Protein 5WT5 (pdb70)

Radius of gyration: 51.49 Å; Cα contacts (8 Å, |Δi|>4): 3317; chains: 4; bounding box: 97×94×154 Å

InterPro domains:
  IPR000192 Aminotransferase class V domain [PF00266] (5-368)
  IPR010240 Cysteine desulfurase IscS [MF_00331] (1-387)
  IPR015421 Pyridoxal phosphate-dependent transferase, major domain [G3DSA:3.40.640.10] (16-261)
  IPR015422 Pyridoxal phosphate-dependent transferase, small domain [G3DSA:3.90.1150.10] (5-368)
  IPR015424 Pyridoxal phosphate-dependent transferase [SSF53383] (4-376)
  IPR016454 Cysteine desulfurase [PIRSF005572] (4-381)
  IPR017773 Cysteine desulfurase NifS, proteobacteria [TIGR03403] (5-386)

Nearest PDB structures (foldseek):
  5wt5-assembly1_B  TM=1.001E+00  e=4.433E-71  Helicobacter pylori 26695
  5wt5-assembly1_A  TM=9.980E-01  e=1.048E-69  Helicobacter pylori 26695
  4eb7-assembly1_A  TM=9.555E-01  e=7.744E-37  Archaeoglobus fulgidus DSM 4304
  4hvk-assembly1_A-2  TM=9.512E-01  e=2.499E-36  Archaeoglobus fulgidus DSM 4304
  4r5f-assembly1_A-2  TM=9.510E-01  e=3.159E-36  Archaeoglobus fulgidus DSM 4304

Structure (mmCIF, N/CA/C/O backbone):
data_5WT5
#
_entry.id   5WT5
#
_cell.length_a   102.440
_cell.length_b   102.320
_cell.length_c   132.050
_cell.angle_alpha   90.00
_cell.angle_beta   90.10
_cell.angle_gamma   90.00
#
_symmetry.space_group_name_H-M   'P 1 21 1'
#
loop_
_entity.id
_entity.type
_entity.pdbx_description
1 polymer 'Cysteine desulfurase IscS'
2 non-polymer 'ISOPROPYL ALCOHOL'
3 non-polymer '2-AMINO-4-MERCAPTO-BUTYRIC ACID'
4 water water
#
loop_
_atom_site.group_PDB
_atom_site.id
_atom_site.type_symbol
_atom_site.label_atom_id
_atom_site.label_alt_id
_atom_site.label_comp_id
_atom_site.label_asym_id
_atom_site.label_entity_id
_atom_site.label_seq_id
_atom_site.pdbx_PDB_ins_code
_atom_site.Cartn_x
_atom_site.Cartn_y
_atom_site.Cartn_z
_atom_site.occupancy
_atom_site.B_iso_or_equiv
_atom_site.auth_seq_id
_atom_site.auth_comp_id
_atom_site.auth_asym_id
_atom_site.auth_atom_id
_atom_site.pdbx_PDB_model_num
ATOM 1 N N . VAL A 1 2 ? -4.482 31.384 -2.108 1.00 48.41 2 VAL A N 1
ATOM 2 C CA . VAL A 1 2 ? -3.798 30.510 -3.041 1.00 46.29 2 VAL A CA 1
ATOM 3 C C . VAL A 1 2 ? -4.519 29.138 -3.091 1.00 50.67 2 VAL A C 1
ATOM 4 O O . VAL A 1 2 ? -5.271 28.767 -2.160 1.00 54.51 2 VAL A O 1
ATOM 8 N N . GLN A 1 3 ? -4.268 28.425 -4.193 1.00 40.31 3 GLN A N 1
ATOM 9 C CA . GLN A 1 3 ? -4.772 27.093 -4.528 1.00 47.94 3 GLN A CA 1
ATOM 10 C C . GLN A 1 3 ? -3.629 26.191 -4.979 1.00 47.07 3 GLN A C 1
ATOM 11 O O . GLN A 1 3 ? -3.181 26.280 -6.127 1.00 61.17 3 GLN A O 1
ATOM 17 N N . ARG A 1 4 ? -3.151 25.353 -4.094 1.00 42.48 4 ARG A N 1
ATOM 18 C CA . ARG A 1 4 ? -2.101 24.416 -4.425 1.00 38.27 4 ARG A CA 1
ATOM 19 C C . ARG A 1 4 ? -2.680 23.069 -4.866 1.00 44.21 4 ARG A C 1
ATOM 20 O O . ARG A 1 4 ? -3.865 22.753 -4.650 1.00 28.44 4 ARG A O 1
ATOM 28 N N . ILE A 1 5 ? -1.865 22.322 -5.608 1.00 34.50 5 ILE A N 1
ATOM 29 C CA . ILE A 1 5 ? -2.272 21.013 -6.131 1.00 33.51 5 ILE A CA 1
ATOM 30 C C . ILE A 1 5 ? -1.349 19.907 -5.619 1.00 30.79 5 ILE A C 1
ATOM 31 O O . ILE A 1 5 ? -0.133 19.921 -5.881 1.00 36.04 5 ILE A O 1
ATOM 36 N N . TYR A 1 6 ? -1.931 18.880 -4.972 1.00 25.90 6 TYR A N 1
ATOM 37 C CA . TYR A 1 6 ? -1.170 17.834 -4.327 1.00 27.78 6 TYR A CA 1
ATOM 38 C C . TYR A 1 6 ? -1.127 16.618 -5.250 1.00 38.20 6 TYR A C 1
ATOM 39 O O . TYR A 1 6 ? -2.155 15.962 -5.491 1.00 28.95 6 TYR A O 1
ATOM 48 N N . LEU A 1 7 ? 0.064 16.317 -5.780 1.00 33.16 7 LEU A N 1
ATOM 49 C CA . LEU A 1 7 ? 0.208 15.133 -6.626 1.00 33.88 7 LEU A CA 1
ATOM 50 C C . LEU A 1 7 ? 1.378 14.271 -6.177 1.00 36.76 7 LEU A C 1
ATOM 51 O O . LEU A 1 7 ? 2.193 13.764 -6.991 1.00 27.80 7 LEU A O 1
ATOM 56 N N . ASP A 1 8 ? 1.526 14.129 -4.874 1.00 26.49 8 ASP A N 1
ATOM 57 C CA . ASP A 1 8 ? 2.618 13.354 -4.298 1.00 23.14 8 ASP A CA 1
ATOM 58 C C . ASP A 1 8 ? 2.054 12.286 -3.299 1.00 23.66 8 ASP A C 1
ATOM 59 O O . ASP A 1 8 ? 2.602 12.022 -2.201 1.00 23.16 8 ASP A O 1
ATOM 64 N N . ASN A 1 9 ? 0.982 11.642 -3.707 1.00 29.08 9 ASN A N 1
ATOM 65 C CA . ASN A 1 9 ? 0.246 10.783 -2.795 1.00 24.89 9 ASN A CA 1
ATOM 66 C C . ASN A 1 9 ? 0.932 9.479 -2.482 1.00 32.90 9 ASN A C 1
ATOM 67 O O . ASN A 1 9 ? 0.539 8.849 -1.509 1.00 30.20 9 ASN A O 1
ATOM 72 N N . ASN A 1 10 ? 1.953 9.045 -3.272 1.00 25.77 10 ASN A N 1
ATOM 73 C CA . ASN A 1 10 ? 2.683 7.871 -2.833 1.00 27.50 10 ASN A CA 1
ATOM 74 C C . ASN A 1 10 ? 3.639 8.151 -1.686 1.00 26.96 10 ASN A C 1
ATOM 75 O O . ASN A 1 10 ? 4.058 7.207 -1.021 1.00 25.07 10 ASN A O 1
ATOM 80 N N . ALA A 1 11 ? 3.958 9.427 -1.410 1.00 24.09 11 ALA A N 1
ATOM 81 C CA . ALA A 1 11 ? 4.830 9.813 -0.322 1.00 21.34 11 ALA A CA 1
ATOM 82 C C . ALA A 1 11 ? 4.058 9.936 0.994 1.00 20.00 11 ALA A C 1
ATOM 83 O O . ALA A 1 11 ? 4.633 9.715 2.059 1.00 23.34 11 ALA A O 1
ATOM 85 N N . THR A 1 12 ? 2.861 10.448 0.892 1.00 24.62 12 THR A N 1
ATOM 86 C CA . THR A 1 12 ? 1.856 10.548 1.968 1.00 28.06 12 THR A CA 1
ATOM 87 C C . THR A 1 12 ? 0.579 11.144 1.389 1.00 37.98 12 THR A C 1
ATOM 88 O O . THR A 1 12 ? 0.567 11.711 0.277 1.00 26.95 12 THR A O 1
ATOM 92 N N . THR A 1 13 ? -0.520 10.976 2.144 1.00 26.29 13 THR A N 1
ATOM 93 C CA . THR A 1 13 ? -1.833 11.407 1.686 1.00 28.01 13 THR A CA 1
ATOM 94 C C . THR A 1 13 ? -2.511 12.319 2.712 1.00 22.35 13 THR A C 1
ATOM 95 O O . THR A 1 13 ? -2.142 12.410 3.882 1.00 29.31 13 THR A O 1
ATOM 99 N N . ARG A 1 14 ? -3.556 12.952 2.249 1.00 20.39 14 ARG A N 1
ATOM 100 C CA . ARG A 1 14 ? -4.325 13.774 3.124 1.00 16.68 14 ARG A CA 1
ATOM 101 C C . ARG A 1 14 ? -5.298 12.841 3.917 1.00 22.50 14 ARG A C 1
ATOM 102 O O . ARG A 1 14 ? -5.889 11.932 3.352 1.00 27.18 14 ARG A O 1
ATOM 110 N N . ILE A 1 15 ? -5.463 13.112 5.213 1.00 19.50 15 ILE A N 1
ATOM 111 C CA . ILE A 1 15 ? -6.427 12.348 6.012 1.00 24.69 15 ILE A CA 1
ATOM 112 C C . ILE A 1 15 ? -7.827 12.659 5.490 1.00 18.09 15 ILE A C 1
ATOM 113 O O . ILE A 1 15 ? -8.196 13.816 5.298 1.00 22.97 15 ILE A O 1
ATOM 118 N N . ASP A 1 16 ? -8.631 11.593 5.274 1.00 21.85 16 ASP A N 1
ATOM 119 C CA . ASP A 1 16 ? -9.982 11.774 4.862 1.00 22.46 16 ASP A CA 1
ATOM 120 C C . ASP A 1 16 ? -10.739 12.500 5.969 1.00 28.65 16 ASP A C 1
ATOM 121 O O . ASP A 1 16 ? -10.594 12.122 7.143 1.00 28.41 16 ASP A O 1
ATOM 126 N N . PRO A 1 17 ? -11.540 13.498 5.630 1.00 27.32 17 PRO A N 1
ATOM 127 C CA . PRO A 1 17 ? -12.242 14.255 6.685 1.00 29.34 17 PRO A CA 1
ATOM 128 C C . PRO A 1 17 ? -13.029 13.343 7.604 1.00 32.40 17 PRO A C 1
ATOM 129 O O . PRO A 1 17 ? -13.145 13.634 8.802 1.00 33.80 17 PRO A O 1
ATOM 133 N N . LYS A 1 18 ? -13.542 12.236 7.075 1.00 32.76 18 LYS A N 1
ATOM 134 C CA . LYS A 1 18 ? -14.278 11.312 7.949 1.00 41.80 18 LYS A CA 1
ATOM 135 C C . LYS A 1 18 ? -13.357 10.581 8.902 1.00 32.68 18 LYS A C 1
ATOM 136 O O . LYS A 1 18 ? -13.790 10.235 10.025 1.00 31.01 18 LYS A O 1
ATOM 142 N N . VAL A 1 19 ? -12.111 10.368 8.512 1.00 28.15 19 VAL A N 1
ATOM 143 C CA . VAL A 1 19 ? -11.127 9.758 9.385 1.00 30.55 19 VAL A CA 1
ATOM 144 C C . VAL A 1 19 ? -10.796 10.691 10.562 1.00 22.40 19 VAL A C 1
ATOM 145 O O . VAL A 1 19 ? -10.738 10.233 11.722 1.00 25.07 19 VAL A O 1
ATOM 149 N N . LYS A 1 20 ? -10.552 12.009 10.280 1.00 25.10 20 LYS A N 1
ATOM 150 C CA . LYS A 1 20 ? -10.345 13.010 11.329 1.00 31.30 20 LYS A CA 1
ATOM 151 C C . LYS A 1 20 ? -11.533 12.971 12.280 1.00 24.93 20 LYS A C 1
ATOM 152 O O . LYS A 1 20 ? -11.381 12.967 13.521 1.00 30.04 20 LYS A O 1
ATOM 158 N N . GLU A 1 21 ? -12.729 13.006 11.680 1.00 25.72 21 GLU A N 1
ATOM 159 C CA . GLU A 1 21 ? -13.978 13.012 12.439 1.00 31.26 21 GLU A CA 1
ATOM 160 C C . GLU A 1 21 ? -14.050 11.830 13.388 1.00 30.77 21 GLU A C 1
ATOM 161 O O . GLU A 1 21 ? -14.271 12.022 14.581 1.00 27.87 21 GLU A O 1
ATOM 167 N N . ILE A 1 22 ? -13.833 10.598 12.890 1.00 29.37 22 ILE A N 1
ATOM 168 C CA . ILE A 1 22 ? -13.962 9.409 13.728 1.00 25.84 22 ILE A CA 1
ATOM 169 C C . ILE A 1 22 ? -12.908 9.374 14.824 1.00 33.02 22 ILE A C 1
ATOM 170 O O . ILE A 1 22 ? -13.186 8.849 15.950 1.00 27.13 22 ILE A O 1
ATOM 175 N N . MET A 1 23 ? -11.730 10.029 14.602 1.00 19.70 23 MET A N 1
ATOM 176 C CA . MET A 1 23 ? -10.665 10.005 15.595 1.00 21.46 23 MET A CA 1
ATOM 177 C C . MET A 1 23 ? -10.936 10.972 16.765 1.00 31.01 23 MET A C 1
ATOM 178 O O . MET A 1 23 ? -10.588 10.650 17.924 1.00 42.59 23 MET A O 1
ATOM 183 N N . ASP A 1 24 ? -11.609 12.095 16.508 1.00 27.76 24 ASP A N 1
ATOM 184 C CA . ASP A 1 24 ? -11.713 13.161 17.495 1.00 35.18 24 ASP A CA 1
ATOM 185 C C . ASP A 1 24 ? -12.199 12.724 18.899 1.00 27.25 24 ASP A C 1
ATOM 186 O O . ASP A 1 24 ? -11.633 13.225 19.880 1.00 25.02 24 ASP A O 1
ATOM 191 N N . PRO A 1 25 ? -13.229 11.890 19.063 1.00 35.90 25 PRO A N 1
ATOM 192 C CA . PRO A 1 25 ? -13.700 11.621 20.460 1.00 30.57 25 PRO A CA 1
ATOM 193 C C . PRO A 1 25 ? -12.640 10.958 21.340 1.00 30.69 25 PRO A C 1
ATOM 194 O O . PRO A 1 25 ? -12.675 11.160 22.576 1.00 25.46 25 PRO A O 1
ATOM 198 N N . PHE A 1 26 ? -11.712 10.195 20.750 1.00 23.37 26 PHE A N 1
ATOM 199 C CA . PHE A 1 26 ? -10.588 9.555 21.437 1.00 24.47 26 PHE A CA 1
ATOM 200 C C . PHE A 1 26 ? -9.387 10.481 21.653 1.00 25.79 26 PHE A C 1
ATOM 201 O O . PHE A 1 26 ? -8.578 10.220 22.560 1.00 28.93 26 PHE A O 1
ATOM 209 N N . LEU A 1 27 ? -9.377 11.652 21.015 1.00 26.54 27 LEU A N 1
ATOM 210 C CA . LEU A 1 27 ? -8.453 12.711 21.404 1.00 31.42 27 LEU A CA 1
ATOM 211 C C . LEU A 1 27 ? -9.021 13.610 22.479 1.00 28.92 27 LEU A C 1
ATOM 212 O O . LEU A 1 27 ? -8.272 14.444 23.014 1.00 27.23 27 LEU A O 1
ATOM 217 N N . ARG A 1 28 ? -10.336 13.422 22.812 1.00 32.50 28 ARG A N 1
ATOM 218 C CA . ARG A 1 28 ? -11.057 14.253 23.766 1.00 43.91 28 ARG A CA 1
ATOM 219 C C . ARG A 1 28 ? -11.442 13.436 25.005 1.00 39.63 28 ARG A C 1
ATOM 220 O O . ARG A 1 28 ? -10.612 13.258 25.886 1.00 25.41 28 ARG A O 1
ATOM 228 N N . ASP A 1 29 ? -12.695 12.952 25.127 1.00 31.22 29 ASP A N 1
ATOM 229 C CA . ASP A 1 29 ? -13.228 12.449 26.437 1.00 31.10 29 ASP A CA 1
ATOM 230 C C . ASP A 1 29 ? -13.089 10.957 26.636 1.00 22.18 29 ASP A C 1
ATOM 231 O O . ASP A 1 29 ? -13.228 10.467 27.774 1.00 35.20 29 ASP A O 1
ATOM 236 N N . HIS A 1 30 ? -12.815 10.222 25.574 1.00 21.22 30 HIS A N 1
ATOM 237 C CA . HIS A 1 30 ? -12.616 8.793 25.651 1.00 19.07 30 HIS A CA 1
ATOM 238 C C . HIS A 1 30 ? -11.113 8.481 25.541 1.00 20.24 30 HIS A C 1
ATOM 239 O O . HIS A 1 30 ? -10.613 7.986 24.528 1.00 22.54 30 HIS A O 1
ATOM 246 N N . TYR A 1 31 ? -10.375 8.839 26.595 1.00 27.42 31 TYR A N 1
ATOM 247 C CA . TYR A 1 31 ? -8.912 8.768 26.622 1.00 26.96 31 TYR A CA 1
ATOM 248 C C . TYR A 1 31 ? -8.400 7.586 27.415 1.00 20.59 31 TYR A C 1
ATOM 249 O O . TYR A 1 31 ? -7.207 7.539 27.685 1.00 27.93 31 TYR A O 1
ATOM 258 N N . GLY A 1 32 ? -9.285 6.687 27.843 1.00 22.64 32 GLY A N 1
ATOM 259 C CA . GLY A 1 32 ? -8.872 5.599 28.700 1.00 25.60 32 GLY A CA 1
ATOM 260 C C . GLY A 1 32 ? -7.968 4.620 27.971 1.00 30.36 32 GLY A C 1
ATOM 261 O O . GLY A 1 32 ? -8.008 4.488 26.747 1.00 25.78 32 GLY A O 1
ATOM 262 N N . ASN A 1 33 ? -7.121 3.984 28.748 1.00 23.28 33 ASN A N 1
ATOM 263 C CA . ASN A 1 33 ? -6.225 2.924 28.281 1.00 20.12 33 ASN A CA 1
ATOM 264 C C . ASN A 1 33 ? -7.061 1.669 28.045 1.00 23.92 33 ASN A C 1
ATOM 265 O O . ASN A 1 33 ? -7.635 1.088 29.012 1.00 20.05 33 ASN A O 1
ATOM 270 N N . PRO A 1 34 ? -7.101 1.158 26.812 1.00 24.58 34 PRO A N 1
ATOM 271 C CA . PRO A 1 34 ? -7.854 -0.084 26.544 1.00 31.55 34 PRO A CA 1
ATOM 272 C C . PRO A 1 34 ? -7.446 -1.242 27.417 1.00 27.37 34 PRO A C 1
ATOM 273 O O . PRO A 1 34 ? -8.249 -2.158 27.587 1.00 30.14 34 PRO A O 1
ATOM 277 N N . SER A 1 35 ? -6.240 -1.234 27.982 1.00 26.88 35 SER A N 1
ATOM 278 C CA . SER A 1 35 ? -5.861 -2.318 28.885 1.00 36.29 35 SER A CA 1
ATOM 279 C C . SER A 1 35 ? -6.440 -2.189 30.293 1.00 34.01 35 SER A C 1
ATOM 280 O O . SER A 1 35 ? -6.420 -3.182 31.047 1.00 29.74 35 SER A O 1
ATOM 283 N N . SER A 1 36 ? -6.929 -1.000 30.652 1.00 27.72 36 SER A N 1
ATOM 284 C CA . SER A 1 36 ? -7.546 -0.770 31.958 1.00 33.14 36 SER A CA 1
ATOM 285 C C . SER A 1 36 ? -8.825 -1.581 32.153 1.00 34.64 36 SER A C 1
ATOM 286 O O . SER A 1 36 ? -9.642 -1.739 31.248 1.00 34.77 36 SER A O 1
ATOM 289 N N . LEU A 1 37 ? -9.029 -2.020 33.396 1.00 33.26 37 LEU A N 1
ATOM 290 C CA . LEU A 1 37 ? -10.153 -2.849 33.747 1.00 26.69 37 LEU A CA 1
ATOM 291 C C . LEU A 1 37 ? -11.373 -1.971 34.036 1.00 29.40 37 LEU A C 1
ATOM 292 O O . LEU A 1 37 ? -12.496 -2.462 34.034 1.00 32.61 37 LEU A O 1
ATOM 297 N N . HIS A 1 38 ? -11.161 -0.675 34.279 1.00 35.51 38 HIS A N 1
ATOM 298 C CA . HIS A 1 38 ? -12.272 0.219 34.610 1.00 36.49 38 HIS A CA 1
ATOM 299 C C . HIS A 1 38 ? -13.035 0.697 33.375 1.00 34.66 38 HIS A C 1
ATOM 300 O O . HIS A 1 38 ? -12.724 0.326 32.241 1.00 31.92 38 HIS A O 1
ATOM 307 N N . GLN A 1 39 ? -14.027 1.585 33.620 1.00 26.94 39 GLN A N 1
ATOM 308 C CA . GLN A 1 39 ? -14.976 2.003 32.586 1.00 41.45 39 GLN A CA 1
ATOM 309 C C . GLN A 1 39 ? -14.295 2.846 31.523 1.00 27.89 39 GLN A C 1
ATOM 310 O O . GLN A 1 39 ? -14.669 2.761 30.340 1.00 26.58 39 GLN A O 1
ATOM 316 N N . PHE A 1 40 ? -13.282 3.642 31.906 1.00 30.74 40 PHE A N 1
ATOM 317 C CA . PHE A 1 40 ? -12.610 4.449 30.870 1.00 30.80 40 PHE A CA 1
ATOM 318 C C . PHE A 1 40 ? -11.912 3.562 29.861 1.00 29.63 40 PHE A C 1
ATOM 319 O O . PHE A 1 40 ? -11.883 3.885 28.667 1.00 27.00 40 PHE A O 1
ATOM 327 N N . GLY A 1 41 ? -11.436 2.400 30.315 1.00 34.40 41 GLY A N 1
ATOM 328 C CA . GLY A 1 41 ? -10.729 1.445 29.475 1.00 38.45 41 GLY A CA 1
ATOM 329 C C . GLY A 1 41 ? -11.682 0.604 28.649 1.00 36.03 41 GLY A C 1
ATOM 330 O O . GLY A 1 41 ? -11.562 0.576 27.439 1.00 26.61 41 GLY A O 1
ATOM 331 N N . THR A 1 42 ? -12.638 -0.102 29.283 1.00 30.78 42 THR A N 1
ATOM 332 C CA . THR A 1 42 ? -13.567 -0.903 28.501 1.00 28.28 42 THR A CA 1
ATOM 333 C C . THR A 1 42 ? -14.476 -0.093 27.579 1.00 35.79 42 THR A C 1
ATOM 334 O O . THR A 1 42 ? -14.949 -0.644 26.580 1.00 28.08 42 THR A O 1
ATOM 338 N N . GLU A 1 43 ? -14.770 1.180 27.867 1.00 31.28 43 GLU A N 1
ATOM 339 C CA . GLU A 1 43 ? -15.620 1.904 26.934 1.00 24.58 43 GLU A CA 1
ATOM 340 C C . GLU A 1 43 ? -14.952 2.041 25.544 1.00 23.01 43 GLU A C 1
ATOM 341 O O . GLU A 1 43 ? -15.649 2.348 24.580 1.00 25.60 43 GLU A O 1
ATOM 347 N N . THR A 1 44 ? -13.654 1.845 25.445 1.00 26.61 44 THR A N 1
ATOM 348 C CA . THR A 1 44 ? -12.997 1.964 24.137 1.00 31.75 44 THR A CA 1
ATOM 349 C C . THR A 1 44 ? -13.087 0.670 23.346 1.00 31.75 44 THR A C 1
ATOM 350 O O . THR A 1 44 ? -12.743 0.650 22.148 1.00 23.30 44 THR A O 1
ATOM 354 N N . HIS A 1 45 ? -13.519 -0.429 23.983 1.00 26.40 45 HIS A N 1
ATOM 355 C CA . HIS A 1 45 ? -13.375 -1.740 23.315 1.00 24.65 45 HIS A CA 1
ATOM 356 C C . HIS A 1 45 ? -14.241 -1.858 22.052 1.00 29.13 45 HIS A C 1
ATOM 357 O O . HIS A 1 45 ? -13.742 -2.396 21.055 1.00 28.71 45 HIS A O 1
ATOM 364 N N . PRO A 1 46 ? -15.526 -1.436 22.055 1.00 22.08 46 PRO A N 1
ATOM 365 C CA . PRO A 1 46 ? -16.329 -1.501 20.813 1.00 24.31 46 PRO A CA 1
ATOM 366 C C . PRO A 1 46 ? -15.669 -0.802 19.635 1.00 31.61 46 PRO A C 1
ATOM 367 O O . PRO A 1 46 ? -15.546 -1.437 18.563 1.00 22.43 46 PRO A O 1
ATOM 371 N N . ALA A 1 47 ? -15.192 0.464 19.816 1.00 30.52 47 ALA A N 1
ATOM 372 C CA . ALA A 1 47 ? -14.633 1.160 18.664 1.00 33.35 47 ALA A CA 1
ATOM 373 C C . ALA A 1 47 ? -13.371 0.472 18.169 1.00 23.95 47 ALA A C 1
ATOM 374 O O . ALA A 1 47 ? -13.139 0.403 16.960 1.00 23.94 47 ALA A O 1
ATOM 376 N N . ILE A 1 48 ? -12.523 -0.002 19.080 1.00 26.68 48 ILE A N 1
ATOM 377 C CA . ILE A 1 48 ? -11.317 -0.734 18.648 1.00 32.21 48 ILE A CA 1
ATOM 378 C C . ILE A 1 48 ? -11.694 -2.018 17.906 1.00 35.78 48 ILE A C 1
ATOM 379 O O . ILE A 1 48 ? -11.088 -2.348 16.858 1.00 26.33 48 ILE A O 1
ATOM 384 N N . ALA A 1 49 ? -12.691 -2.776 18.426 1.00 24.45 49 ALA A N 1
ATOM 385 C CA . ALA A 1 49 ? -13.123 -3.988 17.724 1.00 26.19 49 ALA A CA 1
ATOM 386 C C . ALA A 1 49 ? -13.656 -3.686 16.315 1.00 34.81 49 ALA A C 1
ATOM 387 O O . ALA A 1 49 ? -13.403 -4.449 15.363 1.00 32.22 49 ALA A O 1
ATOM 389 N N . GLU A 1 50 ? -14.418 -2.598 16.167 1.00 30.72 50 GLU A N 1
ATOM 390 C CA . GLU A 1 50 ? -14.943 -2.240 14.863 1.00 23.72 50 GLU A CA 1
ATOM 391 C C . GLU A 1 50 ? -13.784 -1.841 13.927 1.00 21.13 50 GLU A C 1
ATOM 392 O O . GLU A 1 50 ? -13.810 -2.190 12.748 1.00 23.62 50 GLU A O 1
ATOM 398 N N . ALA A 1 51 ? -12.785 -1.137 14.452 1.00 27.25 51 ALA A N 1
ATOM 399 C CA . ALA A 1 51 ? -11.612 -0.774 13.662 1.00 25.53 51 ALA A CA 1
ATOM 400 C C . ALA A 1 51 ? -10.866 -2.036 13.203 1.00 30.77 51 ALA A C 1
ATOM 401 O O . ALA A 1 51 ? -10.466 -2.143 12.046 1.00 30.45 51 ALA A O 1
ATOM 403 N N . LEU A 1 52 ? -10.651 -3.004 14.116 1.00 26.51 52 LEU A N 1
ATOM 404 C CA . LEU A 1 52 ? -9.987 -4.251 13.723 1.00 25.53 52 LEU A CA 1
ATOM 405 C C . LEU A 1 52 ? -10.757 -4.986 12.624 1.00 37.73 52 LEU A C 1
ATOM 406 O O . LEU A 1 52 ? -10.169 -5.464 11.611 1.00 28.57 52 LEU A O 1
ATOM 411 N N . ASP A 1 53 ? -12.088 -5.070 12.774 1.00 23.05 53 ASP A N 1
ATOM 412 C CA . ASP A 1 53 ? -12.901 -5.739 11.770 1.00 26.95 53 ASP A CA 1
ATOM 413 C C . ASP A 1 53 ? -12.757 -5.081 10.402 1.00 30.12 53 ASP A C 1
ATOM 414 O O . ASP A 1 53 ? -12.714 -5.776 9.366 1.00 28.98 53 ASP A O 1
ATOM 419 N N . LYS A 1 54 ? -12.770 -3.748 10.360 1.00 31.23 54 LYS A N 1
ATOM 420 C CA . LYS A 1 54 ? -12.603 -3.135 9.051 1.00 32.64 54 LYS A CA 1
ATOM 421 C C . LYS A 1 54 ? -11.230 -3.516 8.458 1.00 26.08 54 LYS A C 1
ATOM 422 O O . LYS A 1 54 ? -11.117 -3.680 7.247 1.00 22.47 54 LYS A O 1
ATOM 428 N N . LEU A 1 55 ? -10.192 -3.597 9.306 1.00 25.56 55 LEU A N 1
ATOM 429 C CA . LEU A 1 55 ? -8.833 -3.915 8.822 1.00 26.57 55 LEU A CA 1
ATOM 430 C C . LEU A 1 55 ? -8.759 -5.318 8.223 1.00 32.53 55 LEU A C 1
ATOM 431 O O . LEU A 1 55 ? -8.316 -5.478 7.058 1.00 23.91 55 LEU A O 1
ATOM 436 N N . TYR A 1 56 ? -9.276 -6.335 8.971 1.00 25.53 56 TYR A N 1
ATOM 437 C CA . TYR A 1 56 ? -9.361 -7.707 8.530 1.00 36.09 56 TYR A CA 1
ATOM 438 C C . TYR A 1 56 ? -10.106 -7.808 7.200 1.00 46.91 56 TYR A C 1
ATOM 439 O O . TYR A 1 56 ? -9.609 -8.403 6.220 1.00 38.85 56 TYR A O 1
ATOM 448 N N . LYS A 1 57 ? -11.314 -7.231 7.144 1.00 40.25 57 LYS A N 1
ATOM 449 C CA . LYS A 1 57 ? -12.073 -7.337 5.899 1.00 41.91 57 LYS A CA 1
ATOM 450 C C . LYS A 1 57 ? -11.385 -6.629 4.746 1.00 34.74 57 LYS A C 1
ATOM 451 O O . LYS A 1 57 ? -11.630 -7.007 3.611 1.00 32.75 57 LYS A O 1
ATOM 457 N N . GLY A 1 58 ? -10.640 -5.578 5.030 1.00 32.74 58 GLY A N 1
ATOM 458 C CA . GLY A 1 58 ? -9.999 -4.834 3.965 1.00 40.88 58 GLY A CA 1
ATOM 459 C C . GLY A 1 58 ? -9.018 -5.692 3.210 1.00 45.18 58 GLY A C 1
ATOM 460 O O . GLY A 1 58 ? -8.882 -5.541 2.005 1.00 51.15 58 GLY A O 1
ATOM 461 N N . ILE A 1 59 ? -8.334 -6.613 3.891 1.00 39.59 59 ILE A N 1
ATOM 462 C CA . ILE A 1 59 ? -7.315 -7.435 3.190 1.00 36.87 59 ILE A CA 1
ATOM 463 C C . ILE A 1 59 ? -7.697 -8.911 3.155 1.00 32.04 59 ILE A C 1
ATOM 464 O O . ILE A 1 59 ? -6.887 -9.785 2.766 1.00 36.52 59 ILE A O 1
ATOM 469 N N . ASN A 1 60 ? -8.951 -9.224 3.484 1.00 35.66 60 ASN A N 1
ATOM 470 C CA . ASN A 1 60 ? -9.460 -10.581 3.517 1.00 33.46 60 ASN A CA 1
ATOM 471 C C . ASN A 1 60 ? -8.693 -11.454 4.519 1.00 25.50 60 ASN A C 1
ATOM 472 O O . ASN A 1 60 ? -8.494 -12.665 4.288 1.00 24.55 60 ASN A O 1
ATOM 477 N N . ALA A 1 61 ? -8.252 -10.861 5.634 1.00 27.88 61 ALA A N 1
ATOM 478 C CA . ALA A 1 61 ? -7.687 -11.707 6.693 1.00 34.90 61 ALA A CA 1
ATOM 479 C C . ALA A 1 61 ? -8.788 -12.515 7.355 1.00 36.96 61 ALA A C 1
ATOM 480 O O . ALA A 1 61 ? -9.913 -12.045 7.470 1.00 40.19 61 ALA A O 1
ATOM 482 N N . ARG A 1 62 ? -8.452 -13.738 7.787 1.00 34.98 62 ARG A N 1
ATOM 483 C CA . ARG A 1 62 ? -9.403 -14.654 8.432 1.00 30.93 62 ARG A CA 1
ATOM 484 C C . ARG A 1 62 ? -9.455 -14.416 9.954 1.00 31.47 62 ARG A C 1
ATOM 485 O O . ARG A 1 62 ? -8.555 -13.814 10.526 1.00 26.62 62 ARG A O 1
ATOM 493 N N . ASP A 1 63 ? -10.511 -14.912 10.599 1.00 35.15 63 ASP A N 1
ATOM 494 C CA . ASP A 1 63 ? -10.590 -14.768 12.055 1.00 42.69 63 ASP A CA 1
ATOM 495 C C . ASP A 1 63 ? -9.406 -15.432 12.777 1.00 43.07 63 ASP A C 1
ATOM 496 O O . ASP A 1 63 ? -8.929 -14.911 13.782 1.00 35.72 63 ASP A O 1
ATOM 501 N N . ILE A 1 64 ? -8.873 -16.541 12.262 1.00 39.78 64 ILE A N 1
ATOM 502 C CA . ILE A 1 64 ? -7.711 -17.134 12.909 1.00 37.95 64 ILE A CA 1
ATOM 503 C C . ILE A 1 64 ? -6.388 -16.380 12.649 1.00 35.46 64 ILE A C 1
ATOM 504 O O . ILE A 1 64 ? -5.393 -16.611 13.350 1.00 39.46 64 ILE A O 1
ATOM 509 N N . ASP A 1 65 ? -6.319 -15.475 11.663 1.00 35.20 65 ASP A N 1
ATOM 510 C CA . ASP A 1 65 ? -5.091 -14.734 11.415 1.00 32.89 65 ASP A CA 1
ATOM 511 C C . ASP A 1 65 ? -4.966 -13.537 12.359 1.00 39.03 65 ASP A C 1
ATOM 512 O O . ASP A 1 65 ? -5.917 -13.138 13.027 1.00 45.02 65 ASP A O 1
ATOM 517 N N . ASP A 1 66 ? -3.788 -12.956 12.407 1.00 28.27 66 ASP A N 1
ATOM 518 C CA . ASP A 1 66 ? -3.574 -11.747 13.177 1.00 33.68 66 ASP A CA 1
ATOM 519 C C . ASP A 1 66 ? -3.433 -10.532 12.285 1.00 40.93 66 ASP A C 1
ATOM 520 O O . ASP A 1 66 ? -2.723 -10.592 11.272 1.00 35.84 66 ASP A O 1
ATOM 525 N N . VAL A 1 67 ? -4.072 -9.396 12.653 1.00 24.10 67 VAL A N 1
ATOM 526 C CA . VAL A 1 67 ? -3.677 -8.109 12.037 1.00 24.14 67 VAL A CA 1
ATOM 527 C C . VAL A 1 67 ? -3.227 -7.207 13.188 1.00 30.01 67 VAL A C 1
ATOM 528 O O . VAL A 1 67 ? -4.027 -6.662 13.907 1.00 24.12 67 VAL A O 1
ATOM 532 N N . ILE A 1 68 ? -1.914 -7.148 13.384 1.00 23.84 68 ILE A N 1
ATOM 533 C CA . ILE A 1 68 ? -1.250 -6.508 14.494 1.00 26.10 68 ILE A CA 1
ATOM 534 C C . ILE A 1 68 ? -1.066 -5.045 14.189 1.00 30.82 68 ILE A C 1
ATOM 535 O O . ILE A 1 68 ? -0.502 -4.652 13.144 1.00 30.00 68 ILE A O 1
ATOM 540 N N . ILE A 1 69 ? -1.476 -4.224 15.157 1.00 21.54 69 ILE A N 1
ATOM 541 C CA . ILE A 1 69 ? -1.291 -2.796 15.046 1.00 24.10 69 ILE A CA 1
ATOM 542 C C . ILE A 1 69 ? 0.161 -2.490 15.360 1.00 19.92 69 ILE A C 1
ATOM 543 O O . ILE A 1 69 ? 0.694 -2.871 16.442 1.00 17.87 69 ILE A O 1
ATOM 548 N N . THR A 1 70 ? 0.818 -1.815 14.417 1.00 20.44 70 THR A N 1
ATOM 549 C CA . THR A 1 70 ? 2.172 -1.302 14.609 1.00 19.94 70 THR A CA 1
ATOM 550 C C . THR A 1 70 ? 2.110 0.226 14.512 1.00 18.86 70 THR A C 1
ATOM 551 O O . THR A 1 70 ? 1.084 0.785 14.217 1.00 18.63 70 THR A O 1
ATOM 555 N N . SER A 1 71 ? 3.260 0.884 14.694 1.00 23.70 71 SER A N 1
ATOM 556 C CA . SER A 1 71 ? 3.366 2.328 14.554 1.00 18.17 71 SER A CA 1
ATOM 557 C C . SER A 1 71 ? 3.700 2.791 13.107 1.00 23.26 71 SER A C 1
ATOM 558 O O . SER A 1 71 ? 3.799 3.998 12.872 1.00 27.21 71 SER A O 1
ATOM 561 N N . CYS A 1 72 ? 3.904 1.859 12.188 1.00 18.79 72 CYS A N 1
ATOM 562 C CA . CYS A 1 72 ? 4.144 2.247 10.778 1.00 17.59 72 CYS A CA 1
ATOM 563 C C . CYS A 1 72 ? 4.592 0.987 10.032 1.00 25.28 72 CYS A C 1
ATOM 564 O O . CYS A 1 72 ? 4.991 0.001 10.649 1.00 21.13 72 CYS A O 1
ATOM 567 N N . ALA A 1 73 ? 4.570 1.075 8.698 1.00 28.12 73 ALA A N 1
ATOM 568 C CA . ALA A 1 73 ? 5.034 -0.038 7.894 1.00 28.17 73 ALA A CA 1
ATOM 569 C C . ALA A 1 73 ? 6.507 -0.257 8.135 1.00 24.61 73 ALA A C 1
ATOM 570 O O . ALA A 1 73 ? 6.953 -1.407 8.052 1.00 26.26 73 ALA A O 1
ATOM 572 N N . THR A 1 74 ? 7.273 0.794 8.466 1.00 23.03 74 THR A N 1
ATOM 573 C CA . THR A 1 74 ? 8.701 0.555 8.762 1.00 23.98 74 THR A CA 1
ATOM 574 C C . THR A 1 74 ? 8.841 -0.378 9.960 1.00 25.05 74 THR A C 1
ATOM 575 O O . THR A 1 74 ? 9.634 -1.311 9.909 1.00 24.88 74 THR A O 1
ATOM 579 N N . GLU A 1 75 ? 8.034 -0.194 11.011 1.00 25.96 75 GLU A N 1
ATOM 580 C CA . GLU A 1 75 ? 8.044 -1.177 12.103 1.00 23.49 75 GLU A CA 1
ATOM 581 C C . GLU A 1 75 ? 7.670 -2.591 11.632 1.00 23.15 75 GLU A C 1
ATOM 582 O O . GLU A 1 75 ? 8.346 -3.567 11.966 1.00 29.34 75 GLU A O 1
ATOM 588 N N . SER A 1 76 ? 6.628 -2.721 10.830 1.00 23.27 76 SER A N 1
ATOM 589 C CA . SER A 1 76 ? 6.164 -4.020 10.407 1.00 27.95 76 SER A CA 1
ATOM 590 C C . SER A 1 76 ? 7.255 -4.740 9.633 1.00 30.65 76 SER A C 1
ATOM 591 O O . SER A 1 76 ? 7.566 -5.904 9.889 1.00 26.38 76 SER A O 1
ATOM 594 N N . ASN A 1 77 ? 7.900 -4.013 8.747 1.00 26.83 77 ASN A N 1
ATOM 595 C CA . ASN A 1 77 ? 8.935 -4.600 7.912 1.00 28.57 77 ASN A CA 1
ATOM 596 C C . ASN A 1 77 ? 10.112 -5.054 8.755 1.00 30.90 77 ASN A C 1
ATOM 597 O O . ASN A 1 77 ? 10.642 -6.161 8.550 1.00 26.94 77 ASN A O 1
ATOM 602 N N . ASN A 1 78 ? 10.557 -4.182 9.693 1.00 24.71 78 ASN A N 1
ATOM 603 C CA . ASN A 1 78 ? 11.651 -4.563 10.598 1.00 21.93 78 ASN A CA 1
ATOM 604 C C . ASN A 1 78 ? 11.266 -5.786 11.417 1.00 23.73 78 ASN A C 1
ATOM 605 O O . ASN A 1 78 ? 12.070 -6.665 11.666 1.00 24.70 78 ASN A O 1
ATOM 610 N N . TRP A 1 79 ? 10.037 -5.835 11.854 1.00 25.84 79 TRP A N 1
ATOM 611 C CA . TRP A 1 79 ? 9.624 -6.921 12.739 1.00 22.24 79 TRP A CA 1
ATOM 612 C C . TRP A 1 79 ? 9.649 -8.265 12.004 1.00 24.84 79 TRP A C 1
ATOM 613 O O . TRP A 1 79 ? 10.106 -9.269 12.551 1.00 32.75 79 TRP A O 1
ATOM 624 N N . VAL A 1 80 ? 9.168 -8.275 10.755 1.00 26.67 80 VAL A N 1
ATOM 625 C CA . VAL A 1 80 ? 9.187 -9.451 9.889 1.00 23.99 80 VAL A CA 1
ATOM 626 C C . VAL A 1 80 ? 10.624 -9.933 9.687 1.00 20.41 80 VAL A C 1
ATOM 627 O O . VAL A 1 80 ? 10.980 -11.045 10.048 1.00 23.91 80 VAL A O 1
ATOM 631 N N . LEU A 1 81 ? 11.482 -9.038 9.234 1.00 23.40 81 LEU A N 1
ATOM 632 C CA . LEU A 1 81 ? 12.826 -9.428 8.850 1.00 25.39 81 LEU A CA 1
ATOM 633 C C . LEU A 1 81 ? 13.685 -9.898 10.043 1.00 23.70 81 LEU A C 1
ATOM 634 O O . LEU A 1 81 ? 14.334 -10.948 9.970 1.00 30.62 81 LEU A O 1
ATOM 639 N N . LYS A 1 82 ? 13.685 -9.152 11.131 1.00 24.40 82 LYS A N 1
ATOM 640 C CA . LYS A 1 82 ? 14.458 -9.496 12.318 1.00 31.60 82 LYS A CA 1
ATOM 641 C C . LYS A 1 82 ? 13.847 -10.644 13.104 1.00 24.55 82 LYS A C 1
ATOM 642 O O . LYS A 1 82 ? 14.582 -11.446 13.685 1.00 27.77 82 LYS A O 1
ATOM 648 N N . GLY A 1 83 ? 12.519 -10.709 13.190 1.00 28.60 83 GLY A N 1
ATOM 649 C CA . GLY A 1 83 ? 11.896 -11.904 13.762 1.00 30.47 83 GLY A CA 1
ATOM 650 C C . GLY A 1 83 ? 12.233 -13.174 13.004 1.00 32.85 83 GLY A C 1
ATOM 651 O O . GLY A 1 83 ? 12.619 -14.185 13.603 1.00 26.47 83 GLY A O 1
ATOM 652 N N . VAL A 1 84 ? 12.155 -13.126 11.658 1.00 32.05 84 VAL A N 1
ATOM 653 C CA . VAL A 1 84 ? 12.531 -14.303 10.885 1.00 24.90 84 VAL A CA 1
ATOM 654 C C . VAL A 1 84 ? 14.028 -14.575 10.992 1.00 23.54 84 VAL A C 1
ATOM 655 O O . VAL A 1 84 ? 14.458 -15.735 11.008 1.00 26.40 84 VAL A O 1
ATOM 659 N N . TYR A 1 85 ? 14.850 -13.530 11.104 1.00 29.10 85 TYR A N 1
ATOM 660 C CA . TYR A 1 85 ? 16.283 -13.758 11.265 1.00 29.59 85 TYR A CA 1
ATOM 661 C C . TYR A 1 85 ? 16.550 -14.600 12.478 1.00 25.36 85 TYR A C 1
ATOM 662 O O . TYR A 1 85 ? 17.336 -15.540 12.440 1.00 30.33 85 TYR A O 1
ATOM 671 N N . PHE A 1 86 ? 15.866 -14.275 13.587 1.00 26.06 86 PHE A N 1
ATOM 672 C CA . PHE A 1 86 ? 16.069 -15.030 14.799 1.00 26.62 86 PHE A CA 1
ATOM 673 C C . PHE A 1 86 ? 15.392 -16.394 14.725 1.00 28.33 86 PHE A C 1
ATOM 674 O O . PHE A 1 86 ? 15.960 -17.384 15.160 1.00 28.02 86 PHE A O 1
ATOM 682 N N . ASP A 1 87 ? 14.173 -16.488 14.171 1.00 36.58 87 ASP A N 1
ATOM 683 C CA . ASP A 1 87 ? 13.414 -17.743 14.171 1.00 32.23 87 ASP A CA 1
ATOM 684 C C . ASP A 1 87 ? 13.923 -18.739 13.142 1.00 33.10 87 ASP A C 1
ATOM 685 O O . ASP A 1 87 ? 13.945 -19.948 13.412 1.00 36.49 87 ASP A O 1
ATOM 690 N N . GLU A 1 88 ? 14.243 -18.279 11.923 1.00 31.17 88 GLU A N 1
ATOM 691 C CA . GLU A 1 88 ? 14.649 -19.235 10.894 1.00 32.96 88 GLU A CA 1
ATOM 692 C C . GLU A 1 88 ? 16.141 -19.199 10.552 1.00 34.82 88 GLU A C 1
ATOM 693 O O . GLU A 1 88 ? 16.800 -20.242 10.525 1.00 38.77 88 GLU A O 1
ATOM 699 N N . CYS A 1 89 ? 16.720 -18.021 10.405 1.00 33.91 89 CYS A N 1
ATOM 700 C CA . CYS A 1 89 ? 18.112 -17.932 9.975 1.00 35.75 89 CYS A CA 1
ATOM 701 C C . CYS A 1 89 ? 19.046 -18.443 11.067 1.00 36.66 89 CYS A C 1
ATOM 702 O O . CYS A 1 89 ? 19.873 -19.329 10.844 1.00 30.85 89 CYS A O 1
ATOM 705 N N . LEU A 1 90 ? 18.895 -17.923 12.268 1.00 40.16 90 LEU A N 1
ATOM 706 C CA . LEU A 1 90 ? 19.716 -18.381 13.368 1.00 35.22 90 LEU A CA 1
ATOM 707 C C . LEU A 1 90 ? 19.288 -19.734 13.908 1.00 30.76 90 LEU A C 1
ATOM 708 O O . LEU A 1 90 ? 20.024 -20.691 13.814 1.00 30.82 90 LEU A O 1
ATOM 713 N N . LYS A 1 91 ? 18.063 -19.860 14.420 1.00 31.73 91 LYS A N 1
ATOM 714 C CA . LYS A 1 91 ? 17.691 -21.077 15.131 1.00 37.95 91 LYS A CA 1
ATOM 715 C C . LYS A 1 91 ? 17.513 -22.303 14.245 1.00 47.23 91 LYS A C 1
ATOM 716 O O . LYS A 1 91 ? 17.472 -23.426 14.763 1.00 51.57 91 LYS A O 1
ATOM 722 N N . LYS A 1 92 ? 17.347 -22.116 12.935 1.00 39.99 92 LYS A N 1
ATOM 723 C CA . LYS A 1 92 ? 17.084 -23.239 12.059 1.00 41.73 92 LYS A CA 1
ATOM 724 C C . LYS A 1 92 ? 18.128 -23.335 10.949 1.00 31.93 92 LYS A C 1
ATOM 725 O O . LYS A 1 92 ? 18.060 -24.266 10.160 1.00 48.29 92 LYS A O 1
ATOM 731 N N . GLY A 1 93 ? 19.097 -22.407 10.900 1.00 37.15 93 GLY A N 1
ATOM 732 C CA . GLY A 1 93 ? 20.184 -22.502 9.902 1.00 37.13 93 GLY A CA 1
ATOM 733 C C . GLY A 1 93 ? 19.765 -22.151 8.496 1.00 37.96 93 GLY A C 1
ATOM 734 O O . GLY A 1 93 ? 20.567 -22.316 7.569 1.00 56.22 93 GLY A O 1
ATOM 735 N N . LYS A 1 94 ? 18.541 -21.634 8.323 1.00 40.49 94 LYS A N 1
ATOM 736 C CA . LYS A 1 94 ? 18.014 -21.149 7.045 1.00 40.19 94 LYS A CA 1
ATOM 737 C C . LYS A 1 94 ? 18.460 -19.699 6.849 1.00 40.57 94 LYS A C 1
ATOM 738 O O . LYS A 1 94 ? 17.677 -18.763 6.927 1.00 39.41 94 LYS A O 1
ATOM 744 N N . ASN A 1 95 ? 19.746 -19.547 6.528 1.00 37.37 95 ASN A N 1
ATOM 745 C CA . ASN A 1 95 ? 20.427 -18.241 6.554 1.00 36.64 95 ASN A CA 1
ATOM 746 C C . ASN A 1 95 ? 20.413 -17.515 5.214 1.00 36.77 95 ASN A C 1
ATOM 747 O O . ASN A 1 95 ? 21.450 -17.010 4.715 1.00 40.14 95 ASN A O 1
ATOM 752 N N . HIS A 1 96 ? 19.268 -17.541 4.580 1.00 33.25 96 HIS A N 1
ATOM 753 C CA . HIS A 1 96 ? 19.100 -16.957 3.269 1.00 36.83 96 HIS A CA 1
ATOM 754 C C . HIS A 1 96 ? 17.736 -16.317 3.150 1.00 40.54 96 HIS A C 1
ATOM 755 O O . HIS A 1 96 ? 16.740 -16.887 3.605 1.00 48.28 96 HIS A O 1
ATOM 762 N N . ILE A 1 97 ? 17.718 -15.122 2.546 1.00 37.04 97 ILE A N 1
ATOM 763 C CA . ILE A 1 97 ? 16.525 -14.334 2.262 1.00 29.84 97 ILE A CA 1
ATOM 764 C C . ILE A 1 97 ? 16.554 -13.868 0.810 1.00 36.59 97 ILE A C 1
ATOM 765 O O . ILE A 1 97 ? 17.619 -13.511 0.293 1.00 41.21 97 ILE A O 1
ATOM 770 N N . VAL A 1 98 ? 15.414 -13.968 0.139 1.00 34.56 98 VAL A N 1
ATOM 771 C CA . VAL A 1 98 ? 15.190 -13.446 -1.200 1.00 33.30 98 VAL A CA 1
ATOM 772 C C . VAL A 1 98 ? 14.277 -12.212 -1.110 1.00 37.28 98 VAL A C 1
ATOM 773 O O . VAL A 1 98 ? 13.142 -12.284 -0.601 1.00 33.36 98 VAL A O 1
ATOM 777 N N . THR A 1 99 ? 14.717 -11.123 -1.730 1.00 38.33 99 THR A N 1
ATOM 778 C CA . THR A 1 99 ? 13.934 -9.896 -1.851 1.00 36.81 99 THR A CA 1
ATOM 779 C C . THR A 1 99 ? 14.317 -9.286 -3.205 1.00 43.65 99 THR A C 1
ATOM 780 O O . THR A 1 99 ? 14.953 -9.963 -4.028 1.00 55.90 99 THR A O 1
ATOM 784 N N . THR A 1 100 ? 13.895 -8.038 -3.470 1.00 40.41 100 THR A N 1
ATOM 785 C CA . THR A 1 100 ? 14.147 -7.379 -4.765 1.00 37.55 100 THR A CA 1
ATOM 786 C C . THR A 1 100 ? 14.937 -6.092 -4.552 1.00 37.25 100 THR A C 1
ATOM 787 O O . THR A 1 100 ? 14.933 -5.531 -3.440 1.00 33.97 100 THR A O 1
ATOM 791 N N . VAL A 1 101 ? 15.535 -5.596 -5.648 1.00 42.25 101 VAL A N 1
ATOM 792 C CA . VAL A 1 101 ? 16.238 -4.313 -5.625 1.00 39.09 101 VAL A CA 1
ATOM 793 C C . VAL A 1 101 ? 15.285 -3.127 -5.615 1.00 38.15 101 VAL A C 1
ATOM 794 O O . VAL A 1 101 ? 15.721 -2.016 -5.338 1.00 49.59 101 VAL A O 1
ATOM 798 N N . ALA A 1 102 ? 13.999 -3.325 -5.885 1.00 39.50 102 ALA A N 1
ATOM 799 C CA . ALA A 1 102 ? 13.053 -2.209 -5.896 1.00 37.64 102 ALA A CA 1
ATOM 800 C C . ALA A 1 102 ? 12.441 -1.933 -4.529 1.00 42.07 102 ALA A C 1
ATOM 801 O O . ALA A 1 102 ? 11.741 -0.905 -4.353 1.00 38.60 102 ALA A O 1
ATOM 803 N N . GLU A 1 103 ? 12.716 -2.788 -3.547 1.00 36.98 103 GLU A N 1
ATOM 804 C CA . GLU A 1 103 ? 12.016 -2.674 -2.282 1.00 31.51 103 GLU A CA 1
ATOM 805 C C . GLU A 1 103 ? 12.260 -1.319 -1.608 1.00 33.23 103 GLU A C 1
ATOM 806 O O . GLU A 1 103 ? 13.327 -0.706 -1.749 1.00 38.67 103 GLU A O 1
ATOM 812 N N . HIS A 1 104 ? 11.250 -0.895 -0.847 1.00 28.48 104 HIS A N 1
ATOM 813 C CA . HIS A 1 104 ? 11.299 0.305 0.016 1.00 29.77 104 HIS A CA 1
ATOM 814 C C . HIS A 1 104 ? 12.472 0.182 0.993 1.00 29.32 104 HIS A C 1
ATOM 815 O O . HIS A 1 104 ? 12.882 -0.941 1.364 1.00 33.10 104 HIS A O 1
ATOM 822 N N . PRO A 1 105 ? 13.085 1.301 1.368 1.00 34.43 105 PRO A N 1
ATOM 823 C CA . PRO A 1 105 ? 14.205 1.217 2.300 1.00 36.72 105 PRO A CA 1
ATOM 824 C C . PRO A 1 105 ? 13.887 0.546 3.581 1.00 30.06 105 PRO A C 1
ATOM 825 O O . PRO A 1 105 ? 14.795 -0.010 4.161 1.00 32.60 105 PRO A O 1
ATOM 829 N N . ALA A 1 106 ? 12.635 0.562 4.055 1.00 34.59 106 ALA A N 1
ATOM 830 C CA . ALA A 1 106 ? 12.316 -0.152 5.284 1.00 34.53 106 ALA A CA 1
ATOM 831 C C . ALA A 1 106 ? 12.573 -1.667 5.145 1.00 33.37 106 ALA A C 1
ATOM 832 O O . ALA A 1 106 ? 12.736 -2.356 6.153 1.00 36.39 106 ALA A O 1
ATOM 834 N N . VAL A 1 107 ? 12.570 -2.208 3.920 1.00 29.19 107 VAL A N 1
ATOM 835 C CA . VAL A 1 107 ? 12.968 -3.606 3.684 1.00 29.23 107 VAL A CA 1
ATOM 836 C C . VAL A 1 107 ? 14.464 -3.714 3.309 1.00 31.85 107 VAL A C 1
ATOM 837 O O . VAL A 1 107 ? 15.229 -4.476 3.919 1.00 33.29 107 VAL A O 1
ATOM 841 N N . ARG A 1 108 ? 14.906 -2.923 2.326 1.00 27.31 108 ARG A N 1
ATOM 842 C CA . ARG A 1 108 ? 16.275 -3.077 1.821 1.00 30.90 108 ARG A CA 1
ATOM 843 C C . ARG A 1 108 ? 17.299 -2.734 2.891 1.00 28.87 108 ARG A C 1
ATOM 844 O O . ARG A 1 108 ? 18.241 -3.488 3.131 1.00 43.79 108 ARG A O 1
ATOM 852 N N . SER A 1 109 ? 17.106 -1.625 3.570 1.00 31.95 109 SER A N 1
ATOM 853 C CA A SER A 1 109 ? 18.104 -1.175 4.546 0.31 35.98 109 SER A CA 1
ATOM 854 C CA B SER A 1 109 ? 18.099 -1.168 4.541 0.69 39.04 109 SER A CA 1
ATOM 855 C C . SER A 1 109 ? 18.241 -2.168 5.690 1.00 30.30 109 SER A C 1
ATOM 856 O O . SER A 1 109 ? 19.349 -2.406 6.190 1.00 29.32 109 SER A O 1
ATOM 861 N N . THR A 1 110 ? 17.111 -2.757 6.109 1.00 24.65 110 THR A N 1
ATOM 862 C CA . THR A 1 110 ? 17.086 -3.786 7.138 1.00 25.66 110 THR A CA 1
ATOM 863 C C . THR A 1 110 ? 17.816 -5.048 6.708 1.00 30.11 110 THR A C 1
ATOM 864 O O . THR A 1 110 ? 18.589 -5.644 7.490 1.00 24.86 110 THR A O 1
ATOM 868 N N . CYS A 1 111 ? 17.582 -5.465 5.450 1.00 30.89 111 CYS A N 1
ATOM 869 C CA . CYS A 1 111 ? 18.330 -6.591 4.891 1.00 35.83 111 CYS A CA 1
ATOM 870 C C . CYS A 1 111 ? 19.820 -6.300 4.866 1.00 35.88 111 CYS A C 1
ATOM 871 O O . CYS A 1 111 ? 20.627 -7.205 5.088 1.00 44.83 111 CYS A O 1
ATOM 874 N N . ASN A 1 112 ? 20.217 -5.045 4.574 1.00 32.88 112 ASN A N 1
ATOM 875 C CA . ASN A 1 112 ? 21.644 -4.708 4.604 1.00 36.64 112 ASN A CA 1
ATOM 876 C C . ASN A 1 112 ? 22.219 -4.972 6.001 1.00 32.84 112 ASN A C 1
ATOM 877 O O . ASN A 1 112 ? 23.312 -5.563 6.157 1.00 31.64 112 ASN A O 1
ATOM 882 N N . PHE A 1 113 ? 21.461 -4.590 7.034 1.00 37.13 113 PHE A N 1
ATOM 883 C CA . PHE A 1 113 ? 21.916 -4.894 8.400 1.00 36.59 113 PHE A CA 1
ATOM 884 C C . PHE A 1 113 ? 22.055 -6.405 8.638 1.00 29.93 113 PHE A C 1
ATOM 885 O O . PHE A 1 113 ? 23.108 -6.890 9.114 1.00 34.05 113 PHE A O 1
ATOM 893 N N . LEU A 1 114 ? 21.061 -7.173 8.204 1.00 34.44 114 LEU A N 1
ATOM 894 C CA . LEU A 1 114 ? 21.111 -8.613 8.435 1.00 37.29 114 LEU A CA 1
ATOM 895 C C . LEU A 1 114 ? 22.298 -9.228 7.712 1.00 41.41 114 LEU A C 1
ATOM 896 O O . LEU A 1 114 ? 23.038 -10.031 8.292 1.00 40.77 114 LEU A O 1
ATOM 901 N N . GLU A 1 115 ? 22.596 -8.723 6.505 1.00 42.84 115 GLU A N 1
ATOM 902 C CA . GLU A 1 115 ? 23.775 -9.173 5.789 1.00 36.76 115 GLU A CA 1
ATOM 903 C C . GLU A 1 115 ? 25.019 -8.913 6.617 1.00 43.86 115 GLU A C 1
ATOM 904 O O . GLU A 1 115 ? 25.934 -9.745 6.669 1.00 44.19 115 GLU A O 1
ATOM 910 N N . SER A 1 116 ? 25.068 -7.765 7.296 1.00 44.70 116 SER A N 1
ATOM 911 C CA . SER A 1 116 ? 26.225 -7.533 8.161 1.00 44.44 116 SER A CA 1
ATOM 912 C C . SER A 1 116 ? 26.312 -8.559 9.290 1.00 37.22 116 SER A C 1
ATOM 913 O O . SER A 1 116 ? 27.381 -8.736 9.864 1.00 35.20 116 SER A O 1
ATOM 916 N N . LEU A 1 117 ? 25.208 -9.190 9.660 1.00 40.30 117 LEU A N 1
ATOM 917 C CA . LEU A 1 117 ? 25.284 -10.258 10.665 1.00 33.63 117 LEU A CA 1
ATOM 918 C C . LEU A 1 117 ? 25.633 -11.622 10.079 1.00 42.34 117 LEU A C 1
ATOM 919 O O . LEU A 1 117 ? 25.867 -12.593 10.827 1.00 41.51 117 LEU A O 1
ATOM 924 N N . GLY A 1 118 ? 25.715 -11.739 8.755 1.00 39.15 118 GLY A N 1
ATOM 925 C CA . GLY A 1 118 ? 26.054 -12.991 8.151 1.00 41.69 118 GLY A CA 1
ATOM 926 C C . GLY A 1 118 ? 24.951 -13.614 7.340 1.00 42.33 118 GLY A C 1
ATOM 927 O O . GLY A 1 118 ? 25.213 -14.641 6.694 1.00 47.37 118 GLY A O 1
ATOM 928 N N . VAL A 1 119 ? 23.769 -12.969 7.267 1.00 33.64 119 VAL A N 1
ATOM 929 C CA . VAL A 1 119 ? 22.694 -13.499 6.439 1.00 36.03 119 VAL A CA 1
ATOM 930 C C . VAL A 1 119 ? 23.009 -13.306 4.962 1.00 41.20 119 VAL A C 1
ATOM 931 O O . VAL A 1 119 ? 23.472 -12.233 4.544 1.00 47.26 119 VAL A O 1
ATOM 935 N N . GLU A 1 120 ? 22.660 -14.308 4.162 1.00 37.61 120 GLU A N 1
ATOM 936 C CA . GLU A 1 120 ? 22.847 -14.261 2.718 1.00 43.66 120 GLU A CA 1
ATOM 937 C C . GLU A 1 120 ? 21.605 -13.612 2.136 1.00 45.11 120 GLU A C 1
ATOM 938 O O . GLU A 1 120 ? 20.483 -14.085 2.374 1.00 34.76 120 GLU A O 1
ATOM 944 N N . VAL A 1 121 ? 21.756 -12.489 1.436 1.00 34.01 121 VAL A N 1
ATOM 945 C CA . VAL A 1 121 ? 20.536 -11.867 0.938 1.00 37.55 121 VAL A CA 1
ATOM 946 C C . VAL A 1 121 ? 20.647 -11.740 -0.570 1.00 36.72 121 VAL A C 1
ATOM 947 O O . VAL A 1 121 ? 21.697 -11.355 -1.089 1.00 35.75 121 VAL A O 1
ATOM 951 N N . THR A 1 122 ? 19.598 -12.166 -1.263 1.00 34.90 122 THR A N 1
ATOM 952 C CA . THR A 1 122 ? 19.538 -12.125 -2.720 1.00 36.96 122 THR A CA 1
ATOM 953 C C . THR A 1 122 ? 18.638 -10.952 -3.120 1.00 43.64 122 THR A C 1
ATOM 954 O O . THR A 1 122 ? 17.448 -10.946 -2.819 1.00 37.28 122 THR A O 1
ATOM 958 N N . TYR A 1 123 ? 19.197 -9.950 -3.803 1.00 42.70 123 TYR A N 1
ATOM 959 C CA . TYR A 1 123 ? 18.373 -8.841 -4.268 1.00 42.20 123 TYR A CA 1
ATOM 960 C C . TYR A 1 123 ? 18.044 -9.063 -5.739 1.00 38.86 123 TYR A C 1
ATOM 961 O O . TYR A 1 123 ? 18.820 -8.687 -6.611 1.00 44.10 123 TYR A O 1
ATOM 970 N N . LEU A 1 124 ? 16.818 -9.527 -6.013 1.00 38.66 124 LEU A N 1
ATOM 971 C CA . LEU A 1 124 ? 16.463 -9.848 -7.392 1.00 42.28 124 LEU A CA 1
ATOM 972 C C . LEU A 1 124 ? 16.499 -8.602 -8.277 1.00 43.93 124 LEU A C 1
ATOM 973 O O . LEU A 1 124 ? 15.941 -7.570 -7.907 1.00 49.83 124 LEU A O 1
ATOM 978 N N . PRO A 1 125 ? 17.145 -8.659 -9.438 1.00 55.25 125 PRO A N 1
ATOM 979 C CA . PRO A 1 125 ? 17.207 -7.488 -10.313 1.00 52.35 125 PRO A CA 1
ATOM 980 C C . PRO A 1 125 ? 15.908 -7.205 -11.047 1.00 50.77 125 PRO A C 1
ATOM 981 O O . PRO A 1 125 ? 15.106 -8.081 -11.336 1.00 57.19 125 PRO A O 1
ATOM 985 N N . ILE A 1 126 ? 15.713 -5.956 -11.328 1.00 55.56 126 ILE A N 1
ATOM 986 C CA . ILE A 1 126 ? 14.564 -5.497 -12.090 1.00 47.47 126 ILE A CA 1
ATOM 987 C C . ILE A 1 126 ? 14.755 -5.765 -13.585 1.00 51.05 126 ILE A C 1
ATOM 988 O O . ILE A 1 126 ? 15.887 -5.786 -14.102 1.00 60.59 126 ILE A O 1
ATOM 993 N N . ASN A 1 127 ? 13.653 -5.985 -14.307 1.00 41.50 127 ASN A N 1
ATOM 994 C CA . ASN A 1 127 ? 13.717 -6.183 -15.739 1.00 45.71 127 ASN A CA 1
ATOM 995 C C . ASN A 1 127 ? 13.441 -4.861 -16.481 1.00 45.90 127 ASN A C 1
ATOM 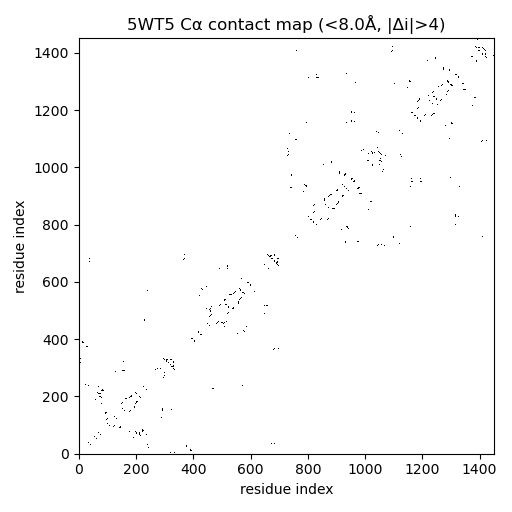996 O O . ASN A 1 127 ? 13.129 -3.827 -15.876 1.00 51.62 127 ASN A O 1
ATOM 1001 N N . GLU A 1 128 ? 13.458 -4.936 -17.808 1.00 49.90 128 GLU A N 1
ATOM 1002 C CA . GLU A 1 128 ? 13.278 -3.736 -18.617 1.00 53.08 128 GLU A CA 1
ATOM 1003 C C . GLU A 1 128 ? 11.880 -3.165 -18.386 1.00 64.32 128 GLU A C 1
ATOM 1004 O O . GLU A 1 128 ? 11.646 -1.951 -18.507 1.00 63.58 128 GLU A O 1
ATOM 1010 N N . HIS A 1 129 ? 10.964 -4.023 -18.013 1.00 56.48 129 HIS A N 1
ATOM 1011 C CA . HIS A 1 129 ? 9.636 -3.580 -17.751 1.00 55.25 129 HIS A CA 1
ATOM 1012 C C . HIS A 1 129 ? 9.495 -2.906 -16.398 1.00 56.71 129 HIS A C 1
ATOM 1013 O O . HIS A 1 129 ? 8.379 -2.545 -16.035 1.00 66.98 129 HIS A O 1
ATOM 1020 N N . GLY A 1 130 ? 10.597 -2.720 -15.662 1.00 50.96 130 GLY A N 1
ATOM 1021 C CA . GLY A 1 130 ? 10.506 -2.176 -14.336 1.00 49.41 130 GLY A CA 1
ATOM 1022 C C . GLY A 1 130 ? 9.911 -3.119 -13.312 1.00 46.47 130 GLY A C 1
ATOM 1023 O O . GLY A 1 130 ? 9.530 -2.663 -12.248 1.00 44.26 130 GLY A O 1
ATOM 1024 N N . SER A 1 131 ? 9.847 -4.428 -13.594 1.00 56.00 131 SER A N 1
ATOM 1025 C CA . SER A 1 131 ? 9.204 -5.407 -12.709 1.00 45.50 131 SER A CA 1
ATOM 1026 C C . SER A 1 131 ? 10.101 -6.626 -12.422 1.00 44.77 131 SER A C 1
ATOM 1027 O O . SER A 1 131 ? 11.230 -6.757 -12.935 1.00 56.11 131 SER A O 1
ATOM 1030 N N . ILE A 1 132 ? 9.572 -7.493 -11.568 1.00 49.55 132 ILE A N 1
ATOM 1031 C CA . ILE A 1 132 ? 10.117 -8.790 -11.189 1.00 46.82 132 ILE A CA 1
ATOM 1032 C C . ILE A 1 132 ? 9.247 -9.899 -11.778 1.00 45.16 132 ILE A C 1
ATOM 1033 O O . ILE A 1 132 ? 8.017 -9.785 -11.792 1.00 48.32 132 ILE A O 1
ATOM 1038 N N . THR A 1 133 ? 9.884 -10.951 -12.291 1.00 45.88 133 THR A N 1
ATOM 1039 C CA . THR A 1 133 ? 9.181 -12.118 -12.811 1.00 46.63 133 THR A CA 1
ATOM 1040 C C . THR A 1 133 ? 9.134 -13.118 -11.674 1.00 43.51 133 THR A C 1
ATOM 1041 O O . THR A 1 133 ? 9.999 -13.097 -10.797 1.00 36.98 133 THR A O 1
ATOM 1045 N N . ALA A 1 134 ? 8.093 -13.950 -11.659 1.00 37.89 134 ALA A N 1
ATOM 1046 C CA . ALA A 1 134 ? 7.967 -14.891 -10.543 1.00 43.74 134 ALA A CA 1
ATOM 1047 C C . ALA A 1 134 ? 8.986 -16.026 -10.710 1.00 38.64 134 ALA A C 1
ATOM 1048 O O . ALA A 1 134 ? 9.461 -16.595 -9.716 1.00 42.55 134 ALA A O 1
ATOM 1050 N N . GLU A 1 135 ? 9.391 -16.285 -11.964 1.00 35.14 135 GLU A N 1
ATOM 1051 C CA . GLU A 1 135 ? 10.448 -17.260 -12.241 1.00 37.31 135 GLU A CA 1
ATOM 1052 C C . GLU A 1 135 ? 11.712 -16.898 -11.456 1.00 44.24 135 GLU A C 1
ATOM 1053 O O . GLU A 1 135 ? 12.468 -17.778 -11.046 1.00 51.31 135 GLU A O 1
ATOM 1059 N N . GLN A 1 136 ? 11.970 -15.596 -11.263 1.00 45.03 136 GLN A N 1
ATOM 1060 C CA . GLN A 1 136 ? 13.161 -15.136 -10.545 1.00 46.10 136 GLN A CA 1
ATOM 1061 C C . GLN A 1 136 ? 13.189 -15.646 -9.111 1.00 38.52 136 GLN A C 1
ATOM 1062 O O . GLN A 1 136 ? 14.234 -16.047 -8.592 1.00 33.74 136 GLN A O 1
ATOM 1068 N N . VAL A 1 137 ? 12.074 -15.555 -8.421 1.00 38.99 137 VAL A N 1
ATOM 1069 C CA . VAL A 1 137 ? 12.046 -16.082 -7.059 1.00 31.92 137 VAL A CA 1
ATOM 1070 C C . VAL A 1 137 ? 12.191 -17.587 -7.086 1.00 31.69 137 VAL A C 1
ATOM 1071 O O . VAL A 1 137 ? 12.751 -18.186 -6.162 1.00 44.99 137 VAL A O 1
ATOM 1075 N N . ARG A 1 138 ? 11.605 -18.238 -8.082 1.00 32.90 138 ARG A N 1
ATOM 1076 C CA . ARG A 1 138 ? 11.817 -19.681 -8.129 1.00 38.03 138 ARG A CA 1
ATOM 1077 C C . ARG A 1 138 ? 13.305 -20.009 -8.338 1.00 45.15 138 ARG A C 1
ATOM 1078 O O . ARG A 1 138 ? 13.837 -20.928 -7.726 1.00 41.61 138 ARG A O 1
ATOM 1086 N N . GLU A 1 139 ? 13.973 -19.312 -9.249 1.00 42.95 139 GLU A N 1
ATOM 1087 C CA . GLU A 1 139 ? 15.409 -19.543 -9.430 1.00 48.46 139 GLU A CA 1
ATOM 1088 C C . GLU A 1 139 ? 16.197 -19.355 -8.133 1.00 41.28 139 GLU A C 1
ATOM 1089 O O . GLU A 1 139 ? 17.024 -20.210 -7.768 1.00 53.16 139 GLU A O 1
ATOM 1095 N N . ALA A 1 140 ? 15.855 -18.318 -7.368 1.00 43.21 140 ALA A N 1
ATOM 1096 C CA . ALA A 1 140 ? 16.728 -17.935 -6.271 1.00 44.93 140 ALA A CA 1
ATOM 1097 C C . ALA A 1 140 ? 16.505 -18.740 -4.996 1.00 44.67 140 ALA A C 1
ATOM 1098 O O . ALA A 1 140 ? 17.422 -18.818 -4.179 1.00 46.81 140 ALA A O 1
ATOM 1100 N N . ILE A 1 141 ? 15.363 -19.415 -4.859 1.00 47.36 141 ILE A N 1
ATOM 1101 C CA . ILE A 1 141 ? 15.076 -20.152 -3.638 1.00 43.27 141 ILE A CA 1
ATOM 1102 C C . ILE A 1 141 ? 15.998 -21.364 -3.515 1.00 47.19 141 ILE A C 1
ATOM 1103 O O . ILE A 1 141 ? 16.119 -22.176 -4.440 1.00 47.80 141 ILE A O 1
ATOM 1108 N N . THR A 1 142 ? 16.771 -21.409 -2.426 1.00 51.97 142 THR A N 1
ATOM 1109 C CA . THR A 1 142 ? 17.562 -22.572 -2.087 1.00 52.07 142 THR A CA 1
ATOM 1110 C C . THR A 1 142 ? 16.843 -23.315 -0.945 1.00 57.17 142 THR A C 1
ATOM 1111 O O . THR A 1 142 ? 15.755 -22.955 -0.525 1.00 57.83 142 THR A O 1
ATOM 1115 N N . GLU A 1 143 ? 17.440 -24.392 -0.470 1.00 62.59 143 GLU A N 1
ATOM 1116 C CA . GLU A 1 143 ? 16.847 -25.132 0.645 1.00 58.68 143 GLU A CA 1
ATOM 1117 C C . GLU A 1 143 ? 17.167 -24.472 1.973 1.00 60.50 143 GLU A C 1
ATOM 1118 O O . GLU A 1 143 ? 16.927 -25.033 3.045 1.00 69.82 143 GLU A O 1
ATOM 1124 N N . LYS A 1 144 ? 17.662 -23.262 1.888 1.00 56.12 144 LYS A N 1
ATOM 1125 C CA . LYS A 1 144 ? 18.180 -22.491 2.978 1.00 45.44 144 LYS A CA 1
ATOM 1126 C C . LYS A 1 144 ? 17.455 -21.172 3.104 1.00 40.88 144 LYS A C 1
ATOM 1127 O O . LYS A 1 144 ? 17.642 -20.446 4.087 1.00 41.11 144 LYS A O 1
ATOM 1133 N N . THR A 1 145 ? 16.549 -20.918 2.180 1.00 38.21 145 THR A N 1
ATOM 1134 C CA . THR A 1 145 ? 15.777 -19.716 2.145 1.00 36.70 145 THR A CA 1
ATOM 1135 C C . THR A 1 145 ? 14.752 -19.794 3.261 1.00 37.25 145 THR A C 1
ATOM 1136 O O . THR A 1 145 ? 13.925 -20.705 3.269 1.00 32.67 145 THR A O 1
ATOM 1140 N N . ALA A 1 146 ? 14.857 -18.886 4.203 1.00 41.38 146 ALA A N 1
ATOM 1141 C CA . ALA A 1 146 ? 13.938 -18.689 5.307 1.00 41.07 146 ALA A CA 1
ATOM 1142 C C . ALA A 1 146 ? 12.708 -17.878 4.899 1.00 36.70 146 ALA A C 1
ATOM 1143 O O . ALA A 1 146 ? 11.588 -18.186 5.318 1.00 44.55 146 ALA A O 1
ATOM 1145 N N . LEU A 1 147 ? 12.895 -16.906 4.002 1.00 31.96 147 LEU A N 1
ATOM 1146 C CA . LEU A 1 147 ? 11.864 -15.938 3.690 1.00 24.53 147 LEU A CA 1
ATOM 1147 C C . LEU A 1 147 ? 12.081 -15.268 2.326 1.00 38.00 147 LEU A C 1
ATOM 1148 O O . LEU A 1 147 ? 13.225 -14.910 1.962 1.00 45.81 147 LEU A O 1
ATOM 1153 N N . VAL A 1 148 ? 10.961 -15.054 1.623 1.00 30.64 148 VAL A N 1
ATOM 1154 C CA . VAL A 1 148 ? 10.850 -14.207 0.439 1.00 26.60 148 VAL A CA 1
ATOM 1155 C C . VAL A 1 148 ? 10.046 -12.973 0.782 1.00 35.48 148 VAL A C 1
ATOM 1156 O O . VAL A 1 148 ? 8.932 -13.090 1.317 1.00 25.32 148 VAL A O 1
ATOM 1160 N N . SER A 1 149 ? 10.569 -11.780 0.433 1.00 29.79 149 SER A N 1
ATOM 1161 C CA . SER A 1 149 ? 9.869 -10.525 0.674 1.00 32.94 149 SER A CA 1
ATOM 1162 C C . SER A 1 149 ? 9.820 -9.705 -0.611 1.00 30.80 149 SER A C 1
ATOM 1163 O O . SER A 1 149 ? 10.849 -9.199 -1.050 1.00 39.34 149 SER A O 1
ATOM 1166 N N . VAL A 1 150 ? 8.618 -9.558 -1.186 1.00 26.96 150 VAL A N 1
ATOM 1167 C CA . VAL A 1 150 ? 8.385 -8.842 -2.429 1.00 34.43 150 VAL A CA 1
ATOM 1168 C C . VAL A 1 150 ? 7.239 -7.857 -2.258 1.00 41.82 150 VAL A C 1
ATOM 1169 O O . VAL A 1 150 ? 6.099 -8.247 -1.931 1.00 32.62 150 VAL A O 1
ATOM 1173 N N . MET A 1 151 ? 7.524 -6.589 -2.571 1.00 37.94 151 MET A N 1
ATOM 1174 C CA . MET A 1 151 ? 6.497 -5.576 -2.425 1.00 36.41 151 MET A CA 1
ATOM 1175 C C . MET A 1 151 ? 5.381 -5.802 -3.437 1.00 32.25 151 MET A C 1
ATOM 1176 O O . MET A 1 151 ? 5.601 -6.255 -4.553 1.00 33.74 151 MET A O 1
ATOM 1181 N N . TRP A 1 152 ? 4.151 -5.492 -3.029 1.00 29.42 152 TRP A N 1
ATOM 1182 C CA . TRP A 1 152 ? 3.024 -5.712 -3.927 1.00 26.30 152 TRP A CA 1
ATOM 1183 C C . TRP A 1 152 ? 3.036 -4.722 -5.065 1.00 33.05 152 TRP A C 1
ATOM 1184 O O . TRP A 1 152 ? 2.785 -5.079 -6.231 1.00 30.52 152 TRP A O 1
ATOM 1195 N N . ALA A 1 153 ? 3.311 -3.468 -4.746 1.00 37.15 153 ALA A N 1
ATOM 1196 C CA . ALA A 1 153 ? 3.391 -2.405 -5.743 1.00 37.60 153 ALA A CA 1
ATOM 1197 C C . ALA A 1 153 ? 4.576 -1.473 -5.484 1.00 26.14 153 ALA A C 1
ATOM 1198 O O . ALA A 1 153 ? 4.843 -1.100 -4.343 1.00 27.71 153 ALA A O 1
ATOM 1200 N N . ASN A 1 154 ? 5.222 -1.019 -6.538 1.00 33.41 154 ASN A N 1
ATOM 1201 C CA . ASN A 1 154 ? 6.410 -0.202 -6.346 1.00 34.00 154 ASN A CA 1
ATOM 1202 C C . ASN A 1 154 ? 6.007 1.247 -6.088 1.00 30.08 154 ASN A C 1
ATOM 1203 O O . ASN A 1 154 ? 5.202 1.796 -6.817 1.00 28.04 154 ASN A O 1
ATOM 1208 N N . ASN A 1 155 ? 6.669 1.888 -5.147 1.00 26.57 155 ASN A N 1
ATOM 1209 C CA . ASN A 1 155 ? 6.275 3.252 -4.799 1.00 35.60 155 ASN A CA 1
ATOM 1210 C C . ASN A 1 155 ? 6.707 4.287 -5.817 1.00 34.76 155 ASN A C 1
ATOM 1211 O O . ASN A 1 155 ? 6.062 5.338 -5.932 1.00 34.81 155 ASN A O 1
ATOM 1216 N N . GLU A 1 156 ? 7.762 4.020 -6.606 1.00 32.74 156 GLU A N 1
ATOM 1217 C CA . GLU A 1 156 ? 8.187 5.009 -7.574 1.00 38.35 156 GLU A CA 1
ATOM 1218 C C . GLU A 1 156 ? 7.445 4.854 -8.899 1.00 43.27 156 GLU A C 1
ATOM 1219 O O . GLU A 1 156 ? 6.999 5.841 -9.494 1.00 32.34 156 GLU A O 1
ATOM 1225 N N . THR A 1 157 ? 7.256 3.624 -9.376 1.00 51.34 157 THR A N 1
ATOM 1226 C CA . THR A 1 157 ? 6.650 3.452 -10.690 1.00 37.46 157 THR A CA 1
ATOM 1227 C C . THR A 1 157 ? 5.149 3.103 -10.647 1.00 28.70 157 THR A C 1
ATOM 1228 O O . THR A 1 157 ? 4.476 3.260 -11.691 1.00 33.87 157 THR A O 1
ATOM 1232 N N . GLY A 1 158 ? 4.637 2.662 -9.523 1.00 42.78 158 GLY A N 1
ATOM 1233 C CA . GLY A 1 158 ? 3.305 2.105 -9.410 1.00 40.38 158 GLY A CA 1
ATOM 1234 C C . GLY A 1 158 ? 3.151 0.696 -9.957 1.00 45.08 158 GLY A C 1
ATOM 1235 O O . GLY A 1 158 ? 2.021 0.193 -10.017 1.00 44.00 158 GLY A O 1
ATOM 1236 N N . LEU A 1 159 ? 4.233 0.057 -10.400 1.00 35.55 159 LEU A N 1
ATOM 1237 C CA . LEU A 1 159 ? 4.097 -1.227 -11.082 1.00 46.09 159 LEU A CA 1
ATOM 1238 C C . LEU A 1 159 ? 3.710 -2.318 -10.077 1.00 42.70 159 LEU A C 1
ATOM 1239 O O . LEU A 1 159 ? 4.286 -2.426 -8.992 1.00 37.43 159 LEU A O 1
ATOM 1244 N N . ILE A 1 160 ? 2.740 -3.120 -10.449 1.00 43.85 160 ILE A N 1
ATOM 1245 C CA . ILE A 1 160 ? 2.254 -4.225 -9.624 1.00 38.91 160 ILE A CA 1
ATOM 1246 C C . ILE A 1 160 ? 3.112 -5.470 -9.887 1.00 41.24 160 ILE A C 1
ATOM 1247 O O . ILE A 1 160 ? 3.399 -5.816 -11.037 1.00 46.97 160 ILE A O 1
ATOM 1252 N N . PHE A 1 161 ? 3.546 -6.098 -8.841 1.00 47.18 161 PHE A N 1
ATOM 1253 C CA . PHE A 1 161 ? 4.385 -7.284 -8.911 1.00 36.52 161 PHE A CA 1
ATOM 1254 C C . PHE A 1 161 ? 3.559 -8.571 -8.862 1.00 38.29 161 PHE A C 1
ATOM 1255 O O . PHE A 1 161 ? 2.415 -8.550 -8.406 1.00 39.11 161 PHE A O 1
ATOM 1263 N N . PRO A 1 162 ? 4.140 -9.721 -9.384 1.00 37.82 162 PRO A N 1
ATOM 1264 C CA . PRO A 1 162 ? 3.446 -11.033 -9.457 1.00 44.16 162 PRO A CA 1
ATOM 1265 C C . PRO A 1 162 ? 3.172 -11.725 -8.135 1.00 40.87 162 PRO A C 1
ATOM 1266 O O . PRO A 1 162 ? 3.538 -12.891 -7.989 1.00 40.07 162 PRO A O 1
ATOM 1270 N N . ILE A 1 163 ? 2.525 -11.047 -7.203 1.00 41.35 163 ILE A N 1
ATOM 1271 C CA . ILE A 1 163 ? 2.361 -11.575 -5.840 1.00 45.34 163 ILE A CA 1
ATOM 1272 C C . ILE A 1 163 ? 1.693 -12.939 -5.827 1.00 41.11 163 ILE A C 1
ATOM 1273 O O . ILE A 1 163 ? 2.207 -13.878 -5.240 1.00 40.91 163 ILE A O 1
ATOM 1278 N N . GLU A 1 164 ? 0.533 -13.055 -6.456 1.00 43.97 164 GLU A N 1
ATOM 1279 C CA . GLU A 1 164 ? -0.198 -14.316 -6.482 1.00 48.77 164 GLU A CA 1
ATOM 1280 C C . GLU A 1 164 ? 0.725 -15.484 -6.841 1.00 51.11 164 GLU A C 1
ATOM 1281 O O . GLU A 1 164 ? 0.843 -16.476 -6.102 1.00 55.09 164 GLU A O 1
ATOM 1287 N N . GLU A 1 165 ? 1.422 -15.349 -7.970 1.00 46.20 165 GLU A N 1
ATOM 1288 C CA . GLU A 1 165 ? 2.316 -16.407 -8.435 1.00 45.07 165 GLU A CA 1
ATOM 1289 C C . GLU A 1 165 ? 3.457 -16.620 -7.471 1.00 45.26 165 GLU A C 1
ATOM 1290 O O . GLU A 1 165 ? 3.811 -17.766 -7.162 1.00 58.23 165 GLU A O 1
ATOM 1296 N N . ILE A 1 166 ? 4.048 -15.517 -6.995 1.00 33.57 166 ILE A N 1
ATOM 1297 C CA . ILE A 1 166 ? 5.129 -15.622 -6.037 1.00 36.48 166 ILE A CA 1
ATOM 1298 C C . ILE A 1 166 ? 4.660 -16.383 -4.794 1.00 38.31 166 ILE A C 1
ATOM 1299 O O . ILE A 1 166 ? 5.302 -17.348 -4.371 1.00 29.23 166 ILE A O 1
ATOM 1304 N N . GLY A 1 167 ? 3.439 -16.130 -4.378 1.00 40.25 167 GLY A N 1
ATOM 1305 C CA . GLY A 1 167 ? 2.874 -16.854 -3.263 1.00 31.88 167 GLY A CA 1
ATOM 1306 C C . GLY A 1 167 ? 2.676 -18.332 -3.513 1.00 28.19 167 GLY A C 1
ATOM 1307 O O . GLY A 1 167 ? 2.974 -19.125 -2.629 1.00 35.20 167 GLY A O 1
ATOM 1308 N N . ALA A 1 168 ? 2.265 -18.735 -4.756 1.00 29.49 168 ALA A N 1
ATOM 1309 C CA . ALA A 1 168 ? 2.107 -20.116 -5.071 1.00 30.93 168 ALA A CA 1
ATOM 1310 C C . ALA A 1 168 ? 3.452 -20.822 -5.060 1.00 51.80 168 ALA A C 1
ATOM 1311 O O . ALA A 1 168 ? 3.564 -21.921 -4.509 1.00 37.98 168 ALA A O 1
ATOM 1313 N N . ILE A 1 169 ? 4.485 -20.185 -5.643 1.00 46.37 169 ILE A N 1
ATOM 1314 C CA . ILE A 1 169 ? 5.835 -20.734 -5.635 1.00 37.39 169 ILE A CA 1
ATOM 1315 C C . ILE A 1 169 ? 6.354 -20.926 -4.200 1.00 30.86 169 ILE A C 1
ATOM 1316 O O . ILE A 1 169 ? 6.850 -22.008 -3.850 1.00 32.56 169 ILE A O 1
ATOM 1321 N N . CYS A 1 170 ? 6.200 -19.914 -3.356 1.00 33.36 170 CYS A N 1
ATOM 1322 C CA . CYS A 1 170 ? 6.627 -20.033 -1.960 1.00 35.11 170 CYS A CA 1
ATOM 1323 C C . CYS A 1 170 ? 5.877 -21.157 -1.264 1.00 34.90 170 CYS A C 1
ATOM 1324 O O . CYS A 1 170 ? 6.487 -21.954 -0.544 1.00 30.87 170 CYS A O 1
ATOM 1327 N N . LYS A 1 171 ? 4.583 -21.288 -1.545 1.00 32.53 171 LYS A N 1
ATOM 1328 C CA . LYS A 1 171 ? 3.805 -22.368 -0.907 1.00 32.65 171 LYS A CA 1
ATOM 1329 C C . LYS A 1 171 ? 4.227 -23.746 -1.390 1.00 38.83 171 LYS A C 1
ATOM 1330 O O . LYS A 1 171 ? 4.483 -24.662 -0.593 1.00 33.65 171 LYS A O 1
ATOM 1336 N N . GLU A 1 172 ? 4.401 -23.928 -2.706 1.00 32.74 172 GLU A N 1
ATOM 1337 C CA . GLU A 1 172 ? 4.849 -25.204 -3.105 1.00 34.36 172 GLU A CA 1
ATOM 1338 C C . GLU A 1 172 ? 6.250 -25.541 -2.575 1.00 34.40 172 GLU A C 1
ATOM 1339 O O . GLU A 1 172 ? 6.606 -26.741 -2.529 1.00 35.76 172 GLU A O 1
ATOM 1345 N N . LYS A 1 173 ? 7.076 -24.550 -2.253 1.00 47.24 173 LYS A N 1
ATOM 1346 C CA . LYS A 1 173 ? 8.430 -24.825 -1.754 1.00 45.47 173 LYS A CA 1
ATOM 1347 C C . LYS A 1 173 ? 8.553 -24.747 -0.244 1.00 45.29 173 LYS A C 1
ATOM 1348 O O . LYS A 1 173 ? 9.642 -24.916 0.280 1.00 32.54 173 LYS A O 1
ATOM 1354 N N . GLY A 1 174 ? 7.478 -24.479 0.475 1.00 43.94 174 GLY A N 1
ATOM 1355 C CA . GLY A 1 174 ? 7.634 -24.436 1.912 1.00 36.91 174 GLY A CA 1
ATOM 1356 C C . GLY A 1 174 ? 8.416 -23.270 2.447 1.00 29.68 174 GLY A C 1
ATOM 1357 O O . GLY A 1 174 ? 9.065 -23.381 3.486 1.00 48.61 174 GLY A O 1
ATOM 1358 N N . VAL A 1 175 ? 8.281 -22.105 1.843 1.00 28.71 175 VAL A N 1
ATOM 1359 C CA . VAL A 1 175 ? 9.015 -20.938 2.277 1.00 36.20 175 VAL A CA 1
ATOM 1360 C C . VAL A 1 175 ? 8.055 -19.880 2.745 1.00 32.33 175 VAL A C 1
ATOM 1361 O O . VAL A 1 175 ? 7.010 -19.640 2.120 1.00 29.94 175 VAL A O 1
ATOM 1365 N N . LEU A 1 176 ? 8.451 -19.189 3.806 1.00 27.43 176 LEU A N 1
ATOM 1366 C CA . LEU A 1 176 ? 7.645 -18.066 4.284 1.00 33.38 176 LEU A CA 1
ATOM 1367 C C . LEU A 1 176 ? 7.645 -16.919 3.271 1.00 32.70 176 LEU A C 1
ATOM 1368 O O . LEU A 1 176 ? 8.682 -16.590 2.656 1.00 36.45 176 LEU A O 1
ATOM 1373 N N . PHE A 1 177 ? 6.479 -16.297 3.102 1.00 27.42 177 PHE A N 1
ATOM 1374 C CA . PHE A 1 177 ? 6.272 -15.183 2.149 1.00 32.41 177 PHE A CA 1
ATOM 1375 C C . PHE A 1 177 ? 5.798 -13.913 2.846 1.00 36.24 177 PHE A C 1
ATOM 1376 O O . PHE A 1 177 ? 4.678 -13.870 3.423 1.00 29.50 177 PHE A O 1
ATOM 1384 N N . HIS A 1 178 ? 6.581 -12.828 2.675 1.00 31.48 178 HIS A N 1
ATOM 1385 C CA . HIS A 1 178 ? 6.171 -11.492 3.109 1.00 28.54 178 HIS A CA 1
ATOM 1386 C C . HIS A 1 178 ? 5.974 -10.563 1.918 1.00 32.98 178 HIS A C 1
ATOM 1387 O O . HIS A 1 178 ? 6.807 -10.520 0.972 1.00 29.36 178 HIS A O 1
ATOM 1394 N N . THR A 1 179 ? 4.895 -9.789 1.950 1.00 25.14 179 THR A N 1
ATOM 1395 C CA . THR A 1 179 ? 4.736 -8.745 0.953 1.00 22.43 179 THR A CA 1
ATOM 1396 C C . THR A 1 179 ? 4.526 -7.426 1.683 1.00 28.79 179 THR A C 1
ATOM 1397 O O . THR A 1 179 ? 3.626 -7.308 2.523 1.00 28.73 179 THR A O 1
ATOM 1401 N N . ASP A 1 180 ? 5.380 -6.447 1.362 1.00 28.58 180 ASP A N 1
ATOM 1402 C CA . ASP A 1 180 ? 5.190 -5.061 1.744 1.00 22.07 180 ASP A CA 1
ATOM 1403 C C . ASP A 1 180 ? 4.132 -4.504 0.787 1.00 32.29 180 ASP A C 1
ATOM 1404 O O . ASP A 1 180 ? 4.429 -4.167 -0.375 1.00 31.12 180 ASP A O 1
ATOM 1409 N N . ALA A 1 181 ? 2.882 -4.376 1.279 1.00 27.94 181 ALA A N 1
ATOM 1410 C CA . ALA A 1 181 ? 1.733 -3.976 0.451 1.00 32.25 181 ALA A CA 1
ATOM 1411 C C . ALA A 1 181 ? 1.272 -2.528 0.700 1.00 28.02 181 ALA A C 1
ATOM 1412 O O . ALA A 1 181 ? 0.141 -2.176 0.343 1.00 23.13 181 ALA A O 1
ATOM 1414 N N . VAL A 1 182 ? 2.141 -1.655 1.215 1.00 26.30 182 VAL A N 1
ATOM 1415 C CA . VAL A 1 182 ? 1.713 -0.276 1.545 1.00 31.55 182 VAL A CA 1
ATOM 1416 C C . VAL A 1 182 ? 1.132 0.452 0.330 1.00 33.66 182 VAL A C 1
ATOM 1417 O O . VAL A 1 182 ? 0.111 1.158 0.416 1.00 25.53 182 VAL A O 1
ATOM 1421 N N . GLN A 1 183 ? 1.800 0.346 -0.817 1.00 27.87 183 GLN A N 1
ATOM 1422 C CA . GLN A 1 183 ? 1.325 1.079 -1.989 1.00 21.64 183 GLN A CA 1
ATOM 1423 C C . GLN A 1 183 ? 0.116 0.471 -2.661 1.00 20.13 183 GLN A C 1
ATOM 1424 O O . GLN A 1 183 ? -0.428 1.094 -3.579 1.00 26.66 183 GLN A O 1
ATOM 1430 N N . ALA A 1 184 ? -0.267 -0.757 -2.300 1.00 23.50 184 ALA A N 1
ATOM 1431 C CA . ALA A 1 184 ? -1.429 -1.381 -2.924 1.00 24.56 184 ALA A CA 1
ATOM 1432 C C . ALA A 1 184 ? -2.770 -1.035 -2.221 1.00 22.05 184 ALA A C 1
ATOM 1433 O O . ALA A 1 184 ? -3.806 -1.016 -2.923 1.00 23.98 184 ALA A O 1
ATOM 1435 N N . ILE A 1 185 ? -2.754 -0.770 -0.909 1.00 24.19 185 ILE A N 1
ATOM 1436 C CA . ILE A 1 185 ? -4.032 -0.518 -0.165 1.00 26.33 185 ILE A CA 1
ATOM 1437 C C . ILE A 1 185 ? -4.762 0.680 -0.760 1.00 25.25 185 ILE A C 1
ATOM 1438 O O . ILE A 1 185 ? -4.201 1.786 -0.846 1.00 29.92 185 ILE A O 1
ATOM 1443 N N . GLY A 1 186 ? -6.017 0.452 -1.215 1.00 25.32 186 GLY A N 1
ATOM 1444 C CA . GLY A 1 186 ? -6.836 1.519 -1.812 1.00 21.21 186 GLY A CA 1
ATOM 1445 C C . GLY A 1 186 ? -6.514 1.808 -3.284 1.00 30.89 186 GLY A C 1
ATOM 1446 O O . GLY A 1 186 ? -7.156 2.660 -3.914 1.00 34.29 186 GLY A O 1
ATOM 1447 N N . LYS A 1 187 ? -5.506 1.151 -3.834 1.00 28.44 187 LYS A N 1
ATOM 1448 C CA . LYS A 1 187 ? -5.185 1.299 -5.245 1.00 27.05 187 LYS A CA 1
ATOM 1449 C C . LYS A 1 187 ? -5.669 0.132 -6.078 1.00 26.54 187 LYS A C 1
ATOM 1450 O O . LYS A 1 187 ? -6.265 0.337 -7.120 1.00 30.55 187 LYS A O 1
ATOM 1456 N N . ILE A 1 188 ? -5.447 -1.087 -5.585 1.00 35.78 188 ILE A N 1
ATOM 1457 C CA . ILE A 1 188 ? -5.952 -2.336 -6.144 1.00 33.87 188 ILE A CA 1
ATOM 1458 C C . ILE A 1 188 ? -6.521 -3.185 -5.002 1.00 32.32 188 ILE A C 1
ATOM 1459 O O . ILE A 1 188 ? -6.182 -2.989 -3.818 1.00 27.85 188 ILE A O 1
ATOM 1464 N N . PRO A 1 189 ? -7.393 -4.133 -5.313 1.00 39.51 189 PRO A N 1
ATOM 1465 C CA . PRO A 1 189 ? -7.843 -5.038 -4.246 1.00 33.58 189 PRO A CA 1
ATOM 1466 C C . PRO A 1 189 ? -6.651 -5.820 -3.694 1.00 33.99 189 PRO A C 1
ATOM 1467 O O . PRO A 1 189 ? -5.811 -6.359 -4.457 1.00 27.43 189 PRO A O 1
ATOM 1471 N N . VAL A 1 190 ? -6.612 -5.926 -2.367 1.00 24.24 190 VAL A N 1
ATOM 1472 C CA . VAL A 1 190 ? -5.616 -6.700 -1.664 1.00 25.82 190 VAL A CA 1
ATOM 1473 C C . VAL A 1 190 ? -6.320 -7.852 -0.938 1.00 39.33 190 VAL A C 1
ATOM 1474 O O . VAL A 1 190 ? -7.238 -7.618 -0.137 1.00 40.28 190 VAL A O 1
ATOM 1478 N N . ASP A 1 191 ? -5.867 -9.084 -1.215 1.00 30.09 191 ASP A N 1
ATOM 1479 C CA . ASP A 1 191 ? -6.392 -10.321 -0.669 1.00 26.57 191 ASP A CA 1
ATOM 1480 C C . ASP A 1 191 ? -5.208 -11.177 -0.231 1.00 34.29 191 ASP A C 1
ATOM 1481 O O . ASP A 1 191 ? -4.467 -11.723 -1.088 1.00 31.75 191 ASP A O 1
ATOM 1486 N N . VAL A 1 192 ? -5.029 -11.296 1.087 1.00 29.04 192 VAL A N 1
ATOM 1487 C CA . VAL A 1 192 ? -3.900 -12.033 1.678 1.00 28.60 192 VAL A CA 1
ATOM 1488 C C . VAL A 1 192 ? -3.995 -13.500 1.387 1.00 25.14 192 VAL A C 1
ATOM 1489 O O . VAL A 1 192 ? -2.962 -14.194 1.334 1.00 28.76 192 VAL A O 1
ATOM 1493 N N . LEU A 1 193 ? -5.231 -14.040 1.201 1.00 26.65 193 LEU A N 1
ATOM 1494 C CA . LEU A 1 193 ? -5.444 -15.422 0.890 1.00 30.81 193 LEU A CA 1
ATOM 1495 C C . LEU A 1 193 ? -5.064 -15.691 -0.575 1.00 34.13 193 LEU A C 1
ATOM 1496 O O . LEU A 1 193 ? -4.399 -16.684 -0.887 1.00 30.86 193 LEU A O 1
ATOM 1501 N N . LYS A 1 194 ? -5.516 -14.827 -1.487 1.00 34.86 194 LYS A N 1
ATOM 1502 C CA . LYS A 1 194 ? -5.077 -14.984 -2.877 1.00 35.39 194 LYS A CA 1
ATOM 1503 C C . LYS A 1 194 ? -3.570 -14.885 -3.003 1.00 34.26 194 LYS A C 1
ATOM 1504 O O . LYS A 1 194 ? -2.971 -15.578 -3.840 1.00 40.85 194 LYS A O 1
ATOM 1510 N N . ALA A 1 195 ? -2.944 -14.038 -2.191 1.00 37.50 195 ALA A N 1
ATOM 1511 C CA . ALA A 1 195 ? -1.494 -13.891 -2.216 1.00 34.78 195 ALA A CA 1
ATOM 1512 C C . ALA A 1 195 ? -0.771 -15.025 -1.506 1.00 41.54 195 ALA A C 1
ATOM 1513 O O . ALA A 1 195 ? 0.455 -15.099 -1.597 1.00 29.89 195 ALA A O 1
ATOM 1515 N N . ASN A 1 196 ? -1.473 -15.861 -0.738 1.00 40.34 196 ASN A N 1
ATOM 1516 C CA . ASN A 1 196 ? -0.817 -16.825 0.139 1.00 35.94 196 ASN A CA 1
ATOM 1517 C C . ASN A 1 196 ? 0.327 -16.186 0.917 1.00 33.30 196 ASN A C 1
ATOM 1518 O O . ASN A 1 196 ? 1.395 -16.759 1.075 1.00 37.05 196 ASN A O 1
ATOM 1523 N N . ALA A 1 197 ? 0.080 -15.010 1.442 1.00 33.88 197 ALA A N 1
ATOM 1524 C CA . ALA A 1 197 ? 1.095 -14.309 2.204 1.00 24.90 197 ALA A CA 1
ATOM 1525 C C . ALA A 1 197 ? 1.112 -14.857 3.634 1.00 30.14 197 ALA A C 1
ATOM 1526 O O . ALA A 1 197 ? 0.082 -15.244 4.159 1.00 33.91 197 ALA A O 1
ATOM 1528 N N . ASP A 1 198 ? 2.298 -15.009 4.206 1.00 31.41 198 ASP A N 1
ATOM 1529 C CA . ASP A 1 198 ? 2.423 -15.278 5.624 1.00 37.88 198 ASP A CA 1
ATOM 1530 C C . ASP A 1 198 ? 2.451 -13.968 6.407 1.00 45.58 198 ASP A C 1
ATOM 1531 O O . ASP A 1 198 ? 1.943 -13.905 7.533 1.00 36.34 198 ASP A O 1
ATOM 1536 N N . PHE A 1 199 ? 3.067 -12.938 5.805 1.00 44.54 199 PHE A N 1
ATOM 1537 C CA . PHE A 1 199 ? 3.191 -11.602 6.360 1.00 34.99 199 PHE A CA 1
ATOM 1538 C C . PHE A 1 199 ? 2.822 -10.576 5.302 1.00 40.06 199 PHE A C 1
ATOM 1539 O O . PHE A 1 199 ? 3.221 -10.695 4.116 1.00 29.94 199 PHE A O 1
ATOM 1547 N N . LEU A 1 200 ? 2.131 -9.532 5.753 1.00 30.62 200 LEU A N 1
ATOM 1548 C CA . LEU A 1 200 ? 1.782 -8.407 4.881 1.00 22.48 200 LEU A CA 1
ATOM 1549 C C . LEU A 1 200 ? 1.792 -7.105 5.685 1.00 31.04 200 LEU A C 1
ATOM 1550 O O . LEU A 1 200 ? 1.119 -6.965 6.750 1.00 22.79 200 LEU A O 1
ATOM 1555 N N . SER A 1 201 ? 2.493 -6.136 5.125 1.00 26.06 201 SER A N 1
ATOM 1556 C CA . SER A 1 201 ? 2.703 -4.839 5.753 1.00 24.96 201 SER A CA 1
ATOM 1557 C C . SER A 1 201 ? 1.822 -3.762 5.141 1.00 25.70 201 SER A C 1
ATOM 1558 O O . SER A 1 201 ? 1.661 -3.707 3.920 1.00 22.93 201 SER A O 1
ATOM 1561 N N . PHE A 1 202 ? 1.383 -2.809 5.982 1.00 29.06 202 PHE A N 1
ATOM 1562 C CA . PHE A 1 202 ? 0.726 -1.637 5.408 1.00 24.00 202 PHE A CA 1
ATOM 1563 C C . PHE A 1 202 ? 0.868 -0.423 6.337 1.00 27.83 202 PHE A C 1
ATOM 1564 O O . PHE A 1 202 ? 1.132 -0.560 7.535 1.00 32.66 202 PHE A O 1
ATOM 1572 N N . SER A 1 203 ? 0.689 0.782 5.765 1.00 27.35 203 SER A N 1
ATOM 1573 C CA . SER A 1 203 ? 0.869 1.994 6.539 1.00 27.07 203 SER A CA 1
ATOM 1574 C C . SER A 1 203 ? -0.303 2.904 6.225 1.00 24.79 203 SER A C 1
ATOM 1575 O O . SER A 1 203 ? -0.575 3.204 5.071 1.00 23.02 203 SER A O 1
ATOM 1578 N N . ALA A 1 204 ? -0.993 3.362 7.269 1.00 26.29 204 ALA A N 1
ATOM 1579 C CA . ALA A 1 204 ? -2.275 4.074 7.076 1.00 23.61 204 ALA A CA 1
ATOM 1580 C C . ALA A 1 204 ? -2.110 5.352 6.228 1.00 23.68 204 ALA A C 1
ATOM 1581 O O . ALA A 1 204 ? -3.046 5.756 5.553 1.00 19.32 204 ALA A O 1
ATOM 1583 N N . HIS A 1 205 ? -0.967 6.043 6.338 1.00 19.77 205 HIS A N 1
ATOM 1584 C CA . HIS A 1 205 ? -0.866 7.409 5.711 1.00 20.52 205 HIS A CA 1
ATOM 1585 C C . HIS A 1 205 ? -0.704 7.393 4.175 1.00 21.31 205 HIS A C 1
ATOM 1586 O O . HIS A 1 205 ? -0.775 8.473 3.502 1.00 24.42 205 HIS A O 1
ATOM 1617 N N . PHE A 1 207 ? -3.078 5.679 2.747 1.00 24.48 207 PHE A N 1
ATOM 1618 C CA . PHE A 1 207 ? -4.434 5.550 2.275 1.00 26.49 207 PHE A CA 1
ATOM 1619 C C . PHE A 1 207 ? -5.408 6.396 3.118 1.00 26.90 207 PHE A C 1
ATOM 1620 O O . PHE A 1 207 ? -6.505 5.896 3.429 1.00 22.86 207 PHE A O 1
ATOM 1628 N N . HIS A 1 208 ? -4.995 7.649 3.356 1.00 23.46 208 HIS A N 1
ATOM 1629 C CA . HIS A 1 208 ? -5.831 8.729 3.921 1.00 24.95 208 HIS A CA 1
ATOM 1630 C C . HIS A 1 208 ? -6.142 8.496 5.398 1.00 24.21 208 HIS A C 1
ATOM 1631 O O . HIS A 1 208 ? -7.203 8.935 5.881 1.00 27.96 208 HIS A O 1
ATOM 1638 N N . GLY A 1 209 ? -5.267 7.762 6.091 1.00 25.01 209 GLY A N 1
ATOM 1639 C CA . GLY A 1 209 ? -5.190 7.771 7.548 1.00 26.84 209 GLY A CA 1
ATOM 1640 C C . GLY A 1 209 ? -3.979 8.572 7.965 1.00 27.42 209 GLY A C 1
ATOM 1641 O O . GLY A 1 209 ? -3.228 9.118 7.122 1.00 30.40 209 GLY A O 1
ATOM 1642 N N . PRO A 1 210 ? -3.773 8.661 9.270 1.00 25.23 210 PRO A N 1
ATOM 1643 C CA . PRO A 1 210 ? -2.666 9.416 9.811 1.00 16.93 210 PRO A CA 1
ATOM 1644 C C . PRO A 1 210 ? -1.316 8.696 9.731 1.00 19.53 210 PRO A C 1
ATOM 1645 O O . PRO A 1 210 ? -1.250 7.471 9.802 1.00 24.49 210 PRO A O 1
ATOM 1649 N N . LYS A 1 211 ? -0.259 9.515 9.605 1.00 20.88 211 LYS A N 1
ATOM 1650 C CA . LYS A 1 211 ? 1.137 9.082 9.785 1.00 18.83 211 LYS A CA 1
ATOM 1651 C C . LYS A 1 211 ? 1.337 8.532 11.202 1.00 32.39 211 LYS A C 1
ATOM 1652 O O . LYS A 1 211 ? 0.615 8.914 12.163 1.00 35.01 211 LYS A O 1
ATOM 1658 N N . GLY A 1 212 ? 2.187 7.500 11.297 1.00 23.09 212 GLY A N 1
ATOM 1659 C CA . GLY A 1 212 ? 2.531 6.907 12.577 1.00 18.35 212 GLY A CA 1
ATOM 1660 C C . GLY A 1 212 ? 1.590 5.803 13.073 1.00 17.50 212 GLY A C 1
ATOM 1661 O O . GLY A 1 212 ? 1.624 5.451 14.266 1.00 24.22 212 GLY A O 1
ATOM 1662 N N . ILE A 1 213 ? 0.863 5.165 12.186 1.00 17.72 213 ILE A N 1
ATOM 1663 C CA . ILE A 1 213 ? 0.342 3.861 12.469 1.00 19.56 213 ILE A CA 1
ATOM 1664 C C . ILE A 1 213 ? 0.362 2.978 11.235 1.00 20.11 213 ILE A C 1
ATOM 1665 O O . ILE A 1 213 ? 0.208 3.434 10.089 1.00 21.33 213 ILE A O 1
ATOM 1670 N N . GLY A 1 214 ? 0.593 1.713 11.491 1.00 20.07 214 GLY A N 1
ATOM 1671 C CA . GLY A 1 214 ? 0.469 0.702 10.471 1.00 28.91 214 GLY A CA 1
ATOM 1672 C C . GLY A 1 214 ? -0.019 -0.672 10.929 1.00 28.45 214 GLY A C 1
ATOM 1673 O O . GLY A 1 214 ? -0.547 -0.858 12.043 1.00 26.54 214 GLY A O 1
ATOM 1674 N N . GLY A 1 215 ? 0.138 -1.669 10.047 1.00 22.55 215 GLY A N 1
ATOM 1675 C CA . GLY A 1 215 ? -0.303 -3.013 10.352 1.00 21.31 215 GLY A CA 1
ATOM 1676 C C . GLY A 1 215 ? 0.669 -4.036 9.797 1.00 30.32 215 GLY A C 1
ATOM 1677 O O . GLY A 1 215 ? 1.483 -3.746 8.890 1.00 21.10 215 GLY A O 1
ATOM 1678 N N . LEU A 1 216 ? 0.729 -5.141 10.510 1.00 23.47 216 LEU A N 1
ATOM 1679 C CA . LEU A 1 216 ? 1.356 -6.378 10.046 1.00 21.31 216 LEU A CA 1
ATOM 1680 C C . LEU A 1 216 ? 0.305 -7.477 10.136 1.00 33.16 216 LEU A C 1
ATOM 1681 O O . LEU A 1 216 ? -0.138 -7.827 11.242 1.00 34.61 216 LEU A O 1
ATOM 1686 N N . TYR A 1 217 ? -0.119 -8.002 8.984 1.00 29.58 217 TYR A N 1
ATOM 1687 C CA . TYR A 1 217 ? -0.863 -9.251 8.906 1.00 23.02 217 TYR A CA 1
ATOM 1688 C C . TYR A 1 217 ? 0.092 -10.420 9.153 1.00 37.79 217 TYR A C 1
ATOM 1689 O O . TYR A 1 217 ? 1.192 -10.474 8.552 1.00 26.32 217 TYR A O 1
ATOM 1698 N N . ILE A 1 218 ? -0.277 -11.301 10.078 1.00 26.76 218 ILE A N 1
ATOM 1699 C CA . ILE A 1 218 ? 0.446 -12.547 10.346 1.00 28.94 218 ILE A CA 1
ATOM 1700 C C . ILE A 1 218 ? -0.523 -13.722 10.229 1.00 34.78 218 ILE A C 1
ATOM 1701 O O . ILE A 1 218 ? -1.549 -13.814 10.947 1.00 28.76 218 ILE A O 1
ATOM 1706 N N . ARG A 1 219 ? -0.161 -14.666 9.381 1.00 32.12 219 ARG A N 1
ATOM 1707 C CA . ARG A 1 219 ? -0.994 -15.809 9.115 1.00 27.30 219 ARG A CA 1
ATOM 1708 C C . ARG A 1 219 ? -1.102 -16.714 10.335 1.00 22.36 219 ARG A C 1
ATOM 1709 O O . ARG A 1 219 ? -0.186 -16.813 11.161 1.00 39.20 219 ARG A O 1
ATOM 1717 N N . SER A 1 220 ? -2.241 -17.359 10.450 1.00 28.68 220 SER A N 1
ATOM 1718 C CA . SER A 1 220 ? -2.495 -18.282 11.548 1.00 38.21 220 SER A CA 1
ATOM 1719 C C . SER A 1 220 ? -1.400 -19.344 11.649 1.00 45.01 220 SER A C 1
ATOM 1720 O O . SER A 1 220 ? -0.972 -19.959 10.645 1.00 31.87 220 SER A O 1
ATOM 1723 N N . GLY A 1 221 ? -0.967 -19.572 12.885 1.00 35.37 221 GLY A N 1
ATOM 1724 C CA . GLY A 1 221 ? 0.063 -20.553 13.178 1.00 36.75 221 GLY A CA 1
ATOM 1725 C C . GLY A 1 221 ? 1.486 -20.101 12.922 1.00 28.79 221 GLY A C 1
ATOM 1726 O O . GLY A 1 221 ? 2.411 -20.665 13.500 1.00 42.70 221 GLY A O 1
ATOM 1727 N N . VAL A 1 222 ? 1.686 -19.068 12.105 1.00 30.23 222 VAL A N 1
ATOM 1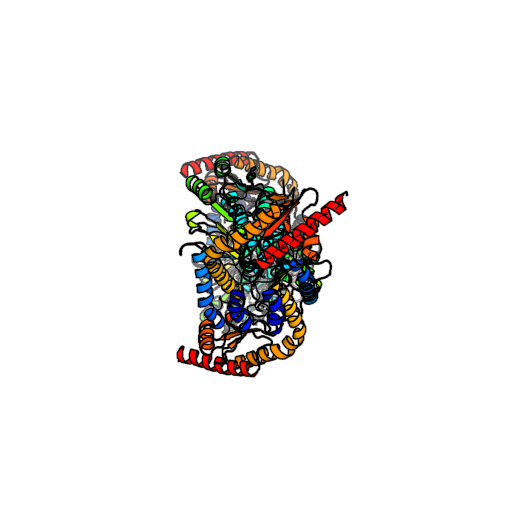728 C CA . VAL A 1 222 ? 3.015 -18.522 11.839 1.00 34.55 222 VAL A CA 1
ATOM 1729 C C . VAL A 1 222 ? 3.518 -17.708 13.021 1.00 33.72 222 VAL A C 1
ATOM 1730 O O . VAL A 1 222 ? 2.845 -16.774 13.481 1.00 37.75 222 VAL A O 1
ATOM 1734 N N . GLY A 1 223 ? 4.733 -18.020 13.454 1.00 29.63 223 GLY A N 1
ATOM 1735 C CA . GLY A 1 223 ? 5.379 -17.348 14.560 1.00 39.96 223 GLY A CA 1
ATOM 1736 C C . GLY A 1 223 ? 6.262 -16.199 14.123 1.00 37.73 223 GLY A C 1
ATOM 1737 O O . GLY A 1 223 ? 6.721 -16.151 12.964 1.00 26.34 223 GLY A O 1
ATOM 1738 N N . LEU A 1 224 ? 6.487 -15.275 15.071 1.00 31.80 224 LEU A N 1
ATOM 1739 C CA . LEU A 1 224 ? 7.339 -14.121 14.839 1.00 30.09 224 LEU A CA 1
ATOM 1740 C C . LEU A 1 224 ? 7.742 -13.522 16.181 1.00 33.08 224 LEU A C 1
ATOM 1741 O O . LEU A 1 224 ? 6.958 -12.788 16.784 1.00 35.84 224 LEU A O 1
ATOM 1746 N N . THR A 1 225 ? 8.980 -13.812 16.606 1.00 28.11 225 THR A N 1
ATOM 1747 C CA . THR A 1 225 ? 9.518 -13.262 17.831 1.00 28.25 225 THR A CA 1
ATOM 1748 C C . THR A 1 225 ? 9.272 -11.735 17.875 1.00 28.59 225 THR A C 1
ATOM 1749 O O . THR A 1 225 ? 9.557 -11.016 16.903 1.00 26.03 225 THR A O 1
ATOM 1753 N N . PRO A 1 226 ? 8.628 -11.220 18.935 1.00 25.63 226 PRO A N 1
ATOM 1754 C CA . PRO A 1 226 ? 8.275 -9.800 18.970 1.00 23.25 226 PRO A CA 1
ATOM 1755 C C . PRO A 1 226 ? 9.475 -8.874 18.759 1.00 23.38 226 PRO A C 1
ATOM 1756 O O . PRO A 1 226 ? 10.569 -9.150 19.232 1.00 28.62 226 PRO A O 1
ATOM 1760 N N . LEU A 1 227 ? 9.212 -7.744 18.100 1.00 23.97 227 LEU A N 1
ATOM 1761 C CA . LEU A 1 227 ? 10.152 -6.607 18.076 1.00 29.77 227 LEU A CA 1
ATOM 1762 C C . LEU A 1 227 ? 9.949 -5.701 19.292 1.00 27.80 227 LEU A C 1
ATOM 1763 O O . LEU A 1 227 ? 10.891 -5.040 19.760 1.00 27.14 227 LEU A O 1
ATOM 1768 N N . PHE A 1 228 ? 8.726 -5.615 19.786 1.00 29.03 228 PHE A N 1
ATOM 1769 C CA . PHE A 1 228 ? 8.470 -4.901 21.029 1.00 20.44 228 PHE A CA 1
ATOM 1770 C C . PHE A 1 228 ? 8.120 -5.947 22.091 1.00 22.75 228 PHE A C 1
ATOM 1771 O O . PHE A 1 228 ? 6.993 -6.444 22.103 1.00 25.93 228 PHE A O 1
ATOM 1779 N N . HIS A 1 229 ? 9.082 -6.323 22.951 1.00 23.88 229 HIS A N 1
ATOM 1780 C CA . HIS A 1 229 ? 8.748 -7.124 24.094 1.00 21.96 229 HIS A CA 1
ATOM 1781 C C . HIS A 1 229 ? 8.167 -6.222 25.201 1.00 32.73 229 HIS A C 1
ATOM 1782 O O . HIS A 1 229 ? 8.491 -5.029 25.306 1.00 34.46 229 HIS A O 1
ATOM 1789 N N . GLY A 1 230 ? 7.333 -6.813 26.070 1.00 28.81 230 GLY A N 1
ATOM 1790 C CA . GLY A 1 230 ? 6.800 -6.044 27.185 1.00 29.27 230 GLY A CA 1
ATOM 1791 C C . GLY A 1 230 ? 5.444 -6.367 27.784 1.00 34.44 230 GLY A C 1
ATOM 1792 O O . GLY A 1 230 ? 5.299 -7.451 28.312 1.00 35.95 230 GLY A O 1
ATOM 1793 N N . GLY A 1 231 ? 4.475 -5.440 27.767 1.00 45.72 231 GLY A N 1
ATOM 1794 C CA . GLY A 1 231 ? 3.135 -5.719 28.288 1.00 45.82 231 GLY A CA 1
ATOM 1795 C C . GLY A 1 231 ? 2.384 -6.722 27.418 1.00 46.99 231 GLY A C 1
ATOM 1796 O O . GLY A 1 231 ? 2.924 -7.207 26.429 1.00 48.62 231 GLY A O 1
ATOM 1797 N N . GLU A 1 232 ? 1.121 -7.022 27.680 1.00 53.23 232 GLU A N 1
ATOM 1798 C CA . GLU A 1 232 ? 0.571 -8.112 26.892 1.00 42.74 232 GLU A CA 1
ATOM 1799 C C . GLU A 1 232 ? -0.205 -7.676 25.636 1.00 43.16 232 GLU A C 1
ATOM 1800 O O . GLU A 1 232 ? -0.899 -8.522 25.045 1.00 45.47 232 GLU A O 1
ATOM 1806 N N . HIS A 1 233 ? 0.004 -6.445 25.135 1.00 30.06 233 HIS A N 1
ATOM 1807 C CA . HIS A 1 233 ? -0.812 -5.941 24.041 1.00 24.88 233 HIS A CA 1
ATOM 1808 C C . HIS A 1 233 ? -0.685 -6.818 22.785 1.00 26.39 233 HIS A C 1
ATOM 1809 O O . HIS A 1 233 ? 0.368 -7.435 22.535 1.00 26.28 233 HIS A O 1
ATOM 1816 N N . MET A 1 234 ? -1.753 -6.817 21.978 1.00 21.60 234 MET A N 1
ATOM 1817 C CA . MET A 1 234 ? -1.790 -7.483 20.666 1.00 27.80 234 MET A CA 1
ATOM 1818 C C . MET A 1 234 ? -1.453 -8.965 20.777 1.00 28.84 234 MET A C 1
ATOM 1819 O O . MET A 1 234 ? -0.548 -9.471 20.099 1.00 42.36 234 MET A O 1
ATOM 1824 N N . ASN A 1 235 ? -2.178 -9.639 21.656 1.00 32.89 235 ASN A N 1
ATOM 1825 C CA . ASN A 1 235 ? -2.006 -11.065 21.959 1.00 36.70 235 ASN A CA 1
ATOM 1826 C C . ASN A 1 235 ? -0.551 -11.374 22.309 1.00 37.54 235 ASN A C 1
ATOM 1827 O O . ASN A 1 235 ? -0.025 -12.416 21.923 1.00 39.95 235 ASN A O 1
ATOM 1832 N N . GLY A 1 236 ? 0.125 -10.435 22.978 1.00 30.11 236 GLY A N 1
ATOM 1833 C CA . GLY A 1 236 ? 1.507 -10.587 23.396 1.00 38.27 236 GLY A CA 1
ATOM 1834 C C . GLY A 1 236 ? 2.541 -10.406 22.307 1.00 25.52 236 GLY A C 1
ATOM 1835 O O . GLY A 1 236 ? 3.743 -10.392 22.606 1.00 40.36 236 GLY A O 1
ATOM 1836 N N . ARG A 1 237 ? 2.112 -10.127 21.093 1.00 20.10 237 ARG A N 1
ATOM 1837 C CA . ARG A 1 237 ? 3.029 -10.061 19.953 1.00 27.74 237 ARG A CA 1
ATOM 1838 C C . ARG A 1 237 ? 3.687 -8.723 19.741 1.00 26.73 237 ARG A C 1
ATOM 1839 O O . ARG A 1 237 ? 4.715 -8.654 19.030 1.00 24.36 237 ARG A O 1
ATOM 1847 N N . ARG A 1 238 ? 3.080 -7.639 20.230 1.00 27.52 238 ARG A N 1
ATOM 1848 C CA . ARG A 1 238 ? 3.657 -6.302 20.088 1.00 23.41 238 ARG A CA 1
ATOM 1849 C C . ARG A 1 238 ? 3.163 -5.478 21.263 1.00 22.19 238 ARG A C 1
ATOM 1850 O O . ARG A 1 238 ? 2.016 -5.069 21.243 1.00 24.28 238 ARG A O 1
ATOM 1858 N N . SER A 1 239 ? 4.053 -5.204 22.200 1.00 27.34 239 SER A N 1
ATOM 1859 C CA . SER A 1 239 ? 3.752 -4.479 23.414 1.00 27.00 239 SER A CA 1
ATOM 1860 C C . SER A 1 239 ? 3.791 -2.941 23.208 1.00 23.14 239 SER A C 1
ATOM 1861 O O . SER A 1 239 ? 4.341 -2.403 22.232 1.00 23.62 239 SER A O 1
ATOM 1864 N N . GLY A 1 240 ? 3.087 -2.240 24.105 1.00 19.77 240 GLY A N 1
ATOM 1865 C CA . GLY A 1 240 ? 2.896 -0.822 24.044 1.00 20.87 240 GLY A CA 1
ATOM 1866 C C . GLY A 1 240 ? 1.450 -0.334 24.049 1.00 20.60 240 GLY A C 1
ATOM 1867 O O . GLY A 1 240 ? 0.620 -0.854 23.320 1.00 22.01 240 GLY A O 1
ATOM 1868 N N . THR A 1 241 ? 1.173 0.692 24.850 1.00 19.45 241 THR A N 1
ATOM 1869 C CA . THR A 1 241 ? -0.205 1.134 25.016 1.00 24.78 241 THR A CA 1
ATOM 1870 C C . THR A 1 241 ? -0.783 1.496 23.657 1.00 29.82 241 THR A C 1
ATOM 1871 O O . THR A 1 241 ? -0.105 2.160 22.812 1.00 25.56 241 THR A O 1
ATOM 1875 N N . LEU A 1 242 ? -2.023 0.998 23.411 1.00 22.61 242 LEU A N 1
ATOM 1876 C CA . LEU A 1 242 ? -2.637 1.158 22.098 1.00 25.34 242 LEU A CA 1
ATOM 1877 C C . LEU A 1 242 ? -2.808 2.640 21.753 1.00 28.34 242 LEU A C 1
ATOM 1878 O O . LEU A 1 242 ? -3.228 3.466 22.577 1.00 26.19 242 LEU A O 1
ATOM 1883 N N . ASN A 1 243 ? -2.539 2.942 20.497 1.00 22.59 243 ASN A N 1
ATOM 1884 C CA . ASN A 1 243 ? -2.793 4.273 19.939 1.00 22.00 243 ASN A CA 1
ATOM 1885 C C . ASN A 1 243 ? -4.255 4.322 19.519 1.00 26.03 243 ASN A C 1
ATOM 1886 O O . ASN A 1 243 ? -4.686 4.190 18.381 1.00 16.20 243 ASN A O 1
ATOM 1891 N N . VAL A 1 244 ? -5.149 4.464 20.550 1.00 26.01 244 VAL A N 1
ATOM 1892 C CA . VAL A 1 244 ? -6.593 4.388 20.273 1.00 22.23 244 VAL A CA 1
ATOM 1893 C C . VAL A 1 244 ? -7.054 5.279 19.124 1.00 20.12 244 VAL A C 1
ATOM 1894 O O . VAL A 1 244 ? -7.745 4.779 18.236 1.00 23.91 244 VAL A O 1
ATOM 1898 N N . PRO A 1 245 ? -6.790 6.587 19.114 1.00 19.34 245 PRO A N 1
ATOM 1899 C CA . PRO A 1 245 ? -7.373 7.406 18.077 1.00 17.87 245 PRO A CA 1
ATOM 1900 C C . PRO A 1 245 ? -6.958 6.903 16.707 1.00 17.23 245 PRO A C 1
ATOM 1901 O O . PRO A 1 245 ? -7.814 6.758 15.854 1.00 16.54 245 PRO A O 1
ATOM 1905 N N . TYR A 1 246 ? -5.648 6.596 16.572 1.00 17.10 246 TYR A N 1
ATOM 1906 C CA . TYR A 1 246 ? -5.161 6.269 15.199 1.00 26.53 246 TYR A CA 1
ATOM 1907 C C . TYR A 1 246 ? -5.620 4.891 14.756 1.00 23.44 246 TYR A C 1
ATOM 1908 O O . TYR A 1 246 ? -5.957 4.700 13.590 1.00 21.30 246 TYR A O 1
ATOM 1917 N N . ILE A 1 247 ? -5.780 3.930 15.694 1.00 21.84 247 ILE A N 1
ATOM 1918 C CA . ILE A 1 247 ? -6.369 2.649 15.312 1.00 22.27 247 ILE A CA 1
ATOM 1919 C C . ILE A 1 247 ? -7.744 2.876 14.713 1.00 18.97 247 ILE A C 1
ATOM 1920 O O . ILE A 1 247 ? -8.092 2.343 13.625 1.00 20.22 247 ILE A O 1
ATOM 1925 N N . VAL A 1 248 ? -8.587 3.638 15.436 1.00 24.36 248 VAL A N 1
ATOM 1926 C CA . VAL A 1 248 ? -9.948 3.876 14.950 1.00 18.03 248 VAL A CA 1
ATOM 1927 C C . VAL A 1 248 ? -9.922 4.571 13.563 1.00 24.39 248 VAL A C 1
ATOM 1928 O O . VAL A 1 248 ? -10.719 4.251 12.648 1.00 21.49 248 VAL A O 1
ATOM 1932 N N . GLY A 1 249 ? -9.068 5.600 13.441 1.00 27.00 249 GLY A N 1
ATOM 1933 C CA . GLY A 1 249 ? -8.936 6.260 12.164 1.00 29.06 249 GLY A CA 1
ATOM 1934 C C . GLY A 1 249 ? -8.459 5.307 11.069 1.00 19.59 249 GLY A C 1
ATOM 1935 O O . GLY A 1 249 ? -8.982 5.336 9.960 1.00 24.60 249 GLY A O 1
ATOM 1936 N N . MET A 1 250 ? -7.482 4.472 11.347 1.00 28.67 250 MET A N 1
ATOM 1937 C CA . MET A 1 250 ? -6.935 3.600 10.284 1.00 26.32 250 MET A CA 1
ATOM 1938 C C . MET A 1 250 ? -7.960 2.573 9.854 1.00 29.98 250 MET A C 1
ATOM 1939 O O . MET A 1 250 ? -8.120 2.261 8.670 1.00 21.71 250 MET A O 1
ATOM 1944 N N . GLY A 1 251 ? -8.727 2.061 10.804 1.00 18.52 251 GLY A N 1
ATOM 1945 C CA . GLY A 1 251 ? -9.844 1.231 10.400 1.00 19.52 251 GLY A CA 1
ATOM 1946 C C . GLY A 1 251 ? -10.775 1.920 9.443 1.00 17.07 251 GLY A C 1
ATOM 1947 O O . GLY A 1 251 ? -11.126 1.354 8.407 1.00 25.81 251 GLY A O 1
ATOM 1948 N N . GLU A 1 252 ? -11.203 3.133 9.782 1.00 16.64 252 GLU A N 1
ATOM 1949 C CA . GLU A 1 252 ? -12.098 3.854 8.883 1.00 16.81 252 GLU A CA 1
ATOM 1950 C C . GLU A 1 252 ? -11.372 4.155 7.516 1.00 20.73 252 GLU A C 1
ATOM 1951 O O . GLU A 1 252 ? -11.989 4.137 6.476 1.00 19.52 252 GLU A O 1
ATOM 1957 N N . ALA A 1 253 ? -10.092 4.425 7.564 1.00 24.15 253 ALA A N 1
ATOM 1958 C CA . ALA A 1 253 ? -9.380 4.765 6.314 1.00 27.52 253 ALA A CA 1
ATOM 1959 C C . ALA A 1 253 ? -9.346 3.568 5.389 1.00 21.89 253 ALA A C 1
ATOM 1960 O O . ALA A 1 253 ? -9.619 3.702 4.208 1.00 35.82 253 ALA A O 1
ATOM 1962 N N . MET A 1 254 ? -9.164 2.359 5.959 1.00 30.41 254 MET A N 1
ATOM 1963 C CA . MET A 1 254 ? -9.151 1.110 5.223 1.00 28.60 254 MET A CA 1
ATOM 1964 C C . MET A 1 254 ? -10.487 0.857 4.576 1.00 38.64 254 MET A C 1
ATOM 1965 O O . MET A 1 254 ? -10.573 0.547 3.370 1.00 21.46 254 MET A O 1
ATOM 1970 N N . LYS A 1 255 ? -11.575 1.036 5.379 1.00 21.21 255 LYS A N 1
ATOM 1971 C CA . LYS A 1 255 ? -12.890 0.835 4.866 1.00 19.77 255 LYS A CA 1
ATOM 1972 C C . LYS A 1 255 ? -13.173 1.719 3.677 1.00 19.87 255 LYS A C 1
ATOM 1973 O O . LYS A 1 255 ? -13.773 1.251 2.710 1.00 29.18 255 LYS A O 1
ATOM 1979 N N . LEU A 1 256 ? -12.937 3.028 3.843 1.00 21.49 256 LEU A N 1
ATOM 1980 C CA . LEU A 1 256 ? -13.162 4.013 2.789 1.00 26.04 256 LEU A CA 1
ATOM 1981 C C . LEU A 1 256 ? -12.249 3.686 1.589 1.00 19.73 256 LEU A C 1
ATOM 1982 O O . LEU A 1 256 ? -12.705 3.676 0.471 1.00 25.09 256 LEU A O 1
ATOM 1987 N N . ALA A 1 257 ? -11.044 3.250 1.851 1.00 24.04 257 ALA A N 1
ATOM 1988 C CA . ALA A 1 257 ? -10.119 2.909 0.737 1.00 19.89 257 ALA A CA 1
ATOM 1989 C C . ALA A 1 257 ? -10.681 1.817 -0.144 1.00 22.45 257 ALA A C 1
ATOM 1990 O O . ALA A 1 257 ? -10.820 1.967 -1.398 1.00 27.29 257 ALA A O 1
ATOM 1992 N N . VAL A 1 258 ? -11.122 0.699 0.481 1.00 29.41 258 VAL A N 1
ATOM 1993 C CA . VAL A 1 258 ? -11.699 -0.378 -0.297 1.00 30.18 258 VAL A CA 1
ATOM 1994 C C . VAL A 1 258 ? -13.043 0.027 -0.883 1.00 30.14 258 VAL A C 1
ATOM 1995 O O . VAL A 1 258 ? -13.381 -0.416 -1.981 1.00 26.98 258 VAL A O 1
ATOM 1999 N N . GLU A 1 259 ? -13.827 0.875 -0.197 1.00 27.85 259 GLU A N 1
ATOM 2000 C CA . GLU A 1 259 ? -15.089 1.289 -0.829 1.00 27.61 259 GLU A CA 1
ATOM 2001 C C . GLU A 1 259 ? -14.847 2.112 -2.102 1.00 30.54 259 GLU A C 1
ATOM 2002 O O . GLU A 1 259 ? -15.657 2.064 -3.018 1.00 36.37 259 GLU A O 1
ATOM 2008 N N . HIS A 1 260 ? -13.722 2.808 -2.192 1.00 30.46 260 HIS A N 1
ATOM 2009 C CA . HIS A 1 260 ? -13.459 3.665 -3.348 1.00 29.80 260 HIS A CA 1
ATOM 2010 C C . HIS A 1 260 ? -12.577 2.961 -4.386 1.00 32.24 260 HIS A C 1
ATOM 2011 O O . HIS A 1 260 ? -12.122 3.604 -5.330 1.00 31.44 260 HIS A O 1
ATOM 2018 N N . LEU A 1 261 ? -12.455 1.634 -4.317 1.00 29.55 261 LEU A N 1
ATOM 2019 C CA . LEU A 1 261 ? -11.598 0.933 -5.283 1.00 26.24 261 LEU A CA 1
ATOM 2020 C C . LEU A 1 261 ? -12.041 1.137 -6.758 1.00 34.26 261 LEU A C 1
ATOM 2021 O O . LEU A 1 261 ? -11.196 1.356 -7.658 1.00 33.71 261 LEU A O 1
ATOM 2026 N N . ASP A 1 262 ? -13.343 1.011 -7.031 1.00 29.47 262 ASP A N 1
ATOM 2027 C CA . ASP A 1 262 ? -13.908 1.239 -8.347 1.00 35.96 262 ASP A CA 1
ATOM 2028 C C . ASP A 1 262 ? -13.603 2.632 -8.831 1.00 41.89 262 ASP A C 1
ATOM 2029 O O . ASP A 1 262 ? -13.141 2.813 -9.967 1.00 31.78 262 ASP A O 1
ATOM 2034 N N . TYR A 1 263 ? -13.892 3.626 -7.984 1.00 36.50 263 TYR A N 1
ATOM 2035 C CA . TYR A 1 263 ? -13.659 5.021 -8.330 1.00 38.72 263 TYR A CA 1
ATOM 2036 C C . TYR A 1 263 ? -12.197 5.277 -8.619 1.00 32.18 263 TYR A C 1
ATOM 2037 O O . TYR A 1 263 ? -11.872 6.036 -9.521 1.00 41.44 263 TYR A O 1
ATOM 2046 N N . GLU A 1 264 ? -11.310 4.640 -7.854 1.00 40.00 264 GLU A N 1
ATOM 2047 C CA . GLU A 1 264 ? -9.869 4.800 -8.022 1.00 33.32 264 GLU A CA 1
ATOM 2048 C C . GLU A 1 264 ? -9.434 4.294 -9.395 1.00 38.68 264 GLU A C 1
ATOM 2049 O O . GLU A 1 264 ? -8.605 4.921 -10.076 1.00 32.87 264 GLU A O 1
ATOM 2055 N N . LYS A 1 265 ? -9.961 3.147 -9.800 1.00 35.21 265 LYS A N 1
ATOM 2056 C CA . LYS A 1 265 ? -9.633 2.644 -11.107 1.00 43.34 265 LYS A CA 1
ATOM 2057 C C . LYS A 1 265 ? -10.358 3.419 -12.215 1.00 47.92 265 LYS A C 1
ATOM 2058 O O . LYS A 1 265 ? -9.716 3.827 -13.180 1.00 33.91 265 LYS A O 1
ATOM 2064 N N . GLU A 1 266 ? -11.663 3.713 -12.082 1.00 36.86 266 GLU A N 1
ATOM 2065 C CA . GLU A 1 266 ? -12.419 4.283 -13.203 1.00 38.28 266 GLU A CA 1
ATOM 2066 C C . GLU A 1 266 ? -12.321 5.815 -13.271 1.00 38.88 266 GLU A C 1
ATOM 2067 O O . GLU A 1 266 ? -12.478 6.384 -14.352 1.00 35.95 266 GLU A O 1
ATOM 2073 N N . VAL A 1 267 ? -12.151 6.515 -12.160 1.00 37.70 267 VAL A N 1
ATOM 2074 C CA . VAL A 1 267 ? -12.074 7.985 -12.169 1.00 38.46 267 VAL A CA 1
ATOM 2075 C C . VAL A 1 267 ? -10.635 8.464 -11.986 1.00 37.26 267 VAL A C 1
ATOM 2076 O O . VAL A 1 267 ? -10.110 9.215 -12.817 1.00 41.00 267 VAL A O 1
ATOM 2080 N N . VAL A 1 268 ? -9.990 8.059 -10.898 1.00 33.07 268 VAL A N 1
ATOM 2081 C CA . VAL A 1 268 ? -8.629 8.499 -10.636 1.00 33.98 268 VAL A CA 1
ATOM 2082 C C . VAL A 1 268 ? -7.663 7.978 -11.728 1.00 34.93 268 VAL A C 1
ATOM 2083 O O . VAL A 1 268 ? -6.828 8.727 -12.224 1.00 35.45 268 VAL A O 1
ATOM 2087 N N . GLY A 1 269 ? -7.791 6.696 -12.109 1.00 33.76 269 GLY A N 1
ATOM 2088 C CA . GLY A 1 269 ? -6.962 6.150 -13.168 1.00 38.29 269 GLY A CA 1
ATOM 2089 C C . GLY A 1 269 ? -7.114 6.879 -14.497 1.00 39.81 269 GLY A C 1
ATOM 2090 O O . GLY A 1 269 ? -6.154 6.947 -15.295 1.00 35.66 269 GLY A O 1
ATOM 2091 N N . LYS A 1 270 ? -8.346 7.340 -14.808 1.00 35.18 270 LYS A N 1
ATOM 2092 C CA . LYS A 1 270 ? -8.594 8.095 -16.024 1.00 41.14 270 LYS A CA 1
ATOM 2093 C C . LYS A 1 270 ? -7.997 9.492 -15.938 1.00 41.60 270 LYS A C 1
ATOM 2094 O O . LYS A 1 270 ? -7.556 10.034 -16.965 1.00 42.90 270 LYS A O 1
ATOM 2100 N N . LEU A 1 271 ? -7.999 10.100 -14.740 1.00 39.98 271 LEU A N 1
ATOM 2101 C CA . LEU A 1 271 ? -7.289 11.365 -14.540 1.00 38.36 271 LEU A CA 1
ATOM 2102 C C . LEU A 1 271 ? -5.781 11.150 -14.724 1.00 42.49 271 LEU A C 1
ATOM 2103 O O . LEU A 1 271 ? -5.100 11.994 -15.318 1.00 46.91 271 LEU A O 1
ATOM 2108 N N . ARG A 1 272 ? -5.251 9.996 -14.263 1.00 38.50 272 ARG A N 1
ATOM 2109 C CA . ARG A 1 272 ? -3.830 9.672 -14.465 1.00 38.11 272 ARG A CA 1
ATOM 2110 C C . ARG A 1 272 ? -3.503 9.483 -15.930 1.00 38.97 272 ARG A C 1
ATOM 2111 O O . ARG A 1 272 ? -2.419 9.860 -16.360 1.00 38.66 272 ARG A O 1
ATOM 2119 N N . ASP A 1 273 ? -4.401 8.846 -16.685 1.00 40.34 273 ASP A N 1
ATOM 2120 C CA . ASP A 1 273 ? -4.181 8.644 -18.103 1.00 49.56 273 ASP A CA 1
ATOM 2121 C C . ASP A 1 273 ? -4.260 9.957 -18.857 1.00 48.94 273 ASP A C 1
ATOM 2122 O O . ASP A 1 273 ? -3.406 10.252 -19.683 1.00 50.80 273 ASP A O 1
ATOM 2127 N N . LYS A 1 274 ? -5.253 10.783 -18.537 1.00 51.96 274 LYS A N 1
ATOM 2128 C CA . LYS A 1 274 ? -5.374 12.102 -19.151 1.00 46.72 274 LYS A CA 1
ATOM 2129 C C . LYS A 1 274 ? -4.112 12.909 -18.909 1.00 41.06 274 LYS A C 1
ATOM 2130 O O . LYS A 1 274 ? -3.543 13.502 -19.832 1.00 40.76 274 LYS A O 1
ATOM 2136 N N . LEU A 1 275 ? -3.663 12.933 -17.663 1.00 39.77 275 LEU A N 1
ATOM 2137 C CA . LEU A 1 275 ? -2.414 13.604 -17.333 1.00 43.71 275 LEU A CA 1
ATOM 2138 C C . LEU A 1 275 ? -1.254 13.056 -18.160 1.00 45.86 275 LEU A C 1
ATOM 2139 O O . LEU A 1 275 ? -0.490 13.817 -18.755 1.00 46.36 275 LEU A O 1
ATOM 2144 N N . GLU A 1 276 ? -1.089 11.729 -18.166 1.00 46.33 276 GLU A N 1
ATOM 2145 C CA . GLU A 1 276 ? 0.063 11.098 -18.834 1.00 42.19 276 GLU A CA 1
ATOM 2146 C C . GLU A 1 276 ? -0.000 11.252 -20.345 1.00 45.34 276 GLU A C 1
ATOM 2147 O O . GLU A 1 276 ? 1.012 11.547 -21.000 1.00 54.50 276 GLU A O 1
ATOM 2153 N N . GLU A 1 277 ? -1.167 11.002 -20.928 1.00 42.60 277 GLU A N 1
ATOM 2154 C CA . GLU A 1 277 ? -1.313 11.185 -22.344 1.00 46.22 277 GLU A CA 1
ATOM 2155 C C . GLU A 1 277 ? -1.015 12.623 -22.726 1.00 47.43 277 GLU A C 1
ATOM 2156 O O . GLU A 1 277 ? -0.332 12.858 -23.716 1.00 48.84 277 GLU A O 1
ATOM 2162 N N . ALA A 1 278 ? -1.478 13.599 -21.931 1.00 44.43 278 ALA A N 1
ATOM 2163 C CA . ALA A 1 278 ? -1.225 14.983 -22.335 1.00 52.07 278 ALA A CA 1
ATOM 2164 C C . ALA A 1 278 ? 0.264 15.296 -22.255 1.00 45.70 278 ALA A C 1
ATOM 2165 O O . ALA A 1 278 ? 0.820 15.877 -23.186 1.00 47.87 278 ALA A O 1
ATOM 2167 N N . LEU A 1 279 ? 0.950 14.745 -21.242 1.00 56.34 279 LEU A N 1
ATOM 2168 C CA . LEU A 1 279 ? 2.375 15.001 -21.043 1.00 56.67 279 LEU A CA 1
ATOM 2169 C C . LEU A 1 279 ? 3.235 14.275 -22.080 1.00 59.61 279 LEU A C 1
ATOM 2170 O O . LEU A 1 279 ? 4.373 14.697 -22.337 1.00 64.62 279 LEU A O 1
ATOM 2175 N N . LEU A 1 280 ? 2.709 13.219 -22.705 1.00 63.56 280 LEU A N 1
ATOM 2176 C CA . LEU A 1 280 ? 3.465 12.505 -23.737 1.00 57.99 280 LEU A CA 1
ATOM 2177 C C . LEU A 1 280 ? 3.351 13.140 -25.115 1.00 68.23 280 LEU A C 1
ATOM 2178 O O . LEU A 1 280 ? 4.077 12.731 -26.028 1.00 78.66 280 LEU A O 1
ATOM 2183 N N . LYS A 1 281 ? 2.505 14.155 -25.272 1.00 67.11 281 LYS A N 1
ATOM 2184 C CA . LYS A 1 281 ? 2.519 14.895 -26.516 1.00 63.74 281 LYS A CA 1
ATOM 2185 C C . LYS A 1 281 ? 3.658 15.891 -26.493 1.00 57.38 281 LYS A C 1
ATOM 2186 O O . LYS A 1 281 ? 4.041 16.394 -27.536 1.00 61.99 281 LYS A O 1
ATOM 2192 N N . ILE A 1 282 ? 4.182 16.164 -25.305 1.00 64.19 282 ILE A N 1
ATOM 2193 C CA . ILE A 1 282 ? 5.394 16.956 -25.172 1.00 61.00 282 ILE A CA 1
ATOM 2194 C C . ILE A 1 282 ? 6.531 16.152 -25.761 1.00 64.32 282 ILE A C 1
ATOM 2195 O O . ILE A 1 282 ? 6.609 14.937 -25.521 1.00 73.20 282 ILE A O 1
ATOM 2200 N N . PRO A 1 283 ? 7.445 16.785 -26.429 1.00 65.75 283 PRO A N 1
ATOM 2201 C CA . PRO A 1 283 ? 8.437 16.079 -27.250 1.00 70.66 283 PRO A CA 1
ATOM 2202 C C . PRO A 1 283 ? 9.071 14.879 -26.578 1.00 74.91 283 PRO A C 1
ATOM 2203 O O . PRO A 1 283 ? 8.620 13.729 -26.614 1.00 83.88 283 PRO A O 1
ATOM 2207 N N . ASP A 1 284 ? 10.156 15.213 -25.933 1.00 69.06 284 ASP A N 1
ATOM 2208 C CA . ASP A 1 284 ? 11.089 14.325 -25.292 1.00 69.47 284 ASP A CA 1
ATOM 2209 C C . ASP A 1 284 ? 10.593 13.692 -23.998 1.00 65.67 284 ASP A C 1
ATOM 2210 O O . ASP A 1 284 ? 11.395 13.384 -23.106 1.00 67.38 284 ASP A O 1
ATOM 2215 N N . VAL A 1 285 ? 9.277 13.469 -23.867 1.00 66.08 285 VAL A N 1
ATOM 2216 C CA . VAL A 1 285 ? 8.708 12.977 -22.620 1.00 53.91 285 VAL A CA 1
ATOM 2217 C C . VAL A 1 285 ? 8.307 11.525 -22.781 1.00 54.14 285 VAL A C 1
ATOM 2218 O O . VAL A 1 285 ? 7.820 11.114 -23.837 1.00 71.82 285 VAL A O 1
ATOM 2222 N N . MET A 1 286 ? 8.576 10.728 -21.754 1.00 55.99 286 MET A N 1
ATOM 2223 C CA . MET A 1 286 ? 8.345 9.295 -21.865 1.00 59.13 286 MET A CA 1
ATOM 2224 C C . MET A 1 286 ? 8.168 8.702 -20.485 1.00 61.13 286 MET A C 1
ATOM 2225 O O . MET A 1 286 ? 8.774 9.185 -19.531 1.00 53.17 286 MET A O 1
ATOM 2230 N N . VAL A 1 287 ? 7.274 7.714 -20.382 1.00 64.92 287 VAL A N 1
ATOM 2231 C CA . VAL A 1 287 ? 7.054 6.992 -19.135 1.00 58.90 287 VAL A CA 1
ATOM 2232 C C . VAL A 1 287 ? 8.213 6.048 -18.830 1.00 55.65 287 VAL A C 1
ATOM 2233 O O . VAL A 1 287 ? 8.679 5.300 -19.695 1.00 71.73 287 VAL A O 1
ATOM 2237 N N . VAL A 1 288 ? 8.650 6.058 -17.569 1.00 68.19 288 VAL A N 1
ATOM 2238 C CA . VAL A 1 288 ? 9.731 5.198 -17.094 1.00 63.41 288 VAL A CA 1
ATOM 2239 C C . VAL A 1 288 ? 9.074 3.913 -16.621 1.00 54.87 288 VAL A C 1
ATOM 2240 O O . VAL A 1 288 ? 8.438 3.897 -15.566 1.00 66.09 288 VAL A O 1
ATOM 2244 N N . GLY A 1 289 ? 9.199 2.852 -17.410 1.00 68.61 289 GLY A N 1
ATOM 2245 C CA . GLY A 1 289 ? 8.672 1.557 -17.036 1.00 69.43 289 GLY A CA 1
ATOM 2246 C C . GLY A 1 289 ? 7.424 1.210 -17.836 1.00 70.90 289 GLY A C 1
ATOM 2247 O O . GLY A 1 289 ? 6.976 1.944 -18.720 1.00 70.94 289 GLY A O 1
ATOM 2248 N N . ASP A 1 290 ? 6.836 0.088 -17.452 1.00 64.32 290 ASP A N 1
ATOM 2249 C CA . ASP A 1 290 ? 5.630 -0.421 -18.080 1.00 61.09 290 ASP A CA 1
ATOM 2250 C C . ASP A 1 290 ? 4.457 0.545 -17.873 1.00 46.91 290 ASP A C 1
ATOM 2251 O O . ASP A 1 290 ? 4.311 1.144 -16.818 1.00 44.26 290 ASP A O 1
ATOM 2256 N N . ARG A 1 291 ? 3.578 0.640 -18.882 1.00 49.19 291 ARG A N 1
ATOM 2257 C CA . ARG A 1 291 ? 2.357 1.443 -18.734 1.00 48.57 291 ARG A CA 1
ATOM 2258 C C . ARG A 1 291 ? 1.186 0.523 -18.399 1.00 46.26 291 ARG A C 1
ATOM 2259 O O . ARG A 1 291 ? 0.062 0.993 -18.243 1.00 58.71 291 ARG A O 1
ATOM 2267 N N . ILE A 1 292 ? 1.436 -0.779 -18.329 1.00 55.17 292 ILE A N 1
ATOM 2268 C CA . ILE A 1 292 ? 0.439 -1.796 -18.014 1.00 62.11 292 ILE A CA 1
ATOM 2269 C C . ILE A 1 292 ? 0.824 -2.375 -16.652 1.00 61.05 292 ILE A C 1
ATOM 2270 O O . ILE A 1 292 ? 1.941 -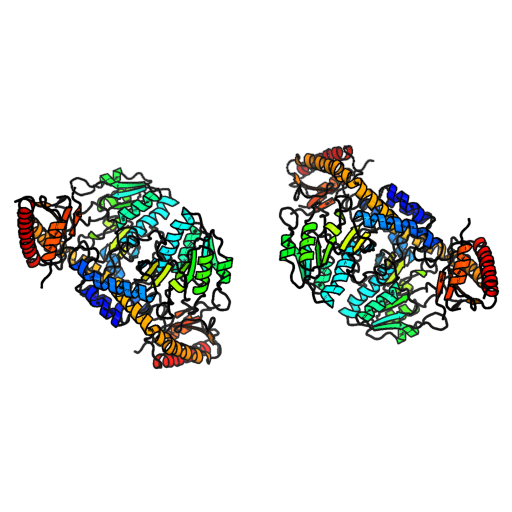2.175 -16.164 1.00 65.89 292 ILE A O 1
ATOM 2275 N N . HIS A 1 293 ? -0.133 -3.033 -16.002 1.00 58.61 293 HIS A N 1
ATOM 2276 C CA . HIS A 1 293 ? 0.096 -3.632 -14.685 1.00 55.12 293 HIS A CA 1
ATOM 2277 C C . HIS A 1 293 ? 0.675 -2.629 -13.693 1.00 54.44 293 HIS A C 1
ATOM 2278 O O . HIS A 1 293 ? 1.713 -2.840 -13.078 1.00 66.51 293 HIS A O 1
ATOM 2285 N N . ARG A 1 294 ? -0.041 -1.530 -13.528 1.00 49.82 294 ARG A N 1
ATOM 2286 C CA . ARG A 1 294 ? 0.328 -0.467 -12.618 1.00 46.20 294 ARG A CA 1
ATOM 2287 C C . ARG A 1 294 ? -0.877 -0.162 -11.744 1.00 38.12 294 ARG A C 1
ATOM 2288 O O . ARG A 1 294 ? -1.988 -0.296 -12.211 1.00 39.31 294 ARG A O 1
ATOM 2296 N N . VAL A 1 295 ? -0.653 0.409 -10.570 1.00 35.53 295 VAL A N 1
ATOM 2297 C CA . VAL A 1 295 ? -1.772 0.907 -9.765 1.00 37.78 295 VAL A CA 1
ATOM 2298 C C . VAL A 1 295 ? -2.342 2.121 -10.495 1.00 44.76 295 VAL A C 1
ATOM 2299 O O . VAL A 1 295 ? -1.616 2.746 -11.278 1.00 39.03 295 VAL A O 1
ATOM 2303 N N . PRO A 1 296 ? -3.619 2.479 -10.300 1.00 45.12 296 PRO A N 1
ATOM 2304 C CA . PRO A 1 296 ? -4.241 3.560 -11.125 1.00 38.67 296 PRO A CA 1
ATOM 2305 C C . PRO A 1 296 ? -3.717 4.962 -10.914 1.00 32.75 296 PRO A C 1
ATOM 2306 O O . PRO A 1 296 ? -3.992 5.833 -11.753 1.00 32.00 296 PRO A O 1
ATOM 2310 N N . ASN A 1 297 ? -3.061 5.258 -9.808 1.00 27.74 297 ASN A N 1
ATOM 2311 C CA . ASN A 1 297 ? -2.856 6.645 -9.480 1.00 34.74 297 ASN A CA 1
ATOM 2312 C C . ASN A 1 297 ? -1.497 7.171 -9.909 1.00 30.15 297 ASN A C 1
ATOM 2313 O O . ASN A 1 297 ? -1.252 8.354 -9.722 1.00 44.91 297 ASN A O 1
ATOM 2318 N N . THR A 1 298 ? -0.609 6.323 -10.423 1.00 32.12 298 THR A N 1
ATOM 2319 C CA . THR A 1 298 ? 0.787 6.717 -10.552 1.00 33.91 298 THR A CA 1
ATOM 2320 C C . THR A 1 298 ? 1.257 6.858 -12.004 1.00 37.05 298 THR A C 1
ATOM 2321 O O . THR A 1 298 ? 0.957 6.035 -12.872 1.00 33.47 298 THR A O 1
ATOM 2325 N N . THR A 1 299 ? 1.990 7.940 -12.280 1.00 40.59 299 THR A N 1
ATOM 2326 C CA . THR A 1 299 ? 2.748 8.014 -13.515 1.00 44.85 299 THR A CA 1
ATOM 2327 C C . THR A 1 299 ? 4.127 8.550 -13.188 1.00 34.00 299 THR A C 1
ATOM 2328 O O . THR A 1 299 ? 4.258 9.504 -12.418 1.00 41.58 299 THR A O 1
ATOM 2332 N N . LEU A 1 300 ? 5.133 7.934 -13.767 1.00 46.18 300 LEU A N 1
ATOM 2333 C CA . LEU A 1 300 ? 6.512 8.356 -13.574 1.00 48.23 300 LEU A CA 1
ATOM 2334 C C . LEU A 1 300 ? 7.047 8.717 -14.951 1.00 51.93 300 LEU A C 1
ATOM 2335 O O . LEU A 1 300 ? 7.263 7.827 -15.781 1.00 64.71 300 LEU A O 1
ATOM 2340 N N . VAL A 1 301 ? 7.199 10.015 -15.227 1.00 52.99 301 VAL A N 1
ATOM 2341 C CA . VAL A 1 301 ? 7.622 10.477 -16.557 1.00 53.40 301 VAL A CA 1
ATOM 2342 C C . VAL A 1 301 ? 9.047 11.020 -16.493 1.00 53.28 301 VAL A C 1
ATOM 2343 O O . VAL A 1 301 ? 9.480 11.640 -15.517 1.00 57.13 301 VAL A O 1
ATOM 2347 N N . SER A 1 302 ? 9.770 10.811 -17.573 1.00 46.30 302 SER A N 1
ATOM 2348 C CA . SER A 1 302 ? 11.111 11.307 -17.743 1.00 52.44 302 SER A CA 1
ATOM 2349 C C . SER A 1 302 ? 11.105 12.321 -18.874 1.00 49.93 302 SER A C 1
ATOM 2350 O O . SER A 1 302 ? 10.368 12.180 -19.852 1.00 54.66 302 SER A O 1
ATOM 2353 N N . VAL A 1 303 ? 11.905 13.358 -18.725 1.00 60.29 303 VAL A N 1
ATOM 2354 C CA . VAL A 1 303 ? 11.977 14.465 -19.668 1.00 52.23 303 VAL A CA 1
ATOM 2355 C C . VAL A 1 303 ? 13.436 14.556 -20.115 1.00 55.47 303 VAL A C 1
ATOM 2356 O O . VAL A 1 303 ? 14.324 14.812 -19.291 1.00 57.59 303 VAL A O 1
ATOM 2360 N N . ARG A 1 304 ? 13.682 14.363 -21.432 1.00 60.18 304 ARG A N 1
ATOM 2361 C CA . ARG A 1 304 ? 14.979 14.175 -22.076 1.00 66.96 304 ARG A CA 1
ATOM 2362 C C . ARG A 1 304 ? 16.136 14.903 -21.440 1.00 70.34 304 ARG A C 1
ATOM 2363 O O . ARG A 1 304 ? 17.154 14.295 -21.131 1.00 70.11 304 ARG A O 1
ATOM 2371 N N . GLY A 1 305 ? 16.005 16.200 -21.238 1.00 72.19 305 GLY A N 1
ATOM 2372 C CA . GLY A 1 305 ? 17.188 16.837 -20.740 1.00 74.13 305 GLY A CA 1
ATOM 2373 C C . GLY A 1 305 ? 17.001 17.467 -19.384 1.00 70.34 305 GLY A C 1
ATOM 2374 O O . GLY A 1 305 ? 17.989 17.762 -18.710 1.00 83.00 305 GLY A O 1
ATOM 2375 N N . ILE A 1 306 ? 15.783 17.638 -18.937 1.00 61.32 306 ILE A N 1
ATOM 2376 C CA . ILE A 1 306 ? 15.541 18.259 -17.645 1.00 62.59 306 ILE A CA 1
ATOM 2377 C C . ILE A 1 306 ? 15.515 17.221 -16.524 1.00 68.11 306 ILE A C 1
ATOM 2378 O O . ILE A 1 306 ? 14.806 16.207 -16.579 1.00 76.28 306 ILE A O 1
ATOM 2383 N N . GLU A 1 307 ? 16.263 17.507 -15.475 1.00 73.20 307 GLU A N 1
ATOM 2384 C CA . GLU A 1 307 ? 16.321 16.619 -14.346 1.00 66.78 307 GLU A CA 1
ATOM 2385 C C . GLU A 1 307 ? 15.021 16.643 -13.596 1.00 64.65 307 GLU A C 1
ATOM 2386 O O . GLU A 1 307 ? 14.218 17.567 -13.709 1.00 73.36 307 GLU A O 1
ATOM 2392 N N . GLY A 1 308 ? 14.842 15.630 -12.772 1.00 58.88 308 GLY A N 1
ATOM 2393 C CA . GLY A 1 308 ? 13.604 15.567 -12.060 1.00 58.18 308 GLY A CA 1
ATOM 2394 C C . GLY A 1 308 ? 13.511 16.678 -11.045 1.00 50.13 308 GLY A C 1
ATOM 2395 O O . GLY A 1 308 ? 12.493 17.368 -10.984 1.00 52.50 308 GLY A O 1
ATOM 2396 N N . GLU A 1 309 ? 14.609 16.942 -10.330 1.00 48.22 309 GLU A N 1
ATOM 2397 C CA . GLU A 1 309 ? 14.590 17.944 -9.270 1.00 53.48 309 GLU A CA 1
ATOM 2398 C C . GLU A 1 309 ? 14.348 19.345 -9.834 1.00 55.25 309 GLU A C 1
ATOM 2399 O O . GLU A 1 309 ? 13.712 20.168 -9.183 1.00 55.67 309 GLU A O 1
ATOM 2405 N N . ALA A 1 310 ? 14.873 19.647 -11.019 1.00 52.64 310 ALA A N 1
ATOM 2406 C CA . ALA A 1 310 ? 14.598 20.955 -11.608 1.00 53.05 310 ALA A CA 1
ATOM 2407 C C . ALA A 1 310 ? 13.099 21.113 -11.866 1.00 54.91 310 ALA A C 1
ATOM 2408 O O . ALA A 1 310 ? 12.497 22.128 -11.460 1.00 51.74 310 ALA A O 1
ATOM 2410 N N . MET A 1 311 ? 12.457 20.077 -12.453 1.00 47.37 311 MET A N 1
ATOM 2411 C CA . MET A 1 311 ? 11.003 20.142 -12.645 1.00 43.61 311 MET A CA 1
ATOM 2412 C C . MET A 1 311 ? 10.297 20.247 -11.326 1.00 53.69 311 MET A C 1
ATOM 2413 O O . MET A 1 311 ? 9.267 20.918 -11.227 1.00 52.64 311 MET A O 1
ATOM 2418 N N . LEU A 1 312 ? 10.820 19.577 -10.302 1.00 51.74 312 LEU A N 1
ATOM 2419 C CA . LEU A 1 312 ? 10.152 19.586 -9.021 1.00 41.95 312 LEU A CA 1
ATOM 2420 C C . LEU A 1 312 ? 10.231 20.967 -8.391 1.00 40.15 312 LEU A C 1
ATOM 2421 O O . LEU A 1 312 ? 9.227 21.464 -7.886 1.00 45.60 312 LEU A O 1
ATOM 2426 N N . TRP A 1 313 ? 11.393 21.617 -8.472 1.00 49.16 313 TRP A N 1
ATOM 2427 C CA . TRP A 1 313 ? 11.548 22.975 -7.949 1.00 47.63 313 TRP A CA 1
ATOM 2428 C C . TRP A 1 313 ? 10.671 23.987 -8.690 1.00 44.08 313 TRP A C 1
ATOM 2429 O O . TRP A 1 313 ? 9.956 24.793 -8.061 1.00 51.45 313 TRP A O 1
ATOM 2440 N N . ASP A 1 314 ? 10.653 23.918 -10.021 1.00 43.00 314 ASP A N 1
ATOM 2441 C CA . ASP A 1 314 ? 9.772 24.783 -10.807 1.00 43.56 314 ASP A CA 1
ATOM 2442 C C . ASP A 1 314 ? 8.300 24.527 -10.471 1.00 41.01 314 ASP A C 1
ATOM 2443 O O . ASP A 1 314 ? 7.545 25.466 -10.161 1.00 42.97 314 ASP A O 1
ATOM 2448 N N . LEU A 1 315 ? 7.892 23.270 -10.506 1.00 39.17 315 LEU A N 1
ATOM 2449 C CA . LEU A 1 315 ? 6.518 22.880 -10.196 1.00 39.66 315 LEU A CA 1
ATOM 2450 C C . LEU A 1 315 ? 6.094 23.368 -8.811 1.00 35.82 315 LEU A C 1
ATOM 2451 O O . LEU A 1 315 ? 4.947 23.778 -8.635 1.00 35.08 315 LEU A O 1
ATOM 2456 N N . ASN A 1 316 ? 7.001 23.284 -7.838 1.00 35.87 316 ASN A N 1
ATOM 2457 C CA . ASN A 1 316 ? 6.727 23.679 -6.455 1.00 35.01 316 ASN A CA 1
ATOM 2458 C C . ASN A 1 316 ? 6.486 25.175 -6.373 1.00 40.26 316 ASN A C 1
ATOM 2459 O O . ASN A 1 316 ? 5.601 25.609 -5.630 1.00 45.97 316 ASN A O 1
ATOM 2464 N N . ARG A 1 317 ? 7.217 25.947 -7.178 1.00 41.76 317 ARG A N 1
ATOM 2465 C CA . ARG A 1 317 ? 7.008 27.395 -7.246 1.00 46.28 317 ARG A CA 1
ATOM 2466 C C . ARG A 1 317 ? 5.568 27.731 -7.655 1.00 43.22 317 ARG A C 1
ATOM 2467 O O . ARG A 1 317 ? 5.033 28.765 -7.232 1.00 41.05 317 ARG A O 1
ATOM 2475 N N . SER A 1 318 ? 4.943 26.880 -8.481 1.00 38.99 318 SER A N 1
ATOM 2476 C CA . SER A 1 318 ? 3.550 27.034 -8.911 1.00 44.12 318 SER A CA 1
ATOM 2477 C C . SER A 1 318 ? 2.605 26.278 -8.020 1.00 38.13 318 SER A C 1
ATOM 2478 O O . SER A 1 318 ? 1.433 26.058 -8.401 1.00 37.10 318 SER A O 1
ATOM 2481 N N . ASN A 1 319 ? 3.106 25.827 -6.857 1.00 37.58 319 ASN A N 1
ATOM 2482 C CA . ASN A 1 319 ? 2.318 25.159 -5.821 1.00 40.55 319 ASN A CA 1
ATOM 2483 C C . ASN A 1 319 ? 1.708 23.849 -6.302 1.00 50.98 319 ASN A C 1
ATOM 2484 O O . ASN A 1 319 ? 0.587 23.461 -5.918 1.00 44.51 319 ASN A O 1
ATOM 2489 N N . ILE A 1 320 ? 2.509 23.086 -7.038 1.00 36.66 320 ILE A N 1
ATOM 2490 C CA . ILE A 1 320 ? 2.154 21.736 -7.404 1.00 29.82 320 ILE A CA 1
ATOM 2491 C C . ILE A 1 320 ? 3.226 20.854 -6.801 1.00 31.79 320 ILE A C 1
ATOM 2492 O O . ILE A 1 320 ? 4.424 21.021 -7.120 1.00 37.15 320 ILE A O 1
ATOM 2497 N N . ALA A 1 321 ? 2.808 19.896 -5.965 1.00 30.33 321 ALA A N 1
ATOM 2498 C CA . ALA A 1 321 ? 3.706 19.011 -5.225 1.00 32.51 321 ALA A CA 1
ATOM 2499 C C . ALA A 1 321 ? 3.837 17.623 -5.887 1.00 31.90 321 ALA A C 1
ATOM 2500 O O . ALA A 1 321 ? 2.848 16.913 -6.112 1.00 31.61 321 ALA A O 1
ATOM 2502 N N . ALA A 1 322 ? 5.066 17.238 -6.244 1.00 33.79 322 ALA A N 1
ATOM 2503 C CA . ALA A 1 322 ? 5.314 15.875 -6.727 1.00 33.62 322 ALA A CA 1
ATOM 2504 C C . ALA A 1 322 ? 6.699 15.501 -6.237 1.00 33.88 322 ALA A C 1
ATOM 2505 O O . ALA A 1 322 ? 7.315 16.276 -5.496 1.00 33.93 322 ALA A O 1
ATOM 2507 N N . SER A 1 323 ? 7.219 14.332 -6.631 1.00 32.85 323 SER A N 1
ATOM 2508 C CA . SER A 1 323 ? 8.523 13.936 -6.120 1.00 37.67 323 SER A CA 1
ATOM 2509 C C . SER A 1 323 ? 9.320 13.297 -7.246 1.00 39.57 323 SER A C 1
ATOM 2510 O O . SER A 1 323 ? 8.830 13.172 -8.361 1.00 35.24 323 SER A O 1
ATOM 2513 N N . THR A 1 324 ? 10.541 12.880 -6.950 1.00 42.55 324 THR A N 1
ATOM 2514 C CA . THR A 1 324 ? 11.389 12.203 -7.908 1.00 41.69 324 THR A CA 1
ATOM 2515 C C . THR A 1 324 ? 11.207 10.688 -7.831 1.00 50.63 324 THR A C 1
ATOM 2516 O O . THR A 1 324 ? 10.473 10.165 -6.998 1.00 59.58 324 THR A O 1
ATOM 2520 N N . GLY A 1 325 ? 11.890 9.978 -8.727 1.00 58.67 325 GLY A N 1
ATOM 2521 C CA . GLY A 1 325 ? 11.905 8.525 -8.763 1.00 58.07 325 GLY A CA 1
ATOM 2522 C C . GLY A 1 325 ? 13.041 8.137 -9.669 1.00 64.00 325 GLY A C 1
ATOM 2523 O O . GLY A 1 325 ? 13.202 8.739 -10.738 1.00 71.80 325 GLY A O 1
ATOM 2524 N N . SER A 1 326 ? 13.857 7.162 -9.269 1.00 68.76 326 SER A N 1
ATOM 2525 C CA . SER A 1 326 ? 15.038 6.876 -10.055 1.00 62.64 326 SER A CA 1
ATOM 2526 C C . SER A 1 326 ? 14.605 6.358 -11.415 1.00 66.30 326 SER A C 1
ATOM 2527 O O . SER A 1 326 ? 13.556 5.716 -11.546 1.00 74.75 326 SER A O 1
ATOM 2530 N N . ALA A 1 327 ? 15.377 6.732 -12.426 1.00 64.26 327 ALA A N 1
ATOM 2531 C CA . ALA A 1 327 ? 15.132 6.379 -13.811 1.00 71.20 327 ALA A CA 1
ATOM 2532 C C . ALA A 1 327 ? 16.332 5.607 -14.313 1.00 70.48 327 ALA A C 1
ATOM 2533 O O . ALA A 1 327 ? 17.480 5.997 -14.057 1.00 84.18 327 ALA A O 1
ATOM 2535 N N . CYS A 1 328 ? 16.048 4.492 -14.993 1.00 73.32 328 CYS A N 1
ATOM 2536 C CA . CYS A 1 328 ? 17.020 3.501 -15.461 1.00 68.82 328 CYS A CA 1
ATOM 2537 C C . CYS A 1 328 ? 16.241 2.311 -16.026 1.00 71.70 328 CYS A C 1
ATOM 2538 O O . CYS A 1 328 ? 15.016 2.244 -15.880 1.00 78.55 328 CYS A O 1
ATOM 2541 N N . HIS A 1 350 ? 18.057 12.613 -15.165 1.00 82.79 350 HIS A N 1
ATOM 2542 C CA . HIS A 1 350 ? 18.283 11.200 -14.880 1.00 72.67 350 HIS A CA 1
ATOM 2543 C C . HIS A 1 350 ? 17.361 10.732 -13.813 1.00 76.12 350 HIS A C 1
ATOM 2544 O O . HIS A 1 350 ? 17.103 9.532 -13.693 1.00 85.59 350 HIS A O 1
ATOM 2551 N N . THR A 1 351 ? 16.942 11.631 -12.938 1.00 71.44 351 THR A N 1
ATOM 2552 C CA . THR A 1 351 ? 15.850 11.234 -12.100 1.00 58.62 351 THR A CA 1
ATOM 2553 C C . THR A 1 351 ? 14.598 11.675 -12.843 1.00 54.66 351 THR A C 1
ATOM 2554 O O . THR A 1 351 ? 14.592 12.696 -13.535 1.00 64.12 351 THR A O 1
ATOM 2558 N N . ALA A 1 352 ? 13.542 10.912 -12.679 1.00 46.19 352 ALA A N 1
ATOM 2559 C CA . ALA A 1 352 ? 12.254 11.184 -13.295 1.00 50.96 352 ALA A CA 1
ATOM 2560 C C . ALA A 1 352 ? 11.319 11.820 -12.274 1.00 40.21 352 ALA A C 1
ATOM 2561 O O . ALA A 1 352 ? 11.644 11.958 -11.089 1.00 56.38 352 ALA A O 1
ATOM 2563 N N . ILE A 1 353 ? 10.126 12.210 -12.751 1.00 46.47 353 ILE A N 1
ATOM 2564 C CA . ILE A 1 353 ? 9.110 12.900 -11.973 1.00 45.29 353 ILE A CA 1
ATOM 2565 C C . ILE A 1 353 ? 7.954 11.940 -11.721 1.00 43.08 353 ILE A C 1
ATOM 2566 O O . ILE A 1 353 ? 7.368 11.402 -12.667 1.00 35.98 353 ILE A O 1
ATOM 2571 N N . ARG A 1 354 ? 7.685 11.652 -10.458 1.00 35.48 354 ARG A N 1
ATOM 2572 C CA . ARG A 1 354 ? 6.540 10.851 -10.051 1.00 37.85 354 ARG A CA 1
ATOM 2573 C C . ARG A 1 354 ? 5.404 11.797 -9.671 1.00 34.85 354 ARG A C 1
ATOM 2574 O O . ARG A 1 354 ? 5.531 12.611 -8.727 1.00 34.06 354 ARG A O 1
ATOM 2582 N N . LEU A 1 355 ? 4.303 11.685 -10.410 1.00 34.64 355 LEU A N 1
ATOM 2583 C CA . LEU A 1 355 ? 3.062 12.381 -10.142 1.00 35.54 355 LEU A CA 1
ATOM 2584 C C . LEU A 1 355 ? 2.072 11.313 -9.682 1.00 32.84 355 LEU A C 1
ATOM 2585 O O . LEU A 1 355 ? 1.794 10.357 -10.407 1.00 33.47 355 LEU A O 1
ATOM 2590 N N . SER A 1 356 ? 1.562 11.455 -8.465 1.00 38.57 356 SER A N 1
ATOM 2591 C CA . SER A 1 356 ? 0.752 10.398 -7.874 1.00 27.84 356 SER A CA 1
ATOM 2592 C C . SER A 1 356 ? -0.545 10.982 -7.317 1.00 31.14 356 SER A C 1
ATOM 2593 O O . SER A 1 356 ? -0.524 11.960 -6.553 1.00 33.88 356 SER A O 1
ATOM 2596 N N . LEU A 1 357 ? -1.676 10.459 -7.813 1.00 27.68 357 LEU A N 1
ATOM 2597 C CA . LEU A 1 357 ? -2.978 11.074 -7.610 1.00 31.70 357 LEU A CA 1
ATOM 2598 C C . LEU A 1 357 ? -3.728 10.407 -6.471 1.00 37.27 357 LEU A C 1
ATOM 2599 O O . LEU A 1 357 ? -3.301 9.363 -5.977 1.00 32.67 357 LEU A O 1
ATOM 2604 N N . SER A 1 358 ? -4.915 10.969 -6.147 1.00 32.75 358 SER A N 1
ATOM 2605 C CA . SER A 1 358 ? -5.863 10.345 -5.219 1.00 45.22 358 SER A CA 1
ATOM 2606 C C . SER A 1 358 ? -7.273 10.766 -5.603 1.00 36.97 358 SER A C 1
ATOM 2607 O O . SER A 1 358 ? -7.485 11.598 -6.499 1.00 29.76 358 SER A O 1
ATOM 2610 N N . ARG A 1 359 ? -8.246 10.199 -4.872 1.00 35.59 359 ARG A N 1
ATOM 2611 C CA . ARG A 1 359 ? -9.661 10.556 -4.980 1.00 30.40 359 ARG A CA 1
ATOM 2612 C C . ARG A 1 359 ? -9.905 12.038 -4.721 1.00 22.11 359 ARG A C 1
ATOM 2613 O O . ARG A 1 359 ? -10.993 12.540 -5.027 1.00 24.78 359 ARG A O 1
ATOM 2621 N N . PHE A 1 360 ? -8.939 12.768 -4.176 1.00 24.85 360 PHE A N 1
ATOM 2622 C CA . PHE A 1 360 ? -9.184 14.172 -3.883 1.00 27.70 360 PHE A CA 1
ATOM 2623 C C . PHE A 1 360 ? -8.799 15.102 -5.007 1.00 35.79 360 PHE A C 1
ATOM 2624 O O . PHE A 1 360 ? -9.278 16.225 -5.036 1.00 34.18 360 PHE A O 1
ATOM 2632 N N . ASN A 1 361 ? -8.105 14.604 -6.011 1.00 38.80 361 ASN A N 1
ATOM 2633 C CA . ASN A 1 361 ? -7.800 15.415 -7.174 1.00 39.97 361 ASN A CA 1
ATOM 2634 C C . ASN A 1 361 ? -9.008 15.562 -8.087 1.00 37.75 361 ASN A C 1
ATOM 2635 O O . ASN A 1 361 ? -9.878 14.709 -8.142 1.00 29.97 361 ASN A O 1
ATOM 2640 N N . THR A 1 362 ? -9.029 16.644 -8.842 1.00 34.59 362 THR A N 1
ATOM 2641 C CA . THR A 1 362 ? -10.089 16.939 -9.783 1.00 28.79 362 THR A CA 1
ATOM 2642 C C . THR A 1 362 ? -9.532 17.056 -11.209 1.00 35.54 362 THR A C 1
ATOM 2643 O O . THR A 1 362 ? -8.317 17.161 -11.404 1.00 41.57 362 THR A O 1
ATOM 2647 N N . GLU A 1 363 ? -10.434 17.033 -12.197 1.00 32.16 363 GLU A N 1
ATOM 2648 C CA . GLU A 1 363 ? -10.029 17.195 -13.587 1.00 38.79 363 GLU A CA 1
ATOM 2649 C C . GLU A 1 363 ? -9.482 18.601 -13.839 1.00 38.07 363 GLU A C 1
ATOM 2650 O O . GLU A 1 363 ? -8.465 18.755 -14.525 1.00 35.32 363 GLU A O 1
ATOM 2656 N N . ALA A 1 364 ? -10.079 19.637 -13.216 1.00 35.20 364 ALA A N 1
ATOM 2657 C CA . ALA A 1 364 ? -9.498 20.969 -13.308 1.00 38.75 364 ALA A CA 1
ATOM 2658 C C . ALA A 1 364 ? -8.007 20.955 -12.930 1.00 36.51 364 ALA A C 1
ATOM 2659 O O . ALA A 1 364 ? -7.177 21.447 -13.702 1.00 42.05 364 ALA A O 1
ATOM 2661 N N . GLU A 1 365 ? -7.648 20.357 -11.794 1.00 35.91 365 GLU A N 1
ATOM 2662 C CA . GLU A 1 365 ? -6.245 20.297 -11.369 1.00 35.62 365 GLU A CA 1
ATOM 2663 C C . GLU A 1 365 ? -5.362 19.616 -12.427 1.00 49.27 365 GLU A C 1
ATOM 2664 O O . GLU A 1 365 ? -4.217 20.029 -12.627 1.00 43.64 365 GLU A O 1
ATOM 2670 N N . ILE A 1 366 ? -5.844 18.553 -13.077 1.00 53.05 366 ILE A N 1
ATOM 2671 C CA . ILE A 1 366 ? -5.005 17.891 -14.078 1.00 44.55 366 ILE A CA 1
ATOM 2672 C C . ILE A 1 366 ? -4.800 18.820 -15.262 1.00 51.09 366 ILE A C 1
ATOM 2673 O O . ILE A 1 366 ? -3.679 18.953 -15.767 1.00 39.76 366 ILE A O 1
ATOM 2678 N N . ASP A 1 367 ? -5.867 19.496 -15.717 1.00 41.46 367 ASP A N 1
ATOM 2679 C CA . ASP A 1 367 ? -5.711 20.438 -16.810 1.00 52.13 367 ASP A CA 1
ATOM 2680 C C . ASP A 1 367 ? -4.666 21.491 -16.448 1.00 54.82 367 ASP A C 1
ATOM 2681 O O . ASP A 1 367 ? -3.726 21.763 -17.208 1.00 40.25 367 ASP A O 1
ATOM 2686 N N . LYS A 1 368 ? -4.818 22.083 -15.275 1.00 54.69 368 LYS A N 1
ATOM 2687 C CA . LYS A 1 368 ? -3.876 23.089 -14.822 1.00 53.21 368 LYS A CA 1
ATOM 2688 C C . LYS A 1 368 ? -2.458 22.531 -14.797 1.00 52.52 368 LYS A C 1
ATOM 2689 O O . LYS A 1 368 ? -1.519 23.177 -15.282 1.00 52.31 368 LYS A O 1
ATOM 2695 N N . THR A 1 369 ? -2.295 21.313 -14.288 1.00 54.07 369 THR A N 1
ATOM 2696 C CA . THR A 1 369 ? -0.973 20.688 -14.214 1.00 55.91 369 THR A CA 1
ATOM 2697 C C . THR A 1 369 ? -0.418 20.423 -15.604 1.00 55.47 369 THR A C 1
ATOM 2698 O O . THR A 1 369 ? 0.786 20.582 -15.835 1.00 60.68 369 THR A O 1
ATOM 2702 N N . ILE A 1 370 ? -1.274 20.049 -16.549 1.00 51.03 370 ILE A N 1
ATOM 2703 C CA . ILE A 1 370 ? -0.833 19.908 -17.925 1.00 50.81 370 ILE A CA 1
ATOM 2704 C C . ILE A 1 370 ? -0.236 21.219 -18.392 1.00 52.77 370 ILE A C 1
ATOM 2705 O O . ILE A 1 370 ? 0.878 21.275 -18.944 1.00 57.12 370 ILE A O 1
ATOM 2710 N N . GLU A 1 371 ? -0.964 22.308 -18.163 1.00 50.46 371 GLU A N 1
ATOM 2711 C CA . GLU A 1 371 ? -0.524 23.624 -18.617 1.00 53.12 371 GLU A CA 1
ATOM 2712 C C . GLU A 1 371 ? 0.799 24.032 -17.975 1.00 49.86 371 GLU A C 1
ATOM 2713 O O . GLU A 1 371 ? 1.747 24.389 -18.679 1.00 53.96 371 GLU A O 1
ATOM 2719 N N . VAL A 1 372 ? 0.862 24.022 -16.637 1.00 49.56 372 VAL A N 1
ATOM 2720 C CA . VAL A 1 372 ? 2.048 24.458 -15.889 1.00 54.00 372 VAL A CA 1
ATOM 2721 C C . VAL A 1 372 ? 3.250 23.557 -16.185 1.00 48.78 372 VAL A C 1
ATOM 2722 O O . VAL A 1 372 ? 4.386 24.024 -16.314 1.00 51.74 372 VAL A O 1
ATOM 2726 N N . PHE A 1 373 ? 3.015 22.261 -16.286 1.00 42.24 373 PHE A N 1
ATOM 2727 C CA . PHE A 1 373 ? 4.074 21.297 -16.593 1.00 44.05 373 PHE A CA 1
ATOM 2728 C C . PHE A 1 373 ? 4.652 21.581 -17.974 1.00 43.81 373 PHE A C 1
ATOM 2729 O O . PHE A 1 373 ? 5.875 21.614 -18.155 1.00 48.01 373 PHE A O 1
ATOM 2737 N N . SER A 1 374 ? 3.787 21.853 -18.956 1.00 45.00 374 SER A N 1
ATOM 2738 C CA . SER A 1 374 ? 4.227 22.158 -20.307 1.00 48.07 374 SER A CA 1
ATOM 2739 C C . SER A 1 374 ? 5.009 23.463 -20.353 1.00 51.51 374 SER A C 1
ATOM 2740 O O . SER A 1 374 ? 6.082 23.540 -20.967 1.00 53.75 374 SER A O 1
ATOM 2743 N N . GLN A 1 375 ? 4.456 24.524 -19.749 1.00 49.81 375 GLN A N 1
ATOM 2744 C CA . GLN A 1 375 ? 5.141 25.811 -19.702 1.00 55.45 375 GLN A CA 1
ATOM 2745 C C . GLN A 1 375 ? 6.507 25.658 -19.043 1.00 51.11 375 GLN A C 1
ATOM 2746 O O . GLN A 1 375 ? 7.519 26.156 -19.552 1.00 57.57 375 GLN A O 1
ATOM 2752 N N . ALA A 1 376 ? 6.558 24.931 -17.934 1.00 53.49 376 ALA A N 1
ATOM 2753 C CA . ALA A 1 376 ? 7.829 24.709 -17.262 1.00 58.76 376 ALA A CA 1
ATOM 2754 C C . ALA A 1 376 ? 8.783 23.965 -18.181 1.00 57.56 376 ALA A C 1
ATOM 2755 O O . ALA A 1 376 ? 9.955 24.330 -18.299 1.00 58.38 376 ALA A O 1
ATOM 2757 N N . ALA A 1 377 ? 8.269 22.986 -18.918 1.00 61.80 377 ALA A N 1
ATOM 2758 C CA . ALA A 1 377 ? 9.126 22.201 -19.797 1.00 64.25 377 ALA A CA 1
ATOM 2759 C C . ALA A 1 377 ? 9.763 23.089 -20.839 1.00 59.53 377 ALA A C 1
ATOM 2760 O O . ALA A 1 377 ? 10.985 23.153 -20.935 1.00 73.87 377 ALA A O 1
ATOM 2762 N N . VAL A 1 378 ? 8.948 23.876 -21.551 1.00 66.78 378 VAL A N 1
ATOM 2763 C CA . VAL A 1 378 ? 9.450 24.714 -22.630 1.00 68.11 378 VAL A CA 1
ATOM 2764 C C . VAL A 1 378 ? 10.391 25.791 -22.090 1.00 67.43 378 VAL A C 1
ATOM 2765 O O . VAL A 1 378 ? 11.381 26.154 -22.743 1.00 67.91 378 VAL A O 1
ATOM 2769 N N . ARG A 1 379 ? 10.166 26.260 -20.867 1.00 70.61 379 ARG A N 1
ATOM 2770 C CA . ARG A 1 379 ? 11.038 27.338 -20.405 1.00 67.71 379 ARG A CA 1
ATOM 2771 C C . ARG A 1 379 ? 12.369 26.778 -19.939 1.00 60.79 379 ARG A C 1
ATOM 2772 O O . ARG A 1 379 ? 13.421 27.361 -20.217 1.00 81.08 379 ARG A O 1
ATOM 2780 N N . LEU A 1 380 ? 12.338 25.640 -19.256 1.00 65.92 380 LEU A N 1
ATOM 2781 C CA . LEU A 1 380 ? 13.572 25.017 -18.823 1.00 65.31 380 LEU A CA 1
ATOM 2782 C C . LEU A 1 380 ? 14.389 24.492 -20.001 1.00 69.21 380 LEU A C 1
ATOM 2783 O O . LEU A 1 380 ? 15.625 24.511 -19.937 1.00 69.87 380 LEU A O 1
ATOM 2788 N N . ARG A 1 381 ? 13.760 24.128 -21.121 1.00 69.56 381 ARG A N 1
ATOM 2789 C CA . ARG A 1 381 ? 14.647 23.774 -22.224 1.00 76.33 381 ARG A CA 1
ATOM 2790 C C . ARG A 1 381 ? 15.260 25.028 -22.811 1.00 75.74 381 ARG A C 1
ATOM 2791 O O . ARG A 1 381 ? 16.476 25.085 -23.028 1.00 79.27 381 ARG A O 1
ATOM 2799 N N . ASN A 1 382 ? 14.453 26.069 -23.033 1.00 77.90 382 ASN A N 1
ATOM 2800 C CA . ASN A 1 382 ? 15.036 27.263 -23.625 1.00 73.71 382 ASN A CA 1
ATOM 2801 C C . ASN A 1 382 ? 16.207 27.774 -22.785 1.00 75.26 382 ASN A C 1
ATOM 2802 O O . ASN A 1 382 ? 17.225 28.230 -23.335 1.00 78.99 382 ASN A O 1
ATOM 2807 N N . ILE A 1 383 ? 16.111 27.643 -21.455 1.00 82.21 383 ILE A N 1
ATOM 2808 C CA . ILE A 1 383 ? 17.214 28.084 -20.604 1.00 80.53 383 ILE A CA 1
ATOM 2809 C C . ILE A 1 383 ? 18.353 27.077 -20.623 1.00 80.35 383 ILE A C 1
ATOM 2810 O O . ILE A 1 383 ? 19.503 27.453 -20.370 1.00 75.48 383 ILE A O 1
ATOM 2815 N N . SER A 1 384 ? 18.068 25.820 -20.983 1.00 83.03 384 SER A N 1
ATOM 2816 C CA . SER A 1 384 ? 19.095 24.785 -20.984 1.00 83.10 384 SER A CA 1
ATOM 2817 C C . SER A 1 384 ? 20.134 24.987 -22.088 1.00 86.00 384 SER A C 1
ATOM 2818 O O . SER A 1 384 ? 21.251 24.467 -21.971 1.00 92.39 384 SER A O 1
ATOM 2821 N N . SER A 1 385 ? 19.827 25.748 -23.140 1.00 88.92 385 SER A N 1
ATOM 2822 C CA . SER A 1 385 ? 20.859 26.085 -24.123 1.00 88.28 385 SER A CA 1
ATOM 2823 C C . SER A 1 385 ? 20.540 27.347 -24.949 1.00 94.61 385 SER A C 1
ATOM 2824 O O . SER A 1 385 ? 20.039 27.296 -26.077 1.00 95.82 385 SER A O 1
ATOM 2827 N N . VAL B 1 2 ? -23.676 12.328 34.167 1.00 33.52 2 VAL B N 1
ATOM 2828 C CA . VAL B 1 2 ? -22.894 11.811 35.238 1.00 32.15 2 VAL B CA 1
ATOM 2829 C C . VAL B 1 2 ? -21.532 12.580 35.321 1.00 35.09 2 VAL B C 1
ATOM 2830 O O . VAL B 1 2 ? -21.013 13.153 34.351 1.00 41.13 2 VAL B O 1
ATOM 2834 N N . GLN B 1 3 ? -20.874 12.446 36.454 1.00 37.90 3 GLN B N 1
ATOM 2835 C CA . GLN B 1 3 ? -19.615 13.115 36.692 1.00 28.35 3 GLN B CA 1
ATOM 2836 C C . GLN B 1 3 ? -18.609 12.038 37.062 1.00 34.99 3 GLN B C 1
ATOM 2837 O O . GLN B 1 3 ? -18.449 11.690 38.236 1.00 42.46 3 GLN B O 1
ATOM 2843 N N . ARG B 1 4 ? -17.855 11.587 36.088 1.00 34.81 4 ARG B N 1
ATOM 2844 C CA . ARG B 1 4 ? -16.858 10.595 36.417 1.00 36.53 4 ARG B CA 1
ATOM 2845 C C . ARG B 1 4 ? -15.585 11.260 36.892 1.00 31.26 4 ARG B C 1
ATOM 2846 O O . ARG B 1 4 ? -15.299 12.425 36.613 1.00 37.81 4 ARG B O 1
ATOM 2854 N N . ILE B 1 5 ? -14.840 10.518 37.663 1.00 31.37 5 ILE B N 1
ATOM 2855 C CA . ILE B 1 5 ? -13.660 11.017 38.317 1.00 34.93 5 ILE B CA 1
ATOM 2856 C C . ILE B 1 5 ? -12.507 10.155 37.831 1.00 28.48 5 ILE B C 1
ATOM 2857 O O . ILE B 1 5 ? -12.524 8.931 37.985 1.00 28.02 5 ILE B O 1
ATOM 2862 N N . TYR B 1 6 ? -11.496 10.785 37.276 1.00 30.56 6 TYR B N 1
ATOM 2863 C CA . TYR B 1 6 ? -10.409 10.039 36.692 1.00 34.50 6 TYR B CA 1
ATOM 2864 C C . TYR B 1 6 ? -9.249 9.975 37.710 1.00 31.35 6 TYR B C 1
ATOM 2865 O O . TYR B 1 6 ? -8.646 10.994 38.048 1.00 26.94 6 TYR B O 1
ATOM 2874 N N . LEU B 1 7 ? -8.964 8.785 38.269 1.00 24.35 7 LEU B N 1
ATOM 2875 C CA . LEU B 1 7 ? -7.811 8.723 39.191 1.00 26.66 7 LEU B CA 1
ATOM 2876 C C . LEU B 1 7 ? -6.827 7.616 38.815 1.00 20.61 7 LEU B C 1
ATOM 2877 O O . LEU B 1 7 ? -6.312 6.884 39.683 1.00 25.96 7 LEU B O 1
ATOM 2882 N N . ASP B 1 8 ? -6.584 7.439 37.532 1.00 27.65 8 ASP B N 1
ATOM 2883 C CA . ASP B 1 8 ? -5.689 6.367 37.112 1.00 22.53 8 ASP B CA 1
ATOM 2884 C C . ASP B 1 8 ? -4.669 6.937 36.167 1.00 23.53 8 ASP B C 1
ATOM 2885 O O . ASP B 1 8 ? -4.330 6.300 35.181 1.00 22.81 8 ASP B O 1
ATOM 2890 N N . ASN B 1 9 ? -4.134 8.122 36.501 1.00 28.13 9 ASN B N 1
ATOM 2891 C CA . ASN B 1 9 ? -3.282 8.871 35.552 1.00 29.20 9 ASN B CA 1
ATOM 2892 C C . ASN B 1 9 ? -1.917 8.218 35.342 1.00 33.60 9 ASN B C 1
ATOM 2893 O O . ASN B 1 9 ? -1.236 8.526 34.343 1.00 22.36 9 ASN B O 1
ATOM 2898 N N . ASN B 1 10 ? -1.508 7.300 36.222 1.00 29.33 10 ASN B N 1
ATOM 2899 C CA . ASN B 1 10 ? -0.276 6.570 35.946 1.00 30.49 10 ASN B CA 1
ATOM 2900 C C . ASN B 1 10 ? -0.450 5.510 34.861 1.00 30.80 10 ASN B C 1
ATOM 2901 O O . ASN B 1 10 ? 0.565 5.042 34.317 1.00 32.33 10 ASN B O 1
ATOM 2906 N N . ALA B 1 11 ? -1.711 5.140 34.513 1.00 24.19 11 ALA B N 1
ATOM 2907 C CA . ALA B 1 11 ? -2.021 4.204 33.438 1.00 24.30 11 ALA B CA 1
ATOM 2908 C C . ALA B 1 11 ? -2.089 4.915 32.091 1.00 28.83 11 ALA B C 1
ATOM 2909 O O . ALA B 1 11 ? -1.667 4.364 31.073 1.00 34.46 11 ALA B O 1
ATOM 2911 N N . THR B 1 12 ? -2.643 6.114 32.074 1.00 24.94 12 THR B N 1
ATOM 2912 C CA . THR B 1 12 ? -2.675 7.064 30.935 1.00 24.90 12 THR B CA 1
ATOM 2913 C C . THR B 1 12 ? -3.431 8.290 31.428 1.00 31.75 12 THR B C 1
ATOM 2914 O O . THR B 1 12 ? -4.052 8.246 32.495 1.00 25.94 12 THR B O 1
ATOM 2918 N N . THR B 1 13 ? -3.345 9.388 30.676 1.00 34.23 13 THR B N 1
ATOM 2919 C CA . THR B 1 13 ? -3.905 10.693 31.018 1.00 27.60 13 THR B CA 1
ATOM 2920 C C . THR B 1 13 ? -4.772 11.262 29.886 1.00 28.45 13 THR B C 1
ATOM 2921 O O . THR B 1 13 ? -4.734 10.814 28.733 1.00 30.38 13 THR B O 1
ATOM 2925 N N . ARG B 1 14 ? -5.515 12.318 30.231 1.00 27.34 14 ARG B N 1
ATOM 2926 C CA . ARG B 1 14 ? -6.314 13.045 29.256 1.00 31.77 14 ARG B CA 1
ATOM 2927 C C . ARG B 1 14 ? -5.397 13.966 28.444 1.00 27.84 14 ARG B C 1
ATOM 2928 O O . ARG B 1 14 ? -4.492 14.585 28.999 1.00 35.84 14 ARG B O 1
ATOM 2936 N N . ILE B 1 15 ? -5.619 14.046 27.137 1.00 29.49 15 ILE B N 1
ATOM 2937 C CA . ILE B 1 15 ? -4.846 15.001 26.321 1.00 26.03 15 ILE B CA 1
ATOM 2938 C C . ILE B 1 15 ? -5.258 16.413 26.702 1.00 27.65 15 ILE B C 1
ATOM 2939 O O . ILE B 1 15 ? -6.468 16.720 26.770 1.00 27.21 15 ILE B O 1
ATOM 2944 N N . ASP B 1 16 ? -4.269 17.268 27.008 1.00 22.45 16 ASP B N 1
ATOM 2945 C CA . ASP B 1 16 ? -4.586 18.635 27.340 1.00 27.77 16 ASP B CA 1
ATOM 2946 C C . ASP B 1 16 ? -5.277 19.273 26.140 1.00 32.41 16 ASP B C 1
ATOM 2947 O O . ASP B 1 16 ? -4.929 18.945 24.994 1.00 29.10 16 ASP B O 1
ATOM 2952 N N . PRO B 1 17 ? -6.358 20.034 26.365 1.00 34.84 17 PRO B N 1
ATOM 2953 C CA . PRO B 1 17 ? -7.044 20.687 25.239 1.00 36.09 17 PRO B CA 1
ATOM 2954 C C . PRO B 1 17 ? -6.101 21.513 24.363 1.00 33.76 17 PRO B C 1
ATOM 2955 O O . PRO B 1 17 ? -6.317 21.536 23.137 1.00 25.36 17 PRO B O 1
ATOM 2959 N N . LYS B 1 18 ? -5.071 22.146 24.956 1.00 28.40 18 LYS B N 1
ATOM 2960 C CA . LYS B 1 18 ? -4.094 22.927 24.156 1.00 40.96 18 LYS B CA 1
ATOM 2961 C C . LYS B 1 18 ? -3.242 22.033 23.271 1.00 34.04 18 LYS B C 1
ATOM 2962 O O . LYS B 1 18 ? -2.820 22.450 22.152 1.00 27.93 18 LYS B O 1
ATOM 2968 N N . VAL B 1 19 ? -2.981 20.803 23.745 1.00 28.74 19 VAL B N 1
ATOM 2969 C CA . VAL B 1 19 ? -2.302 19.789 22.953 1.00 29.11 19 VAL B CA 1
ATOM 2970 C C . VAL B 1 19 ? -3.150 19.376 21.758 1.00 32.53 19 VAL B C 1
ATOM 2971 O O . VAL B 1 19 ? -2.714 19.480 20.617 1.00 30.10 19 VAL B O 1
ATOM 2975 N N . LYS B 1 20 ? -4.414 19.009 21.971 1.00 31.52 20 LYS B N 1
ATOM 2976 C CA . LYS B 1 20 ? -5.285 18.684 20.838 1.00 20.92 20 LYS B CA 1
ATOM 2977 C C . LYS B 1 20 ? -5.360 19.853 19.829 1.00 22.03 20 LYS B C 1
ATOM 2978 O O . LYS B 1 20 ? -5.177 19.665 18.616 1.00 28.34 20 LYS B O 1
ATOM 2984 N N . GLU B 1 21 ? -5.563 21.067 20.325 1.00 32.43 21 GLU B N 1
ATOM 2985 C CA . GLU B 1 21 ? -5.640 22.244 19.472 1.00 34.18 21 GLU B CA 1
ATOM 2986 C C . GLU B 1 21 ? -4.389 22.374 18.595 1.00 25.21 21 GLU B C 1
ATOM 2987 O O . GLU B 1 21 ? -4.484 22.611 17.400 1.00 37.18 21 GLU B O 1
ATOM 2993 N N . ILE B 1 22 ? -3.207 22.241 19.191 1.00 32.33 22 ILE B N 1
ATOM 2994 C CA . ILE B 1 22 ? -1.961 22.442 18.449 1.00 31.75 22 ILE B CA 1
ATOM 2995 C C . ILE B 1 22 ? -1.755 21.330 17.396 1.00 39.90 22 ILE B C 1
ATOM 2996 O O . ILE B 1 22 ? -1.084 21.528 16.340 1.00 34.57 22 ILE B O 1
ATOM 3001 N N . MET B 1 23 ? -2.321 20.152 17.638 1.00 30.92 23 MET B N 1
ATOM 3002 C CA . MET B 1 23 ? -2.233 19.052 16.670 1.00 32.05 23 MET B CA 1
ATOM 3003 C C . MET B 1 23 ? -3.188 19.192 15.475 1.00 30.02 23 MET B C 1
ATOM 3004 O O . MET B 1 23 ? -2.840 18.763 14.361 1.00 25.71 23 MET B O 1
ATOM 3009 N N . ASP B 1 24 ? -4.402 19.737 15.676 1.00 31.70 24 ASP B N 1
ATOM 3010 C CA . ASP B 1 24 ? -5.412 19.692 14.621 1.00 33.53 24 ASP B CA 1
ATOM 3011 C C . ASP B 1 24 ? -4.916 20.158 13.216 1.00 37.21 24 ASP B C 1
ATOM 3012 O O . ASP B 1 24 ? -5.301 19.516 12.228 1.00 29.14 24 ASP B O 1
ATOM 3017 N N . PRO B 1 25 ? -4.144 21.260 13.042 1.00 26.50 25 PRO B N 1
ATOM 3018 C CA . PRO B 1 25 ? -3.846 21.668 11.645 1.00 26.11 25 PRO B CA 1
ATOM 3019 C C . PRO B 1 25 ? -3.059 20.628 10.916 1.00 23.39 25 PRO B C 1
ATOM 3020 O O . PRO B 1 25 ? -3.193 20.538 9.692 1.00 28.51 25 PRO B O 1
ATOM 3024 N N . PHE B 1 26 ? -2.285 19.830 11.612 1.00 25.82 26 PHE B N 1
ATOM 3025 C CA . PHE B 1 26 ? -1.533 18.760 10.949 1.00 29.54 26 PHE B CA 1
ATOM 3026 C C . PHE B 1 26 ? -2.377 17.531 10.737 1.00 24.37 26 PHE B C 1
ATOM 3027 O O . PHE B 1 26 ? -1.981 16.649 9.981 1.00 27.15 26 PHE B O 1
ATOM 3035 N N . LEU B 1 27 ? -3.577 17.497 11.310 1.00 32.14 27 LEU B N 1
ATOM 3036 C CA . LEU B 1 27 ? -4.540 16.466 10.951 1.00 31.25 27 LEU B CA 1
ATOM 3037 C C . LEU B 1 27 ? -5.394 16.872 9.789 1.00 23.63 27 LEU B C 1
ATOM 3038 O O . LEU B 1 27 ? -6.080 16.011 9.230 1.00 28.89 27 LEU B O 1
ATOM 3043 N N . ARG B 1 28 ? -5.327 18.151 9.372 1.00 31.19 28 ARG B N 1
ATOM 3044 C CA . ARG B 1 28 ? -6.206 18.661 8.331 1.00 29.22 28 ARG B CA 1
ATOM 3045 C C . ARG B 1 28 ? -5.403 19.069 7.106 1.00 27.53 28 ARG B C 1
ATOM 3046 O O . ARG B 1 28 ? -5.200 18.252 6.188 1.00 39.49 28 ARG B O 1
ATOM 3054 N N . ASP B 1 29 ? -5.005 20.320 6.981 1.00 28.93 29 ASP B N 1
ATOM 3055 C CA . ASP B 1 29 ? -4.478 20.792 5.685 1.00 29.18 29 ASP B CA 1
ATOM 3056 C C . ASP B 1 29 ? -2.978 20.731 5.581 1.00 24.50 29 ASP B C 1
ATOM 3057 O O . ASP B 1 29 ? -2.471 21.015 4.488 1.00 30.33 29 ASP B O 1
ATOM 3062 N N . HIS B 1 30 ? -2.249 20.482 6.673 1.00 27.96 30 HIS B N 1
ATOM 3063 C CA . HIS B 1 30 ? -0.772 20.423 6.625 1.00 23.23 30 HIS B CA 1
ATOM 3064 C C . HIS B 1 30 ? -0.311 18.989 6.801 1.00 21.11 30 HIS B C 1
ATOM 3065 O O . HIS B 1 30 ? 0.307 18.594 7.802 1.00 25.74 30 HIS B O 1
ATOM 3072 N N . TYR B 1 31 ? -0.690 18.163 5.826 1.00 22.73 31 TYR B N 1
ATOM 3073 C CA . TYR B 1 31 ? -0.516 16.716 5.893 1.00 23.57 31 TYR B CA 1
ATOM 3074 C C . TYR B 1 31 ? 0.781 16.256 5.140 1.00 22.63 31 TYR B C 1
ATOM 3075 O O . TYR B 1 31 ? 0.927 15.070 4.840 1.00 18.67 31 TYR B O 1
ATOM 3084 N N . GLY B 1 32 ? 1.665 17.185 4.799 1.00 29.26 32 GLY B N 1
ATOM 3085 C CA . GLY B 1 32 ? 2.846 16.826 4.009 1.00 27.85 32 GLY B CA 1
ATOM 3086 C C . GLY B 1 32 ? 3.827 15.901 4.721 1.00 36.97 32 GLY B C 1
ATOM 3087 O O . GLY B 1 32 ? 3.913 15.836 5.939 1.00 27.71 32 GLY B O 1
ATOM 3088 N N . ASN B 1 33 ? 4.577 15.125 3.944 1.00 27.66 33 ASN B N 1
ATOM 3089 C CA . ASN B 1 33 ? 5.627 14.322 4.551 1.00 24.19 33 ASN B CA 1
ATOM 3090 C C . ASN B 1 33 ? 6.843 15.227 4.786 1.00 27.28 33 ASN B C 1
ATOM 3091 O O . ASN B 1 33 ? 7.379 15.772 3.816 1.00 34.13 33 ASN B O 1
ATOM 3096 N N . PRO B 1 34 ? 7.321 15.375 6.030 1.00 29.57 34 PRO B N 1
ATOM 3097 C CA . PRO B 1 34 ? 8.458 16.242 6.294 1.00 22.66 34 PRO B CA 1
ATOM 3098 C C . PRO B 1 34 ? 9.711 15.902 5.464 1.00 21.60 34 PRO B C 1
ATOM 3099 O O . PRO B 1 34 ? 10.569 16.756 5.376 1.00 31.16 34 PRO B O 1
ATOM 3103 N N . SER B 1 35 ? 9.843 14.672 4.965 1.00 26.16 35 SER B N 1
ATOM 3104 C CA . SER B 1 35 ? 10.988 14.328 4.085 1.00 23.57 35 SER B CA 1
ATOM 3105 C C . SER B 1 35 ? 10.798 14.812 2.655 1.00 26.80 35 SER B C 1
ATOM 3106 O O . SER B 1 35 ? 11.765 14.875 1.921 1.00 30.75 35 SER B O 1
ATOM 3109 N N . SER B 1 36 ? 9.561 15.145 2.243 1.00 30.77 36 SER B N 1
ATOM 3110 C CA . SER B 1 36 ? 9.347 15.684 0.917 1.00 28.43 36 SER B CA 1
ATOM 3111 C C . SER B 1 36 ? 10.099 17.013 0.753 1.00 30.06 36 SER B C 1
ATOM 3112 O O . SER B 1 36 ? 10.232 17.798 1.689 1.00 36.37 36 SER B O 1
ATOM 3115 N N . LEU B 1 37 ? 10.632 17.242 -0.427 1.00 32.11 37 LEU B N 1
ATOM 3116 C CA . LEU B 1 37 ? 11.359 18.479 -0.725 1.00 23.37 37 LEU B CA 1
ATOM 3117 C C . LEU B 1 37 ? 10.373 19.596 -1.115 1.00 26.33 37 LEU B C 1
ATOM 3118 O O . LEU B 1 37 ? 10.725 20.764 -1.113 1.00 31.79 37 LEU B O 1
ATOM 3123 N N . HIS B 1 38 ? 9.146 19.243 -1.471 1.00 28.53 38 HIS B N 1
ATOM 3124 C CA . HIS B 1 38 ? 8.249 20.282 -1.907 1.00 24.37 38 HIS B CA 1
ATOM 3125 C C . HIS B 1 38 ? 7.671 20.985 -0.682 1.00 25.46 38 HIS B C 1
ATOM 3126 O O . HIS B 1 38 ? 7.882 20.587 0.458 1.00 35.52 38 HIS B O 1
ATOM 3133 N N . GLN B 1 39 ? 6.835 21.941 -0.998 1.00 29.96 39 GLN B N 1
ATOM 3134 C CA . GLN B 1 39 ? 6.271 22.886 -0.051 1.00 34.02 39 GLN B CA 1
ATOM 3135 C C . GLN B 1 39 ? 5.440 22.192 1.031 1.00 32.76 39 GLN B C 1
ATOM 3136 O O . GLN B 1 39 ? 5.442 22.625 2.186 1.00 34.17 39 GLN B O 1
ATOM 3142 N N . PHE B 1 40 ? 4.764 21.116 0.681 1.00 33.73 40 PHE B N 1
ATOM 3143 C CA . PHE B 1 40 ? 3.938 20.426 1.686 1.00 33.38 40 PHE B CA 1
ATOM 3144 C C . PHE B 1 40 ? 4.818 19.788 2.747 1.00 37.75 40 PHE B C 1
ATOM 3145 O O . PHE B 1 40 ? 4.491 19.784 3.944 1.00 31.79 40 PHE B O 1
ATOM 3153 N N . GLY B 1 41 ? 5.998 19.357 2.339 1.00 24.03 41 GLY B N 1
ATOM 3154 C CA . GLY B 1 41 ? 6.903 18.818 3.318 1.00 22.42 41 GLY B CA 1
ATOM 3155 C C . GLY B 1 41 ? 7.609 19.905 4.116 1.00 26.63 41 GLY B C 1
ATOM 3156 O O . GLY B 1 41 ? 7.688 19.821 5.352 1.00 30.33 41 GLY B O 1
ATOM 3157 N N . THR B 1 42 ? 8.219 20.887 3.436 1.00 37.96 42 THR B N 1
ATOM 3158 C CA . THR B 1 42 ? 8.967 21.904 4.172 1.00 30.81 42 THR B CA 1
ATOM 3159 C C . THR B 1 42 ? 8.101 22.776 5.067 1.00 34.19 42 THR B C 1
ATOM 3160 O O . THR B 1 42 ? 8.618 23.321 6.031 1.00 34.14 42 THR B O 1
ATOM 3164 N N . GLU B 1 43 ? 6.825 22.934 4.765 1.00 38.34 43 GLU B N 1
ATOM 3165 C CA . GLU B 1 43 ? 5.971 23.760 5.618 1.00 38.91 43 GLU B CA 1
ATOM 3166 C C . GLU B 1 43 ? 5.824 23.163 7.031 1.00 35.58 43 GLU B C 1
ATOM 3167 O O . GLU B 1 43 ? 5.427 23.882 7.953 1.00 40.46 43 GLU B O 1
ATOM 3173 N N . THR B 1 44 ? 6.113 21.880 7.217 1.00 36.89 44 THR B N 1
ATOM 3174 C CA . THR B 1 44 ? 6.018 21.240 8.537 1.00 30.95 44 THR B CA 1
ATOM 3175 C C . THR B 1 44 ? 7.289 21.452 9.360 1.00 32.30 44 THR B C 1
ATOM 3176 O O . THR B 1 44 ? 7.280 21.258 10.582 1.00 29.77 44 THR B O 1
ATOM 3180 N N . HIS B 1 45 ? 8.388 21.897 8.730 1.00 26.91 45 HIS B N 1
ATOM 3181 C CA . HIS B 1 45 ? 9.644 21.968 9.483 1.00 28.90 45 HIS B CA 1
ATOM 3182 C C . HIS B 1 45 ? 9.606 22.886 10.704 1.00 30.15 45 HIS B C 1
ATOM 3183 O O . HIS B 1 45 ? 10.093 22.466 11.761 1.00 29.49 45 HIS B O 1
ATOM 3190 N N . PRO B 1 46 ? 9.092 24.113 10.627 1.00 23.92 46 PRO B N 1
ATOM 3191 C CA . PRO B 1 46 ? 9.155 24.964 11.814 1.00 32.00 46 PRO B CA 1
ATOM 3192 C C . PRO B 1 46 ? 8.391 24.372 13.002 1.00 24.57 46 PRO B C 1
ATOM 3193 O O . PRO B 1 46 ? 8.926 24.387 14.112 1.00 30.59 46 PRO B O 1
ATOM 3197 N N . ALA B 1 47 ? 7.195 23.831 12.797 1.00 28.31 47 ALA B N 1
ATOM 3198 C CA . ALA B 1 47 ? 6.498 23.228 13.939 1.00 29.02 47 ALA B CA 1
ATOM 3199 C C . ALA B 1 47 ? 7.276 22.035 14.520 1.00 40.69 47 ALA B C 1
ATOM 3200 O O . ALA B 1 47 ? 7.346 21.871 15.734 1.00 29.47 47 ALA B O 1
ATOM 3202 N N . ILE B 1 48 ? 7.905 21.204 13.682 1.00 36.23 48 ILE B N 1
ATOM 3203 C CA . ILE B 1 48 ? 8.680 20.073 14.205 1.00 28.54 48 ILE B CA 1
ATOM 3204 C C . ILE B 1 48 ? 9.886 20.556 15.027 1.00 35.81 48 ILE B C 1
ATOM 3205 O O . ILE B 1 48 ? 10.205 20.011 16.101 1.00 28.15 48 ILE B O 1
ATOM 3210 N N . ALA B 1 49 ? 10.592 21.575 14.521 1.00 25.88 49 ALA B N 1
ATOM 3211 C CA . ALA B 1 49 ? 11.710 22.148 15.271 1.00 30.46 49 ALA B CA 1
ATOM 3212 C C . ALA B 1 49 ? 11.248 22.754 16.609 1.00 27.63 49 ALA B C 1
ATOM 3213 O O . ALA B 1 49 ? 11.936 22.619 17.632 1.00 32.05 49 ALA B O 1
ATOM 3215 N N . GLU B 1 50 ? 10.121 23.455 16.618 1.00 25.45 50 GLU B N 1
ATOM 3216 C CA . GLU B 1 50 ? 9.609 24.002 17.898 1.00 25.96 50 GLU B CA 1
ATOM 3217 C C . GLU B 1 50 ? 9.237 22.884 18.891 1.00 22.55 50 GLU B C 1
ATOM 3218 O O . GLU B 1 50 ? 9.514 22.983 20.096 1.00 31.18 50 GLU B O 1
ATOM 3224 N N . ALA B 1 51 ? 8.621 21.818 18.388 1.00 26.94 51 ALA B N 1
ATOM 3225 C CA . ALA B 1 51 ? 8.297 20.658 19.196 1.00 27.43 51 ALA B CA 1
ATOM 3226 C C . ALA B 1 51 ? 9.548 20.017 19.779 1.00 26.60 51 ALA B C 1
ATOM 3227 O O . ALA B 1 51 ? 9.627 19.748 20.976 1.00 25.89 51 ALA B O 1
ATOM 3229 N N . LEU B 1 52 ? 10.564 19.781 18.943 1.00 24.24 52 LEU B N 1
ATOM 3230 C CA . LEU B 1 52 ? 11.787 19.209 19.449 1.00 22.79 52 LEU B CA 1
ATOM 3231 C C . LEU B 1 52 ? 12.412 20.070 20.508 1.00 21.99 52 LEU B C 1
ATOM 3232 O O . LEU B 1 52 ? 12.889 19.543 21.524 1.00 30.54 52 LEU B O 1
ATOM 3237 N N . ASP B 1 53 ? 12.446 21.405 20.291 1.00 24.01 53 ASP B N 1
ATOM 3238 C CA . ASP B 1 53 ? 13.067 22.298 21.274 1.00 24.38 53 ASP B CA 1
ATOM 3239 C C . ASP B 1 53 ? 12.405 22.156 22.631 1.00 23.70 53 ASP B C 1
ATOM 3240 O O . ASP B 1 53 ? 13.096 22.099 23.679 1.00 23.38 53 ASP B O 1
ATOM 3245 N N . LYS B 1 54 ? 11.058 22.167 22.626 1.00 25.87 54 LYS B N 1
ATOM 3246 C CA . LYS B 1 54 ? 10.352 21.979 23.898 1.00 28.17 54 LYS B CA 1
ATOM 3247 C C . LYS B 1 54 ? 10.750 20.657 24.542 1.00 31.22 54 LYS B C 1
ATOM 3248 O O . LYS B 1 54 ? 10.837 20.554 25.763 1.00 28.07 54 LYS B O 1
ATOM 3254 N N . LEU B 1 55 ? 10.959 19.604 23.732 1.00 25.06 55 LEU B N 1
ATOM 3255 C CA . LEU B 1 55 ? 11.310 18.335 24.379 1.00 22.35 55 LEU B CA 1
ATOM 3256 C C . LEU B 1 55 ? 12.680 18.393 25.034 1.00 27.37 55 LEU B C 1
ATOM 3257 O O . LEU B 1 55 ? 12.880 17.907 26.172 1.00 36.53 55 LEU B O 1
ATOM 3262 N N . TYR B 1 56 ? 13.670 18.926 24.303 1.00 24.15 56 TYR B N 1
ATOM 3263 C CA . TYR B 1 56 ? 15.004 19.083 24.854 1.00 27.22 56 TYR B CA 1
ATOM 3264 C C . TYR B 1 56 ? 14.955 19.883 26.158 1.00 33.26 56 TYR B C 1
ATOM 3265 O O . TYR B 1 56 ? 15.588 19.521 27.159 1.00 31.01 56 TYR B O 1
ATOM 3274 N N . LYS B 1 57 ? 14.317 21.056 26.120 1.00 32.55 57 LYS B N 1
ATOM 3275 C CA . LYS B 1 57 ? 14.300 21.910 27.309 1.00 26.22 57 LYS B CA 1
ATOM 3276 C C . LYS B 1 57 ? 13.564 21.248 28.467 1.00 24.67 57 LYS B C 1
ATOM 3277 O O . LYS B 1 57 ? 13.957 21.417 29.625 1.00 32.69 57 LYS B O 1
ATOM 3283 N N . GLY B 1 58 ? 12.574 20.452 28.151 1.00 31.68 58 GLY B N 1
ATOM 3284 C CA . GLY B 1 58 ? 11.850 19.740 29.187 1.00 32.49 58 GLY B CA 1
ATOM 3285 C C . GLY B 1 58 ? 12.761 18.804 29.958 1.00 37.77 58 GLY B C 1
ATOM 3286 O O . GLY B 1 58 ? 12.585 18.638 31.172 1.00 34.38 58 GLY B O 1
ATOM 3287 N N . ILE B 1 59 ? 13.764 18.191 29.281 1.00 34.30 59 ILE B N 1
ATOM 3288 C CA . ILE B 1 59 ? 14.648 17.290 30.036 1.00 34.89 59 ILE B CA 1
ATOM 3289 C C . ILE B 1 59 ? 16.100 17.767 30.140 1.00 31.25 59 ILE B C 1
ATOM 3290 O O . ILE B 1 59 ? 16.938 17.046 30.718 1.00 30.66 59 ILE B O 1
ATOM 3295 N N . ASN B 1 60 ? 16.412 19.038 29.769 1.00 30.21 60 ASN B N 1
ATOM 3296 C CA . ASN B 1 60 ? 17.737 19.612 29.872 1.00 34.75 60 ASN B CA 1
ATOM 3297 C C . ASN B 1 60 ? 18.753 18.831 29.008 1.00 26.79 60 ASN B C 1
ATOM 3298 O O . ASN B 1 60 ? 19.927 18.727 29.346 1.00 32.63 60 ASN B O 1
ATOM 3303 N N . ALA B 1 61 ? 18.263 18.287 27.920 1.00 24.18 61 ALA B N 1
ATOM 3304 C CA . ALA B 1 61 ? 19.149 17.747 26.888 1.00 29.91 61 ALA B CA 1
ATOM 3305 C C . ALA B 1 61 ? 19.887 18.911 26.216 1.00 34.32 61 ALA B C 1
ATOM 3306 O O . ALA B 1 61 ? 19.356 20.016 26.128 1.00 34.95 61 ALA B O 1
ATOM 3308 N N . ARG B 1 62 ? 21.178 18.698 25.821 1.00 31.02 62 ARG B N 1
ATOM 3309 C CA . ARG B 1 62 ? 22.008 19.734 25.213 1.00 27.67 62 ARG B CA 1
ATOM 3310 C C . ARG B 1 62 ? 21.831 19.737 23.668 1.00 27.23 62 ARG B C 1
ATOM 3311 O O . ARG B 1 62 ? 21.389 18.760 23.091 1.00 25.78 62 ARG B O 1
ATOM 3319 N N . ASP B 1 63 ? 22.203 20.844 23.015 1.00 35.41 63 ASP B N 1
ATOM 3320 C CA . ASP B 1 63 ? 22.066 20.828 21.553 1.00 50.02 63 ASP B CA 1
ATOM 3321 C C . ASP B 1 63 ? 22.828 19.645 20.924 1.00 44.47 63 ASP B C 1
ATOM 3322 O O . ASP B 1 63 ? 22.355 19.055 19.964 1.00 42.44 63 ASP B O 1
ATOM 3327 N N . ILE B 1 64 ? 23.942 19.229 21.519 1.00 41.10 64 ILE B N 1
ATOM 3328 C CA . ILE B 1 64 ? 24.713 18.118 20.959 1.00 44.38 64 ILE B CA 1
ATOM 3329 C C . ILE B 1 64 ? 24.079 16.761 21.231 1.00 36.99 64 ILE B C 1
ATOM 3330 O O . ILE B 1 64 ? 24.518 15.752 20.655 1.00 34.17 64 ILE B O 1
ATOM 3335 N N . ASP B 1 65 ? 23.068 16.665 22.115 1.00 39.86 65 ASP B N 1
ATOM 3336 C CA . ASP B 1 65 ? 22.430 15.384 22.387 1.00 31.72 65 ASP B CA 1
ATOM 3337 C C . ASP B 1 65 ? 21.323 15.078 21.372 1.00 25.40 65 ASP B C 1
ATOM 3338 O O . ASP B 1 65 ? 20.888 15.942 20.617 1.00 38.75 65 A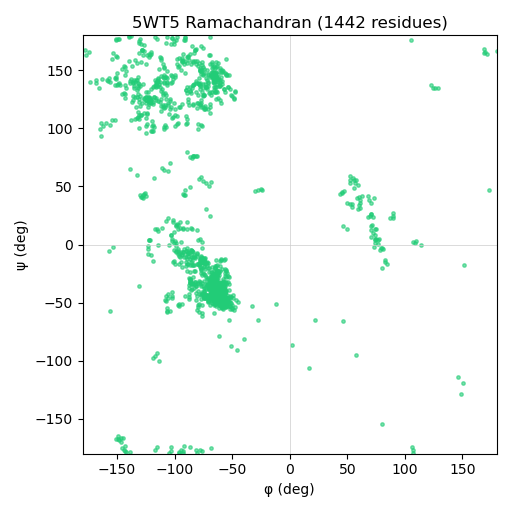SP B O 1
ATOM 3343 N N . ASP B 1 66 ? 20.812 13.846 21.417 1.00 24.04 66 ASP B N 1
ATOM 3344 C CA . ASP B 1 66 ? 19.623 13.487 20.659 1.00 23.42 66 ASP B CA 1
ATOM 3345 C C . ASP B 1 66 ? 18.379 13.313 21.539 1.00 39.70 66 ASP B C 1
ATOM 3346 O O . ASP B 1 66 ? 18.434 12.656 22.579 1.00 29.46 66 ASP B O 1
ATOM 3351 N N . VAL B 1 67 ? 17.234 13.786 21.053 1.00 38.76 67 VAL B N 1
ATOM 3352 C CA . VAL B 1 67 ? 15.924 13.353 21.567 1.00 26.80 67 VAL B CA 1
ATOM 3353 C C . VAL B 1 67 ? 15.193 12.717 20.393 1.00 28.50 67 VAL B C 1
ATOM 3354 O O . VAL B 1 67 ? 14.793 13.389 19.458 1.00 22.02 67 VAL B O 1
ATOM 3358 N N . ILE B 1 68 ? 15.230 11.394 20.304 1.00 28.17 68 ILE B N 1
ATOM 3359 C CA . ILE B 1 68 ? 14.654 10.702 19.153 1.00 22.16 68 ILE B CA 1
ATOM 3360 C C . ILE B 1 68 ? 13.173 10.448 19.403 1.00 22.89 68 ILE B C 1
ATOM 3361 O O . ILE B 1 68 ? 12.792 9.950 20.485 1.00 22.12 68 ILE B O 1
ATOM 3366 N N . ILE B 1 69 ? 12.362 10.716 18.391 1.00 18.51 69 ILE B N 1
ATOM 3367 C CA . ILE B 1 69 ? 10.921 10.428 18.414 1.00 22.21 69 ILE B CA 1
ATOM 3368 C C . ILE B 1 69 ? 10.693 8.946 18.171 1.00 34.24 69 ILE B C 1
ATOM 3369 O O . ILE B 1 69 ? 11.119 8.394 17.143 1.00 26.42 69 ILE B O 1
ATOM 3374 N N . THR B 1 70 ? 10.062 8.282 19.147 1.00 28.00 70 THR B N 1
ATOM 3375 C CA . THR B 1 70 ? 9.662 6.868 19.056 1.00 24.99 70 THR B CA 1
ATOM 3376 C C . THR B 1 70 ? 8.127 6.803 19.090 1.00 23.60 70 THR B C 1
ATOM 3377 O O . THR B 1 70 ? 7.462 7.802 19.121 1.00 26.68 70 THR B O 1
ATOM 3381 N N . SER B 1 71 ? 7.574 5.622 18.960 1.00 25.67 71 SER B N 1
ATOM 3382 C CA . SER B 1 71 ? 6.130 5.419 18.946 1.00 33.63 71 SER B CA 1
ATOM 3383 C C . SER B 1 71 ? 5.569 5.179 20.338 1.00 32.49 71 SER B C 1
ATOM 3384 O O . SER B 1 71 ? 4.357 5.044 20.471 1.00 27.21 71 SER B O 1
ATOM 3387 N N . CYS B 1 72 ? 6.444 5.078 21.338 1.00 23.42 72 CYS B N 1
ATOM 3388 C CA . CYS B 1 72 ? 6.073 4.911 22.732 1.00 24.24 72 CYS B CA 1
ATOM 3389 C C . CYS B 1 72 ? 7.320 4.564 23.532 1.00 28.68 72 CYS B C 1
ATOM 3390 O O . CYS B 1 72 ? 8.381 4.207 22.967 1.00 23.58 72 CYS B O 1
ATOM 3393 N N . ALA B 1 73 ? 7.169 4.618 24.852 1.00 21.08 73 ALA B N 1
ATOM 3394 C CA . ALA B 1 73 ? 8.225 4.223 25.768 1.00 24.12 73 ALA B CA 1
ATOM 3395 C C . ALA B 1 73 ? 8.607 2.763 25.577 1.00 23.77 73 ALA B C 1
ATOM 3396 O O . ALA B 1 73 ? 9.796 2.410 25.736 1.00 20.35 73 ALA B O 1
ATOM 3398 N N . THR B 1 74 ? 7.636 1.912 25.214 1.00 20.70 74 THR B N 1
ATOM 3399 C CA . THR B 1 74 ? 7.978 0.520 25.044 1.00 26.01 74 THR B CA 1
ATOM 3400 C C . THR B 1 74 ? 9.019 0.405 23.909 1.00 22.17 74 THR B C 1
ATOM 3401 O O . THR B 1 74 ? 10.025 -0.275 24.112 1.00 20.02 74 THR B O 1
ATOM 3405 N N . GLU B 1 75 ? 8.809 1.114 22.777 1.00 18.06 75 GLU B N 1
ATOM 3406 C CA . GLU B 1 75 ? 9.894 1.169 21.717 1.00 21.28 75 GLU B CA 1
ATOM 3407 C C . GLU B 1 75 ? 11.209 1.658 22.287 1.00 21.19 75 GLU B C 1
ATOM 3408 O O . GLU B 1 75 ? 12.269 1.053 22.019 1.00 24.82 75 GLU B O 1
ATOM 3414 N N . SER B 1 76 ? 11.201 2.742 23.060 1.00 21.08 76 SER B N 1
ATOM 3415 C CA . SER B 1 76 ? 12.447 3.296 23.611 1.00 26.21 76 SER B CA 1
ATOM 3416 C C . SER B 1 76 ? 13.223 2.279 24.423 1.00 31.01 76 SER B C 1
ATOM 3417 O O . SER B 1 76 ? 14.456 2.131 24.255 1.00 24.89 76 SER B O 1
ATOM 3420 N N . ASN B 1 77 ? 12.496 1.556 25.290 1.00 30.27 77 ASN B N 1
ATOM 3421 C CA . ASN B 1 77 ? 13.060 0.553 26.171 1.00 25.70 77 ASN B CA 1
ATOM 3422 C C . ASN B 1 77 ? 13.566 -0.648 25.396 1.00 22.45 77 ASN B C 1
ATOM 3423 O O . ASN B 1 77 ? 14.635 -1.160 25.708 1.00 26.21 77 ASN B O 1
ATOM 3428 N N . ASN B 1 78 ? 12.769 -1.157 24.425 1.00 22.02 78 ASN B N 1
ATOM 3429 C CA . ASN B 1 78 ? 13.230 -2.249 23.605 1.00 22.00 78 ASN B CA 1
ATOM 3430 C C . ASN B 1 78 ? 14.491 -1.849 22.836 1.00 22.51 78 ASN B C 1
ATOM 3431 O O . ASN B 1 78 ? 15.436 -2.613 22.767 1.00 25.62 78 ASN B O 1
ATOM 3436 N N . TRP B 1 79 ? 14.505 -0.636 22.322 1.00 28.04 79 TRP B N 1
ATOM 3437 C CA . TRP B 1 79 ? 15.601 -0.126 21.543 1.00 32.98 79 TRP B CA 1
ATOM 3438 C C . TRP B 1 79 ? 16.853 -0.009 22.392 1.00 27.85 79 TRP B C 1
ATOM 3439 O O . TRP B 1 79 ? 17.924 -0.520 22.013 1.00 21.89 79 TRP B O 1
ATOM 3450 N N . VAL B 1 80 ? 16.721 0.554 23.589 1.00 24.43 80 VAL B N 1
ATOM 3451 C CA . VAL B 1 80 ? 17.872 0.604 24.485 1.00 21.02 80 VAL B CA 1
ATOM 3452 C C . VAL B 1 80 ? 18.394 -0.802 24.774 1.00 29.12 80 VAL B C 1
ATOM 3453 O O . VAL B 1 80 ? 19.599 -1.074 24.643 1.00 23.36 80 VAL B O 1
ATOM 3457 N N . LEU B 1 81 ? 17.507 -1.694 25.244 1.00 30.97 81 LEU B N 1
ATOM 3458 C CA . LEU B 1 81 ? 17.996 -2.970 25.762 1.00 26.40 81 LEU B CA 1
ATOM 3459 C C . LEU B 1 81 ? 18.579 -3.846 24.634 1.00 24.82 81 LEU B C 1
ATOM 3460 O O . LEU B 1 81 ? 19.601 -4.490 24.834 1.00 28.61 81 LEU B O 1
ATOM 3465 N N . LYS B 1 82 ? 17.885 -3.944 23.484 1.00 23.99 82 LYS B N 1
ATOM 3466 C CA . LYS B 1 82 ? 18.338 -4.777 22.382 1.00 28.98 82 LYS B CA 1
ATOM 3467 C C . LYS B 1 82 ? 19.507 -4.145 21.610 1.00 22.95 82 LYS B C 1
ATOM 3468 O O . LYS B 1 82 ? 20.397 -4.859 21.163 1.00 27.97 82 LYS B O 1
ATOM 3474 N N . GLY B 1 83 ? 19.518 -2.823 21.451 1.00 27.93 83 GLY B N 1
ATOM 3475 C CA . GLY B 1 83 ? 20.678 -2.209 20.806 1.00 28.80 83 GLY B CA 1
ATOM 3476 C C . GLY B 1 83 ? 21.915 -2.396 21.665 1.00 26.32 83 GLY B C 1
ATOM 3477 O O . GLY B 1 83 ? 23.013 -2.603 21.162 1.00 32.95 83 GLY B O 1
ATOM 3478 N N . VAL B 1 84 ? 21.761 -2.206 22.988 1.00 23.74 84 VAL B N 1
ATOM 3479 C CA . VAL B 1 84 ? 22.943 -2.470 23.850 1.00 22.83 84 VAL B CA 1
ATOM 3480 C C . VAL B 1 84 ? 23.328 -3.941 23.894 1.00 30.79 84 VAL B C 1
ATOM 3481 O O . VAL B 1 84 ? 24.511 -4.251 24.011 1.00 32.77 84 VAL B O 1
ATOM 3485 N N . TYR B 1 85 ? 22.371 -4.863 23.740 1.00 28.51 85 TYR B N 1
ATOM 3486 C CA . TYR B 1 85 ? 22.750 -6.260 23.622 1.00 24.57 85 TYR B CA 1
ATOM 3487 C C . TYR B 1 85 ? 23.689 -6.440 22.450 1.00 36.75 85 TYR B C 1
ATOM 3488 O O . TYR B 1 85 ? 24.736 -7.052 22.583 1.00 42.44 85 TYR B O 1
ATOM 3497 N N . PHE B 1 86 ? 23.348 -5.829 21.319 1.00 33.93 86 PHE B N 1
ATOM 3498 C CA . PHE B 1 86 ? 24.156 -6.065 20.149 1.00 40.06 86 PHE B CA 1
ATOM 3499 C C . PHE B 1 86 ? 25.490 -5.340 20.277 1.00 37.55 86 PHE B C 1
ATOM 3500 O O . PHE B 1 86 ? 26.521 -5.984 20.227 1.00 42.69 86 PHE B O 1
ATOM 3508 N N . ASP B 1 87 ? 25.473 -4.068 20.692 1.00 31.66 87 ASP B N 1
ATOM 3509 C CA . ASP B 1 87 ? 26.697 -3.265 20.661 1.00 30.45 87 ASP B CA 1
ATOM 3510 C C . ASP B 1 87 ? 27.654 -3.656 21.778 1.00 30.91 87 ASP B C 1
ATOM 3511 O O . ASP B 1 87 ? 28.851 -3.588 21.614 1.00 35.91 87 ASP B O 1
ATOM 3516 N N . GLU B 1 88 ? 27.150 -3.940 22.977 1.00 32.04 88 GLU B N 1
ATOM 3517 C CA . GLU B 1 88 ? 28.091 -4.265 24.037 1.00 31.16 88 GLU B CA 1
ATOM 3518 C C . GLU B 1 88 ? 28.114 -5.738 24.451 1.00 28.65 88 GLU B C 1
ATOM 3519 O O . GLU B 1 88 ? 29.185 -6.287 24.594 1.00 30.17 88 GLU B O 1
ATOM 3525 N N . CYS B 1 89 ? 26.918 -6.374 24.683 1.00 29.12 89 CYS B N 1
ATOM 3526 C CA . CYS B 1 89 ? 26.932 -7.753 25.172 1.00 33.95 89 CYS B CA 1
ATOM 3527 C C . CYS B 1 89 ? 27.555 -8.675 24.140 1.00 30.25 89 CYS B C 1
ATOM 3528 O O . CYS B 1 89 ? 28.493 -9.396 24.432 1.00 31.81 89 CYS B O 1
ATOM 3531 N N . LEU B 1 90 ? 27.077 -8.593 22.915 1.00 32.83 90 LEU B N 1
ATOM 3532 C CA . LEU B 1 90 ? 27.644 -9.396 21.833 1.00 41.22 90 LEU B CA 1
ATOM 3533 C C . LEU B 1 90 ? 28.985 -8.823 21.348 1.00 38.92 90 LEU B C 1
ATOM 3534 O O . LEU B 1 90 ? 30.023 -9.456 21.519 1.00 55.10 90 LEU B O 1
ATOM 3539 N N . LYS B 1 91 ? 29.012 -7.566 20.878 1.00 46.15 91 LYS B N 1
ATOM 3540 C CA . LYS B 1 91 ? 30.253 -7.057 20.273 1.00 49.24 91 LYS B CA 1
ATOM 3541 C C . LYS B 1 91 ? 31.383 -6.795 21.273 1.00 47.34 91 LYS B C 1
ATOM 3542 O O . LYS B 1 91 ? 32.552 -6.741 20.874 1.00 47.75 91 LYS B O 1
ATOM 3548 N N . LYS B 1 92 ? 31.091 -6.643 22.548 1.00 42.20 92 LYS B N 1
ATOM 3549 C CA . LYS B 1 92 ? 32.166 -6.386 23.482 1.00 43.34 92 LYS B CA 1
ATOM 3550 C C . LYS B 1 92 ? 32.269 -7.429 24.585 1.00 42.62 92 LYS B C 1
ATOM 3551 O O . LYS B 1 92 ? 33.111 -7.283 25.471 1.00 39.96 92 LYS B O 1
ATOM 3557 N N . GLY B 1 93 ? 31.447 -8.477 24.553 1.00 44.84 93 GLY B N 1
ATOM 3558 C CA . GLY B 1 93 ? 31.586 -9.511 25.564 1.00 36.53 93 GLY B CA 1
ATOM 3559 C C . GLY B 1 93 ? 31.133 -9.059 26.954 1.00 34.46 93 GLY B C 1
ATOM 3560 O O . GLY B 1 93 ? 31.402 -9.769 27.925 1.00 39.78 93 GLY B O 1
ATOM 3561 N N . LYS B 1 94 ? 30.562 -7.882 27.074 1.00 32.88 94 LYS B N 1
ATOM 3562 C CA . LYS B 1 94 ? 29.996 -7.379 28.354 1.00 37.77 94 LYS B CA 1
ATOM 3563 C C . LYS B 1 94 ? 28.589 -7.951 28.505 1.00 30.97 94 LYS B C 1
ATOM 3564 O O . LYS B 1 94 ? 27.581 -7.306 28.257 1.00 29.97 94 LYS B O 1
ATOM 3570 N N . ASN B 1 95 ? 28.553 -9.228 28.870 1.00 32.01 95 ASN B N 1
ATOM 3571 C CA . ASN B 1 95 ? 27.336 -10.020 28.821 1.00 31.50 95 ASN B CA 1
ATOM 3572 C C . ASN B 1 95 ? 26.561 -9.971 30.124 1.00 40.36 95 ASN B C 1
ATOM 3573 O O . ASN B 1 95 ? 26.175 -11.016 30.676 1.00 38.10 95 ASN B O 1
ATOM 3578 N N . HIS B 1 96 ? 26.386 -8.789 30.668 1.00 35.30 96 HIS B N 1
ATOM 3579 C CA . HIS B 1 96 ? 25.721 -8.659 31.964 1.00 30.85 96 HIS B CA 1
ATOM 3580 C C . HIS B 1 96 ? 24.962 -7.340 32.014 1.00 33.27 96 HIS B C 1
ATOM 3581 O O . HIS B 1 96 ? 25.459 -6.314 31.564 1.00 30.58 96 HIS B O 1
ATOM 3588 N N . ILE B 1 97 ? 23.757 -7.361 32.570 1.00 33.07 97 ILE B N 1
ATOM 3589 C CA . ILE B 1 97 ? 22.925 -6.167 32.662 1.00 28.38 97 ILE B CA 1
ATOM 3590 C C . ILE B 1 97 ? 22.419 -6.067 34.097 1.00 33.42 97 ILE B C 1
ATOM 3591 O O . ILE B 1 97 ? 22.070 -7.091 34.698 1.00 41.43 97 ILE B O 1
ATOM 3596 N N . VAL B 1 98 ? 22.413 -4.858 34.663 1.00 28.93 98 VAL B N 1
ATOM 3597 C CA . VAL B 1 98 ? 21.874 -4.633 36.022 1.00 32.15 98 VAL B CA 1
ATOM 3598 C C . VAL B 1 98 ? 20.597 -3.808 35.911 1.00 35.33 98 VAL B C 1
ATOM 3599 O O . VAL B 1 98 ? 20.623 -2.679 35.395 1.00 30.51 98 VAL B O 1
ATOM 3603 N N . THR B 1 99 ? 19.508 -4.317 36.479 1.00 32.81 99 THR B N 1
ATOM 3604 C CA . THR B 1 99 ? 18.213 -3.627 36.445 1.00 36.66 99 THR B CA 1
ATOM 3605 C C . THR B 1 99 ? 17.538 -3.940 37.772 1.00 31.76 99 THR B C 1
ATOM 3606 O O . THR B 1 99 ? 18.217 -4.398 38.694 1.00 32.41 99 THR B O 1
ATOM 3610 N N . THR B 1 100 ? 16.207 -3.654 37.908 1.00 26.86 100 THR B N 1
ATOM 3611 C CA . THR B 1 100 ? 15.542 -3.889 39.166 1.00 34.40 100 THR B CA 1
ATOM 3612 C C . THR B 1 100 ? 14.335 -4.804 38.963 1.00 37.51 100 THR B C 1
ATOM 3613 O O . THR B 1 100 ? 13.820 -4.949 37.841 1.00 41.60 100 THR B O 1
ATOM 3617 N N . VAL B 1 101 ? 13.858 -5.367 40.066 1.00 40.92 101 VAL B N 1
ATOM 3618 C CA . VAL B 1 101 ? 12.628 -6.173 40.026 1.00 38.16 101 VAL B CA 1
ATOM 3619 C C . VAL B 1 101 ? 11.413 -5.281 39.880 1.00 39.91 101 VAL B C 1
ATOM 3620 O O . VAL B 1 101 ? 10.308 -5.774 39.616 1.00 44.52 101 VAL B O 1
ATOM 3624 N N . ALA B 1 102 ? 11.587 -3.976 40.047 1.00 42.47 102 ALA B N 1
ATOM 3625 C CA . ALA B 1 102 ? 10.481 -3.034 40.031 1.00 44.94 102 ALA B CA 1
ATOM 3626 C C . ALA B 1 102 ? 10.165 -2.504 38.659 1.00 39.36 102 ALA B C 1
ATOM 3627 O O . ALA B 1 102 ? 9.218 -1.746 38.514 1.00 45.51 102 ALA B O 1
ATOM 3629 N N . GLU B 1 103 ? 10.960 -2.844 37.639 1.00 31.02 103 GLU B N 1
ATOM 3630 C CA . GLU B 1 103 ? 10.795 -2.207 36.362 1.00 32.08 103 GLU B CA 1
ATOM 3631 C C . GLU B 1 103 ? 9.486 -2.570 35.668 1.00 27.77 103 GLU B C 1
ATOM 3632 O O . GLU B 1 103 ? 8.888 -3.614 35.922 1.00 30.49 103 GLU B O 1
ATOM 3638 N N . HIS B 1 104 ? 9.090 -1.667 34.768 1.00 30.82 104 HIS B N 1
ATOM 3639 C CA . HIS B 1 104 ? 7.994 -1.875 33.865 1.00 31.50 104 HIS B CA 1
ATOM 3640 C C . HIS B 1 104 ? 8.315 -3.114 33.029 1.00 30.45 104 HIS B C 1
ATOM 3641 O O . HIS B 1 104 ? 9.519 -3.381 32.751 1.00 25.12 104 HIS B O 1
ATOM 3648 N N . PRO B 1 105 ? 7.291 -3.879 32.616 1.00 30.27 105 PRO B N 1
ATOM 3649 C CA . PRO B 1 105 ? 7.559 -5.042 31.734 1.00 29.20 105 PRO B CA 1
ATOM 3650 C C . PRO B 1 105 ? 8.293 -4.668 30.469 1.00 27.20 105 PRO B C 1
ATOM 3651 O O . PRO B 1 105 ? 8.944 -5.542 29.883 1.00 38.41 105 PRO B O 1
ATOM 3655 N N . ALA B 1 106 ? 8.187 -3.421 30.012 1.00 31.69 106 ALA B N 1
ATOM 3656 C CA . ALA B 1 106 ? 8.929 -3.022 28.814 1.00 35.12 106 ALA B CA 1
ATOM 3657 C C . ALA B 1 106 ? 10.424 -3.186 29.038 1.00 36.00 106 ALA B C 1
ATOM 3658 O O . ALA B 1 106 ? 11.209 -3.242 28.066 1.00 28.02 106 ALA B O 1
ATOM 3660 N N . VAL B 1 107 ? 10.838 -3.177 30.306 1.00 28.02 107 VAL B N 1
ATOM 3661 C CA . VAL B 1 107 ? 12.215 -3.461 30.642 1.00 39.64 107 VAL B CA 1
ATOM 3662 C C . VAL B 1 107 ? 12.407 -4.919 31.032 1.00 36.70 107 VAL B C 1
ATOM 3663 O O . VAL B 1 107 ? 13.214 -5.604 30.405 1.00 30.34 107 VAL B O 1
ATOM 3667 N N . ARG B 1 108 ? 11.616 -5.438 31.993 1.00 26.98 108 ARG B N 1
ATOM 3668 C CA . ARG B 1 108 ? 11.872 -6.754 32.544 1.00 25.65 108 ARG B CA 1
ATOM 3669 C C . ARG B 1 108 ? 11.626 -7.854 31.520 1.00 29.52 108 ARG B C 1
ATOM 3670 O O . ARG B 1 108 ? 12.396 -8.807 31.434 1.00 36.42 108 ARG B O 1
ATOM 3678 N N . SER B 1 109 ? 10.557 -7.733 30.749 1.00 27.11 109 SER B N 1
ATOM 3679 C CA . SER B 1 109 ? 10.180 -8.827 29.894 1.00 27.92 109 SER B CA 1
ATOM 3680 C C . SER B 1 109 ? 11.188 -8.887 28.727 1.00 22.93 109 SER B C 1
ATOM 3681 O O . SER B 1 109 ? 11.617 -9.963 28.357 1.00 27.54 109 SER B O 1
ATOM 3684 N N . THR B 1 110 ? 11.595 -7.738 28.253 1.00 23.50 110 THR B N 1
ATOM 3685 C CA . THR B 1 110 ? 12.700 -7.645 27.252 1.00 31.98 110 THR B CA 1
ATOM 3686 C C . THR B 1 110 ? 14.015 -8.238 27.795 1.00 31.68 110 THR B C 1
ATOM 3687 O O . THR B 1 110 ? 14.758 -8.936 27.086 1.00 39.90 110 THR B O 1
ATOM 3691 N N . CYS B 1 111 ? 14.337 -7.928 29.047 1.00 28.83 111 CYS B N 1
ATOM 3692 C CA . CYS B 1 111 ? 15.458 -8.561 29.732 1.00 27.09 111 CYS B CA 1
ATOM 3693 C C . CYS B 1 111 ? 15.306 -10.062 29.841 1.00 27.40 111 CYS B C 1
ATOM 3694 O O . CYS B 1 111 ? 16.289 -10.790 29.732 1.00 32.52 111 CYS B O 1
ATOM 3697 N N . ASN B 1 112 ? 14.089 -10.567 30.092 1.00 32.11 112 ASN B N 1
ATOM 3698 C CA . ASN B 1 112 ? 13.895 -12.000 30.147 1.00 38.40 112 ASN B CA 1
ATOM 3699 C C . ASN B 1 112 ? 14.200 -12.622 28.787 1.00 31.80 112 ASN B C 1
ATOM 3700 O O . ASN B 1 112 ? 14.793 -13.713 28.714 1.00 34.31 112 ASN B O 1
ATOM 3705 N N . PHE B 1 113 ? 13.820 -11.916 27.705 1.00 34.08 113 PHE B N 1
ATOM 3706 C CA . PHE B 1 113 ? 14.166 -12.400 26.362 1.00 38.55 113 PHE B CA 1
ATOM 3707 C C . PHE B 1 113 ? 15.689 -12.455 26.204 1.00 36.70 113 PHE B C 1
ATOM 3708 O O . PHE B 1 113 ? 16.263 -13.448 25.707 1.00 44.60 113 PHE B O 1
ATOM 3716 N N . LEU B 1 114 ? 16.358 -11.411 26.682 1.00 40.41 114 LEU B N 1
ATOM 3717 C CA . LEU B 1 114 ? 17.812 -11.371 26.601 1.00 38.68 114 LEU B CA 1
ATOM 3718 C C . LEU B 1 114 ? 18.462 -12.470 27.420 1.00 35.17 114 LEU B C 1
ATOM 3719 O O . LEU B 1 114 ? 19.453 -13.050 26.974 1.00 33.03 114 LEU B O 1
ATOM 3724 N N . GLU B 1 115 ? 17.895 -12.815 28.598 1.00 40.19 115 GLU B N 1
ATOM 3725 C CA . GLU B 1 115 ? 18.371 -13.954 29.369 1.00 41.25 115 GLU B CA 1
ATOM 3726 C C . GLU B 1 115 ? 18.271 -15.238 28.565 1.00 41.43 115 GLU B C 1
ATOM 3727 O O . GLU B 1 115 ? 19.183 -16.087 28.626 1.00 32.94 115 GLU B O 1
ATOM 3733 N N . SER B 1 116 ? 17.172 -15.391 27.797 1.00 40.68 116 SER B N 1
ATOM 3734 C CA . SER B 1 116 ? 17.057 -16.571 26.929 1.00 39.02 116 SER B CA 1
ATOM 3735 C C . SER B 1 116 ? 18.174 -16.611 25.902 1.00 41.59 116 SER B C 1
ATOM 3736 O O . SER B 1 116 ? 18.528 -17.695 25.414 1.00 45.52 116 SER B O 1
ATOM 3739 N N . LEU B 1 117 ? 18.721 -15.445 25.552 1.00 47.23 117 LEU B N 1
ATOM 3740 C CA . LEU B 1 117 ? 19.849 -15.435 24.621 1.00 48.39 117 LEU B CA 1
ATOM 3741 C C . LEU B 1 117 ? 21.171 -15.660 25.330 1.00 52.72 117 LEU B C 1
ATOM 3742 O O . LEU B 1 117 ? 22.211 -15.737 24.671 1.00 58.36 117 LEU B O 1
ATOM 3747 N N . GLY B 1 118 ? 21.156 -15.722 26.656 1.00 54.09 118 GLY B N 1
ATOM 3748 C CA . GLY B 1 118 ? 22.340 -15.988 27.430 1.00 50.70 118 GLY B CA 1
ATOM 3749 C C . GLY B 1 118 ? 22.844 -14.799 28.195 1.00 40.17 118 GLY B C 1
ATOM 3750 O O . GLY B 1 118 ? 23.882 -14.896 28.845 1.00 54.12 118 GLY B O 1
ATOM 3751 N N . VAL B 1 119 ? 22.185 -13.674 28.117 1.00 41.30 119 VAL B N 1
ATOM 3752 C CA . VAL B 1 119 ? 22.674 -12.545 28.883 1.00 46.00 119 VAL B CA 1
ATOM 3753 C C . VAL B 1 119 ? 22.425 -12.793 30.369 1.00 50.20 119 VAL B C 1
ATOM 3754 O O . VAL B 1 119 ? 21.399 -13.355 30.759 1.00 37.74 119 VAL B O 1
ATOM 3758 N N . GLU B 1 120 ? 23.398 -12.426 31.198 1.00 49.97 120 GLU B N 1
ATOM 3759 C CA . GLU B 1 120 ? 23.275 -12.523 32.645 1.00 44.31 120 GLU B CA 1
ATOM 3760 C C . GLU B 1 120 ? 22.555 -11.267 33.102 1.00 42.58 120 GLU B C 1
ATOM 3761 O O . GLU B 1 120 ? 23.060 -10.172 32.887 1.00 45.66 120 GLU B O 1
ATOM 3767 N N . VAL B 1 121 ? 21.396 -11.399 33.738 1.00 43.31 121 VAL B N 1
ATOM 3768 C CA . VAL B 1 121 ? 20.666 -10.204 34.172 1.00 35.80 121 VAL B CA 1
ATOM 3769 C C . VAL B 1 121 ? 20.494 -10.306 35.675 1.00 35.96 121 VAL B C 1
ATOM 3770 O O . VAL B 1 121 ? 20.023 -11.337 36.187 1.00 36.79 121 VAL B O 1
ATOM 3774 N N . THR B 1 122 ? 20.931 -9.266 36.386 1.00 31.09 122 THR B N 1
ATOM 3775 C CA . THR B 1 122 ? 20.703 -9.200 37.821 1.00 40.83 122 THR B CA 1
ATOM 3776 C C . THR B 1 122 ? 19.557 -8.225 38.020 1.00 40.47 122 THR B C 1
ATOM 3777 O O . THR B 1 122 ? 19.668 -7.065 37.638 1.00 36.62 122 THR B O 1
ATOM 3781 N N . TYR B 1 123 ? 18.440 -8.713 38.589 1.00 40.89 123 TYR B N 1
ATOM 3782 C CA . TYR B 1 123 ? 17.276 -7.889 38.921 1.00 44.45 123 TYR B CA 1
ATOM 3783 C C . TYR B 1 123 ? 17.385 -7.528 40.403 1.00 38.23 123 TYR B C 1
ATOM 3784 O O . TYR B 1 123 ? 17.088 -8.348 41.265 1.00 36.72 123 TYR B O 1
ATOM 3793 N N . LEU B 1 124 ? 17.773 -6.288 40.678 1.00 34.66 124 LEU B N 1
ATOM 3794 C CA . LEU B 1 124 ? 18.111 -5.904 42.026 1.00 36.42 124 LEU B CA 1
ATOM 3795 C C . LEU B 1 124 ? 16.842 -6.005 42.867 1.00 32.99 124 LEU B C 1
ATOM 3796 O O . LEU B 1 124 ? 15.790 -5.539 42.430 1.00 49.30 124 LEU B O 1
ATOM 3801 N N . PRO B 1 125 ? 16.898 -6.633 44.008 1.00 34.91 125 PRO B N 1
ATOM 3802 C CA . PRO B 1 125 ? 15.681 -6.773 44.815 1.00 42.72 125 PRO B CA 1
ATOM 3803 C C . PRO B 1 125 ? 15.288 -5.466 45.492 1.00 45.29 125 PRO B C 1
ATOM 3804 O O . PRO B 1 125 ? 16.130 -4.634 45.837 1.00 47.61 125 PRO B O 1
ATOM 3808 N N . ILE B 1 126 ? 13.967 -5.289 45.645 1.00 43.37 126 ILE B N 1
ATOM 3809 C CA . ILE B 1 126 ? 13.423 -4.107 46.289 1.00 44.29 126 ILE B CA 1
ATOM 3810 C C . ILE B 1 126 ? 13.590 -4.241 47.798 1.00 46.65 126 ILE B C 1
ATOM 3811 O O . ILE B 1 126 ? 13.609 -5.355 48.346 1.00 50.72 126 ILE B O 1
ATOM 3816 N N . ASN B 1 127 ? 13.749 -3.119 48.504 1.00 49.87 127 ASN B N 1
ATOM 3817 C CA . ASN B 1 127 ? 13.924 -3.241 49.940 1.00 48.83 127 ASN B CA 1
ATOM 3818 C C . ASN B 1 127 ? 12.565 -3.049 50.635 1.00 51.04 127 ASN B C 1
ATOM 3819 O O . ASN B 1 127 ? 11.555 -2.862 49.974 1.00 65.20 127 ASN B O 1
ATOM 3824 N N . GLU B 1 128 ? 12.545 -3.093 51.970 1.00 64.29 128 GLU B N 1
ATOM 3825 C CA . GLU B 1 128 ? 11.279 -2.888 52.706 1.00 62.19 128 GLU B CA 1
ATOM 3826 C C . GLU B 1 128 ? 10.739 -1.478 52.504 1.00 62.13 128 GLU B C 1
ATOM 3827 O O . GLU B 1 128 ? 9.564 -1.229 52.764 1.00 63.14 128 GLU B O 1
ATOM 3833 N N . HIS B 1 129 ? 11.594 -0.539 52.100 1.00 66.24 129 HIS B N 1
ATOM 3834 C CA . HIS B 1 129 ? 11.187 0.829 51.798 1.00 60.61 129 HIS B CA 1
ATOM 3835 C C . HIS B 1 129 ? 10.488 0.952 50.456 1.00 61.79 129 HIS B C 1
ATOM 3836 O O . HIS B 1 129 ? 9.972 2.040 50.154 1.00 75.19 129 HIS B O 1
ATOM 3843 N N . GLY B 1 130 ? 10.372 -0.138 49.689 1.00 47.67 130 GLY B N 1
ATOM 3844 C CA . GLY B 1 130 ? 9.861 -0.148 48.339 1.00 41.66 130 GLY B CA 1
ATOM 3845 C C . GLY B 1 130 ? 10.806 0.402 47.264 1.00 36.58 130 GLY B C 1
ATOM 3846 O O . GLY B 1 130 ? 10.403 0.583 46.109 1.00 37.39 130 GLY B O 1
ATOM 3847 N N . SER B 1 131 ? 12.078 0.578 47.582 1.00 53.42 131 SER B N 1
ATOM 3848 C CA . SER B 1 131 ? 13.045 1.222 46.702 1.00 49.23 131 SER B CA 1
ATOM 3849 C C . SER B 1 131 ? 14.278 0.330 46.579 1.00 44.93 131 SER B C 1
ATOM 3850 O O . SER B 1 131 ? 14.385 -0.707 47.250 1.00 51.44 131 SER B O 1
ATOM 3853 N N . ILE B 1 132 ? 15.187 0.718 45.688 1.00 49.19 132 ILE B N 1
ATOM 3854 C CA . ILE B 1 132 ? 16.546 0.190 45.613 1.00 45.42 132 ILE B CA 1
ATOM 3855 C C . ILE B 1 132 ? 17.503 1.286 46.068 1.00 45.27 132 ILE B C 1
ATOM 3856 O O . ILE B 1 132 ? 17.164 2.480 46.035 1.00 35.36 132 ILE B O 1
ATOM 3861 N N . THR B 1 133 ? 18.649 0.868 46.601 1.00 38.29 133 THR B N 1
ATOM 3862 C CA . THR B 1 133 ? 19.748 1.756 46.927 1.00 41.02 133 THR B CA 1
ATOM 3863 C C . THR B 1 133 ? 20.821 1.754 45.820 1.00 46.66 133 THR B C 1
ATOM 3864 O O . THR B 1 133 ? 21.022 0.758 45.116 1.00 36.95 133 THR B O 1
ATOM 3868 N N . ALA B 1 134 ? 21.576 2.861 45.749 1.00 50.19 134 ALA B N 1
ATOM 3869 C CA . ALA B 1 134 ? 22.657 3.007 44.769 1.00 42.98 134 ALA B CA 1
ATOM 3870 C C . ALA B 1 134 ? 23.815 2.042 45.072 1.00 48.01 134 ALA B C 1
ATOM 3871 O O . ALA B 1 134 ? 24.508 1.568 44.159 1.00 57.50 134 ALA B O 1
ATOM 3873 N N . GLU B 1 135 ? 24.019 1.717 46.339 1.00 48.54 135 GLU B N 1
ATOM 3874 C CA . GLU B 1 135 ? 25.016 0.725 46.714 1.00 45.12 135 GLU B CA 1
ATOM 3875 C C . GLU B 1 135 ? 24.752 -0.630 46.067 1.00 43.17 135 GLU B C 1
ATOM 3876 O O . GLU B 1 135 ? 25.706 -1.353 45.744 1.00 39.13 135 GLU B O 1
ATOM 3882 N N . GLN B 1 136 ? 23.478 -0.994 45.865 1.00 49.35 136 GLN B N 1
ATOM 3883 C CA . GLN B 1 136 ? 23.170 -2.274 45.227 1.00 43.50 136 GLN B CA 1
ATOM 3884 C C . GLN B 1 136 ? 23.720 -2.336 43.817 1.00 42.92 136 GLN B C 1
ATOM 3885 O O . GLN B 1 136 ? 24.278 -3.363 43.411 1.00 40.68 136 GLN B O 1
ATOM 3891 N N . VAL B 1 137 ? 23.504 -1.279 43.021 1.00 47.78 137 VAL B N 1
ATOM 3892 C CA . VAL B 1 137 ? 24.086 -1.256 41.686 1.00 41.41 137 VAL B CA 1
ATOM 3893 C C . VAL B 1 137 ? 25.603 -1.316 41.774 1.00 33.94 137 VAL B C 1
ATOM 3894 O O . VAL B 1 137 ? 26.252 -1.960 40.955 1.00 39.61 137 VAL B O 1
ATOM 3898 N N . ARG B 1 138 ? 26.187 -0.634 42.754 1.00 38.70 138 ARG B N 1
ATOM 3899 C CA . ARG B 1 138 ? 27.628 -0.680 42.963 1.00 37.46 138 ARG B CA 1
ATOM 3900 C C . ARG B 1 138 ? 28.118 -2.094 43.166 1.00 50.92 138 ARG B C 1
ATOM 3901 O O . ARG B 1 138 ? 29.079 -2.533 42.520 1.00 38.15 138 ARG B O 1
ATOM 3909 N N . GLU B 1 139 ? 27.495 -2.807 44.104 1.00 38.72 139 GLU B N 1
ATOM 3910 C CA . GLU B 1 139 ? 27.815 -4.194 44.378 1.00 39.83 139 GLU B CA 1
ATOM 3911 C C . GLU B 1 139 ? 27.650 -5.064 43.148 1.00 38.54 139 GLU B C 1
ATOM 3912 O O . GLU B 1 139 ? 28.392 -6.021 42.982 1.00 50.11 139 GLU B O 1
ATOM 3918 N N . ALA B 1 140 ? 26.664 -4.768 42.293 1.00 40.16 140 ALA B N 1
ATOM 3919 C CA . ALA B 1 140 ? 26.326 -5.697 41.225 1.00 41.72 140 ALA B CA 1
ATOM 3920 C C . ALA B 1 140 ? 27.117 -5.447 39.934 1.00 41.10 140 ALA B C 1
ATOM 3921 O O . ALA B 1 140 ? 27.140 -6.311 39.045 1.00 34.40 140 ALA B O 1
ATOM 3923 N N . ILE B 1 141 ? 27.756 -4.290 39.823 1.00 38.69 141 ILE B N 1
ATOM 3924 C CA . ILE B 1 141 ? 28.566 -3.985 38.643 1.00 37.38 141 ILE B CA 1
ATOM 3925 C C . ILE B 1 141 ? 29.819 -4.859 38.630 1.00 35.79 141 ILE B C 1
ATOM 3926 O O . ILE B 1 141 ? 30.628 -4.873 39.560 1.00 42.87 141 ILE B O 1
ATOM 3931 N N . THR B 1 142 ? 29.938 -5.682 37.604 1.00 45.81 142 THR B N 1
ATOM 3932 C CA . THR B 1 142 ? 31.198 -6.375 37.362 1.00 48.65 142 THR B CA 1
ATOM 3933 C C . THR B 1 142 ? 31.885 -5.646 36.196 1.00 49.92 142 THR B C 1
ATOM 3934 O O . THR B 1 142 ? 31.406 -4.603 35.738 1.00 57.03 142 THR B O 1
ATOM 3938 N N . GLU B 1 143 ? 33.002 -6.154 35.715 1.00 54.51 143 GLU B N 1
ATOM 3939 C CA . GLU B 1 143 ? 33.581 -5.524 34.526 1.00 53.57 143 GLU B CA 1
ATOM 3940 C C . GLU B 1 143 ? 32.956 -6.075 33.266 1.00 51.87 143 GLU B C 1
ATOM 3941 O O . GLU B 1 143 ? 33.425 -5.787 32.165 1.00 64.29 143 GLU B O 1
ATOM 3947 N N . LYS B 1 144 ? 31.865 -6.779 33.413 1.00 54.35 144 LYS B N 1
ATOM 3948 C CA . LYS B 1 144 ? 31.179 -7.434 32.338 1.00 46.07 144 LYS B CA 1
ATOM 3949 C C . LYS B 1 144 ? 29.834 -6.815 32.155 1.00 36.68 144 LYS B C 1
ATOM 3950 O O . LYS B 1 144 ? 29.052 -7.239 31.288 1.00 37.04 144 LYS B O 1
ATOM 3956 N N . THR B 1 145 ? 29.545 -5.836 32.985 1.00 32.13 145 THR B N 1
ATOM 3957 C CA . THR B 1 145 ? 28.292 -5.118 32.949 1.00 31.87 145 THR B CA 1
ATOM 3958 C C . THR B 1 145 ? 28.280 -4.134 31.812 1.00 30.44 145 THR B C 1
ATOM 3959 O O . THR B 1 145 ? 29.114 -3.200 31.763 1.00 30.48 145 THR B O 1
ATOM 3963 N N . ALA B 1 146 ? 27.360 -4.337 30.914 1.00 35.75 146 ALA B N 1
ATOM 3964 C CA . ALA B 1 146 ? 27.206 -3.477 29.767 1.00 32.72 146 ALA B CA 1
ATOM 3965 C C . ALA B 1 146 ? 26.330 -2.295 30.079 1.00 38.07 146 ALA B C 1
ATOM 3966 O O . ALA B 1 146 ? 26.463 -1.233 29.437 1.00 33.12 146 ALA B O 1
ATOM 3968 N N . LEU B 1 147 ? 25.361 -2.511 30.976 1.00 25.64 147 LEU B N 1
ATOM 3969 C CA . LEU B 1 147 ? 24.318 -1.534 31.090 1.00 26.26 147 LEU B CA 1
ATOM 3970 C C . LEU B 1 147 ? 23.628 -1.644 32.477 1.00 26.89 147 LEU B C 1
ATOM 3971 O O . LEU B 1 147 ? 23.413 -2.731 33.050 1.00 30.33 147 LEU B O 1
ATOM 3976 N N . VAL B 1 148 ? 23.318 -0.510 33.031 1.00 26.39 148 VAL B N 1
ATOM 3977 C CA . VAL B 1 148 ? 22.366 -0.470 34.138 1.00 25.57 148 VAL B CA 1
ATOM 3978 C C . VAL B 1 148 ? 21.137 0.320 33.709 1.00 27.85 148 VAL B C 1
ATOM 3979 O O . VAL B 1 148 ? 21.238 1.402 33.114 1.00 23.75 148 VAL B O 1
ATOM 3983 N N . SER B 1 149 ? 19.960 -0.207 34.067 1.00 31.44 149 SER B N 1
ATOM 3984 C CA . SER B 1 149 ? 18.694 0.423 33.758 1.00 28.39 149 SER B CA 1
ATOM 3985 C C . SER B 1 149 ? 17.889 0.443 35.032 1.00 30.68 149 SER B C 1
ATOM 3986 O O . SER B 1 149 ? 17.536 -0.628 35.552 1.00 31.25 149 SER B O 1
ATOM 3989 N N . VAL B 1 150 ? 17.624 1.651 35.564 1.00 25.59 150 VAL B N 1
ATOM 3990 C CA . VAL B 1 150 ? 16.759 1.813 36.733 1.00 25.18 150 VAL B CA 1
ATOM 3991 C C . VAL B 1 150 ? 15.739 2.927 36.434 1.00 24.84 150 VAL B C 1
ATOM 3992 O O . VAL B 1 150 ? 16.094 4.027 35.954 1.00 23.40 150 VAL B O 1
ATOM 3996 N N . MET B 1 151 ? 14.462 2.626 36.670 1.00 29.88 151 MET B N 1
ATOM 3997 C CA . MET B 1 151 ? 13.414 3.595 36.362 1.00 33.26 151 MET B CA 1
ATOM 3998 C C . MET B 1 151 ? 13.506 4.797 37.298 1.00 28.42 151 MET B C 1
ATOM 3999 O O . MET B 1 151 ? 13.846 4.653 38.464 1.00 26.15 151 MET B O 1
ATOM 4004 N N . TRP B 1 152 ? 13.134 5.999 36.812 1.00 22.23 152 TRP B N 1
ATOM 4005 C CA . TRP B 1 152 ? 13.232 7.165 37.706 1.00 23.34 152 TRP B CA 1
ATOM 4006 C C . TRP B 1 152 ? 12.189 7.112 38.804 1.00 27.60 152 TRP B C 1
ATOM 4007 O O . TRP B 1 152 ? 12.448 7.448 39.978 1.00 32.84 152 TRP B O 1
ATOM 4018 N N . ALA B 1 153 ? 10.966 6.806 38.424 1.00 27.62 153 ALA B N 1
ATOM 4019 C CA . ALA B 1 153 ? 9.916 6.712 39.402 1.00 26.28 153 ALA B CA 1
ATOM 4020 C C . ALA B 1 153 ? 9.084 5.476 39.117 1.00 24.96 153 ALA B C 1
ATOM 4021 O O . ALA B 1 153 ? 8.908 5.096 37.962 1.00 28.25 153 ALA B O 1
ATOM 4023 N N . ASN B 1 154 ? 8.707 4.796 40.199 1.00 28.28 154 ASN B N 1
ATOM 4024 C CA . ASN B 1 154 ? 7.963 3.555 40.039 1.00 28.98 154 ASN B CA 1
ATOM 4025 C C . ASN B 1 154 ? 6.530 3.886 39.733 1.00 35.46 154 ASN B C 1
ATOM 4026 O O . ASN B 1 154 ? 5.926 4.760 40.374 1.00 38.91 154 ASN B O 1
ATOM 4031 N N . ASN B 1 155 ? 5.983 3.149 38.783 1.00 26.34 155 ASN B N 1
ATOM 4032 C CA . ASN B 1 155 ? 4.674 3.434 38.252 1.00 37.31 155 ASN B CA 1
ATOM 4033 C C . ASN B 1 155 ? 3.572 2.978 39.199 1.00 38.33 155 ASN B C 1
ATOM 4034 O O . ASN B 1 155 ? 2.500 3.605 39.224 1.00 46.24 155 ASN B O 1
ATOM 4039 N N . GLU B 1 156 ? 3.838 1.996 40.074 1.00 44.06 156 GLU B N 1
ATOM 4040 C CA . GLU B 1 156 ? 2.825 1.547 41.020 1.00 37.83 156 GLU B CA 1
ATOM 4041 C C . GLU B 1 156 ? 2.863 2.310 42.360 1.00 31.15 156 GLU B C 1
ATOM 4042 O O . GLU B 1 156 ? 1.817 2.675 42.933 1.00 39.27 156 GLU B O 1
ATOM 4048 N N . THR B 1 157 ? 4.023 2.525 42.919 1.00 31.40 157 THR B N 1
ATOM 4049 C CA . THR B 1 157 ? 4.122 3.155 44.227 1.00 34.91 157 THR B CA 1
ATOM 4050 C C . THR B 1 157 ? 4.384 4.653 44.136 1.00 32.83 157 THR B C 1
ATOM 4051 O O . THR B 1 157 ? 4.168 5.341 45.119 1.00 36.35 157 THR B O 1
ATOM 4055 N N . GLY B 1 158 ? 4.820 5.141 43.005 1.00 33.63 158 GLY B N 1
ATOM 4056 C CA . GLY B 1 158 ? 5.299 6.494 42.812 1.00 47.07 158 GLY B CA 1
ATOM 4057 C C . GLY B 1 158 ? 6.677 6.761 43.398 1.00 51.22 158 GLY B C 1
ATOM 4058 O O . GLY B 1 158 ? 7.121 7.913 43.387 1.00 38.81 158 GLY B O 1
ATOM 4059 N N . LEU B 1 159 ? 7.350 5.744 43.933 1.00 43.54 159 LEU B N 1
ATOM 4060 C CA . LEU B 1 159 ? 8.559 5.985 44.707 1.00 41.74 159 LEU B CA 1
ATOM 4061 C C . LEU B 1 159 ? 9.662 6.434 43.755 1.00 40.76 159 LEU B C 1
ATOM 4062 O O . LEU B 1 159 ? 9.748 5.947 42.628 1.00 39.30 159 LEU B O 1
ATOM 4067 N N . ILE B 1 160 ? 10.414 7.453 44.167 1.00 43.14 160 ILE B N 1
ATOM 4068 C CA . ILE B 1 160 ? 11.501 8.009 43.347 1.00 41.15 160 ILE B CA 1
ATOM 4069 C C . ILE B 1 160 ? 12.752 7.200 43.639 1.00 37.57 160 ILE B C 1
ATOM 4070 O O . ILE B 1 160 ? 13.045 6.931 44.806 1.00 48.01 160 ILE B O 1
ATOM 4075 N N . PHE B 1 161 ? 13.446 6.782 42.599 1.00 40.35 161 PHE B N 1
ATOM 4076 C CA . PHE B 1 161 ? 14.677 6.036 42.841 1.00 36.93 161 PHE B CA 1
ATOM 4077 C C . PHE B 1 161 ? 15.883 6.997 42.845 1.00 36.97 161 PHE B C 1
ATOM 4078 O O . PHE B 1 161 ? 15.804 8.097 42.300 1.00 41.51 161 PHE B O 1
ATOM 4086 N N . PRO B 1 162 ? 17.011 6.620 43.456 1.00 31.69 162 PRO B N 1
ATOM 4087 C CA . PRO B 1 162 ? 18.120 7.594 43.596 1.00 44.37 162 PRO B CA 1
ATOM 4088 C C . PRO B 1 162 ? 18.637 8.248 42.290 1.00 44.25 162 PRO B C 1
ATOM 4089 O O . PRO B 1 162 ? 18.874 9.458 42.280 1.00 59.11 162 PRO B O 1
ATOM 4093 N N . ILE B 1 163 ? 18.748 7.516 41.194 1.00 50.85 163 ILE B N 1
ATOM 4094 C CA . ILE B 1 163 ? 19.153 8.025 39.867 1.00 43.07 163 ILE B CA 1
ATOM 4095 C C . ILE B 1 163 ? 20.377 8.939 39.892 1.00 34.83 163 ILE B C 1
ATOM 4096 O O . ILE B 1 163 ? 21.414 8.588 39.315 1.00 44.53 163 ILE B O 1
ATOM 4101 N N . GLU B 1 164 ? 20.278 10.114 40.509 1.00 30.16 164 GLU B N 1
ATOM 4102 C CA . GLU B 1 164 ? 21.418 11.013 40.550 1.00 42.33 164 GLU B CA 1
ATOM 4103 C C . GLU B 1 164 ? 22.692 10.307 41.027 1.00 45.80 164 GLU B C 1
ATOM 4104 O O . GLU B 1 164 ? 23.751 10.401 40.376 1.00 38.88 164 GLU B O 1
ATOM 4110 N N . GLU B 1 165 ? 22.613 9.618 42.172 1.00 39.61 165 GLU B N 1
ATOM 4111 C CA . GLU B 1 165 ? 23.743 8.886 42.735 1.00 48.03 165 GLU B CA 1
ATOM 4112 C C . GLU B 1 165 ? 24.111 7.682 41.885 1.00 47.71 165 GLU B C 1
ATOM 4113 O O . GLU B 1 165 ? 25.300 7.440 41.604 1.00 55.42 165 GLU B O 1
ATOM 4119 N N . ILE B 1 166 ? 23.092 6.934 41.441 1.00 42.05 166 ILE B N 1
ATOM 4120 C CA . ILE B 1 166 ? 23.314 5.788 40.574 1.00 38.65 166 ILE B CA 1
ATOM 4121 C C . ILE B 1 166 ? 24.064 6.198 39.293 1.00 34.10 166 ILE B C 1
ATOM 4122 O O . ILE B 1 166 ? 25.021 5.533 38.893 1.00 30.21 166 ILE B O 1
ATOM 4127 N N . GLY B 1 167 ? 23.693 7.329 38.686 1.00 33.11 167 GLY B N 1
ATOM 4128 C CA . GLY B 1 167 ? 24.385 7.795 37.491 1.00 30.35 167 GLY B CA 1
ATOM 4129 C C . GLY B 1 167 ? 25.836 8.150 37.761 1.00 41.72 167 GLY B C 1
ATOM 4130 O O . GLY B 1 167 ? 26.725 7.921 36.897 1.00 30.53 167 GLY B O 1
ATOM 4131 N N . ALA B 1 168 ? 26.100 8.696 38.963 1.00 32.21 168 ALA B N 1
ATOM 4132 C CA . ALA B 1 168 ? 27.465 8.988 39.342 1.00 34.05 168 ALA B CA 1
ATOM 4133 C C . ALA B 1 168 ? 28.321 7.708 39.429 1.00 34.49 168 ALA B C 1
ATOM 4134 O O . ALA B 1 168 ? 29.495 7.677 38.996 1.00 36.66 168 ALA B O 1
ATOM 4136 N N . ILE B 1 169 ? 27.731 6.643 39.962 1.00 34.08 169 ILE B N 1
ATOM 4137 C CA . ILE B 1 169 ? 28.397 5.356 40.095 1.00 34.56 169 ILE B CA 1
ATOM 4138 C C . ILE B 1 169 ? 28.690 4.739 38.710 1.00 33.34 169 ILE B C 1
ATOM 4139 O O . ILE B 1 169 ? 29.788 4.207 38.482 1.00 35.94 169 ILE B O 1
ATOM 4144 N N . CYS B 1 170 ? 27.733 4.819 37.791 1.00 36.50 170 CYS B N 1
ATOM 4145 C CA . CYS B 1 170 ? 27.904 4.293 36.418 1.00 30.43 170 CYS B CA 1
ATOM 4146 C C . CYS B 1 170 ? 29.025 5.021 35.680 1.00 41.35 170 CYS B C 1
ATOM 4147 O O . CYS B 1 170 ? 29.877 4.407 34.985 1.00 34.58 170 CYS B O 1
ATOM 4150 N N . LYS B 1 171 ? 29.050 6.329 35.824 1.00 34.71 171 LYS B N 1
ATOM 4151 C CA . LYS B 1 171 ? 30.100 7.119 35.179 1.00 37.68 171 LYS B CA 1
ATOM 4152 C C . LYS B 1 171 ? 31.478 6.831 35.771 1.00 44.31 171 LYS B C 1
ATOM 4153 O O . LYS B 1 171 ? 32.498 6.679 35.030 1.00 35.31 171 LYS B O 1
ATOM 4159 N N . GLU B 1 172 ? 31.585 6.712 37.094 1.00 35.72 172 GLU B N 1
ATOM 4160 C CA . GLU B 1 172 ? 32.885 6.384 37.606 1.00 38.77 172 GLU B CA 1
ATOM 4161 C C . GLU B 1 172 ? 33.316 4.962 37.215 1.00 37.58 172 GLU B C 1
ATOM 4162 O O . GLU B 1 172 ? 34.525 4.679 37.223 1.00 44.38 172 GLU B O 1
ATOM 4168 N N . LYS B 1 173 ? 32.384 4.072 36.929 1.00 35.96 173 LYS B N 1
ATOM 4169 C CA . LYS B 1 173 ? 32.740 2.707 36.553 1.00 43.45 173 LYS B CA 1
ATOM 4170 C C . LYS B 1 173 ? 32.770 2.456 35.036 1.00 50.31 173 LYS B C 1
ATOM 4171 O O . LYS B 1 173 ? 33.108 1.344 34.617 1.00 58.17 173 LYS B O 1
ATOM 4177 N N . GLY B 1 174 ? 32.407 3.444 34.221 1.00 40.55 174 GLY B N 1
ATOM 4178 C CA . GLY B 1 174 ? 32.346 3.296 32.786 1.00 45.28 174 GLY B CA 1
ATOM 4179 C C . GLY B 1 174 ? 31.257 2.373 32.293 1.00 42.90 174 GLY B C 1
ATOM 4180 O O . GLY B 1 174 ? 31.494 1.581 31.352 1.00 35.14 174 GLY B O 1
ATOM 4181 N N . VAL B 1 175 ? 30.061 2.458 32.887 1.00 34.80 175 VAL B N 1
ATOM 4182 C CA . VAL B 1 175 ? 28.917 1.649 32.509 1.00 30.60 175 VAL B CA 1
ATOM 4183 C C . VAL B 1 175 ? 27.835 2.522 31.916 1.00 31.58 175 VAL B C 1
ATOM 4184 O O . VAL B 1 175 ? 27.587 3.634 32.401 1.00 31.45 175 VAL B O 1
ATOM 4188 N N . LEU B 1 176 ? 27.213 2.040 30.830 1.00 29.65 176 LEU B N 1
ATOM 4189 C CA . LEU B 1 176 ? 26.123 2.790 30.232 1.00 25.44 176 LEU B CA 1
ATOM 4190 C C . LEU B 1 176 ? 24.951 2.831 31.235 1.00 34.63 176 LEU B C 1
ATOM 4191 O O . LEU B 1 176 ? 24.651 1.840 31.918 1.00 37.81 176 LEU B O 1
ATOM 4196 N N . PHE B 1 177 ? 24.283 3.974 31.321 1.00 26.02 177 PHE B N 1
ATOM 4197 C CA . PHE B 1 177 ? 23.107 4.142 32.222 1.00 23.16 177 PHE B CA 1
ATOM 4198 C C . PHE B 1 177 ? 21.850 4.546 31.439 1.00 28.26 177 PHE B C 1
ATOM 4199 O O . PHE B 1 177 ? 21.800 5.617 30.799 1.00 27.24 177 PHE B O 1
ATOM 4207 N N . HIS B 1 178 ? 20.794 3.735 31.561 1.00 25.59 178 HIS B N 1
ATOM 4208 C CA . HIS B 1 178 ? 19.498 4.071 31.044 1.00 22.50 178 HIS B CA 1
ATOM 4209 C C . HIS B 1 178 ? 18.582 4.266 32.256 1.00 28.45 178 HIS B C 1
ATOM 4210 O O . HIS B 1 178 ? 18.698 3.518 33.242 1.00 31.28 178 HIS B O 1
ATOM 4217 N N . THR B 1 179 ? 17.714 5.291 32.191 1.00 23.65 179 THR B N 1
ATOM 4218 C CA . THR B 1 179 ? 16.600 5.399 33.144 1.00 23.74 179 THR B CA 1
ATOM 4219 C C . THR B 1 179 ? 15.290 5.499 32.363 1.00 23.91 179 THR B C 1
ATOM 4220 O O . THR B 1 179 ? 15.147 6.321 31.448 1.00 26.61 179 THR B O 1
ATOM 4224 N N . ASP B 1 180 ? 14.355 4.614 32.702 1.00 24.15 180 ASP B N 1
ATOM 4225 C CA . ASP B 1 180 ? 12.997 4.679 32.209 1.00 23.05 180 ASP B CA 1
ATOM 4226 C C . ASP B 1 180 ? 12.329 5.804 33.010 1.00 26.52 180 ASP B C 1
ATOM 4227 O O . ASP B 1 180 ? 11.884 5.600 34.134 1.00 29.32 180 ASP B O 1
ATOM 4232 N N . ALA B 1 181 ? 12.175 6.991 32.424 1.00 24.29 181 ALA B N 1
ATOM 4233 C CA . ALA B 1 181 ? 11.681 8.118 33.206 1.00 21.96 181 ALA B CA 1
ATOM 4234 C C . ALA B 1 181 ? 10.197 8.411 32.977 1.00 18.84 181 ALA B C 1
ATOM 4235 O O . ALA B 1 181 ? 9.749 9.526 33.279 1.00 19.34 181 ALA B O 1
ATOM 4237 N N . VAL B 1 182 ? 9.441 7.443 32.499 1.00 22.81 182 VAL B N 1
ATOM 4238 C CA . VAL B 1 182 ? 8.107 7.704 31.995 1.00 24.51 182 VAL B CA 1
ATOM 4239 C C . VAL B 1 182 ? 7.274 8.360 33.067 1.00 29.54 182 VAL B C 1
ATOM 4240 O O . VAL B 1 182 ? 6.542 9.312 32.780 1.00 26.93 182 VAL B O 1
ATOM 4244 N N . GLN B 1 183 ? 7.362 7.869 34.291 1.00 23.18 183 GLN B N 1
ATOM 4245 C CA . GLN B 1 183 ? 6.475 8.413 35.340 1.00 35.51 183 GLN B CA 1
ATOM 4246 C C . GLN B 1 183 ? 6.974 9.721 35.913 1.00 39.19 183 GLN B C 1
ATOM 4247 O O . GLN B 1 183 ? 6.291 10.305 36.758 1.00 41.38 183 GLN B O 1
ATOM 4253 N N . ALA B 1 184 ? 8.179 10.148 35.552 1.00 31.10 184 ALA B N 1
ATOM 4254 C CA . ALA B 1 184 ? 8.680 11.355 36.200 1.00 30.84 184 ALA B CA 1
ATOM 4255 C C . ALA B 1 184 ? 8.273 12.626 35.443 1.00 23.99 184 ALA B C 1
ATOM 4256 O O . ALA B 1 184 ? 8.261 13.686 36.053 1.00 23.75 184 ALA B O 1
ATOM 4258 N N . ILE B 1 185 ? 7.969 12.549 34.162 1.00 27.55 185 ILE B N 1
ATOM 4259 C CA . ILE B 1 185 ? 7.739 13.777 33.409 1.00 26.95 185 ILE B CA 1
ATOM 4260 C C . ILE B 1 185 ? 6.505 14.517 33.950 1.00 31.23 185 ILE B C 1
ATOM 4261 O O . ILE B 1 185 ? 5.410 13.953 34.052 1.00 27.75 185 ILE B O 1
ATOM 4266 N N . GLY B 1 186 ? 6.678 15.782 34.317 1.00 25.81 186 GLY B N 1
ATOM 4267 C CA . GLY B 1 186 ? 5.586 16.563 34.777 1.00 30.87 186 GLY B CA 1
ATOM 4268 C C . GLY B 1 186 ? 5.235 16.267 36.215 1.00 25.96 186 GLY B C 1
ATOM 4269 O O . GLY B 1 186 ? 4.317 16.878 36.767 1.00 29.87 186 GLY B O 1
ATOM 4270 N N . LYS B 1 187 ? 5.925 15.297 36.827 1.00 28.82 187 LYS B N 1
ATOM 4271 C CA . LYS B 1 187 ? 5.688 14.965 38.237 1.00 29.23 187 LYS B CA 1
ATOM 4272 C C . LYS B 1 187 ? 6.760 15.534 39.149 1.00 31.77 187 LYS B C 1
ATOM 4273 O O . LYS B 1 187 ? 6.454 15.968 40.253 1.00 36.05 187 LYS B O 1
ATOM 4279 N N . ILE B 1 188 ? 8.017 15.456 38.704 1.00 33.20 188 ILE B N 1
ATOM 4280 C CA . ILE B 1 188 ? 9.188 16.026 39.365 1.00 41.24 188 ILE B CA 1
ATOM 4281 C C . ILE B 1 188 ? 10.123 16.528 38.277 1.00 36.77 188 ILE B C 1
ATOM 4282 O O . ILE B 1 188 ? 10.087 16.013 37.161 1.00 42.46 188 ILE B O 1
ATOM 4287 N N . PRO B 1 189 ? 10.967 17.521 38.558 1.00 43.92 189 PRO B N 1
ATOM 4288 C CA . PRO B 1 189 ? 11.918 17.940 37.497 1.00 40.08 189 PRO B CA 1
ATOM 4289 C C . PRO B 1 189 ? 12.799 16.791 37.075 1.00 29.63 189 PRO B C 1
ATOM 4290 O O . PRO B 1 189 ? 13.274 16.022 37.895 1.00 34.63 189 PRO B O 1
ATOM 4294 N N . VAL B 1 190 ? 13.045 16.723 35.782 1.00 33.94 190 VAL B N 1
ATOM 4295 C CA . VAL B 1 190 ? 13.907 15.718 35.174 1.00 36.56 190 VAL B CA 1
ATOM 4296 C C . VAL B 1 190 ? 15.020 16.472 34.467 1.00 43.75 190 VAL B C 1
ATOM 4297 O O . VAL B 1 190 ? 14.740 17.337 33.635 1.00 36.59 190 VAL B O 1
ATOM 4301 N N . ASP B 1 191 ? 16.267 16.150 34.815 1.00 50.49 191 ASP B N 1
ATOM 4302 C CA . ASP B 1 191 ? 17.477 16.768 34.275 1.00 37.77 191 ASP B CA 1
ATOM 4303 C C . ASP B 1 191 ? 18.411 15.618 33.893 1.00 39.84 191 ASP B C 1
ATOM 4304 O O . ASP B 1 191 ? 18.930 14.920 34.780 1.00 26.33 191 ASP B O 1
ATOM 4309 N N . VAL B 1 192 ? 18.606 15.408 32.582 1.00 38.59 192 VAL B N 1
ATOM 4310 C CA . VAL B 1 192 ? 19.410 14.272 32.166 1.00 32.95 192 VAL B CA 1
ATOM 4311 C C . VAL B 1 192 ? 20.850 14.455 32.511 1.00 32.97 192 VAL B C 1
ATOM 4312 O O . VAL B 1 192 ? 21.552 13.450 32.705 1.00 42.20 192 VAL B O 1
ATOM 4316 N N . LEU B 1 193 ? 21.349 15.710 32.558 1.00 34.13 193 LEU B N 1
ATOM 4317 C CA . LEU B 1 193 ? 22.744 15.969 32.897 1.00 28.47 193 LEU B CA 1
ATOM 4318 C C . LEU B 1 193 ? 22.947 15.691 34.377 1.00 36.34 193 LEU B C 1
ATOM 4319 O O . LEU B 1 193 ? 23.931 15.098 34.779 1.00 30.25 193 LEU B O 1
ATOM 4324 N N . LYS B 1 194 ? 22.018 16.164 35.232 1.00 36.25 194 LYS B N 1
ATOM 4325 C CA . LYS B 1 194 ? 22.165 15.789 36.643 1.00 30.99 194 LYS B CA 1
ATOM 4326 C C . LYS B 1 194 ? 22.142 14.264 36.814 1.00 29.93 194 LYS B C 1
ATOM 4327 O O . LYS B 1 194 ? 22.817 13.742 37.689 1.00 32.81 194 LYS B O 1
ATOM 4333 N N . ALA B 1 195 ? 21.402 13.571 36.008 1.00 28.12 195 ALA B N 1
ATOM 4334 C CA . ALA B 1 195 ? 21.295 12.107 36.124 1.00 27.22 195 ALA B CA 1
ATOM 4335 C C . ALA B 1 195 ? 22.499 11.359 35.542 1.00 34.67 195 ALA B C 1
ATOM 4336 O O . ALA B 1 195 ? 22.656 10.146 35.780 1.00 31.44 195 ALA B O 1
ATOM 4338 N N . ASN B 1 196 ? 23.318 12.053 34.765 1.00 31.01 196 ASN B N 1
ATOM 4339 C CA . ASN B 1 196 ? 24.377 11.433 33.972 1.00 29.08 196 ASN B CA 1
ATOM 4340 C C . ASN B 1 196 ? 23.844 10.228 33.227 1.00 27.75 196 ASN B C 1
ATOM 4341 O O . ASN B 1 196 ? 24.391 9.129 33.267 1.00 32.60 196 ASN B O 1
ATOM 4346 N N . ALA B 1 197 ? 22.687 10.411 32.617 1.00 34.33 197 ALA B N 1
ATOM 4347 C CA . ALA B 1 197 ? 22.064 9.350 31.891 1.00 30.90 197 ALA B CA 1
ATOM 4348 C C . ALA B 1 197 ? 22.651 9.295 30.495 1.00 24.87 197 ALA B C 1
ATOM 4349 O O . ALA B 1 197 ? 22.803 10.332 29.851 1.00 27.33 197 ALA B O 1
ATOM 4351 N N . ASP B 1 198 ? 22.930 8.086 30.029 1.00 26.58 198 ASP B N 1
ATOM 4352 C CA . ASP B 1 198 ? 23.226 7.915 28.600 1.00 28.71 198 ASP B CA 1
ATOM 4353 C C . ASP B 1 198 ? 21.925 7.792 27.811 1.00 28.74 198 ASP B C 1
ATOM 4354 O O . ASP B 1 198 ? 21.833 8.234 26.660 1.00 29.84 198 ASP B O 1
ATOM 4359 N N . PHE B 1 199 ? 20.922 7.182 28.411 1.00 24.01 199 PHE B N 1
ATOM 4360 C CA . PHE B 1 199 ? 19.649 6.954 27.764 1.00 18.91 199 PHE B CA 1
ATOM 4361 C C . PHE B 1 199 ? 18.524 7.297 28.742 1.00 27.61 199 PHE B C 1
ATOM 4362 O O . PHE B 1 199 ? 18.596 6.873 29.903 1.00 20.99 199 PHE B O 1
ATOM 4370 N N . LEU B 1 200 ? 17.477 7.945 28.221 1.00 24.88 200 LEU B N 1
ATOM 4371 C CA . LEU B 1 200 ? 16.249 8.258 28.991 1.00 22.44 200 LEU B CA 1
ATOM 4372 C C . LEU B 1 200 ? 15.021 8.128 28.096 1.00 26.24 200 LEU B C 1
ATOM 4373 O O . LEU B 1 200 ? 14.887 8.825 27.079 1.00 25.08 200 LEU B O 1
ATOM 4378 N N . SER B 1 201 ? 14.079 7.337 28.550 1.00 21.17 201 SER B N 1
ATOM 4379 C CA . SER B 1 201 ? 12.826 6.991 27.873 1.00 23.09 201 SER B CA 1
ATOM 4380 C C . SER B 1 201 ? 11.648 7.809 28.397 1.00 22.68 201 SER B C 1
ATOM 4381 O O . SER B 1 201 ? 11.556 8.048 29.597 1.00 25.99 201 SER B O 1
ATOM 4384 N N . PHE B 1 202 ? 10.698 8.143 27.523 1.00 20.26 202 PHE B N 1
ATOM 4385 C CA . PHE B 1 202 ? 9.444 8.677 28.013 1.00 20.55 202 PHE B CA 1
ATOM 4386 C C . PHE B 1 202 ? 8.304 8.400 27.028 1.00 23.26 202 PHE B C 1
ATOM 4387 O O . PHE B 1 202 ? 8.517 8.112 25.863 1.00 22.23 202 PHE B O 1
ATOM 4395 N N . SER B 1 203 ? 7.064 8.569 27.508 1.00 21.88 203 SER B N 1
ATOM 4396 C CA . SER B 1 203 ? 5.857 8.298 26.729 1.00 18.46 203 SER B CA 1
ATOM 4397 C C . SER B 1 203 ? 4.888 9.454 26.962 1.00 28.09 203 SER B C 1
ATOM 4398 O O . SER B 1 203 ? 4.580 9.769 28.120 1.00 21.71 203 SER B O 1
ATOM 4401 N N . ALA B 1 204 ? 4.388 10.058 25.864 1.00 31.75 204 ALA B N 1
ATOM 4402 C CA . ALA B 1 204 ? 3.601 11.288 25.960 1.00 26.44 204 ALA B CA 1
ATOM 4403 C C . ALA B 1 204 ? 2.325 11.094 26.790 1.00 23.99 204 ALA B C 1
ATOM 4404 O O . ALA B 1 204 ? 1.844 12.049 27.412 1.00 21.66 204 ALA B O 1
ATOM 4406 N N . HIS B 1 205 ? 1.685 9.930 26.682 1.00 19.29 205 HIS B N 1
ATOM 4407 C CA . HIS B 1 205 ? 0.317 9.749 27.301 1.00 23.95 205 HIS B CA 1
ATOM 4408 C C . HIS B 1 205 ? 0.353 9.643 28.807 1.00 20.91 205 HIS B C 1
ATOM 4409 O O . HIS B 1 205 ? -0.690 9.569 29.450 1.00 31.90 205 HIS B O 1
ATOM 4440 N N . PHE B 1 207 ? 2.016 12.228 30.197 1.00 25.96 207 PHE B N 1
ATOM 4441 C CA . PHE B 1 207 ? 1.975 13.662 30.570 1.00 23.55 207 PHE B CA 1
ATOM 4442 C C . PHE B 1 207 ? 1.024 14.469 29.660 1.00 27.91 207 PHE B C 1
ATOM 4443 O O . PHE B 1 207 ? 1.337 15.590 29.240 1.00 38.03 207 PHE B O 1
ATOM 4451 N N . HIS B 1 208 ? -0.202 13.932 29.446 1.00 23.92 208 HIS B N 1
ATOM 4452 C CA . HIS B 1 208 ? -1.290 14.667 28.786 1.00 26.75 208 HIS B CA 1
ATOM 4453 C C . HIS B 1 208 ? -0.992 14.930 27.298 1.00 25.98 208 HIS B C 1
ATOM 4454 O O . HIS B 1 208 ? -1.531 15.879 26.695 1.00 27.94 208 HIS B O 1
ATOM 4461 N N . GLY B 1 209 ? -0.144 14.111 26.732 1.00 23.76 209 GLY B N 1
ATOM 4462 C CA . GLY B 1 209 ? -0.068 13.969 25.278 1.00 26.51 209 GLY B CA 1
ATOM 4463 C C . GLY B 1 209 ? -0.768 12.706 24.809 1.00 25.05 209 GLY B C 1
ATOM 4464 O O . GLY B 1 209 ? -1.224 11.878 25.637 1.00 22.34 209 GLY B O 1
ATOM 4465 N N . PRO B 1 210 ? -0.810 12.498 23.467 1.00 22.01 210 PRO B N 1
ATOM 4466 C CA . PRO B 1 210 ? -1.534 11.352 22.889 1.00 19.75 210 PRO B CA 1
ATOM 4467 C C . PRO B 1 210 ? -0.770 10.046 23.089 1.00 20.42 210 PRO B C 1
ATOM 4468 O O . PRO B 1 210 ? 0.479 10.060 23.191 1.00 19.80 210 PRO B O 1
ATOM 4472 N N . LYS B 1 211 ? -1.550 8.948 23.130 1.00 18.19 211 LYS B N 1
ATOM 4473 C CA . LYS B 1 211 ? -0.987 7.610 23.125 1.00 18.61 211 LYS B CA 1
ATOM 4474 C C . LYS B 1 211 ? -0.241 7.358 21.795 1.00 21.18 211 LYS B C 1
ATOM 4475 O O . LYS B 1 211 ? -0.632 7.879 20.762 1.00 23.97 211 LYS B O 1
ATOM 4481 N N . GLY B 1 212 ? 0.808 6.579 21.854 1.00 24.72 212 GLY B N 1
ATOM 4482 C CA . GLY B 1 212 ? 1.463 6.104 20.621 1.00 24.87 212 GLY B CA 1
ATOM 4483 C C . GLY B 1 212 ? 2.547 7.072 20.171 1.00 26.30 212 GLY B C 1
ATOM 4484 O O . GLY B 1 212 ? 2.845 7.150 18.949 1.00 30.99 212 GLY B O 1
ATOM 4485 N N . ILE B 1 213 ? 3.139 7.817 21.090 1.00 18.41 213 ILE B N 1
ATOM 4486 C CA . ILE B 1 213 ? 4.340 8.569 20.741 1.00 21.21 213 ILE B CA 1
ATOM 4487 C C . ILE B 1 213 ? 5.182 8.650 21.992 1.00 23.92 213 ILE B C 1
ATOM 4488 O O . ILE B 1 213 ? 4.676 8.755 23.116 1.00 27.86 213 ILE B O 1
ATOM 4493 N N . GLY B 1 214 ? 6.457 8.463 21.807 1.00 19.32 214 GLY B N 1
ATOM 4494 C CA . GLY B 1 214 ? 7.403 8.520 22.892 1.00 18.18 214 GLY B CA 1
ATOM 4495 C C . GLY B 1 214 ? 8.696 9.157 22.463 1.00 23.34 214 GLY B C 1
ATOM 4496 O O . GLY B 1 214 ? 8.822 9.684 21.339 1.00 30.36 214 GLY B O 1
ATOM 4497 N N . GLY B 1 215 ? 9.662 9.118 23.362 1.00 21.75 215 GLY B N 1
ATOM 4498 C CA . GLY B 1 215 ? 10.981 9.693 23.099 1.00 22.98 215 GLY B CA 1
ATOM 4499 C C . GLY B 1 215 ? 12.076 8.881 23.767 1.00 26.04 215 GLY B C 1
ATOM 4500 O O . GLY B 1 215 ? 11.847 8.184 24.779 1.00 25.93 215 GLY B O 1
ATOM 4501 N N . LEU B 1 216 ? 13.266 8.908 23.158 1.00 23.33 216 LEU B N 1
ATOM 4502 C CA . LEU B 1 216 ? 14.491 8.324 23.725 1.00 26.19 216 LEU B CA 1
ATOM 4503 C C . LEU B 1 216 ? 15.587 9.364 23.627 1.00 24.02 216 LEU B C 1
ATOM 4504 O O . LEU B 1 216 ? 15.990 9.755 22.517 1.00 20.06 216 LEU B O 1
ATOM 4509 N N . TYR B 1 217 ? 16.016 9.872 24.765 1.00 28.78 217 TYR B N 1
ATOM 4510 C CA . TYR B 1 217 ? 17.171 10.736 24.854 1.00 35.16 217 TYR B CA 1
ATOM 4511 C C . TYR B 1 217 ? 18.394 9.867 24.716 1.00 24.07 217 TYR B C 1
ATOM 4512 O O . TYR B 1 217 ? 18.502 8.830 25.377 1.00 23.49 217 TYR B O 1
ATOM 4521 N N . ILE B 1 218 ? 19.261 10.225 23.808 1.00 26.15 218 ILE B N 1
ATOM 4522 C CA . ILE B 1 218 ? 20.558 9.578 23.708 1.00 25.25 218 ILE B CA 1
ATOM 4523 C C . ILE B 1 218 ? 21.618 10.632 23.841 1.00 27.27 218 ILE B C 1
ATOM 4524 O O . ILE B 1 218 ? 21.703 11.585 23.019 1.00 27.30 218 ILE B O 1
ATOM 4529 N N . ARG B 1 219 ? 22.516 10.413 24.790 1.00 29.00 219 ARG B N 1
ATOM 4530 C CA . ARG B 1 219 ? 23.583 11.361 25.054 1.00 37.13 219 ARG B CA 1
ATOM 4531 C C . ARG B 1 219 ? 24.527 11.468 23.857 1.00 34.28 219 ARG B C 1
ATOM 4532 O O . ARG B 1 219 ? 24.867 10.469 23.229 1.00 31.23 219 ARG B O 1
ATOM 4540 N N . SER B 1 220 ? 24.977 12.684 23.596 1.00 24.76 220 SER B N 1
ATOM 4541 C CA . SER B 1 220 ? 25.874 12.967 22.485 1.00 42.40 220 SER B CA 1
ATOM 4542 C C . SER B 1 220 ? 27.035 11.975 22.456 1.00 45.72 220 SER B C 1
ATOM 4543 O O . SER B 1 220 ? 27.702 11.742 23.472 1.00 40.57 220 SER B O 1
ATOM 4546 N N . GLY B 1 221 ? 27.304 11.423 21.266 1.00 44.05 221 GLY B N 1
ATOM 4547 C CA . GLY B 1 221 ? 28.394 10.463 21.106 1.00 44.06 221 GLY B CA 1
ATOM 4548 C C . GLY B 1 221 ? 28.076 9.012 21.441 1.00 41.81 221 GLY B C 1
ATOM 4549 O O . GLY B 1 221 ? 28.807 8.112 21.006 1.00 37.40 221 GLY B O 1
ATOM 4550 N N . VAL B 1 222 ? 26.987 8.739 22.153 1.00 34.78 222 VAL B N 1
ATOM 4551 C CA . VAL B 1 222 ? 26.664 7.366 22.505 1.00 30.64 222 VAL B CA 1
ATOM 4552 C C . VAL B 1 222 ? 26.044 6.663 21.299 1.00 24.39 222 VAL B C 1
ATOM 4553 O O . VAL B 1 222 ? 25.164 7.212 20.644 1.00 24.17 222 VAL B O 1
ATOM 4557 N N . GLY B 1 223 ? 26.491 5.441 20.978 1.00 32.03 223 GLY B N 1
ATOM 4558 C CA . GLY B 1 223 ? 25.832 4.724 19.895 1.00 26.08 223 GLY B CA 1
ATOM 4559 C C . GLY B 1 223 ? 24.712 3.778 20.415 1.00 30.98 223 GLY B C 1
ATOM 4560 O O . GLY B 1 223 ? 24.727 3.403 21.588 1.00 30.55 223 GLY B O 1
ATOM 4561 N N . LEU B 1 224 ? 23.801 3.391 19.503 1.00 28.05 224 LEU B N 1
ATOM 4562 C CA . LEU B 1 224 ? 22.714 2.460 19.746 1.00 33.88 224 LEU B CA 1
ATOM 4563 C C . LEU B 1 224 ? 22.208 2.004 18.379 1.00 26.06 224 LEU B C 1
ATOM 4564 O O . LEU B 1 224 ? 21.576 2.789 17.666 1.00 45.52 224 LEU B O 1
ATOM 4569 N N . THR B 1 225 ? 22.554 0.780 17.989 1.00 25.90 225 THR B N 1
ATOM 4570 C CA . THR B 1 225 ? 22.117 0.221 16.715 1.00 24.27 225 THR B CA 1
ATOM 4571 C C . THR B 1 225 ? 20.602 0.369 16.595 1.00 24.79 225 THR B C 1
ATOM 4572 O O . THR B 1 225 ? 19.883 0.084 17.571 1.00 19.96 225 THR B O 1
ATOM 4576 N N . PRO B 1 226 ? 20.098 0.928 15.481 1.00 24.22 226 PRO B N 1
ATOM 4577 C CA . PRO B 1 226 ? 18.664 1.164 15.333 1.00 22.56 226 PRO B CA 1
ATOM 4578 C C . PRO B 1 226 ? 17.821 -0.094 15.582 1.00 23.11 226 PRO B C 1
ATOM 4579 O O . PRO B 1 226 ? 18.211 -1.201 15.242 1.00 26.96 226 PRO B O 1
ATOM 4583 N N . LEU B 1 227 ? 16.640 0.124 16.143 1.00 19.54 227 LEU B N 1
ATOM 4584 C CA . LEU B 1 227 ? 15.613 -0.946 16.204 1.00 19.96 227 LEU B CA 1
ATOM 4585 C C . LEU B 1 227 ? 14.784 -0.960 14.933 1.00 20.37 227 LEU B C 1
ATOM 4586 O O . LEU B 1 227 ? 14.361 -2.000 14.417 1.00 22.13 227 LEU B O 1
ATOM 4591 N N . PHE B 1 228 ? 14.590 0.232 14.387 1.00 20.80 228 PHE B N 1
ATOM 4592 C CA . PHE B 1 228 ? 13.941 0.400 13.100 1.00 23.96 228 PHE B CA 1
ATOM 4593 C C . PHE B 1 228 ? 14.976 0.817 12.060 1.00 25.76 228 PHE B C 1
ATOM 4594 O O . PHE B 1 228 ? 15.360 1.987 12.072 1.00 25.76 228 PHE B O 1
ATOM 4602 N N . HIS B 1 229 ? 15.416 -0.082 11.204 1.00 25.60 229 HIS B N 1
ATOM 4603 C CA . HIS B 1 229 ? 16.306 0.281 10.081 1.00 24.71 229 HIS B CA 1
ATOM 4604 C C . HIS B 1 229 ? 15.463 0.812 8.926 1.00 28.74 229 HIS B C 1
ATOM 4605 O O . HIS B 1 229 ? 14.280 0.493 8.796 1.00 24.09 229 HIS B O 1
ATOM 4612 N N . GLY B 1 230 ? 16.086 1.596 8.021 1.00 28.34 230 GLY B N 1
ATOM 4613 C CA . GLY B 1 230 ? 15.279 2.036 6.892 1.00 35.86 230 GLY B CA 1
ATOM 4614 C C . GLY B 1 230 ? 15.582 3.384 6.263 1.00 47.03 230 GLY B C 1
ATOM 4615 O O . GLY B 1 230 ? 16.722 3.661 5.952 1.00 51.17 230 GLY B O 1
ATOM 4616 N N . GLY B 1 231 ? 14.545 4.221 6.107 1.00 61.49 231 GLY B N 1
ATOM 4617 C CA . GLY B 1 231 ? 14.582 5.554 5.510 1.00 62.12 231 GLY B CA 1
ATOM 4618 C C . GLY B 1 231 ? 15.500 6.661 6.022 1.00 63.80 231 GLY B C 1
ATOM 4619 O O . GLY B 1 231 ? 15.619 7.702 5.374 1.00 65.43 231 GLY B O 1
ATOM 4620 N N . GLU B 1 232 ? 16.107 6.466 7.204 1.00 61.21 232 GLU B N 1
ATOM 4621 C CA . GLU B 1 232 ? 17.082 7.401 7.794 1.00 55.27 232 GLU B CA 1
ATOM 4622 C C . GLU B 1 232 ? 16.460 8.717 8.330 1.00 53.08 232 GLU B C 1
ATOM 4623 O O . GLU B 1 232 ? 17.163 9.706 8.528 1.00 48.88 232 GLU B O 1
ATOM 4629 N N . HIS B 1 233 ? 15.168 8.705 8.657 1.00 40.12 233 HIS B N 1
ATOM 4630 C CA . HIS B 1 233 ? 14.580 9.671 9.590 1.00 34.95 233 HIS B CA 1
ATOM 4631 C C . HIS B 1 233 ? 15.308 9.656 10.926 1.00 32.86 233 HIS B C 1
ATOM 4632 O O . HIS B 1 233 ? 16.056 8.726 11.255 1.00 25.04 233 HIS B O 1
ATOM 4639 N N . MET B 1 234 ? 15.137 10.751 11.663 1.00 35.46 234 MET B N 1
ATOM 4640 C CA . MET B 1 234 ? 15.703 10.928 12.992 1.00 27.54 234 MET B CA 1
ATOM 4641 C C . MET B 1 234 ? 17.236 10.736 13.004 1.00 31.90 234 MET B C 1
ATOM 4642 O O . MET B 1 234 ? 17.767 9.872 13.708 1.00 22.83 234 MET B O 1
ATOM 4647 N N . ASN B 1 235 ? 17.923 11.501 12.171 1.00 34.38 235 ASN B N 1
ATOM 4648 C CA . ASN B 1 235 ? 19.402 11.414 11.994 1.00 39.05 235 ASN B CA 1
ATOM 4649 C C . ASN B 1 235 ? 19.856 9.963 11.760 1.00 39.31 235 ASN B C 1
ATOM 4650 O O . ASN B 1 235 ? 20.913 9.552 12.255 1.00 40.02 235 ASN B O 1
ATOM 4655 N N . GLY B 1 236 ? 19.048 9.186 11.045 1.00 43.89 236 GLY B N 1
ATOM 4656 C CA . GLY B 1 236 ? 19.373 7.803 10.686 1.00 41.69 236 GLY B CA 1
ATOM 4657 C C . GLY B 1 236 ? 19.197 6.803 11.803 1.00 43.79 236 GLY B C 1
ATOM 4658 O O . GLY B 1 236 ? 19.471 5.592 11.629 1.00 30.12 236 GLY B O 1
ATOM 4659 N N . ARG B 1 237 ? 18.702 7.250 12.912 1.00 26.51 237 ARG B N 1
ATOM 4660 C CA . ARG B 1 237 ? 18.711 6.384 14.067 1.00 26.27 237 ARG B CA 1
ATOM 4661 C C . ARG B 1 237 ? 17.426 5.582 14.238 1.00 23.12 237 ARG B C 1
ATOM 4662 O O . ARG B 1 237 ? 17.389 4.704 15.109 1.00 24.39 237 ARG B O 1
ATOM 4670 N N . ARG B 1 238 ? 16.342 6.024 13.604 1.00 26.23 238 ARG B N 1
ATOM 4671 C CA . ARG B 1 238 ? 14.990 5.447 13.798 1.00 24.75 238 ARG B CA 1
ATOM 4672 C C . ARG B 1 238 ? 14.156 5.836 12.589 1.00 23.78 238 ARG B C 1
ATOM 4673 O O . ARG B 1 238 ? 13.681 6.958 12.486 1.00 23.91 238 ARG B O 1
ATOM 4681 N N . SER B 1 239 ? 13.926 4.905 11.712 1.00 25.15 239 SER B N 1
ATOM 4682 C CA . SER B 1 239 ? 13.297 5.135 10.434 1.00 28.78 239 SER B CA 1
ATOM 4683 C C . SER B 1 239 ? 11.781 5.048 10.547 1.00 37.33 239 SER B C 1
ATOM 4684 O O . SER B 1 239 ? 11.249 4.486 11.515 1.00 33.49 239 SER B O 1
ATOM 4687 N N . GLY B 1 240 ? 11.102 5.675 9.569 1.00 23.93 240 GLY B N 1
ATOM 4688 C CA . GLY B 1 240 ? 9.646 5.697 9.425 1.00 22.24 240 GLY B CA 1
ATOM 4689 C C . GLY B 1 240 ? 9.118 7.136 9.407 1.00 18.21 240 GLY B C 1
ATOM 4690 O O . GLY B 1 240 ? 9.544 7.974 10.170 1.00 17.73 240 GLY B O 1
ATOM 4691 N N . THR B 1 241 ? 8.191 7.367 8.498 1.00 27.22 241 THR B N 1
ATOM 4692 C CA . THR B 1 241 ? 7.588 8.658 8.316 1.00 28.70 241 THR B CA 1
ATOM 4693 C C . THR B 1 241 ? 7.151 9.272 9.645 1.00 28.54 241 THR B C 1
ATOM 4694 O O . THR B 1 241 ? 6.608 8.595 10.507 1.00 33.77 241 THR B O 1
ATOM 4698 N N . LEU B 1 242 ? 7.530 10.529 9.861 1.00 25.02 242 LEU B N 1
ATOM 4699 C CA . LEU B 1 242 ? 7.304 11.212 11.128 1.00 19.28 242 LEU B CA 1
ATOM 4700 C C . LEU B 1 242 ? 5.797 11.406 11.387 1.00 19.02 242 LEU B C 1
ATOM 4701 O O . LEU B 1 242 ? 4.991 11.656 10.471 1.00 20.28 242 LEU B O 1
ATOM 4706 N N . ASN B 1 243 ? 5.432 11.186 12.637 1.00 22.18 243 ASN B N 1
ATOM 4707 C CA . ASN B 1 243 ? 3.986 11.298 13.039 1.00 21.28 243 ASN B CA 1
ATOM 4708 C C . ASN B 1 243 ? 3.833 12.750 13.424 1.00 20.01 243 ASN B C 1
ATOM 4709 O O . ASN B 1 243 ? 3.923 13.125 14.579 1.00 28.36 243 ASN B O 1
ATOM 4714 N N . VAL B 1 244 ? 3.691 13.616 12.412 1.00 26.69 244 VAL B N 1
ATOM 4715 C CA . VAL B 1 244 ? 3.780 15.046 12.647 1.00 26.76 244 VAL B CA 1
ATOM 4716 C C . VAL B 1 244 ? 2.786 15.542 13.728 1.00 24.43 244 VAL B C 1
ATOM 4717 O O . VAL B 1 244 ? 3.195 16.328 14.591 1.00 23.44 244 VAL B O 1
ATOM 4721 N N . PRO B 1 245 ? 1.502 15.252 13.636 1.00 26.05 245 PRO B N 1
ATOM 4722 C CA . PRO B 1 245 ? 0.595 15.794 14.648 1.00 29.04 245 PRO B CA 1
ATOM 4723 C C . PRO B 1 245 ? 1.022 15.423 16.051 1.00 23.65 245 PRO B C 1
ATOM 4724 O O . PRO B 1 245 ? 1.050 16.321 16.917 1.00 30.30 245 PRO B O 1
ATOM 4728 N N . TYR B 1 246 ? 1.388 14.166 16.304 1.00 30.17 246 TYR B N 1
ATOM 4729 C CA . TYR B 1 246 ? 1.722 13.762 17.682 1.00 23.79 246 TYR B CA 1
ATOM 4730 C C . TYR B 1 246 ? 3.038 14.322 18.139 1.00 25.99 246 TYR B C 1
ATOM 4731 O O . TYR B 1 246 ? 3.241 14.513 19.332 1.00 22.30 246 TYR B O 1
ATOM 4740 N N . ILE B 1 247 ? 4.000 14.585 17.205 1.00 26.44 247 ILE B N 1
ATOM 4741 C CA . ILE B 1 247 ? 5.237 15.211 17.624 1.00 24.46 247 ILE B CA 1
ATOM 4742 C C . ILE B 1 247 ? 4.989 16.617 18.139 1.00 20.30 247 ILE B C 1
ATOM 4743 O O . ILE B 1 247 ? 5.494 17.008 19.211 1.00 23.80 247 ILE B O 1
ATOM 4748 N N . VAL B 1 248 ? 4.265 17.427 17.351 1.00 24.20 248 VAL B N 1
ATOM 4749 C CA . VAL B 1 248 ? 3.899 18.763 17.755 1.00 23.91 248 VAL B CA 1
ATOM 4750 C C . VAL B 1 248 ? 3.094 18.694 19.092 1.00 23.89 248 VAL B C 1
ATOM 4751 O O . VAL B 1 248 ? 3.298 19.506 19.984 1.00 23.15 248 VAL B O 1
ATOM 4755 N N . GLY B 1 249 ? 2.149 17.794 19.164 1.00 30.29 249 GLY B N 1
ATOM 4756 C CA . GLY B 1 249 ? 1.359 17.639 20.404 1.00 28.72 249 GLY B CA 1
ATOM 4757 C C . GLY B 1 249 ? 2.218 17.253 21.607 1.00 20.67 249 GLY B C 1
ATOM 4758 O O . GLY B 1 249 ? 2.030 17.782 22.722 1.00 28.28 249 GLY B O 1
ATOM 4759 N N . MET B 1 250 ? 3.164 16.319 21.415 1.00 21.05 250 MET B N 1
ATOM 4760 C CA . MET B 1 250 ? 3.983 15.860 22.540 1.00 22.73 250 MET B CA 1
ATOM 4761 C C . MET B 1 250 ? 4.935 16.928 22.989 1.00 34.78 250 MET B C 1
ATOM 4762 O O . MET B 1 250 ? 5.142 17.122 24.189 1.00 27.47 250 MET B O 1
ATOM 4767 N N . GLY B 1 251 ? 5.477 17.691 22.042 1.00 34.37 251 GLY B N 1
ATOM 4768 C CA . GLY B 1 251 ? 6.256 18.831 22.436 1.00 25.94 251 GLY B CA 1
ATOM 4769 C C . GLY B 1 251 ? 5.471 19.774 23.319 1.00 21.86 251 GLY B C 1
ATOM 4770 O O . GLY B 1 251 ? 5.969 20.215 24.347 1.00 22.48 251 GLY B O 1
ATOM 4771 N N . GLU B 1 252 ? 4.287 20.174 22.878 1.00 26.38 252 GLU B N 1
ATOM 4772 C CA . GLU B 1 252 ? 3.505 21.082 23.717 1.00 29.32 252 GLU B CA 1
ATOM 4773 C C . GLU B 1 252 ? 3.157 20.435 25.065 1.00 30.29 252 GLU B C 1
ATOM 4774 O O . GLU B 1 252 ? 3.088 21.135 26.082 1.00 26.63 252 GLU B O 1
ATOM 4780 N N . ALA B 1 253 ? 2.890 19.128 25.061 1.00 34.58 253 ALA B N 1
ATOM 4781 C CA . ALA B 1 253 ? 2.558 18.434 26.320 1.00 31.82 253 ALA B CA 1
ATOM 4782 C C . ALA B 1 253 ? 3.719 18.494 27.284 1.00 36.42 253 ALA B C 1
ATOM 4783 O O . ALA B 1 253 ? 3.538 18.760 28.477 1.00 26.16 253 ALA B O 1
ATOM 4785 N N . MET B 1 254 ? 4.946 18.336 26.752 1.00 29.35 254 MET B N 1
ATOM 4786 C CA . MET B 1 254 ? 6.145 18.408 27.580 1.00 24.09 254 MET B CA 1
ATOM 4787 C C . MET B 1 254 ? 6.311 19.785 28.143 1.00 33.24 254 MET B C 1
ATOM 4788 O O . MET B 1 254 ? 6.583 19.963 29.349 1.00 28.65 254 MET B O 1
ATOM 4793 N N . LYS B 1 255 ? 6.122 20.811 27.288 1.00 27.89 255 LYS B N 1
ATOM 4794 C CA . LYS B 1 255 ? 6.268 22.168 27.736 1.00 29.38 255 LYS B CA 1
ATOM 4795 C C . LYS B 1 255 ? 5.301 22.442 28.896 1.00 33.88 255 LYS B C 1
ATOM 4796 O O . LYS B 1 255 ? 5.644 23.082 29.889 1.00 44.92 255 LYS B O 1
ATOM 4802 N N . LEU B 1 256 ? 4.049 22.080 28.679 1.00 33.27 256 LEU B N 1
ATOM 4803 C CA . LEU B 1 256 ? 3.010 22.286 29.698 1.00 37.63 256 LEU B CA 1
ATOM 4804 C C . LEU B 1 256 ? 3.322 21.532 30.990 1.00 34.05 256 LEU B C 1
ATOM 4805 O O . LEU B 1 256 ? 3.053 22.022 32.093 1.00 33.68 256 LEU B O 1
ATOM 4810 N N . ALA B 1 257 ? 3.856 20.328 30.872 1.00 30.43 257 ALA B N 1
ATOM 4811 C CA . ALA B 1 257 ? 4.161 19.526 32.057 1.00 38.24 257 ALA B CA 1
ATOM 4812 C C . ALA B 1 257 ? 5.176 20.238 32.941 1.00 38.01 257 ALA B C 1
ATOM 4813 O O . ALA B 1 257 ? 4.972 20.403 34.170 1.00 38.76 257 ALA B O 1
ATOM 4815 N N . VAL B 1 258 ? 6.267 20.747 32.315 1.00 25.62 258 VAL B N 1
ATOM 4816 C CA . VAL B 1 258 ? 7.243 21.402 33.151 1.00 29.49 258 VAL B CA 1
ATOM 4817 C C . VAL B 1 258 ? 6.722 22.744 33.626 1.00 40.52 258 VAL B C 1
ATOM 4818 O O . VAL B 1 258 ? 6.948 23.114 34.786 1.00 39.51 258 VAL B O 1
ATOM 4822 N N . GLU B 1 259 ? 5.928 23.456 32.812 1.00 31.32 259 GLU B N 1
ATOM 4823 C CA . GLU B 1 259 ? 5.393 24.704 33.308 1.00 39.42 259 GLU B CA 1
ATOM 4824 C C . GLU B 1 259 ? 4.451 24.449 34.495 1.00 36.80 259 GLU B C 1
ATOM 4825 O O . GLU B 1 259 ? 4.204 25.347 35.267 1.00 51.55 259 GLU B O 1
ATOM 4831 N N . HIS B 1 260 ? 3.888 23.255 34.608 1.00 41.61 260 HIS B N 1
ATOM 4832 C CA . HIS B 1 260 ? 2.976 22.960 35.728 1.00 38.52 260 HIS B CA 1
ATOM 4833 C C . HIS B 1 260 ? 3.686 22.211 36.857 1.00 42.25 260 HIS B C 1
ATOM 4834 O O . HIS B 1 260 ? 3.031 21.577 37.679 1.00 48.64 260 HIS B O 1
ATOM 4841 N N . LEU B 1 261 ? 5.025 22.218 36.896 1.00 49.37 261 LEU B N 1
ATOM 4842 C CA . LEU B 1 261 ? 5.707 21.466 37.959 1.00 42.86 261 LEU B CA 1
ATOM 4843 C C . LEU B 1 261 ? 5.428 22.022 39.362 1.00 40.70 261 LEU B C 1
ATOM 4844 O O . LEU B 1 261 ? 5.251 21.246 40.321 1.00 43.41 261 LEU B O 1
ATOM 4849 N N . ASP B 1 262 ? 5.450 23.339 39.512 1.00 36.87 262 ASP B N 1
ATOM 4850 C CA . ASP B 1 262 ? 5.141 23.968 40.800 1.00 44.38 262 ASP B CA 1
ATOM 4851 C C . ASP B 1 262 ? 3.731 23.591 41.263 1.00 46.19 262 ASP B C 1
ATOM 4852 O O . ASP B 1 262 ? 3.517 23.266 42.438 1.00 52.26 262 ASP B O 1
ATOM 4857 N N . TYR B 1 263 ? 2.755 23.655 40.345 1.00 48.88 263 TYR B N 1
ATOM 4858 C CA . TYR B 1 263 ? 1.375 23.276 40.655 1.00 41.89 263 TYR B CA 1
ATOM 4859 C C . TYR B 1 263 ? 1.288 21.806 41.004 1.00 43.09 263 TYR B C 1
ATOM 4860 O O . TYR B 1 263 ? 0.583 21.412 41.935 1.00 33.80 263 TYR B O 1
ATOM 4869 N N . GLU B 1 264 ? 2.043 20.983 40.288 1.00 36.18 264 GLU B N 1
ATOM 4870 C CA . GLU B 1 264 ? 2.018 19.565 40.534 1.00 34.04 264 GLU B CA 1
ATOM 4871 C C . GLU B 1 264 ? 2.440 19.261 41.942 1.00 31.55 264 GLU B C 1
ATOM 4872 O O . GLU B 1 264 ? 1.806 18.414 42.614 1.00 42.33 264 GLU B O 1
ATOM 4878 N N . LYS B 1 265 ? 3.499 19.915 42.408 1.00 34.10 265 LYS B N 1
ATOM 4879 C CA . LYS B 1 265 ? 4.010 19.618 43.734 1.00 36.46 265 LYS B CA 1
ATOM 4880 C C . LYS B 1 265 ? 3.127 20.232 44.820 1.00 53.16 265 LYS B C 1
ATOM 4881 O O . LYS B 1 265 ? 2.847 19.572 45.814 1.00 38.85 265 LYS B O 1
ATOM 4887 N N . GLU B 1 266 ? 2.692 21.483 44.626 1.00 39.32 266 GLU B N 1
ATOM 4888 C CA . GLU B 1 266 ? 2.012 22.284 45.619 1.00 41.83 266 GLU B CA 1
ATOM 4889 C C . GLU B 1 266 ? 0.511 22.035 45.680 1.00 40.30 266 GLU B C 1
ATOM 4890 O O . GLU B 1 266 ? -0.067 22.139 46.766 1.00 52.63 266 GLU B O 1
ATOM 4896 N N . VAL B 1 267 ? -0.151 21.747 44.560 1.00 47.30 267 VAL B N 1
ATOM 4897 C CA . VAL B 1 267 ? -1.612 21.586 44.576 1.00 57.62 267 VAL B CA 1
ATOM 4898 C C . VAL B 1 267 ? -1.999 20.115 44.437 1.00 48.84 267 VAL B C 1
ATOM 4899 O O . VAL B 1 267 ? -2.678 19.542 45.299 1.00 60.36 267 VAL B O 1
ATOM 4903 N N . VAL B 1 268 ? -1.556 19.500 43.368 1.00 37.59 268 VAL B N 1
ATOM 4904 C CA . VAL B 1 268 ? -1.777 18.074 43.139 1.00 35.85 268 VAL B CA 1
ATOM 4905 C C . VAL B 1 268 ? -1.203 17.262 44.299 1.00 42.31 268 VAL B C 1
ATOM 4906 O O . VAL B 1 268 ? -1.874 16.352 44.847 1.00 35.69 268 VAL B O 1
ATOM 4910 N N . GLY B 1 269 ? 0.005 17.629 44.745 1.00 38.01 269 GLY B N 1
ATOM 4911 C CA . GLY B 1 269 ? 0.597 16.953 45.881 1.00 45.18 269 GLY B CA 1
ATOM 4912 C C . GLY B 1 269 ? -0.255 17.046 47.128 1.00 49.18 269 GLY B C 1
ATOM 4913 O O . GLY B 1 269 ? -0.453 16.043 47.816 1.00 41.10 269 GLY B O 1
ATOM 4914 N N . LYS B 1 270 ? -0.835 18.235 47.381 1.00 36.86 270 LYS B N 1
ATOM 4915 C CA . LYS B 1 270 ? -1.692 18.480 48.530 1.00 47.28 270 LYS B CA 1
ATOM 4916 C C . LYS B 1 270 ? -2.987 17.676 48.444 1.00 47.31 270 LYS B C 1
ATOM 4917 O O . LYS B 1 270 ? -3.487 17.168 49.460 1.00 59.85 270 LYS B O 1
ATOM 4923 N N . LEU B 1 271 ? -3.550 17.562 47.242 1.00 38.56 271 LEU B N 1
ATOM 4924 C CA . LEU B 1 271 ? -4.724 16.739 47.004 1.00 41.20 271 LEU B CA 1
ATOM 4925 C C . LEU B 1 271 ? -4.405 15.248 47.230 1.00 41.40 271 LEU B C 1
ATOM 4926 O O . LEU B 1 271 ? -5.176 14.508 47.879 1.00 32.46 271 LEU B O 1
ATOM 4931 N N . ARG B 1 272 ? -3.242 14.799 46.788 1.00 33.23 272 ARG B N 1
ATOM 4932 C CA . ARG B 1 272 ? -2.870 13.413 47.043 1.00 32.77 272 ARG B CA 1
ATOM 4933 C C . ARG B 1 272 ? -2.713 13.160 48.529 1.00 33.24 272 ARG B C 1
ATOM 4934 O O . ARG B 1 272 ? -3.069 12.065 49.028 1.00 34.64 272 ARG B O 1
ATOM 4942 N N . ASP B 1 273 ? -2.170 14.140 49.257 1.00 35.50 273 ASP B N 1
ATOM 4943 C CA . ASP B 1 273 ? -1.970 13.971 50.678 1.00 40.67 273 ASP B CA 1
ATOM 4944 C C . ASP B 1 273 ? -3.301 13.937 51.381 1.00 42.31 273 ASP B C 1
ATOM 4945 O O . ASP B 1 273 ? -3.464 13.161 52.322 1.00 40.08 273 ASP B O 1
ATOM 4950 N N . LYS B 1 274 ? -4.231 14.802 50.966 1.00 40.99 274 LYS B N 1
ATOM 4951 C CA . LYS B 1 274 ? -5.572 14.845 51.545 1.00 47.34 274 LYS B CA 1
ATOM 4952 C C . LYS B 1 274 ? -6.260 13.504 51.387 1.00 40.21 274 LYS B C 1
ATOM 4953 O O . LYS B 1 274 ? -6.836 12.965 52.344 1.00 42.74 274 LYS B O 1
ATOM 4959 N N . LEU B 1 275 ? -6.246 12.986 50.178 1.00 45.02 275 LEU B N 1
ATOM 4960 C CA . LEU B 1 275 ? -6.856 11.695 49.905 1.00 46.52 275 LEU B CA 1
ATOM 4961 C C . LEU B 1 275 ? -6.248 10.623 50.797 1.00 42.08 275 LEU B C 1
ATOM 4962 O O . LEU B 1 275 ? -6.963 9.889 51.486 1.00 35.74 275 LEU B O 1
ATOM 4967 N N . GLU B 1 276 ? -4.917 10.560 50.825 1.00 37.63 276 GLU B N 1
ATOM 4968 C CA . GLU B 1 276 ? -4.186 9.526 51.564 1.00 37.87 276 GLU B CA 1
ATOM 4969 C C . GLU B 1 276 ? -4.422 9.610 53.076 1.00 39.63 276 GLU B C 1
ATOM 4970 O O . GLU B 1 276 ? -4.703 8.597 53.743 1.00 40.73 276 GLU B O 1
ATOM 4976 N N . GLU B 1 277 ? -4.287 10.821 53.645 1.00 43.80 277 GLU B N 1
ATOM 4977 C CA . GLU B 1 277 ? -4.544 11.005 55.048 1.00 44.14 277 GLU B CA 1
ATOM 4978 C C . GLU B 1 277 ? -5.967 10.612 55.372 1.00 44.00 277 GLU B C 1
ATOM 4979 O O . GLU B 1 277 ? -6.217 9.940 56.381 1.00 45.90 277 GLU B O 1
ATOM 4985 N N . ALA B 1 278 ? -6.906 10.994 54.512 1.00 47.27 278 ALA B N 1
ATOM 4986 C CA . ALA B 1 278 ? -8.293 10.660 54.814 1.00 50.43 278 ALA B CA 1
ATOM 4987 C C . ALA B 1 278 ? -8.485 9.152 54.804 1.00 48.20 278 ALA B C 1
ATOM 4988 O O . ALA B 1 278 ? -9.127 8.610 55.697 1.00 43.41 278 ALA B O 1
ATOM 4990 N N . LEU B 1 279 ? -7.824 8.458 53.878 1.00 46.11 279 LEU B N 1
ATOM 4991 C CA . LEU B 1 279 ? -7.987 7.011 53.737 1.00 46.47 279 LEU B CA 1
ATOM 4992 C C . LEU B 1 279 ? -7.232 6.245 54.807 1.00 47.17 279 LEU B C 1
ATOM 4993 O O . LEU B 1 279 ? -7.407 5.025 54.924 1.00 53.38 279 LEU B O 1
ATOM 4998 N N . LEU B 1 280 ? -6.327 6.911 55.511 1.00 43.69 280 LEU B N 1
ATOM 4999 C CA . LEU B 1 280 ? -5.648 6.283 56.640 1.00 50.07 280 LEU B CA 1
ATOM 5000 C C . LEU B 1 280 ? -6.440 6.414 57.931 1.00 59.80 280 LEU B C 1
ATOM 5001 O O . LEU B 1 280 ? -6.079 5.814 58.953 1.00 64.49 280 LEU B O 1
ATOM 5006 N N . LYS B 1 281 ? -7.551 7.141 57.904 1.00 61.59 281 LYS B N 1
ATOM 5007 C CA . LYS B 1 281 ? -8.411 7.120 59.061 1.00 63.10 281 LYS B CA 1
ATOM 5008 C C . LYS B 1 281 ? -9.238 5.853 59.022 1.00 60.35 281 LYS B C 1
ATOM 5009 O O . LYS B 1 281 ? -9.813 5.451 60.038 1.00 65.45 281 LYS B O 1
ATOM 5015 N N . ILE B 1 282 ? -9.300 5.215 57.860 1.00 60.85 282 ILE B N 1
ATOM 5016 C CA . ILE B 1 282 ? -10.000 3.942 57.752 1.00 62.73 282 ILE B CA 1
ATOM 5017 C C . ILE B 1 282 ? -9.150 2.929 58.494 1.00 60.64 282 ILE B C 1
ATOM 5018 O O . ILE B 1 282 ? -7.909 3.041 58.508 1.00 55.17 282 ILE B O 1
ATOM 5023 N N . PRO B 1 283 ? -9.758 1.955 59.143 1.00 62.44 283 PRO B N 1
ATOM 5024 C CA . PRO B 1 283 ? -8.985 1.051 59.986 1.00 63.78 283 PRO B CA 1
ATOM 5025 C C . PRO B 1 283 ? -8.278 0.140 58.997 1.00 64.56 283 PRO B C 1
ATOM 5026 O O . PRO B 1 283 ? -8.540 0.186 57.787 1.00 66.35 283 PRO B O 1
ATOM 5030 N N . ASP B 1 284 ? -7.340 -0.635 59.523 1.00 66.86 284 ASP B N 1
ATOM 5031 C CA . ASP B 1 284 ? -6.536 -1.594 58.759 1.00 66.70 284 ASP B CA 1
ATOM 5032 C C . ASP B 1 284 ? -5.979 -1.045 57.458 1.00 64.85 284 ASP B C 1
ATOM 5033 O O . ASP B 1 284 ? -5.495 -1.810 56.633 1.00 69.80 284 ASP B O 1
ATOM 5038 N N . VAL B 1 285 ? -5.942 0.249 57.227 1.00 64.84 285 VAL B N 1
ATOM 5039 C CA . VAL B 1 285 ? -5.466 0.720 55.930 1.00 54.92 285 VAL B CA 1
ATOM 5040 C C . VAL B 1 285 ? -4.034 1.186 56.083 1.00 58.79 285 VAL B C 1
ATOM 5041 O O . VAL B 1 285 ? -3.655 1.698 57.145 1.00 59.96 285 VAL B O 1
ATOM 5045 N N . MET B 1 286 ? -3.204 0.912 55.060 1.00 49.31 286 MET B N 1
ATOM 5046 C CA . MET B 1 286 ? -1.803 1.276 55.139 1.00 53.34 286 MET B CA 1
ATOM 5047 C C . MET B 1 286 ? -1.287 1.512 53.726 1.00 58.27 286 MET B C 1
ATOM 5048 O O . MET B 1 286 ? -1.636 0.772 52.797 1.00 50.03 286 MET B O 1
ATOM 5053 N N . VAL B 1 287 ? -0.493 2.583 53.566 1.00 58.81 287 VAL B N 1
ATOM 5054 C CA . VAL B 1 287 ? 0.158 2.882 52.291 1.00 51.77 287 VAL B CA 1
ATOM 5055 C C . VAL B 1 287 ? 1.259 1.860 52.054 1.00 53.49 287 VAL B C 1
ATOM 5056 O O . VAL B 1 287 ? 1.985 1.481 52.984 1.00 53.63 287 VAL B O 1
ATOM 5060 N N . VAL B 1 288 ? 1.384 1.391 50.810 1.00 49.42 288 VAL B N 1
ATOM 5061 C CA . VAL B 1 288 ? 2.371 0.379 50.475 1.00 52.62 288 VAL B CA 1
ATOM 5062 C C . VAL B 1 288 ? 3.641 1.127 50.106 1.00 50.31 288 VAL B C 1
ATOM 5063 O O . VAL B 1 288 ? 3.677 1.867 49.106 1.00 44.38 288 VAL B O 1
ATOM 5067 N N . GLY B 1 289 ? 4.616 1.044 50.992 1.00 53.63 289 GLY B N 1
ATOM 5068 C CA . GLY B 1 289 ? 5.933 1.595 50.752 1.00 64.38 289 GLY B CA 1
ATOM 5069 C C . GLY B 1 289 ? 6.192 2.850 51.567 1.00 62.84 289 GLY B C 1
ATOM 5070 O O . GLY B 1 289 ? 5.372 3.302 52.370 1.00 62.90 289 GLY B O 1
ATOM 5071 N N . ASP B 1 290 ? 7.367 3.413 51.312 1.00 58.07 290 ASP B N 1
ATOM 5072 C CA . ASP B 1 290 ? 7.764 4.677 51.903 1.00 60.95 290 ASP B CA 1
ATOM 5073 C C . ASP B 1 290 ? 6.810 5.779 51.453 1.00 58.17 290 ASP B C 1
ATOM 5074 O O . ASP B 1 290 ? 6.422 5.845 50.288 1.00 59.75 290 ASP B O 1
ATOM 5079 N N . ARG B 1 291 ? 6.493 6.705 52.360 1.00 52.13 291 ARG B N 1
ATOM 5080 C CA . ARG B 1 291 ? 5.569 7.784 52.025 1.00 49.24 291 ARG B CA 1
ATOM 5081 C C . ARG B 1 291 ? 6.338 9.059 51.751 1.00 49.79 291 ARG B C 1
ATOM 5082 O O . ARG B 1 291 ? 5.735 10.096 51.501 1.00 56.26 291 ARG B O 1
ATOM 5090 N N . ILE B 1 292 ? 7.659 8.967 51.767 1.00 59.39 292 ILE B N 1
ATOM 5091 C CA . ILE B 1 292 ? 8.569 10.046 51.471 1.00 58.51 292 ILE B CA 1
ATOM 5092 C C . ILE B 1 292 ? 9.264 9.670 50.148 1.00 61.16 292 ILE B C 1
ATOM 5093 O O . ILE B 1 292 ? 9.322 8.501 49.773 1.00 57.48 292 ILE B O 1
ATOM 5098 N N . HIS B 1 293 ? 9.813 10.672 49.456 1.00 70.56 293 HIS B N 1
ATOM 5099 C CA . HIS B 1 293 ? 10.515 10.510 48.169 1.00 57.30 293 HIS B CA 1
ATOM 5100 C C . HIS B 1 293 ? 9.662 9.744 47.160 1.00 46.53 293 HIS B C 1
ATOM 5101 O O . HIS B 1 293 ? 10.013 8.663 46.700 1.00 46.64 293 HIS B O 1
ATOM 5108 N N . ARG B 1 294 ? 8.485 10.332 46.894 1.00 49.52 294 ARG B N 1
ATOM 5109 C CA . ARG B 1 294 ? 7.461 9.872 45.984 1.00 42.73 294 ARG B CA 1
ATOM 5110 C C . ARG B 1 294 ? 7.180 11.007 45.019 1.00 37.63 294 ARG B C 1
ATOM 5111 O O . ARG B 1 294 ? 7.335 12.160 45.390 1.00 38.69 294 ARG B O 1
ATOM 5119 N N . VAL B 1 295 ? 6.688 10.692 43.830 1.00 34.79 295 VAL B N 1
ATOM 5120 C CA . VAL B 1 295 ? 6.166 11.750 42.976 1.00 32.63 295 VAL B CA 1
ATOM 5121 C C . VAL B 1 295 ? 4.920 12.260 43.696 1.00 37.43 295 VAL B C 1
ATOM 5122 O O . VAL B 1 295 ? 4.295 11.452 44.402 1.00 34.29 295 VAL B O 1
ATOM 5126 N N . PRO B 1 296 ? 4.477 13.511 43.467 1.00 31.49 296 PRO B N 1
ATOM 5127 C CA . PRO B 1 296 ? 3.302 14.055 44.217 1.00 38.53 296 PRO B CA 1
ATOM 5128 C C . PRO B 1 296 ? 1.981 13.383 43.964 1.00 32.61 296 PRO B C 1
ATOM 5129 O O . PRO B 1 296 ? 1.060 13.528 44.809 1.00 38.74 296 PRO B O 1
ATOM 5133 N N . ASN B 1 297 ? 1.818 12.662 42.863 1.00 27.38 297 ASN B N 1
ATOM 5134 C CA . ASN B 1 297 ? 0.472 12.408 42.435 1.00 29.46 297 ASN B CA 1
ATOM 5135 C C . ASN B 1 297 ? -0.026 11.028 42.854 1.00 29.73 297 ASN B C 1
ATOM 5136 O O . ASN B 1 297 ? -1.154 10.704 42.534 1.00 30.05 297 ASN B O 1
ATOM 5141 N N . THR B 1 298 ? 0.815 10.181 43.447 1.00 31.42 298 THR B N 1
ATOM 5142 C CA . THR B 1 298 ? 0.483 8.766 43.594 1.00 32.01 298 THR B CA 1
ATOM 5143 C C . THR B 1 298 ? 0.345 8.337 45.054 1.00 36.27 298 THR B C 1
ATOM 5144 O O . THR B 1 298 ? 1.132 8.737 45.917 1.00 43.13 298 THR B O 1
ATOM 5148 N N . THR B 1 299 ? -0.698 7.558 45.346 1.00 33.67 299 THR B N 1
ATOM 5149 C CA . THR B 1 299 ? -0.754 6.833 46.616 1.00 36.49 299 THR B CA 1
ATOM 5150 C C . THR B 1 299 ? -1.196 5.392 46.375 1.00 37.75 299 THR B C 1
ATOM 5151 O O . THR B 1 299 ? -2.057 5.133 45.552 1.00 36.63 299 THR B O 1
ATOM 5155 N N . LEU B 1 300 ? -0.581 4.467 47.091 1.00 39.40 300 LEU B N 1
ATOM 5156 C CA . LEU B 1 300 ? -0.813 3.035 46.914 1.00 40.85 300 LEU B CA 1
ATOM 5157 C C . LEU B 1 300 ? -1.211 2.482 48.281 1.00 44.79 300 LEU B C 1
ATOM 5158 O O . LEU B 1 300 ? -0.341 2.270 49.135 1.00 43.81 300 LEU B O 1
ATOM 5163 N N . VAL B 1 301 ? -2.520 2.250 48.465 1.00 45.81 301 VAL B N 1
ATOM 5164 C CA . VAL B 1 301 ? -3.068 1.840 49.748 1.00 50.06 301 VAL B CA 1
ATOM 5165 C C . VAL B 1 301 ? -3.488 0.382 49.681 1.00 49.74 301 VAL B C 1
ATOM 5166 O O . VAL B 1 301 ? -4.095 -0.066 48.701 1.00 49.69 301 VAL B O 1
ATOM 5170 N N . SER B 1 302 ? -3.282 -0.300 50.806 1.00 49.57 302 SER B N 1
ATOM 5171 C CA . SER B 1 302 ? -3.658 -1.663 51.061 1.00 51.03 302 SER B CA 1
ATOM 5172 C C . SER B 1 302 ? -4.705 -1.671 52.159 1.00 51.82 302 SER B C 1
ATOM 5173 O O . SER B 1 302 ? -4.601 -0.897 53.125 1.00 50.60 302 SER B O 1
ATOM 5176 N N . VAL B 1 303 ? -5.685 -2.556 51.984 1.00 55.51 303 VAL B N 1
ATOM 5177 C CA . VAL B 1 303 ? -6.790 -2.736 52.913 1.00 55.13 303 VAL B CA 1
ATOM 5178 C C . VAL B 1 303 ? -6.799 -4.207 53.344 1.00 62.24 303 VAL B C 1
ATOM 5179 O O . VAL B 1 303 ? -6.893 -5.122 52.514 1.00 62.62 303 VAL B O 1
ATOM 5183 N N . ARG B 1 304 ? -6.724 -4.415 54.650 1.00 63.87 304 ARG B N 1
ATOM 5184 C CA . ARG B 1 304 ? -6.650 -5.656 55.416 1.00 73.42 304 ARG B CA 1
ATOM 5185 C C . ARG B 1 304 ? -6.920 -6.997 54.752 1.00 70.70 304 ARG B C 1
ATOM 5186 O O . ARG B 1 304 ? -6.150 -7.951 54.914 1.00 69.21 304 ARG B O 1
ATOM 5194 N N . GLY B 1 305 ? -8.036 -7.091 54.053 1.00 67.43 305 GLY B N 1
ATOM 5195 C CA . GLY B 1 305 ? -8.486 -8.388 53.626 1.00 72.48 305 GLY B CA 1
ATOM 5196 C C . GLY B 1 305 ? -9.389 -8.297 52.433 1.00 71.91 305 GLY B C 1
ATOM 5197 O O . GLY B 1 305 ? -9.922 -9.323 51.994 1.00 80.97 305 GLY B O 1
ATOM 5198 N N . ILE B 1 306 ? -9.727 -7.072 52.040 1.00 64.47 306 ILE B N 1
ATOM 5199 C CA . ILE B 1 306 ? -10.344 -6.826 50.746 1.00 69.02 306 ILE B CA 1
ATOM 5200 C C . ILE B 1 306 ? -9.200 -6.618 49.769 1.00 63.80 306 ILE B C 1
ATOM 5201 O O . ILE B 1 306 ? -8.312 -5.802 50.004 1.00 66.71 306 ILE B O 1
ATOM 5206 N N . GLU B 1 307 ? -9.179 -7.383 48.705 1.00 68.87 307 GLU B N 1
ATOM 5207 C CA . GLU B 1 307 ? -8.111 -7.216 47.747 1.00 66.19 307 GLU B CA 1
ATOM 5208 C C . GLU B 1 307 ? -8.390 -5.972 46.904 1.00 60.72 307 GLU B C 1
ATOM 5209 O O . GLU B 1 307 ? -9.457 -5.376 46.964 1.00 60.14 307 GLU B O 1
ATOM 5215 N N . GLY B 1 308 ? -7.415 -5.573 46.103 1.00 53.85 308 GLY B N 1
ATOM 5216 C CA . GLY B 1 308 ? -7.580 -4.343 45.354 1.00 52.44 308 GLY B CA 1
ATOM 5217 C C . GLY B 1 308 ? -8.689 -4.419 44.325 1.00 50.17 308 GLY B C 1
ATOM 5218 O O . GLY B 1 308 ? -9.509 -3.504 44.224 1.00 49.59 308 GLY B O 1
ATOM 5219 N N . GLU B 1 309 ? -8.814 -5.562 43.658 1.00 49.00 309 GLU B N 1
ATOM 5220 C CA . GLU B 1 309 ? -9.773 -5.741 42.569 1.00 47.44 309 GLU B CA 1
ATOM 5221 C C . GLU B 1 309 ? -11.221 -5.517 43.022 1.00 51.80 309 GLU B C 1
ATOM 5222 O O . GLU B 1 309 ? -12.041 -4.954 42.275 1.00 46.90 309 GLU B O 1
ATOM 5228 N N . ALA B 1 310 ? -11.550 -5.931 44.241 1.00 49.14 310 ALA B N 1
ATOM 5229 C CA . ALA B 1 310 ? -12.897 -5.732 44.758 1.00 53.90 310 ALA B CA 1
ATOM 5230 C C . ALA B 1 310 ? -13.187 -4.249 44.927 1.00 51.18 310 ALA B C 1
ATOM 5231 O O . ALA B 1 310 ? -14.239 -3.750 44.497 1.00 52.31 310 ALA B O 1
ATOM 5233 N N . MET B 1 311 ? -12.239 -3.528 45.529 1.00 49.22 311 MET B N 1
ATOM 5234 C CA . MET B 1 311 ? -12.391 -2.094 45.707 1.00 52.85 311 MET B CA 1
ATOM 5235 C C . MET B 1 311 ? -12.475 -1.373 44.373 1.00 50.55 311 MET B C 1
ATOM 5236 O O . MET B 1 311 ? -13.239 -0.400 44.239 1.00 42.77 311 MET B O 1
ATOM 5241 N N . LEU B 1 312 ? -11.739 -1.860 43.372 1.00 47.71 312 LEU B N 1
ATOM 5242 C CA . LEU B 1 312 ? -11.779 -1.242 42.060 1.00 47.01 312 LEU B CA 1
ATOM 5243 C C . LEU B 1 312 ? -13.120 -1.437 41.394 1.00 42.26 312 LEU B C 1
ATOM 5244 O O . LEU B 1 312 ? -13.651 -0.490 40.809 1.00 40.07 312 LEU B O 1
ATOM 5249 N N . TRP B 1 313 ? -13.684 -2.640 41.485 1.00 42.91 313 TRP B N 1
ATOM 5250 C CA . TRP B 1 313 ? -14.992 -2.882 40.898 1.00 41.54 313 TRP B CA 1
ATOM 5251 C C . TRP B 1 313 ? -16.048 -1.972 41.522 1.00 40.88 313 TRP B C 1
ATOM 5252 O O . TRP B 1 313 ? -16.857 -1.352 40.808 1.00 39.01 313 TRP B O 1
ATOM 5263 N N . ASP B 1 314 ? -16.058 -1.880 42.859 1.00 43.16 314 ASP B N 1
ATOM 5264 C CA . ASP B 1 314 ? -17.038 -1.010 43.528 1.00 46.93 314 ASP B CA 1
ATOM 5265 C C . ASP B 1 314 ? -16.839 0.444 43.100 1.00 40.43 314 ASP B C 1
ATOM 5266 O O . ASP B 1 314 ? -17.805 1.145 42.742 1.00 36.42 314 ASP B O 1
ATOM 5271 N N . LEU B 1 315 ? -15.587 0.895 43.152 1.00 37.85 315 LEU B N 1
ATOM 5272 C CA . LEU B 1 315 ? -15.218 2.265 42.781 1.00 35.24 315 LEU B CA 1
ATOM 5273 C C . LEU B 1 315 ? -15.610 2.587 41.337 1.00 33.62 315 LEU B C 1
ATOM 5274 O O . LEU B 1 315 ? -15.993 3.730 41.016 1.00 32.74 315 LEU B O 1
ATOM 5279 N N . ASN B 1 316 ? -15.491 1.614 40.463 1.00 34.94 316 ASN B N 1
ATOM 5280 C CA . ASN B 1 316 ? -15.852 1.796 39.072 1.00 33.77 316 ASN B CA 1
ATOM 5281 C C . ASN B 1 316 ? -17.353 1.937 38.902 1.00 32.99 316 ASN B C 1
ATOM 5282 O O . ASN B 1 316 ? -17.795 2.731 38.072 1.00 35.86 316 ASN B O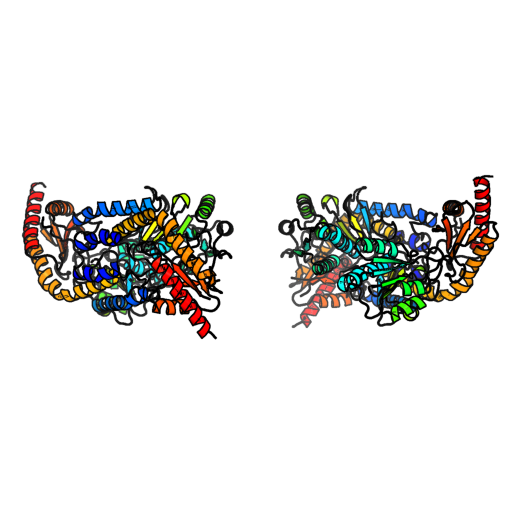 1
ATOM 5287 N N . ARG B 1 317 ? -18.143 1.200 39.688 1.00 35.00 317 ARG B N 1
ATOM 5288 C CA . ARG B 1 317 ? -19.596 1.339 39.645 1.00 37.19 317 ARG B CA 1
ATOM 5289 C C . ARG B 1 317 ? -20.029 2.779 39.884 1.00 37.10 317 ARG B C 1
ATOM 5290 O O . ARG B 1 317 ? -21.091 3.185 39.392 1.00 45.80 317 ARG B O 1
ATOM 5298 N N . SER B 1 318 ? -19.269 3.517 40.694 1.00 36.18 318 SER B N 1
ATOM 5299 C CA . SER B 1 318 ? -19.494 4.930 41.030 1.00 46.04 318 SER B CA 1
ATOM 5300 C C . SER B 1 318 ? -18.744 5.876 40.106 1.00 42.43 318 SER B C 1
ATOM 5301 O O . SER B 1 318 ? -18.626 7.080 40.407 1.00 38.17 318 SER B O 1
ATOM 5304 N N . ASN B 1 319 ? -18.248 5.354 38.986 1.00 40.12 319 ASN B N 1
ATOM 5305 C CA . ASN B 1 319 ? -17.581 6.152 37.951 1.00 35.03 319 ASN B CA 1
ATOM 5306 C C . ASN B 1 319 ? -16.334 6.860 38.462 1.00 36.96 319 ASN B C 1
ATOM 5307 O O . ASN B 1 319 ? -15.906 7.936 37.974 1.00 31.19 319 ASN B O 1
ATOM 5312 N N . ILE B 1 320 ? -15.595 6.153 39.317 1.00 30.75 320 ILE B N 1
ATOM 5313 C CA . ILE B 1 320 ? -14.299 6.598 39.785 1.00 30.13 320 ILE B CA 1
ATOM 5314 C C . ILE B 1 320 ? -13.338 5.556 39.263 1.00 26.98 320 ILE B C 1
ATOM 5315 O O . ILE B 1 320 ? -13.594 4.344 39.450 1.00 29.43 320 ILE B O 1
ATOM 5320 N N . ALA B 1 321 ? -12.288 6.001 38.532 1.00 25.28 321 ALA B N 1
ATOM 5321 C CA . ALA B 1 321 ? -11.357 5.061 37.891 1.00 27.01 321 ALA B CA 1
ATOM 5322 C C . ALA B 1 321 ? -10.032 5.012 38.643 1.00 28.75 321 ALA B C 1
ATOM 5323 O O . ALA B 1 321 ? -9.366 6.039 38.820 1.00 30.44 321 ALA B O 1
ATOM 5325 N N . ALA B 1 322 ? -9.656 3.823 39.113 1.00 26.97 322 ALA B N 1
ATOM 5326 C CA . ALA B 1 322 ? -8.318 3.636 39.705 1.00 37.50 322 ALA B CA 1
ATOM 5327 C C . ALA B 1 322 ? -7.781 2.263 39.298 1.00 29.39 322 ALA B C 1
ATOM 5328 O O . ALA B 1 322 ? -8.428 1.526 38.540 1.00 38.66 322 ALA B O 1
ATOM 5330 N N . SER B 1 323 ? -6.568 1.880 39.763 1.00 29.89 323 SER B N 1
ATOM 5331 C CA . SER B 1 323 ? -6.070 0.570 39.319 1.00 35.02 323 SER B CA 1
ATOM 5332 C C . SER B 1 323 ? -5.403 -0.137 40.504 1.00 37.37 323 SER B C 1
ATOM 5333 O O . SER B 1 323 ? -5.368 0.394 41.603 1.00 50.72 323 SER B O 1
ATOM 5336 N N . THR B 1 324 ? -4.918 -1.352 40.300 1.00 37.04 324 THR B N 1
ATOM 5337 C CA . THR B 1 324 ? -4.249 -2.111 41.352 1.00 43.12 324 THR B CA 1
ATOM 5338 C C . THR B 1 324 ? -2.741 -1.913 41.354 1.00 51.77 324 THR B C 1
ATOM 5339 O O . THR B 1 324 ? -2.172 -1.162 40.564 1.00 67.51 324 THR B O 1
ATOM 5343 N N . GLY B 1 325 ? -2.089 -2.597 42.280 1.00 55.00 325 GLY B N 1
ATOM 5344 C CA . GLY B 1 325 ? -0.646 -2.566 42.403 1.00 56.76 325 GLY B CA 1
ATOM 5345 C C . GLY B 1 325 ? -0.191 -3.647 43.351 1.00 56.69 325 GLY B C 1
ATOM 5346 O O . GLY B 1 325 ? -0.840 -3.889 44.381 1.00 75.91 325 GLY B O 1
ATOM 5347 N N . SER B 1 326 ? 0.898 -4.315 43.010 1.00 62.06 326 SER B N 1
ATOM 5348 C CA . SER B 1 326 ? 1.363 -5.456 43.788 1.00 59.93 326 SER B CA 1
ATOM 5349 C C . SER B 1 326 ? 1.798 -5.013 45.185 1.00 62.49 326 SER B C 1
ATOM 5350 O O . SER B 1 326 ? 2.364 -3.930 45.364 1.00 66.28 326 SER B O 1
ATOM 5353 N N . ALA B 1 327 ? 1.456 -5.819 46.192 1.00 66.51 327 ALA B N 1
ATOM 5354 C CA . ALA B 1 327 ? 1.806 -5.518 47.573 1.00 65.65 327 ALA B CA 1
ATOM 5355 C C . ALA B 1 327 ? 2.376 -6.784 48.170 1.00 67.41 327 ALA B C 1
ATOM 5356 O O . ALA B 1 327 ? 1.794 -7.858 47.993 1.00 80.06 327 ALA B O 1
ATOM 5358 N N . CYS B 1 328 ? 3.513 -6.677 48.858 1.00 67.29 328 CYS B N 1
ATOM 5359 C CA . CYS B 1 328 ? 4.203 -7.857 49.341 1.00 66.51 328 CYS B CA 1
ATOM 5360 C C . CYS B 1 328 ? 4.275 -7.832 50.867 1.00 68.10 328 CYS B C 1
ATOM 5361 O O . CYS B 1 328 ? 4.177 -8.868 51.520 1.00 73.62 328 CYS B O 1
ATOM 5364 N N . ALA B 1 349 ? -5.601 -7.181 50.499 1.00 67.29 349 ALA B N 1
ATOM 5365 C CA . ALA B 1 349 ? -4.651 -8.069 51.145 1.00 68.08 349 ALA B CA 1
ATOM 5366 C C . ALA B 1 349 ? -3.547 -8.300 50.151 1.00 73.40 349 ALA B C 1
ATOM 5367 O O . ALA B 1 349 ? -2.501 -7.649 50.197 1.00 75.69 349 ALA B O 1
ATOM 5369 N N . HIS B 1 350 ? -3.812 -9.221 49.228 1.00 77.81 350 HIS B N 1
ATOM 5370 C CA . HIS B 1 350 ? -2.881 -9.548 48.155 1.00 75.18 350 HIS B CA 1
ATOM 5371 C C . HIS B 1 350 ? -2.466 -8.284 47.412 1.00 69.57 350 HIS B C 1
ATOM 5372 O O . HIS B 1 350 ? -1.314 -7.844 47.510 1.00 81.30 350 HIS B O 1
ATOM 5379 N N . THR B 1 351 ? -3.422 -7.636 46.749 1.00 66.17 351 THR B N 1
ATOM 5380 C CA . THR B 1 351 ? -3.156 -6.470 45.931 1.00 64.14 351 THR B CA 1
ATOM 5381 C C . THR B 1 351 ? -3.700 -5.198 46.573 1.00 56.88 351 THR B C 1
ATOM 5382 O O . THR B 1 351 ? -4.693 -5.228 47.298 1.00 55.50 351 THR B O 1
ATOM 5386 N N . ALA B 1 352 ? -3.060 -4.079 46.257 1.00 56.21 352 ALA B N 1
ATOM 5387 C CA . ALA B 1 352 ? -3.430 -2.760 46.738 1.00 49.13 352 ALA B CA 1
ATOM 5388 C C . ALA B 1 352 ? -4.056 -1.922 45.629 1.00 52.36 352 ALA B C 1
ATOM 5389 O O . ALA B 1 352 ? -4.082 -2.325 44.451 1.00 49.64 352 ALA B O 1
ATOM 5391 N N . ILE B 1 353 ? -4.560 -0.740 46.029 1.00 49.05 353 ILE B N 1
ATOM 5392 C CA . ILE B 1 353 ? -5.249 0.197 45.150 1.00 45.98 353 ILE B CA 1
ATOM 5393 C C . ILE B 1 353 ? -4.385 1.424 44.892 1.00 42.42 353 ILE B C 1
ATOM 5394 O O . ILE B 1 353 ? -3.975 2.132 45.825 1.00 42.83 353 ILE B O 1
ATOM 5399 N N . ARG B 1 354 ? -4.083 1.635 43.616 1.00 38.82 354 ARG B N 1
ATOM 5400 C CA . ARG B 1 354 ? -3.241 2.743 43.150 1.00 34.06 354 ARG B CA 1
ATOM 5401 C C . ARG B 1 354 ? -4.113 3.864 42.626 1.00 30.98 354 ARG B C 1
ATOM 5402 O O . ARG B 1 354 ? -4.853 3.717 41.629 1.00 31.23 354 ARG B O 1
ATOM 5410 N N . LEU B 1 355 ? -4.015 4.973 43.300 1.00 31.31 355 LEU B N 1
ATOM 5411 C CA . LEU B 1 355 ? -4.736 6.183 43.004 1.00 29.90 355 LEU B CA 1
ATOM 5412 C C . LEU B 1 355 ? -3.702 7.177 42.529 1.00 29.84 355 LEU B C 1
ATOM 5413 O O . LEU B 1 355 ? -2.715 7.444 43.243 1.00 30.11 355 LEU B O 1
ATOM 5418 N N . SER B 1 356 ? -3.866 7.640 41.294 1.00 23.51 356 SER B N 1
ATOM 5419 C CA . SER B 1 356 ? -2.878 8.559 40.732 1.00 30.16 356 SER B CA 1
ATOM 5420 C C . SER B 1 356 ? -3.612 9.759 40.150 1.00 23.78 356 SER B C 1
ATOM 5421 O O . SER B 1 356 ? -4.488 9.600 39.297 1.00 30.20 356 SER B O 1
ATOM 5424 N N . LEU B 1 357 ? -3.312 10.952 40.680 1.00 30.02 357 LEU B N 1
ATOM 5425 C CA . LEU B 1 357 ? -4.030 12.173 40.334 1.00 23.84 357 LEU B CA 1
ATOM 5426 C C . LEU B 1 357 ? -3.377 12.899 39.140 1.00 27.03 357 LEU B C 1
ATOM 5427 O O . LEU B 1 357 ? -2.264 12.555 38.773 1.00 23.50 357 LEU B O 1
ATOM 5432 N N . SER B 1 358 ? -3.988 14.024 38.701 1.00 31.21 358 SER B N 1
ATOM 5433 C CA . SER B 1 358 ? -3.362 14.930 37.704 1.00 33.00 358 SER B CA 1
ATOM 5434 C C . SER B 1 358 ? -3.814 16.350 37.971 1.00 36.17 358 SER B C 1
ATOM 5435 O O . SER B 1 358 ? -4.675 16.603 38.810 1.00 41.74 358 SER B O 1
ATOM 5438 N N . ARG B 1 359 ? -3.275 17.292 37.178 1.00 28.03 359 ARG B N 1
ATOM 5439 C CA . ARG B 1 359 ? -3.675 18.671 37.276 1.00 28.07 359 ARG B CA 1
ATOM 5440 C C . ARG B 1 359 ? -5.166 18.879 36.980 1.00 27.27 359 ARG B C 1
ATOM 5441 O O . ARG B 1 359 ? -5.669 19.994 37.192 1.00 32.17 359 ARG B O 1
ATOM 5449 N N . PHE B 1 360 ? -5.854 17.880 36.407 1.00 29.10 360 PHE B N 1
ATOM 5450 C CA . PHE B 1 360 ? -7.275 18.026 36.071 1.00 30.09 360 PHE B CA 1
ATOM 5451 C C . PHE B 1 360 ? -8.198 17.519 37.173 1.00 40.37 360 PHE B C 1
ATOM 5452 O O . PHE B 1 360 ? -9.408 17.755 37.105 1.00 53.76 360 PHE B O 1
ATOM 5460 N N . ASN B 1 361 ? -7.659 16.875 38.200 1.00 34.72 361 ASN B N 1
ATOM 5461 C CA . ASN B 1 361 ? -8.491 16.571 39.380 1.00 44.55 361 ASN B CA 1
ATOM 5462 C C . ASN B 1 361 ? -8.677 17.785 40.289 1.00 48.08 361 ASN B C 1
ATOM 5463 O O . ASN B 1 361 ? -7.861 18.722 40.301 1.00 45.48 361 ASN B O 1
ATOM 5468 N N . THR B 1 362 ? -9.782 17.758 41.073 1.00 46.73 362 THR B N 1
ATOM 5469 C CA . THR B 1 362 ? -10.220 18.851 41.922 1.00 45.44 362 THR B CA 1
ATOM 5470 C C . THR B 1 362 ? -10.467 18.408 43.375 1.00 44.70 362 THR B C 1
ATOM 5471 O O . THR B 1 362 ? -10.633 17.217 43.675 1.00 41.71 362 THR B O 1
ATOM 5475 N N . GLU B 1 363 ? -10.516 19.391 44.264 1.00 35.60 363 GLU B N 1
ATOM 5476 C CA . GLU B 1 363 ? -10.754 19.038 45.663 1.00 44.75 363 GLU B CA 1
ATOM 5477 C C . GLU B 1 363 ? -12.129 18.399 45.820 1.00 48.32 363 GLU B C 1
ATOM 5478 O O . GLU B 1 363 ? -12.235 17.376 46.478 1.00 46.78 363 GLU B O 1
ATOM 5484 N N . ALA B 1 364 ? -13.122 18.862 45.070 1.00 44.94 364 ALA B N 1
ATOM 5485 C CA . ALA B 1 364 ? -14.445 18.225 45.105 1.00 57.49 364 ALA B CA 1
ATOM 5486 C C . ALA B 1 364 ? -14.367 16.727 44.785 1.00 53.94 364 ALA B C 1
ATOM 5487 O O . ALA B 1 364 ? -14.997 15.909 45.473 1.00 51.30 364 ALA B O 1
ATOM 5489 N N . GLU B 1 365 ? -13.626 16.357 43.719 1.00 36.21 365 GLU B N 1
ATOM 5490 C CA . GLU B 1 365 ? -13.416 14.951 43.372 1.00 38.43 365 GLU B CA 1
ATOM 5491 C C . GLU B 1 365 ? -12.745 14.172 44.490 1.00 38.06 365 GLU B C 1
ATOM 5492 O O . GLU B 1 365 ? -13.066 12.997 44.708 1.00 36.31 365 GLU B O 1
ATOM 5498 N N . ILE B 1 366 ? -11.766 14.763 45.160 1.00 47.18 366 ILE B N 1
ATOM 5499 C CA . ILE B 1 366 ? -11.091 14.005 46.204 1.00 45.39 366 ILE B CA 1
ATOM 5500 C C . ILE B 1 366 ? -12.060 13.784 47.362 1.00 38.59 366 ILE B C 1
ATOM 5501 O O . ILE B 1 366 ? -12.125 12.696 47.917 1.00 41.99 366 ILE B O 1
ATOM 5506 N N . ASP B 1 367 ? -12.818 14.806 47.738 1.00 42.56 367 ASP B N 1
ATOM 5507 C CA . ASP B 1 367 ? -13.811 14.614 48.801 1.00 52.80 367 ASP B CA 1
ATOM 5508 C C . ASP B 1 367 ? -14.783 13.509 48.423 1.00 54.35 367 ASP B C 1
ATOM 5509 O O . ASP B 1 367 ? -15.060 12.594 49.218 1.00 49.86 367 ASP B O 1
ATOM 5514 N N . LYS B 1 368 ? -15.316 13.585 47.199 1.00 49.80 368 LYS B N 1
ATOM 5515 C CA . LYS B 1 368 ? -16.271 12.577 46.782 1.00 49.53 368 LYS B CA 1
ATOM 5516 C C . LYS B 1 368 ? -15.617 11.217 46.851 1.00 40.39 368 LYS B C 1
ATOM 5517 O O . LYS B 1 368 ? -16.220 10.258 47.328 1.00 37.21 368 LYS B O 1
ATOM 5523 N N . THR B 1 369 ? -14.357 11.147 46.431 1.00 40.28 369 THR B N 1
ATOM 5524 C CA . THR B 1 369 ? -13.639 9.889 46.418 1.00 35.53 369 THR B CA 1
ATOM 5525 C C . THR B 1 369 ? -13.387 9.368 47.832 1.00 31.98 369 THR B C 1
ATOM 5526 O O . THR B 1 369 ? -13.429 8.174 48.038 1.00 32.16 369 THR B O 1
ATOM 5530 N N . ILE B 1 370 ? -13.072 10.237 48.793 1.00 43.12 370 ILE B N 1
ATOM 5531 C CA . ILE B 1 370 ? -12.922 9.810 50.177 1.00 42.18 370 ILE B CA 1
ATOM 5532 C C . ILE B 1 370 ? -14.219 9.175 50.633 1.00 46.69 370 ILE B C 1
ATOM 5533 O O . ILE B 1 370 ? -14.248 8.060 51.170 1.00 51.62 370 ILE B O 1
ATOM 5538 N N . GLU B 1 371 ? -15.321 9.843 50.322 1.00 44.98 371 GLU B N 1
ATOM 5539 C CA . GLU B 1 371 ? -16.616 9.363 50.750 1.00 43.46 371 GLU B CA 1
ATOM 5540 C C . GLU B 1 371 ? -16.891 7.977 50.184 1.00 38.13 371 GLU B C 1
ATOM 5541 O O . GLU B 1 371 ? -17.276 7.052 50.923 1.00 40.10 371 GLU B O 1
ATOM 5547 N N . VAL B 1 372 ? -16.767 7.843 48.859 1.00 46.58 372 VAL B N 1
ATOM 5548 C CA . VAL B 1 372 ? -17.092 6.598 48.165 1.00 52.62 372 VAL B CA 1
ATOM 5549 C C . VAL B 1 372 ? -16.125 5.481 48.553 1.00 44.77 372 VAL B C 1
ATOM 5550 O O . VAL B 1 372 ? -16.536 4.341 48.784 1.00 45.51 372 VAL B O 1
ATOM 5554 N N . PHE B 1 373 ? -14.833 5.793 48.671 1.00 41.91 373 PHE B N 1
ATOM 5555 C CA . PHE B 1 373 ? -13.882 4.765 49.071 1.00 35.42 373 PHE B CA 1
ATOM 5556 C C . PHE B 1 373 ? -14.220 4.255 50.466 1.00 41.13 373 PHE B C 1
ATOM 5557 O O . PHE B 1 373 ? -14.352 3.046 50.683 1.00 39.01 373 PHE B O 1
ATOM 5565 N N . SER B 1 374 ? -14.495 5.176 51.400 1.00 42.55 374 SER B N 1
ATOM 5566 C CA . SER B 1 374 ? -14.780 4.745 52.755 1.00 42.86 374 SER B CA 1
ATOM 5567 C C . SER B 1 374 ? -16.032 3.886 52.784 1.00 44.01 374 SER B C 1
ATOM 5568 O O . SER B 1 374 ? -16.034 2.803 53.377 1.00 45.96 374 SER B O 1
ATOM 5571 N N . GLN B 1 375 ? -17.118 4.359 52.150 1.00 49.55 375 GLN B N 1
ATOM 5572 C CA . GLN B 1 375 ? -18.340 3.559 52.087 1.00 50.05 375 GLN B CA 1
ATOM 5573 C C . GLN B 1 375 ? -18.076 2.186 51.477 1.00 52.99 375 GLN B C 1
ATOM 5574 O O . GLN B 1 375 ? -18.594 1.174 51.973 1.00 51.27 375 GLN B O 1
ATOM 5580 N N . ALA B 1 376 ? -17.245 2.130 50.437 1.00 46.33 376 ALA B N 1
ATOM 5581 C CA . ALA B 1 376 ? -16.948 0.855 49.791 1.00 52.96 376 ALA B CA 1
ATOM 5582 C C . ALA B 1 376 ? -16.211 -0.086 50.732 1.00 52.37 376 ALA B C 1
ATOM 5583 O O . ALA B 1 376 ? -16.478 -1.293 50.762 1.00 59.01 376 ALA B O 1
ATOM 5585 N N . ALA B 1 377 ? -15.276 0.461 51.504 1.00 58.38 377 ALA B N 1
ATOM 5586 C CA . ALA B 1 377 ? -14.509 -0.343 52.439 1.00 63.78 377 ALA B CA 1
ATOM 5587 C C . ALA B 1 377 ? -15.408 -0.912 53.520 1.00 64.20 377 ALA B C 1
ATOM 5588 O O . ALA B 1 377 ? -15.400 -2.126 53.765 1.00 69.09 377 ALA B O 1
ATOM 5590 N N . VAL B 1 378 ? -16.214 -0.057 54.171 1.00 67.19 378 VAL B N 1
ATOM 5591 C CA . VAL B 1 378 ? -17.047 -0.589 55.235 1.00 63.89 378 VAL B CA 1
ATOM 5592 C C . VAL B 1 378 ? -18.080 -1.552 54.675 1.00 60.37 378 VAL B C 1
ATOM 5593 O O . VAL B 1 378 ? -18.392 -2.578 55.302 1.00 61.50 378 VAL B O 1
ATOM 5597 N N . ARG B 1 379 ? -18.550 -1.326 53.452 1.00 51.82 379 ARG B N 1
ATOM 5598 C CA . ARG B 1 379 ? -19.560 -2.273 53.033 1.00 57.78 379 ARG B CA 1
ATOM 5599 C C . ARG B 1 379 ? -18.936 -3.614 52.687 1.00 63.97 379 ARG B C 1
ATOM 5600 O O . ARG B 1 379 ? -19.387 -4.644 53.213 1.00 70.90 379 ARG B O 1
ATOM 5608 N N . LEU B 1 380 ? -17.809 -3.599 51.947 1.00 61.43 380 LEU B N 1
ATOM 5609 C CA . LEU B 1 380 ? -17.145 -4.854 51.599 1.00 65.95 380 LEU B CA 1
ATOM 5610 C C . LEU B 1 380 ? -16.627 -5.594 52.821 1.00 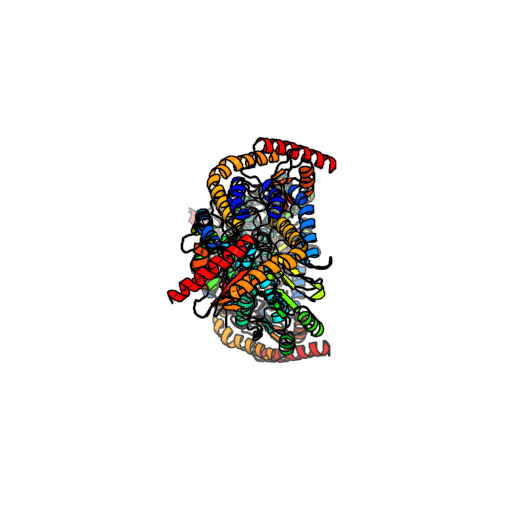64.08 380 LEU B C 1
ATOM 5611 O O . LEU B 1 380 ? -16.617 -6.826 52.840 1.00 69.42 380 LEU B O 1
ATOM 5616 N N . ARG B 1 381 ? -16.300 -4.884 53.892 1.00 68.38 381 ARG B N 1
ATOM 5617 C CA . ARG B 1 381 ? -15.903 -5.604 55.095 1.00 70.17 381 ARG B CA 1
ATOM 5618 C C . ARG B 1 381 ? -17.108 -6.275 55.747 1.00 72.14 381 ARG B C 1
ATOM 5619 O O . ARG B 1 381 ? -16.996 -7.409 56.234 1.00 74.47 381 ARG B O 1
ATOM 5627 N N . ASN B 1 382 ? -18.255 -5.583 55.848 1.00 70.93 382 ASN B N 1
ATOM 5628 C CA . ASN B 1 382 ? -19.400 -6.283 56.422 1.00 72.00 382 ASN B CA 1
ATOM 5629 C C . ASN B 1 382 ? -19.815 -7.488 55.577 1.00 68.09 382 ASN B C 1
ATOM 5630 O O . ASN B 1 382 ? -20.383 -8.451 56.122 1.00 84.00 382 ASN B O 1
ATOM 5635 N N . ILE B 1 383 ? -19.610 -7.446 54.260 1.00 73.47 383 ILE B N 1
ATOM 5636 C CA . ILE B 1 383 ? -19.949 -8.665 53.521 1.00 77.74 383 ILE B CA 1
ATOM 5637 C C . ILE B 1 383 ? -18.880 -9.753 53.707 1.00 76.39 383 ILE B C 1
ATOM 5638 O O . ILE B 1 383 ? -19.194 -10.946 53.656 1.00 79.36 383 ILE B O 1
ATOM 5643 N N . SER B 1 384 ? -17.634 -9.368 53.992 1.00 73.59 384 SER B N 1
ATOM 5644 C CA . SER B 1 384 ? -16.522 -10.299 54.189 1.00 70.63 384 SER B CA 1
ATOM 5645 C C . SER B 1 384 ? -16.601 -11.037 55.516 1.00 70.68 384 SER B C 1
ATOM 5646 O O . SER B 1 384 ? -17.606 -11.663 55.836 1.00 78.29 384 SER B O 1
ATOM 5649 N N . VAL C 1 2 ? 74.863 -44.467 -32.324 1.00 56.11 2 VAL C N 1
ATOM 5650 C CA . VAL C 1 2 ? 74.117 -44.175 -31.110 1.00 49.71 2 VAL C CA 1
ATOM 5651 C C . VAL C 1 2 ? 72.792 -44.947 -31.053 1.00 58.82 2 VAL C C 1
ATOM 5652 O O . VAL C 1 2 ? 72.284 -45.506 -32.061 1.00 60.54 2 VAL C O 1
ATOM 5656 N N . GLN C 1 3 ? 72.225 -44.988 -29.844 1.00 45.48 3 GLN C N 1
ATOM 5657 C CA . GLN C 1 3 ? 70.946 -45.653 -29.624 1.00 42.29 3 GLN C CA 1
ATOM 5658 C C . GLN C 1 3 ? 70.091 -44.484 -29.166 1.00 32.98 3 GLN C C 1
ATOM 5659 O O . GLN C 1 3 ? 70.258 -44.021 -28.040 1.00 60.00 3 GLN C O 1
ATOM 5665 N N . ARG C 1 4 ? 69.280 -43.950 -30.059 1.00 41.67 4 ARG C N 1
ATOM 5666 C CA . ARG C 1 4 ? 68.363 -42.911 -29.652 1.00 44.11 4 ARG C CA 1
ATOM 5667 C C . ARG C 1 4 ? 67.054 -43.551 -29.187 1.00 36.16 4 ARG C C 1
ATOM 5668 O O . ARG C 1 4 ? 66.762 -44.686 -29.506 1.00 29.92 4 ARG C O 1
ATOM 5676 N N . ILE C 1 5 ? 66.305 -42.845 -28.347 1.00 39.97 5 ILE C N 1
ATOM 5677 C CA . ILE C 1 5 ? 65.031 -43.362 -27.806 1.00 31.08 5 ILE C CA 1
ATOM 5678 C C . ILE C 1 5 ? 63.909 -42.459 -28.251 1.00 32.02 5 ILE C C 1
ATOM 5679 O O . ILE C 1 5 ? 63.981 -41.246 -28.022 1.00 31.96 5 ILE C O 1
ATOM 5684 N N . TYR C 1 6 ? 62.858 -43.047 -28.880 1.00 29.89 6 TYR C N 1
ATOM 5685 C CA . TYR C 1 6 ? 61.721 -42.311 -29.431 1.00 33.38 6 TYR C CA 1
ATOM 5686 C C . TYR C 1 6 ? 60.538 -42.418 -28.480 1.00 31.94 6 TYR C C 1
ATOM 5687 O O . TYR C 1 6 ? 60.009 -43.527 -28.251 1.00 25.39 6 TYR C O 1
ATOM 5696 N N . LEU C 1 7 ? 60.211 -41.290 -27.840 1.00 25.57 7 LEU C N 1
ATOM 5697 C CA . LEU C 1 7 ? 59.029 -41.213 -26.942 1.00 27.37 7 LEU C CA 1
ATOM 5698 C C . LEU C 1 7 ? 58.119 -40.065 -27.358 1.00 29.65 7 LEU C C 1
ATOM 5699 O O . LEU C 1 7 ? 57.635 -39.232 -26.534 1.00 27.02 7 LEU C O 1
ATOM 5704 N N . ASP C 1 8 ? 57.892 -39.950 -28.643 1.00 23.69 8 ASP C N 1
ATOM 5705 C CA . ASP C 1 8 ? 57.052 -38.851 -29.118 1.00 25.84 8 ASP C CA 1
ATOM 5706 C C . ASP C 1 8 ? 55.968 -39.392 -30.018 1.00 22.77 8 ASP C C 1
ATOM 5707 O O . ASP C 1 8 ? 55.615 -38.809 -31.065 1.00 21.39 8 ASP C O 1
ATOM 5712 N N . ASN C 1 9 ? 55.430 -40.531 -29.592 1.00 19.64 9 ASN C N 1
ATOM 5713 C CA . ASN C 1 9 ? 54.562 -41.283 -30.511 1.00 36.28 9 ASN C CA 1
ATOM 5714 C C . ASN C 1 9 ? 53.208 -40.673 -30.749 1.00 35.76 9 ASN C C 1
ATOM 5715 O O . ASN C 1 9 ? 52.567 -41.044 -31.732 1.00 23.99 9 ASN C O 1
ATOM 5720 N N . ASN C 1 10 ? 52.765 -39.737 -29.916 1.00 30.49 10 ASN C N 1
ATOM 5721 C CA . ASN C 1 10 ? 51.547 -39.017 -30.239 1.00 30.26 10 ASN C CA 1
ATOM 5722 C C . ASN C 1 10 ? 51.735 -37.940 -31.308 1.00 32.47 10 ASN C C 1
ATOM 5723 O O . ASN C 1 10 ? 50.751 -37.432 -31.870 1.00 31.79 10 ASN C O 1
ATOM 5728 N N . ALA C 1 11 ? 52.968 -37.574 -31.616 1.00 23.58 11 ALA C N 1
ATOM 5729 C CA . ALA C 1 11 ? 53.172 -36.626 -32.693 1.00 21.58 11 ALA C CA 1
ATOM 5730 C C . ALA C 1 11 ? 53.269 -37.357 -34.031 1.00 21.12 11 ALA C C 1
ATOM 5731 O O . ALA C 1 11 ? 52.872 -36.819 -35.063 1.00 23.27 11 ALA C O 1
ATOM 5733 N N . THR C 1 12 ? 53.901 -38.522 -34.025 1.00 24.92 12 THR C N 1
ATOM 5734 C CA . THR C 1 12 ? 53.966 -39.414 -35.183 1.00 22.27 12 THR C CA 1
ATOM 5735 C C . THR C 1 12 ? 54.658 -40.684 -34.720 1.00 25.09 12 THR C C 1
ATOM 5736 O O . THR C 1 12 ? 55.195 -40.737 -33.606 1.00 21.69 12 THR C O 1
ATOM 5740 N N . THR C 1 13 ? 54.545 -41.747 -35.541 1.00 20.16 13 THR C N 1
ATOM 5741 C CA . THR C 1 13 ? 55.057 -43.047 -35.141 1.00 19.07 13 THR C CA 1
ATOM 5742 C C . THR C 1 13 ? 55.980 -43.601 -36.249 1.00 21.76 13 THR C C 1
ATOM 5743 O O . THR C 1 13 ? 55.919 -43.159 -37.361 1.00 26.19 13 THR C O 1
ATOM 5747 N N . ARG C 1 14 ? 56.710 -44.655 -35.908 1.00 19.58 14 ARG C N 1
ATOM 5748 C CA . ARG C 1 14 ? 57.483 -45.411 -36.885 1.00 21.43 14 ARG C CA 1
ATOM 5749 C C . ARG C 1 14 ? 56.568 -46.369 -37.665 1.00 32.14 14 ARG C C 1
ATOM 5750 O O . ARG C 1 14 ? 55.688 -47.024 -37.080 1.00 26.45 14 ARG C O 1
ATOM 5758 N N . ILE C 1 15 ? 56.806 -46.476 -39.002 1.00 29.47 15 ILE C N 1
ATOM 5759 C CA . ILE C 1 15 ? 56.056 -47.429 -39.816 1.00 29.27 15 ILE C CA 1
ATOM 5760 C C . ILE C 1 15 ? 56.446 -48.843 -39.419 1.00 24.09 15 ILE C C 1
ATOM 5761 O O . ILE C 1 15 ? 57.637 -49.181 -39.344 1.00 22.66 15 ILE C O 1
ATOM 5766 N N . ASP C 1 16 ? 55.437 -49.699 -39.176 1.00 26.92 16 ASP C N 1
ATOM 5767 C CA . ASP C 1 16 ? 55.759 -51.084 -38.816 1.00 29.25 16 ASP C CA 1
ATOM 5768 C C . ASP C 1 16 ? 56.475 -51.739 -39.999 1.00 30.72 16 ASP C C 1
ATOM 5769 O O . ASP C 1 16 ? 56.076 -51.482 -41.141 1.00 30.57 16 ASP C O 1
ATOM 5774 N N . PRO C 1 17 ? 57.533 -52.539 -39.785 1.00 30.28 17 PRO C N 1
ATOM 5775 C CA . PRO C 1 17 ? 58.218 -53.154 -40.972 1.00 36.64 17 PRO C CA 1
ATOM 5776 C C . PRO C 1 17 ? 57.255 -53.980 -41.831 1.00 46.27 17 PRO C C 1
ATOM 5777 O O . PRO C 1 17 ? 57.450 -54.078 -43.052 1.00 40.84 17 PRO C O 1
ATOM 5781 N N . LYS C 1 18 ? 56.245 -54.631 -41.218 1.00 39.86 18 LYS C N 1
ATOM 5782 C CA . LYS C 1 18 ? 55.257 -55.372 -42.010 1.00 34.50 18 LYS C CA 1
ATOM 5783 C C . LYS C 1 18 ? 54.422 -54.440 -42.873 1.00 27.68 18 LYS C C 1
ATOM 5784 O O . LYS C 1 18 ? 53.952 -54.838 -43.952 1.00 40.08 18 LYS C O 1
ATOM 5790 N N . VAL C 1 19 ? 54.219 -53.217 -42.419 1.00 26.62 19 VAL C N 1
ATOM 5791 C CA . VAL C 1 19 ? 53.497 -52.221 -43.203 1.00 30.62 19 VAL C CA 1
ATOM 5792 C C . VAL C 1 19 ? 54.328 -51.791 -44.407 1.00 34.39 19 VAL C C 1
ATOM 5793 O O . VAL C 1 19 ? 53.827 -51.779 -45.549 1.00 29.53 19 VAL C O 1
ATOM 5797 N N . LYS C 1 20 ? 55.611 -51.459 -44.164 1.00 29.03 20 LYS C N 1
ATOM 5798 C CA . LYS C 1 20 ? 56.523 -51.141 -45.269 1.00 34.73 20 LYS C CA 1
ATOM 5799 C C . LYS C 1 20 ? 56.549 -52.255 -46.285 1.00 32.40 20 LYS C C 1
ATOM 5800 O O . LYS C 1 20 ? 56.431 -52.032 -47.497 1.00 38.94 20 LYS C O 1
ATOM 5806 N N . GLU C 1 21 ? 56.702 -53.472 -45.780 1.00 42.76 21 GLU C N 1
ATOM 5807 C CA . GLU C 1 21 ? 56.775 -54.638 -46.617 1.00 38.09 21 GLU C CA 1
ATOM 5808 C C . GLU C 1 21 ? 55.532 -54.750 -47.478 1.00 41.19 21 GLU C C 1
ATOM 5809 O O . GLU C 1 21 ? 55.644 -54.902 -48.696 1.00 27.30 21 GLU C O 1
ATOM 5815 N N . ILE C 1 22 ? 54.333 -54.658 -46.876 1.00 31.69 22 ILE C N 1
ATOM 5816 C CA . ILE C 1 22 ? 53.125 -54.879 -47.680 1.00 29.21 22 ILE C CA 1
ATOM 5817 C C . ILE C 1 22 ? 52.920 -53.785 -48.729 1.00 26.14 22 ILE C C 1
ATOM 5818 O O . ILE C 1 22 ? 52.337 -54.037 -49.792 1.00 34.61 22 ILE C O 1
ATOM 5823 N N . MET C 1 23 ? 53.450 -52.599 -48.499 1.00 25.88 23 MET C N 1
ATOM 5824 C CA . MET C 1 23 ? 53.294 -51.518 -49.459 1.00 29.19 23 MET C CA 1
ATOM 5825 C C . MET C 1 23 ? 54.249 -51.652 -50.653 1.00 23.98 23 MET C C 1
ATOM 5826 O O . MET C 1 23 ? 53.845 -51.279 -51.764 1.00 35.96 23 MET C O 1
ATOM 5831 N N . ASP C 1 24 ? 55.450 -52.229 -50.451 1.00 24.05 24 ASP C N 1
ATOM 5832 C CA . ASP C 1 24 ? 56.509 -52.161 -51.468 1.00 34.77 24 ASP C CA 1
ATOM 5833 C C . ASP C 1 24 ? 56.059 -52.551 -52.877 1.00 37.09 24 ASP C C 1
ATOM 5834 O O . ASP C 1 24 ? 56.386 -51.808 -53.806 1.00 35.58 24 ASP C O 1
ATOM 5839 N N . PRO C 1 25 ? 55.305 -53.654 -53.114 1.00 37.13 25 PRO C N 1
ATOM 5840 C CA . PRO C 1 25 ? 55.027 -54.060 -54.535 1.00 30.53 25 PRO C CA 1
ATOM 5841 C C . PRO C 1 25 ? 54.214 -53.024 -55.325 1.00 28.46 25 PRO C C 1
ATOM 5842 O O . PRO C 1 25 ? 54.370 -52.917 -56.547 1.00 33.46 25 PRO C O 1
ATOM 5846 N N . PHE C 1 26 ? 53.412 -52.194 -54.631 1.00 37.07 26 PHE C N 1
ATOM 5847 C CA . PHE C 1 26 ? 52.628 -51.124 -55.227 1.00 28.30 26 PHE C CA 1
ATOM 5848 C C . PHE C 1 26 ? 53.432 -49.860 -55.429 1.00 30.94 26 PHE C C 1
ATOM 5849 O O . PHE C 1 26 ? 52.978 -48.979 -56.164 1.00 30.70 26 PHE C O 1
ATOM 5857 N N . LEU C 1 27 ? 54.636 -49.803 -54.866 1.00 26.45 27 LEU C N 1
ATOM 5858 C CA . LEU C 1 27 ? 55.619 -48.802 -55.177 1.00 32.87 27 LEU C CA 1
ATOM 5859 C C . LEU C 1 27 ? 56.552 -49.237 -56.275 1.00 29.12 27 LEU C C 1
ATOM 5860 O O . LEU C 1 27 ? 57.463 -48.477 -56.584 1.00 30.12 27 LEU C O 1
ATOM 5865 N N . ARG C 1 28 ? 56.424 -50.490 -56.757 1.00 31.29 28 ARG C N 1
ATOM 5866 C CA . ARG C 1 28 ? 57.313 -51.071 -57.743 1.00 31.71 28 ARG C CA 1
ATOM 5867 C C . ARG C 1 28 ? 56.508 -51.429 -58.984 1.00 35.52 28 ARG C C 1
ATOM 5868 O O . ARG C 1 28 ? 56.264 -50.561 -59.838 1.00 38.19 28 ARG C O 1
ATOM 5876 N N . ASP C 1 29 ? 56.097 -52.690 -59.145 1.00 31.10 29 ASP C N 1
ATOM 5877 C CA . ASP C 1 29 ? 55.582 -53.110 -60.443 1.00 33.48 29 ASP C CA 1
ATOM 5878 C C . ASP C 1 29 ? 54.041 -53.063 -60.522 1.00 38.19 29 ASP C C 1
ATOM 5879 O O . ASP C 1 29 ? 53.502 -53.237 -61.613 1.00 35.92 29 ASP C O 1
ATOM 5884 N N . HIS C 1 30 ? 53.329 -52.823 -59.405 1.00 30.51 30 HIS C N 1
ATOM 5885 C CA . HIS C 1 30 ? 51.861 -52.757 -59.357 1.00 31.38 30 HIS C CA 1
ATOM 5886 C C . HIS C 1 30 ? 51.380 -51.320 -59.218 1.00 34.71 30 HIS C C 1
ATOM 5887 O O . HIS C 1 30 ? 50.756 -50.933 -58.206 1.00 32.87 30 HIS C O 1
ATOM 5894 N N . TYR C 1 31 ? 51.682 -50.516 -60.250 1.00 36.37 31 TYR C N 1
ATOM 5895 C CA . TYR C 1 31 ? 51.469 -49.069 -60.238 1.00 29.97 31 TYR C CA 1
ATOM 5896 C C . TYR C 1 31 ? 50.215 -48.631 -60.986 1.00 23.44 31 TYR C C 1
ATOM 5897 O O . TYR C 1 31 ? 50.037 -47.429 -61.235 1.00 29.54 31 TYR C O 1
ATOM 5906 N N . GLY C 1 32 ? 49.365 -49.550 -61.356 1.00 22.55 32 GLY C N 1
ATOM 5907 C CA . GLY C 1 32 ? 48.208 -49.192 -62.156 1.00 22.10 32 GLY C CA 1
ATOM 5908 C C . GLY C 1 32 ? 47.274 -48.277 -61.391 1.00 26.44 32 GLY C C 1
ATOM 5909 O O . GLY C 1 32 ? 47.257 -48.258 -60.167 1.00 29.65 32 GLY C O 1
ATOM 5910 N N . ASN C 1 33 ? 46.601 -47.410 -62.136 1.00 26.55 33 ASN C N 1
ATOM 5911 C CA . ASN C 1 33 ? 45.546 -46.570 -61.582 1.00 32.48 33 ASN C CA 1
ATOM 5912 C C . ASN C 1 33 ? 44.325 -47.455 -61.368 1.00 24.97 33 ASN C C 1
ATOM 5913 O O . ASN C 1 33 ? 43.800 -48.004 -62.349 1.00 25.34 33 ASN C O 1
ATOM 5918 N N . PRO C 1 34 ? 43.831 -47.624 -60.128 1.00 25.76 34 PRO C N 1
ATOM 5919 C CA . PRO C 1 34 ? 42.687 -48.527 -59.907 1.00 30.41 34 PRO C CA 1
ATOM 5920 C C . PRO C 1 34 ? 41.431 -48.214 -60.728 1.00 34.95 34 PRO C C 1
ATOM 5921 O O . PRO C 1 34 ? 40.612 -49.121 -60.921 1.00 28.71 34 PRO C O 1
ATOM 5925 N N . SER C 1 35 ? 41.259 -46.994 -61.239 1.00 28.89 35 SER C N 1
ATOM 5926 C CA . SER C 1 35 ? 40.101 -46.754 -62.107 1.00 38.09 35 SER C CA 1
ATOM 5927 C C . SER C 1 35 ? 40.288 -47.281 -63.497 1.00 38.53 35 SER C C 1
ATOM 5928 O O . SER C 1 35 ? 39.302 -47.356 -64.255 1.00 35.47 35 SER C O 1
ATOM 5931 N N . SER C 1 36 ? 41.526 -47.586 -63.877 1.00 28.16 36 SER C N 1
ATOM 5932 C CA . SER C 1 36 ? 41.715 -48.097 -65.237 1.00 26.68 36 SER C CA 1
ATOM 5933 C C . SER C 1 36 ? 41.015 -49.425 -65.421 1.00 27.15 36 SER C C 1
ATOM 5934 O O . SER C 1 36 ? 41.009 -50.294 -64.531 1.00 33.66 36 SER C O 1
ATOM 5937 N N . LEU C 1 37 ? 40.475 -49.629 -66.616 1.00 23.96 37 LEU C N 1
ATOM 5938 C CA . LEU C 1 37 ? 39.726 -50.826 -66.905 1.00 33.46 37 LEU C CA 1
ATOM 5939 C C . LEU C 1 37 ? 40.605 -51.979 -67.250 1.00 40.63 37 LEU C C 1
ATOM 5940 O O . LEU C 1 37 ? 40.153 -53.141 -67.129 1.00 32.58 37 LEU C O 1
ATOM 5945 N N . HIS C 1 38 ? 41.840 -51.671 -67.699 1.00 32.37 38 HIS C N 1
ATOM 5946 C CA . HIS C 1 38 ? 42.770 -52.703 -68.104 1.00 31.33 38 HIS C CA 1
ATOM 5947 C C . HIS C 1 38 ? 43.366 -53.381 -66.872 1.00 34.56 38 HIS C C 1
ATOM 5948 O O . HIS C 1 38 ? 43.113 -52.987 -65.723 1.00 34.37 38 HIS C O 1
ATOM 5955 N N . GLN C 1 39 ? 44.272 -54.325 -67.145 1.00 33.91 39 GLN C N 1
ATOM 5956 C CA . GLN C 1 39 ? 44.829 -55.276 -66.198 1.00 32.00 39 GLN C CA 1
ATOM 5957 C C . GLN C 1 39 ? 45.709 -54.612 -65.145 1.00 36.73 39 GLN C C 1
ATOM 5958 O O . GLN C 1 39 ? 45.708 -55.036 -63.967 1.00 27.71 39 GLN C O 1
ATOM 5964 N N . PHE C 1 40 ? 46.471 -53.553 -65.520 1.00 32.36 40 PHE C N 1
ATOM 5965 C CA . PHE C 1 40 ? 47.270 -52.884 -64.505 1.00 34.98 40 PHE C CA 1
ATOM 5966 C C . PHE C 1 40 ? 46.368 -52.253 -63.459 1.00 29.97 40 PHE C C 1
ATOM 5967 O O . PHE C 1 40 ? 46.755 -52.118 -62.309 1.00 26.66 40 PHE C O 1
ATOM 5975 N N . GLY C 1 41 ? 45.178 -51.845 -63.872 1.00 26.51 41 GLY C N 1
ATOM 5976 C CA . GLY C 1 41 ? 44.211 -51.227 -62.996 1.00 35.21 41 GLY C CA 1
ATOM 5977 C C . GLY C 1 41 ? 43.483 -52.274 -62.181 1.00 34.57 41 GLY C C 1
ATOM 5978 O O . GLY C 1 41 ? 43.385 -52.119 -60.962 1.00 46.14 41 GLY C O 1
ATOM 5979 N N . THR C 1 42 ? 42.890 -53.274 -62.844 1.00 36.37 42 THR C N 1
ATOM 5980 C CA . THR C 1 42 ? 42.102 -54.287 -62.126 1.00 44.28 42 THR C CA 1
ATOM 5981 C C . THR C 1 42 ? 42.939 -55.177 -61.191 1.00 46.30 42 THR C C 1
ATOM 5982 O O . THR C 1 42 ? 42.420 -55.585 -60.127 1.00 33.58 42 THR C O 1
ATOM 5986 N N . GLU C 1 43 ? 44.234 -55.424 -61.496 1.00 28.96 43 GLU C N 1
ATOM 5987 C CA . GLU C 1 43 ? 45.053 -56.202 -60.565 1.00 31.88 43 GLU C CA 1
ATOM 5988 C C . GLU C 1 43 ? 45.184 -55.537 -59.173 1.00 24.44 43 GLU C C 1
ATOM 5989 O O . GLU C 1 43 ? 45.632 -56.186 -58.243 1.00 33.90 43 GLU C O 1
ATOM 5995 N N . THR C 1 44 ? 44.922 -54.267 -59.022 1.00 31.72 44 THR C N 1
ATOM 5996 C CA . THR C 1 44 ? 45.086 -53.673 -57.699 1.00 27.13 44 THR C CA 1
ATOM 5997 C C . THR C 1 44 ? 43.826 -53.838 -56.839 1.00 32.83 44 THR C C 1
ATOM 5998 O O . THR C 1 44 ? 43.859 -53.533 -55.643 1.00 35.06 44 THR C O 1
ATOM 6002 N N . HIS C 1 45 ? 42.721 -54.242 -57.437 1.00 33.81 45 HIS C N 1
ATOM 6003 C CA . HIS C 1 45 ? 41.442 -54.232 -56.715 1.00 38.67 45 HIS C CA 1
ATOM 6004 C C . HIS C 1 45 ? 41.419 -55.174 -55.509 1.00 28.48 45 HIS C C 1
ATOM 6005 O O . HIS C 1 45 ? 41.068 -54.703 -54.405 1.00 30.40 45 HIS C O 1
ATOM 6012 N N . PRO C 1 46 ? 41.835 -56.453 -55.615 1.00 28.34 46 PRO C N 1
ATOM 6013 C CA . PRO C 1 46 ? 41.818 -57.354 -54.450 1.00 34.47 46 PRO C CA 1
ATOM 6014 C C . PRO C 1 46 ? 42.533 -56.817 -53.230 1.00 43.92 46 PRO C C 1
ATOM 6015 O O . PRO C 1 46 ? 42.009 -56.906 -52.098 1.00 35.15 46 PRO C O 1
ATOM 6019 N N . ALA C 1 47 ? 43.737 -56.265 -53.432 1.00 36.11 47 ALA C N 1
ATOM 6020 C CA . ALA C 1 47 ? 44.485 -55.738 -52.295 1.00 35.66 47 ALA C CA 1
ATOM 6021 C C . ALA C 1 47 ? 43.828 -54.499 -51.706 1.00 25.59 47 ALA C C 1
ATOM 6022 O O . ALA C 1 47 ? 43.909 -54.270 -50.502 1.00 26.29 47 ALA C O 1
ATOM 6024 N N . ILE C 1 48 ? 43.248 -53.637 -52.545 1.00 33.56 48 ILE C N 1
ATOM 6025 C CA . ILE C 1 48 ? 42.529 -52.477 -52.022 1.00 29.24 48 ILE C CA 1
ATOM 6026 C C . ILE C 1 48 ? 41.287 -52.933 -51.240 1.00 24.39 48 ILE C C 1
ATOM 6027 O O . ILE C 1 48 ? 40.973 -52.374 -50.181 1.00 28.78 48 ILE C O 1
ATOM 6032 N N . ALA C 1 49 ? 40.572 -53.928 -51.753 1.00 22.83 49 ALA C N 1
ATOM 6033 C CA . ALA C 1 49 ? 39.401 -54.478 -51.055 1.00 33.03 49 ALA C CA 1
ATOM 6034 C C . ALA C 1 49 ? 39.792 -55.065 -49.701 1.00 33.17 49 ALA C C 1
ATOM 6035 O O . ALA C 1 49 ? 39.125 -54.806 -48.691 1.00 29.49 49 ALA C O 1
ATOM 6037 N N . GLU C 1 50 ? 40.919 -55.802 -49.656 1.00 36.83 50 GLU C N 1
ATOM 6038 C CA . GLU C 1 50 ? 41.429 -56.367 -48.412 1.00 34.15 50 GLU C CA 1
ATOM 6039 C C . GLU C 1 50 ? 41.799 -55.274 -47.428 1.00 37.30 50 GLU C C 1
ATOM 6040 O O . GLU C 1 50 ? 41.438 -55.340 -46.232 1.00 31.10 50 GLU C O 1
ATOM 6046 N N . ALA C 1 51 ? 42.464 -54.233 -47.930 1.00 36.22 51 ALA C N 1
ATOM 6047 C CA . ALA C 1 51 ? 42.839 -53.123 -47.073 1.00 35.44 51 ALA C CA 1
ATOM 6048 C C . ALA C 1 51 ? 41.609 -52.413 -46.493 1.00 33.20 51 ALA C C 1
ATOM 6049 O O . ALA C 1 51 ? 41.602 -52.064 -45.306 1.00 29.58 51 ALA C O 1
ATOM 6051 N N . LEU C 1 52 ? 40.605 -52.102 -47.333 1.00 33.87 52 LEU C N 1
ATOM 6052 C CA . LEU C 1 52 ? 39.365 -51.488 -46.820 1.00 33.29 52 LEU C CA 1
ATOM 6053 C C . LEU C 1 52 ? 38.707 -52.382 -45.784 1.00 30.51 52 LEU C C 1
ATOM 6054 O O . LEU C 1 52 ? 38.208 -51.897 -44.742 1.00 29.08 52 LEU C O 1
ATOM 6059 N N . ASP C 1 53 ? 38.672 -53.697 -46.052 1.00 25.30 53 ASP C N 1
ATOM 6060 C CA . ASP C 1 53 ? 38.109 -54.622 -45.095 1.00 35.16 53 ASP C CA 1
ATOM 6061 C C . ASP C 1 53 ? 38.796 -54.520 -43.736 1.00 39.35 53 ASP C C 1
ATOM 6062 O O . ASP C 1 53 ? 38.120 -54.504 -42.687 1.00 36.19 53 ASP C O 1
ATOM 6067 N N . LYS C 1 54 ? 40.129 -54.484 -43.729 1.00 34.41 54 LYS C N 1
ATOM 6068 C CA . LYS C 1 54 ? 40.817 -54.312 -42.453 1.00 34.55 54 LYS C CA 1
ATOM 6069 C C . LYS C 1 54 ? 40.380 -53.016 -41.765 1.00 34.60 54 LYS C C 1
ATOM 6070 O O . LYS C 1 54 ? 40.282 -52.980 -40.535 1.00 36.56 54 LYS C O 1
ATOM 6076 N N . LEU C 1 55 ? 40.128 -51.945 -42.539 1.00 28.44 55 LEU C N 1
ATOM 6077 C CA . LEU C 1 55 ? 39.783 -50.645 -41.923 1.00 19.71 55 LEU C CA 1
ATOM 6078 C C . LEU C 1 55 ? 38.421 -50.700 -41.251 1.00 20.88 55 LEU C C 1
ATOM 6079 O O . LEU C 1 55 ? 38.263 -50.251 -40.094 1.00 28.04 55 LEU C O 1
ATOM 6084 N N . TYR C 1 56 ? 37.433 -51.236 -41.992 1.00 25.89 56 TYR C N 1
ATOM 6085 C CA . TYR C 1 56 ? 36.099 -51.480 -41.511 1.00 31.99 56 TYR C CA 1
ATOM 6086 C C . TYR C 1 56 ? 36.121 -52.291 -40.200 1.00 35.56 56 TYR C C 1
ATOM 6087 O O . TYR C 1 56 ? 35.582 -51.876 -39.157 1.00 34.37 56 TYR C O 1
ATOM 6096 N N . LYS C 1 57 ? 36.774 -53.446 -40.243 1.00 37.26 57 LYS C N 1
ATOM 6097 C CA . LYS C 1 57 ? 36.894 -54.307 -39.087 1.00 41.60 57 LYS C CA 1
ATOM 6098 C C . LYS C 1 57 ? 37.626 -53.628 -37.939 1.00 37.46 57 LYS C C 1
ATOM 6099 O O . LYS C 1 57 ? 37.226 -53.819 -36.766 1.00 43.09 57 LYS C O 1
ATOM 6105 N N . GLY C 1 58 ? 38.613 -52.790 -38.253 1.00 25.39 58 GLY C N 1
ATOM 6106 C CA . GLY C 1 58 ? 39.322 -52.085 -37.205 1.00 34.90 58 GLY C CA 1
ATOM 6107 C C . GLY C 1 58 ? 38.394 -51.209 -36.355 1.00 35.98 58 GLY C C 1
ATOM 6108 O O . GLY C 1 58 ? 38.620 -51.035 -35.156 1.00 27.75 58 GLY C O 1
ATOM 6109 N N . ILE C 1 59 ? 37.376 -50.599 -36.966 1.00 26.42 59 ILE C N 1
ATOM 6110 C CA . ILE C 1 59 ? 36.540 -49.673 -36.153 1.00 28.28 59 ILE C CA 1
ATOM 6111 C C . ILE C 1 59 ? 35.113 -50.130 -36.046 1.00 25.27 59 ILE C C 1
ATOM 6112 O O . ILE C 1 59 ? 34.222 -49.347 -35.599 1.00 32.26 59 ILE C O 1
ATOM 6117 N N . ASN C 1 60 ? 34.831 -51.385 -36.428 1.00 29.86 60 ASN C N 1
ATOM 6118 C CA . ASN C 1 60 ? 33.503 -51.949 -36.404 1.00 33.91 60 ASN C CA 1
ATOM 6119 C C . ASN C 1 60 ? 32.505 -51.195 -37.311 1.00 42.02 60 ASN C C 1
ATOM 6120 O O . ASN C 1 60 ? 31.316 -51.045 -36.987 1.00 36.64 60 ASN C O 1
ATOM 6125 N N . ALA C 1 61 ? 32.970 -50.699 -38.455 1.00 31.68 61 ALA C N 1
ATOM 6126 C CA . ALA C 1 61 ? 32.026 -50.131 -39.424 1.00 31.27 61 ALA C CA 1
ATOM 6127 C C . ALA C 1 61 ? 31.246 -51.253 -40.094 1.00 34.56 61 ALA C C 1
ATOM 6128 O O . ALA C 1 61 ? 31.763 -52.350 -40.268 1.00 32.69 61 ALA C O 1
ATOM 6130 N N . ARG C 1 62 ? 29.944 -51.009 -40.376 1.00 39.76 62 ARG C N 1
ATOM 6131 C CA . ARG C 1 62 ? 29.050 -51.990 -40.992 1.00 27.39 62 ARG C CA 1
ATOM 6132 C C . ARG C 1 62 ? 29.211 -52.005 -42.524 1.00 36.28 62 ARG C C 1
ATOM 6133 O O . ARG C 1 62 ? 29.818 -51.100 -43.106 1.00 39.42 62 ARG C O 1
ATOM 6141 N N . ASP C 1 63 ? 28.679 -53.073 -43.172 1.00 46.75 63 ASP C N 1
ATOM 6142 C CA . ASP C 1 63 ? 28.794 -53.151 -44.636 1.00 41.27 63 ASP C CA 1
ATOM 6143 C C . ASP C 1 63 ? 28.176 -51.928 -45.310 1.00 43.94 63 ASP C C 1
ATOM 6144 O O . ASP C 1 63 ? 28.708 -51.411 -46.303 1.00 48.80 63 ASP C O 1
ATOM 6149 N N . ILE C 1 64 ? 27.111 -51.390 -44.724 1.00 58.35 64 ILE C N 1
ATOM 6150 C CA . ILE C 1 64 ? 26.435 -50.226 -45.281 1.00 44.42 64 ILE C CA 1
ATOM 6151 C C . ILE C 1 64 ? 27.135 -48.893 -45.027 1.00 35.11 64 ILE C C 1
ATOM 6152 O O . ILE C 1 64 ? 26.765 -47.893 -45.649 1.00 31.38 64 ILE C O 1
ATOM 6157 N N . ASP C 1 65 ? 28.069 -48.804 -44.070 1.00 25.51 65 ASP C N 1
ATOM 6158 C CA . ASP C 1 65 ? 28.717 -47.574 -43.791 1.00 27.72 65 ASP C CA 1
ATOM 6159 C C . ASP C 1 65 ? 29.852 -47.349 -44.791 1.00 41.00 65 ASP C C 1
ATOM 6160 O O . ASP C 1 65 ? 30.268 -48.245 -45.537 1.00 25.36 65 ASP C O 1
ATOM 6165 N N . ASP C 1 66 ? 30.352 -46.154 -44.789 1.00 33.93 66 ASP C N 1
ATOM 6166 C CA . ASP C 1 66 ? 31.503 -45.833 -45.636 1.00 29.85 66 ASP C CA 1
ATOM 6167 C C . ASP C 1 66 ? 32.708 -45.643 -44.738 1.00 30.74 66 ASP C C 1
ATOM 6168 O O . ASP C 1 66 ? 32.593 -45.042 -43.656 1.00 30.00 66 ASP C O 1
ATOM 6173 N N . VAL C 1 67 ? 33.865 -46.145 -45.173 1.00 27.14 67 VAL C N 1
ATOM 6174 C CA . VAL C 1 67 ? 35.139 -45.688 -44.639 1.00 24.63 67 VAL C CA 1
ATOM 6175 C C . VAL C 1 67 ? 35.892 -45.090 -45.824 1.00 30.84 67 VAL C C 1
ATOM 6176 O O . VAL C 1 67 ? 36.357 -45.815 -46.681 1.00 35.94 67 VAL C O 1
ATOM 6180 N N . ILE C 1 68 ? 35.839 -43.782 -45.960 1.00 22.11 68 ILE C N 1
ATOM 6181 C CA . ILE C 1 68 ? 36.463 -43.074 -47.095 1.00 22.81 68 ILE C CA 1
ATOM 6182 C C . ILE C 1 68 ? 37.943 -42.809 -46.813 1.00 22.09 68 ILE C C 1
ATOM 6183 O O . ILE C 1 68 ? 38.317 -42.312 -45.753 1.00 24.31 68 ILE C O 1
ATOM 6188 N N . ILE C 1 69 ? 38.799 -43.082 -47.821 1.00 21.89 69 ILE C N 1
ATOM 6189 C CA . ILE C 1 69 ? 40.241 -42.810 -47.773 1.00 20.75 69 ILE C CA 1
ATOM 6190 C C . ILE C 1 69 ? 40.504 -41.350 -48.019 1.00 14.79 69 ILE C C 1
ATOM 6191 O O . ILE C 1 69 ? 40.114 -40.807 -49.071 1.00 21.57 69 ILE C O 1
ATOM 6196 N N . THR C 1 70 ? 41.146 -40.670 -47.053 1.00 16.38 70 THR C N 1
ATOM 6197 C CA . THR C 1 70 ? 41.521 -39.297 -47.246 1.00 18.89 70 THR C CA 1
ATOM 6198 C C . THR C 1 70 ? 43.049 -39.242 -47.243 1.00 15.15 70 THR C C 1
ATOM 6199 O O . THR C 1 70 ? 43.752 -40.284 -47.064 1.00 18.95 70 THR C O 1
ATOM 6203 N N . SER C 1 71 ? 43.537 -38.044 -47.296 1.00 19.26 71 SER C N 1
ATOM 6204 C CA . SER C 1 71 ? 44.978 -37.843 -47.303 1.00 22.42 71 SER C CA 1
ATOM 6205 C C . SER C 1 71 ? 45.571 -37.622 -45.911 1.00 23.27 71 SER C C 1
ATOM 6206 O O . SER C 1 71 ? 46.742 -37.547 -45.789 1.00 21.47 71 SER C O 1
ATOM 6209 N N . CYS C 1 72 ? 44.778 -37.504 -44.839 1.00 19.64 72 CYS C N 1
ATOM 6210 C CA . CYS C 1 72 ? 45.252 -37.260 -43.478 1.00 18.43 72 CYS C CA 1
ATOM 6211 C C . CYS C 1 72 ? 43.977 -36.972 -42.633 1.00 22.29 72 CYS C C 1
ATOM 6212 O O . CYS C 1 72 ? 42.959 -36.568 -43.201 1.00 16.73 72 CYS C O 1
ATOM 6215 N N . ALA C 1 73 ? 44.063 -37.038 -41.305 1.00 25.37 73 ALA C N 1
ATOM 6216 C CA . ALA C 1 73 ? 42.862 -36.670 -40.493 1.00 26.25 73 ALA C CA 1
ATOM 6217 C C . ALA C 1 73 ? 42.497 -35.190 -40.657 1.00 25.93 73 ALA C C 1
ATOM 6218 O O . ALA C 1 73 ? 41.314 -34.820 -40.506 1.00 26.80 73 ALA C O 1
ATOM 6220 N N . THR C 1 74 ? 43.472 -34.344 -40.955 1.00 24.37 74 THR C N 1
ATOM 6221 C CA . THR C 1 74 ? 43.179 -32.921 -41.193 1.00 22.88 74 THR C CA 1
ATOM 6222 C C . THR C 1 74 ? 42.238 -32.781 -42.377 1.00 27.04 74 THR C C 1
ATOM 6223 O O . THR C 1 74 ? 41.233 -32.067 -42.301 1.00 20.29 74 THR C O 1
ATOM 6227 N N . GLU C 1 75 ? 42.496 -33.524 -43.482 1.00 29.52 75 GLU C N 1
ATOM 6228 C CA . GLU C 1 75 ? 41.498 -33.510 -44.528 1.00 22.96 75 GLU C CA 1
ATOM 6229 C C . GLU C 1 75 ? 40.131 -34.002 -44.001 1.00 22.91 75 GLU C C 1
ATOM 6230 O O . GLU C 1 75 ? 39.113 -33.315 -44.192 1.00 24.92 75 GLU C O 1
ATOM 6236 N N . SER C 1 76 ? 40.106 -35.134 -43.289 1.00 25.46 76 SER C N 1
ATOM 6237 C CA . SER C 1 76 ? 38.821 -35.679 -42.808 1.00 32.19 76 SER C CA 1
ATOM 6238 C C . SER C 1 76 ? 38.061 -34.668 -41.956 1.00 23.34 76 SER C C 1
ATOM 6239 O O . SER C 1 76 ? 36.835 -34.530 -42.096 1.00 28.71 76 SER C O 1
ATOM 6242 N N . ASN C 1 77 ? 38.764 -33.993 -41.056 1.00 26.79 77 ASN C N 1
ATOM 6243 C CA . ASN C 1 77 ? 38.174 -33.011 -40.138 1.00 31.03 77 ASN C CA 1
ATOM 6244 C C . ASN C 1 77 ? 37.645 -31.794 -40.872 1.00 26.48 77 ASN C C 1
ATOM 6245 O O . ASN C 1 77 ? 36.564 -31.316 -40.565 1.00 30.14 77 ASN C O 1
ATOM 6250 N N . ASN C 1 78 ? 38.432 -31.226 -41.820 1.00 24.74 78 ASN C N 1
ATOM 6251 C CA . ASN C 1 78 ? 37.930 -30.124 -42.627 1.00 22.23 78 ASN C CA 1
ATOM 6252 C C . ASN C 1 78 ? 36.687 -30.555 -43.386 1.00 24.06 78 ASN C C 1
ATOM 6253 O O . ASN C 1 78 ? 35.722 -29.788 -43.541 1.00 26.76 78 ASN C O 1
ATOM 6258 N N . TRP C 1 79 ? 36.705 -31.783 -43.900 1.00 20.77 79 TRP C N 1
ATOM 6259 C CA . TRP C 1 79 ? 35.583 -32.238 -44.707 1.00 19.44 79 TRP C CA 1
ATOM 6260 C C . TRP C 1 79 ? 34.297 -32.359 -43.838 1.00 20.75 79 TRP C C 1
ATOM 6261 O O . TRP C 1 79 ? 33.199 -31.965 -44.263 1.00 25.78 79 TRP C O 1
ATOM 6272 N N . VAL C 1 80 ? 34.422 -32.946 -42.679 1.00 28.31 80 VAL C N 1
ATOM 6273 C CA . VAL C 1 80 ? 33.277 -33.003 -41.748 1.00 23.03 80 VAL C CA 1
ATOM 6274 C C . VAL C 1 80 ? 32.761 -31.579 -41.479 1.00 23.72 80 VAL C C 1
ATOM 6275 O O . VAL C 1 80 ? 31.575 -31.265 -41.718 1.00 27.30 80 VAL C O 1
ATOM 6279 N N . LEU C 1 81 ? 33.660 -30.663 -41.052 1.00 22.45 81 LEU C N 1
ATOM 6280 C CA . LEU C 1 81 ? 33.201 -29.343 -40.597 1.00 23.02 81 LEU C CA 1
ATOM 6281 C C . LEU C 1 81 ? 32.620 -28.486 -41.715 1.00 24.61 81 LEU C C 1
ATOM 6282 O O . LEU C 1 81 ? 31.595 -27.838 -41.534 1.00 24.61 81 LEU C O 1
ATOM 6287 N N . LYS C 1 82 ? 33.283 -28.444 -42.877 1.00 29.18 82 LYS C N 1
ATOM 6288 C CA . LYS C 1 82 ? 32.834 -27.611 -43.990 1.00 26.57 82 LYS C CA 1
ATOM 6289 C C . LYS C 1 82 ? 31.653 -28.246 -44.745 1.00 23.47 82 LYS C C 1
ATOM 6290 O O . LYS C 1 82 ? 30.796 -27.532 -45.282 1.00 28.36 82 LYS C O 1
ATOM 6296 N N . GLY C 1 83 ? 31.634 -29.587 -44.824 1.00 27.93 83 GLY C N 1
ATOM 6297 C CA . GLY C 1 83 ? 30.480 -30.281 -45.374 1.00 31.71 83 GLY C CA 1
ATOM 6298 C C . GLY C 1 83 ? 29.215 -30.052 -44.554 1.00 29.22 83 GLY C C 1
ATOM 6299 O O . GLY C 1 83 ? 28.154 -29.802 -45.103 1.00 30.03 83 GLY C O 1
ATOM 6300 N N . VAL C 1 84 ? 29.327 -30.170 -43.230 1.00 33.16 84 VAL C N 1
ATOM 6301 C CA . VAL C 1 84 ? 28.198 -29.895 -42.336 1.00 26.55 84 VAL C CA 1
ATOM 6302 C C . VAL C 1 84 ? 27.872 -28.428 -42.332 1.00 33.96 84 VAL C C 1
ATOM 6303 O O . VAL C 1 84 ? 26.691 -28.079 -42.337 1.00 32.36 84 VAL C O 1
ATOM 6307 N N . TYR C 1 85 ? 28.878 -27.542 -42.489 1.00 31.32 85 TYR C N 1
ATOM 6308 C CA . TYR C 1 85 ? 28.546 -26.130 -42.640 1.00 35.10 85 TYR C CA 1
ATOM 6309 C C . TYR C 1 85 ? 27.595 -25.942 -43.806 1.00 41.37 85 TYR C C 1
ATOM 6310 O O . TYR C 1 85 ? 26.548 -25.293 -43.664 1.00 32.91 85 TYR C O 1
ATOM 6319 N N . PHE C 1 86 ? 27.898 -26.591 -44.957 1.00 43.06 86 PHE C N 1
ATOM 6320 C CA . PHE C 1 86 ? 27.031 -26.388 -46.123 1.00 37.76 86 PHE C CA 1
ATOM 6321 C C . PHE C 1 86 ? 25.669 -27.089 -46.012 1.00 36.29 86 PHE C C 1
ATOM 6322 O O . PHE C 1 86 ? 24.638 -26.514 -46.374 1.00 39.23 86 PHE C O 1
ATOM 6330 N N . ASP C 1 87 ? 25.663 -28.330 -45.542 1.00 39.06 87 ASP C N 1
ATOM 6331 C CA . ASP C 1 87 ? 24.468 -29.169 -45.545 1.00 37.39 87 ASP C CA 1
ATOM 6332 C C . ASP C 1 87 ? 23.515 -28.760 -44.448 1.00 40.45 87 ASP C C 1
ATOM 6333 O O . ASP C 1 87 ? 22.300 -28.782 -44.635 1.00 34.68 87 ASP C O 1
ATOM 6338 N N . GLU C 1 88 ? 24.057 -28.444 -43.278 1.00 37.06 88 GLU C N 1
ATOM 6339 C CA . GLU C 1 88 ? 23.196 -28.160 -42.151 1.00 38.71 88 GLU C CA 1
ATOM 6340 C C . GLU C 1 88 ? 23.143 -26.678 -41.769 1.00 32.77 88 GLU C C 1
ATOM 6341 O O . GLU C 1 88 ? 22.061 -26.096 -41.823 1.00 39.89 88 GLU C O 1
ATOM 6347 N N . CYS C 1 89 ? 24.289 -26.006 -41.628 1.00 31.00 89 CYS C N 1
ATOM 6348 C CA . CYS C 1 89 ? 24.269 -24.615 -41.169 1.00 38.23 89 CYS C CA 1
ATOM 6349 C C . CYS C 1 89 ? 23.626 -23.685 -42.197 1.00 40.42 89 CYS C C 1
ATOM 6350 O O . CYS C 1 89 ? 22.716 -22.905 -41.886 1.00 47.08 89 CYS C O 1
ATOM 6353 N N . LEU C 1 90 ? 24.072 -23.772 -43.450 1.00 39.62 90 LEU C N 1
ATOM 6354 C CA . LEU C 1 90 ? 23.525 -22.859 -44.430 1.00 37.83 90 LEU C CA 1
ATOM 6355 C C . LEU C 1 90 ? 22.156 -23.305 -44.918 1.00 36.54 90 LEU C C 1
ATOM 6356 O O . LEU C 1 90 ? 21.162 -22.598 -44.743 1.00 38.51 90 LEU C O 1
ATOM 6361 N N . LYS C 1 91 ? 22.097 -24.515 -45.472 1.00 35.35 91 LYS C N 1
ATOM 6362 C CA . LYS C 1 91 ? 20.906 -24.929 -46.157 1.00 36.89 91 LYS C CA 1
ATOM 6363 C C . LYS C 1 91 ? 19.770 -25.347 -45.220 1.00 40.14 91 LYS C C 1
ATOM 6364 O O . LYS C 1 91 ? 18.621 -25.381 -45.653 1.00 49.38 91 LYS C O 1
ATOM 6370 N N . LYS C 1 92 ? 20.027 -25.593 -43.942 1.00 42.58 92 LYS C N 1
ATOM 6371 C CA . LYS C 1 92 ? 18.885 -25.865 -43.051 1.00 41.92 92 LYS C CA 1
ATOM 6372 C C . LYS C 1 92 ? 18.863 -24.877 -41.894 1.00 44.01 92 LYS C C 1
ATOM 6373 O O . LYS C 1 92 ? 18.054 -25.045 -40.973 1.00 42.62 92 LYS C O 1
ATOM 6379 N N . GLY C 1 93 ? 19.787 -23.897 -41.878 1.00 43.35 93 GLY C N 1
ATOM 6380 C CA . GLY C 1 93 ? 19.812 -22.858 -40.857 1.00 52.74 93 GLY C CA 1
ATOM 6381 C C . GLY C 1 93 ? 20.225 -23.289 -39.457 1.00 51.56 93 GLY C C 1
ATOM 6382 O O . GLY C 1 93 ? 19.946 -22.540 -38.504 1.00 50.87 93 GLY C O 1
ATOM 6383 N N . LYS C 1 94 ? 20.783 -24.504 -39.308 1.00 48.68 94 LYS C N 1
ATOM 6384 C CA . LYS C 1 94 ? 21.344 -25.024 -38.048 1.00 47.58 94 LYS C CA 1
ATOM 6385 C C . LYS C 1 94 ? 22.754 -24.453 -37.873 1.00 41.15 94 LYS C C 1
ATOM 6386 O O . LYS C 1 94 ? 23.773 -25.119 -38.036 1.00 42.39 94 LYS C O 1
ATOM 6392 N N . ASN C 1 95 ? 22.784 -23.180 -37.489 1.00 54.90 95 ASN C N 1
ATOM 6393 C CA . ASN C 1 95 ? 23.999 -22.373 -37.497 1.00 53.81 95 ASN C CA 1
ATOM 6394 C C . ASN C 1 95 ? 24.772 -22.383 -36.188 1.00 53.59 95 ASN C C 1
ATOM 6395 O O . ASN C 1 95 ? 25.294 -21.325 -35.773 1.00 46.25 95 ASN C O 1
ATOM 6400 N N . HIS C 1 96 ? 24.908 -23.551 -35.555 1.00 45.21 96 HIS C N 1
ATOM 6401 C CA . HIS C 1 96 ? 25.601 -23.700 -34.281 1.00 42.23 96 HIS C CA 1
ATOM 6402 C C . HIS C 1 96 ? 26.368 -25.002 -34.302 1.00 43.96 96 HIS C C 1
ATOM 6403 O O . HIS C 1 96 ? 25.860 -26.028 -34.774 1.00 37.92 96 HIS C O 1
ATOM 6410 N N . ILE C 1 97 ? 27.627 -24.958 -33.842 1.00 33.58 97 ILE C N 1
ATOM 6411 C CA . ILE C 1 97 ? 28.418 -26.170 -33.713 1.00 33.13 97 ILE C CA 1
ATOM 6412 C C . ILE C 1 97 ? 28.944 -26.212 -32.289 1.00 30.93 97 ILE C C 1
ATOM 6413 O O . ILE C 1 97 ? 29.343 -25.180 -31.746 1.00 34.25 97 ILE C O 1
ATOM 6418 N N . VAL C 1 98 ? 28.920 -27.388 -31.670 1.00 31.95 98 VAL C N 1
ATOM 6419 C CA . VAL C 1 98 ? 29.478 -27.594 -30.338 1.00 28.41 98 VAL C CA 1
ATOM 6420 C C . VAL C 1 98 ? 30.756 -28.427 -30.443 1.00 36.65 98 VAL C C 1
ATOM 6421 O O . VAL C 1 98 ? 30.742 -29.530 -31.023 1.00 37.13 98 VAL C O 1
ATOM 6425 N N . THR C 1 99 ? 31.835 -27.952 -29.805 1.00 36.06 99 THR C N 1
ATOM 6426 C CA . THR C 1 99 ? 33.107 -28.687 -29.779 1.00 26.30 99 THR C CA 1
ATOM 6427 C C . THR C 1 99 ? 33.855 -28.333 -28.484 1.00 27.38 99 THR C C 1
ATOM 6428 O O . THR C 1 99 ? 33.273 -27.783 -27.547 1.00 35.43 99 THR C O 1
ATOM 6432 N N . THR C 1 100 ? 35.144 -28.696 -28.387 1.00 30.45 100 THR C N 1
ATOM 6433 C CA . THR C 1 100 ? 35.876 -28.458 -27.132 1.00 30.95 100 THR C CA 1
ATOM 6434 C C . THR C 1 100 ? 37.110 -27.580 -27.361 1.00 29.66 100 THR C C 1
ATOM 6435 O O . THR C 1 100 ? 37.591 -27.459 -28.485 1.00 29.09 100 THR C O 1
ATOM 6439 N N . VAL C 1 101 ? 37.615 -26.982 -26.277 1.00 41.84 101 VAL C N 1
ATOM 6440 C CA . VAL C 1 101 ? 38.850 -26.185 -26.312 1.00 40.63 101 VAL C CA 1
ATOM 6441 C C . VAL C 1 101 ? 40.079 -27.069 -26.426 1.00 37.36 101 VAL C C 1
ATOM 6442 O O . VAL C 1 101 ? 41.183 -26.581 -26.717 1.00 32.83 101 VAL C O 1
ATOM 6446 N N . ALA C 1 102 ? 39.903 -28.367 -26.222 1.00 29.07 102 ALA C N 1
ATOM 6447 C CA . ALA C 1 102 ? 40.993 -29.332 -26.252 1.00 31.23 102 ALA C CA 1
ATOM 6448 C C . ALA C 1 102 ? 41.274 -29.878 -27.623 1.00 36.77 102 ALA C C 1
ATOM 6449 O O . ALA C 1 102 ? 42.303 -30.546 -27.789 1.00 33.16 102 ALA C O 1
ATOM 6451 N N . GLU C 1 103 ? 40.430 -29.567 -28.619 1.00 27.40 103 GLU C N 1
ATOM 6452 C CA . GLU C 1 103 ? 40.511 -30.215 -29.877 1.00 24.13 103 GLU C CA 1
ATOM 6453 C C . GLU C 1 103 ? 41.817 -29.856 -30.597 1.00 24.38 103 GLU C C 1
ATOM 6454 O O . GLU C 1 103 ? 42.447 -28.819 -30.328 1.00 24.71 103 GLU C O 1
ATOM 6460 N N . HIS C 1 104 ? 42.238 -30.777 -31.426 1.00 34.61 104 HIS C N 1
ATOM 6461 C CA . HIS C 1 104 ? 43.410 -30.567 -32.276 1.00 32.61 104 HIS C CA 1
ATOM 6462 C C . HIS C 1 104 ? 43.207 -29.329 -33.166 1.00 31.75 104 HIS C C 1
ATOM 6463 O O . HIS C 1 104 ? 42.084 -29.039 -33.569 1.00 33.91 104 HIS C O 1
ATOM 6470 N N . PRO C 1 105 ? 44.268 -28.601 -33.541 1.00 31.36 105 PRO C N 1
ATOM 6471 C CA . PRO C 1 105 ? 44.044 -27.441 -34.451 1.00 32.24 105 PRO C CA 1
ATOM 6472 C C . PRO C 1 105 ? 43.296 -27.766 -35.749 1.00 31.59 105 PRO C C 1
ATOM 6473 O O . PRO C 1 105 ? 42.628 -26.874 -36.299 1.00 41.91 105 PRO C O 1
ATOM 6477 N N . ALA C 1 106 ? 43.323 -29.010 -36.225 1.00 26.36 106 ALA C N 1
ATOM 6478 C CA . ALA C 1 106 ? 42.563 -29.376 -37.434 1.00 25.58 106 ALA C CA 1
ATOM 6479 C C . ALA C 1 106 ? 41.061 -29.200 -37.232 1.00 27.61 106 ALA C C 1
ATOM 6480 O O . ALA C 1 106 ? 40.290 -29.145 -38.215 1.00 27.86 106 ALA C O 1
ATOM 6482 N N . VAL C 1 107 ? 40.623 -29.215 -35.978 1.00 28.53 107 VAL C N 1
ATOM 6483 C CA . VAL C 1 107 ? 39.210 -28.923 -35.637 1.00 25.73 107 VAL C CA 1
ATOM 6484 C C . VAL C 1 107 ? 39.019 -27.476 -35.241 1.00 24.60 107 VAL C C 1
ATOM 6485 O O . VAL C 1 107 ? 38.184 -26.767 -35.813 1.00 30.54 107 VAL C O 1
ATOM 6489 N N . ARG C 1 108 ? 39.835 -26.971 -34.293 1.00 27.52 108 ARG C N 1
ATOM 6490 C CA . ARG C 1 108 ? 39.596 -25.661 -33.721 1.00 25.79 108 ARG C CA 1
ATOM 6491 C C . ARG C 1 108 ? 39.831 -24.559 -34.742 1.00 37.83 108 ARG C C 1
ATOM 6492 O O . ARG C 1 108 ? 39.023 -23.639 -34.856 1.00 35.37 108 ARG C O 1
ATOM 6500 N N . SER C 1 109 ? 40.929 -24.632 -35.499 1.00 31.36 109 SER C N 1
ATOM 6501 C CA . SER C 1 109 ? 41.184 -23.566 -36.468 1.00 37.03 109 SER C CA 1
ATOM 6502 C C . SER C 1 109 ? 40.116 -23.550 -37.575 1.00 37.27 109 SER C C 1
ATOM 6503 O O . SER C 1 109 ? 39.687 -22.487 -38.035 1.00 50.95 109 SER C O 1
ATOM 6506 N N . THR C 1 110 ? 39.644 -24.714 -37.980 1.00 32.41 110 THR C N 1
ATOM 6507 C CA . THR C 1 110 ? 38.565 -24.772 -38.960 1.00 36.31 110 THR C CA 1
ATOM 6508 C C . THR C 1 110 ? 37.286 -24.168 -38.391 1.00 27.04 110 THR C C 1
ATOM 6509 O O . THR C 1 110 ? 36.551 -23.419 -39.080 1.00 27.18 110 THR C O 1
ATOM 6513 N N . CYS C 1 111 ? 37.025 -24.443 -37.106 1.00 33.90 111 CYS C N 1
ATOM 6514 C CA . CYS C 1 111 ? 35.891 -23.805 -36.440 1.00 29.06 111 CYS C CA 1
ATOM 6515 C C . CYS C 1 111 ? 36.058 -22.303 -36.366 1.00 30.71 111 CYS C C 1
ATOM 6516 O O . CYS C 1 111 ? 35.089 -21.553 -36.520 1.00 32.97 111 CYS C O 1
ATOM 6519 N N . ASN C 1 112 ? 37.288 -21.826 -36.112 1.00 33.00 112 ASN C N 1
ATOM 6520 C CA . ASN C 1 112 ? 37.505 -20.396 -36.075 1.00 41.96 112 ASN C CA 1
ATOM 6521 C C . ASN C 1 112 ? 37.130 -19.768 -37.412 1.00 37.69 112 ASN C C 1
ATOM 6522 O O . ASN C 1 112 ? 36.504 -18.694 -37.459 1.00 48.05 112 ASN C O 1
ATOM 6527 N N . PHE C 1 113 ? 37.478 -20.442 -38.512 1.00 41.52 113 PHE C N 1
ATOM 6528 C CA . PHE C 1 113 ? 37.050 -19.954 -39.821 1.00 35.63 113 PHE C CA 1
ATOM 6529 C C . PHE C 1 113 ? 35.517 -19.912 -39.923 1.00 37.51 113 PHE C C 1
ATOM 6530 O O . PHE C 1 113 ? 34.941 -18.929 -40.389 1.00 47.67 113 PHE C O 1
ATOM 6538 N N . LEU C 1 114 ? 34.840 -20.963 -39.459 1.00 41.88 114 LEU C N 1
ATOM 6539 C CA . LEU C 1 114 ? 33.382 -20.991 -39.563 1.00 37.41 114 LEU C CA 1
ATOM 6540 C C . LEU C 1 114 ? 32.745 -19.900 -38.751 1.00 34.70 114 LEU C C 1
ATOM 6541 O O . LEU C 1 114 ? 31.719 -19.341 -39.164 1.00 47.20 114 LEU C O 1
ATOM 6546 N N . GLU C 1 115 ? 33.335 -19.551 -37.600 1.00 33.42 115 GLU C N 1
ATOM 6547 C CA . GLU C 1 115 ? 32.883 -18.376 -36.880 1.00 41.01 115 GLU C CA 1
ATOM 6548 C C . GLU C 1 115 ? 33.056 -17.151 -37.745 1.00 49.86 115 GLU C C 1
ATOM 6549 O O . GLU C 1 115 ? 32.193 -16.269 -37.769 1.00 58.80 115 GLU C O 1
ATOM 6555 N N . SER C 1 116 ? 34.173 -17.081 -38.484 1.00 51.07 116 SER C N 1
ATOM 6556 C CA . SER C 1 116 ? 34.370 -15.920 -39.357 1.00 53.95 116 SER C CA 1
ATOM 6557 C C . SER C 1 116 ? 33.280 -15.832 -40.431 1.00 46.61 116 SER C C 1
ATOM 6558 O O . SER C 1 116 ? 33.014 -14.749 -40.949 1.00 59.73 116 SER C O 1
ATOM 6561 N N . LEU C 1 117 ? 32.650 -16.971 -40.783 1.00 43.72 117 LEU C N 1
ATOM 6562 C CA . LEU C 1 117 ? 31.545 -16.990 -41.737 1.00 39.23 117 LEU C CA 1
ATOM 6563 C C . LEU C 1 117 ? 30.207 -16.707 -41.062 1.00 47.50 117 LEU C C 1
ATOM 6564 O O . LEU C 1 117 ? 29.174 -16.547 -41.741 1.00 42.88 117 LEU C O 1
ATOM 6569 N N . GLY C 1 118 ? 30.204 -16.581 -39.741 1.00 47.06 118 GLY C N 1
ATOM 6570 C CA . GLY C 1 118 ? 28.969 -16.255 -39.072 1.00 42.77 118 GLY C CA 1
ATOM 6571 C C . GLY C 1 118 ? 28.378 -17.419 -38.306 1.00 43.14 118 GLY C C 1
ATOM 6572 O O . GLY C 1 118 ? 27.237 -17.292 -37.833 1.00 45.41 118 GLY C O 1
ATOM 6573 N N . VAL C 1 119 ? 29.051 -18.565 -38.295 1.00 43.69 119 VAL C N 1
ATOM 6574 C CA . VAL C 1 119 ? 28.594 -19.715 -37.518 1.00 52.84 119 VAL C CA 1
ATOM 6575 C C . VAL C 1 119 ? 28.877 -19.489 -36.041 1.00 52.75 119 VAL C C 1
ATOM 6576 O O . VAL C 1 119 ? 29.943 -18.984 -35.653 1.00 49.00 119 VAL C O 1
ATOM 6580 N N . GLU C 1 120 ? 27.913 -19.860 -35.210 1.00 41.16 120 GLU C N 1
ATOM 6581 C CA . GLU C 1 120 ? 28.090 -19.784 -33.770 1.00 39.08 120 GLU C CA 1
ATOM 6582 C C . GLU C 1 120 ? 28.716 -21.106 -33.303 1.00 41.27 120 GLU C C 1
ATOM 6583 O O . GLU C 1 120 ? 28.223 -22.196 -33.636 1.00 35.18 120 GLU C O 1
ATOM 6589 N N . VAL C 1 121 ? 29.872 -21.026 -32.640 1.00 32.97 121 VAL C N 1
ATOM 6590 C CA . VAL C 1 121 ? 30.614 -22.201 -32.183 1.00 32.64 121 VAL C CA 1
ATOM 6591 C C . VAL C 1 121 ? 30.847 -22.056 -30.682 1.00 43.66 121 VAL C C 1
ATOM 6592 O O . VAL C 1 121 ? 31.369 -21.027 -30.231 1.00 55.85 121 VAL C O 1
ATOM 6596 N N . THR C 1 122 ? 30.472 -23.076 -29.898 1.00 34.22 122 THR C N 1
ATOM 6597 C CA . THR C 1 122 ? 30.778 -23.063 -28.471 1.00 33.94 122 THR C CA 1
ATOM 6598 C C . THR C 1 122 ? 31.890 -24.082 -28.248 1.00 36.09 122 THR C C 1
ATOM 6599 O O . THR C 1 122 ? 31.800 -25.209 -28.731 1.00 38.05 122 THR C O 1
ATOM 6603 N N . TYR C 1 123 ? 32.991 -23.648 -27.645 1.00 39.53 123 TYR C N 1
ATOM 6604 C CA . TYR C 1 123 ? 34.086 -24.561 -27.327 1.00 41.30 123 TYR C CA 1
ATOM 6605 C C . TYR C 1 123 ? 34.002 -24.880 -25.846 1.00 40.32 123 TYR C C 1
ATOM 6606 O O . TYR C 1 123 ? 34.332 -24.041 -25.009 1.00 42.25 123 TYR C O 1
ATOM 6615 N N . LEU C 1 124 ? 33.609 -26.104 -25.528 1.00 39.01 124 LEU C N 1
ATOM 6616 C CA . LEU C 1 124 ? 33.353 -26.431 -24.139 1.00 38.60 124 LEU C CA 1
ATOM 6617 C C . LEU C 1 124 ? 34.644 -26.334 -23.330 1.00 37.20 124 LEU C C 1
ATOM 6618 O O . LEU C 1 124 ? 35.692 -26.761 -23.811 1.00 32.54 124 LEU C O 1
ATOM 6623 N N . PRO C 1 125 ? 34.624 -25.738 -22.149 1.00 50.43 125 PRO C N 1
ATOM 6624 C CA . PRO C 1 125 ? 35.848 -25.678 -21.348 1.00 48.43 125 PRO C CA 1
ATOM 6625 C C . PRO C 1 125 ? 36.168 -27.016 -20.692 1.00 57.28 125 PRO C C 1
ATOM 6626 O O . PRO C 1 125 ? 35.282 -27.773 -20.280 1.00 54.75 125 PRO C O 1
ATOM 6630 N N . ILE C 1 126 ? 37.477 -27.272 -20.582 1.00 53.21 126 ILE C N 1
ATOM 6631 C CA . ILE C 1 126 ? 38.018 -28.451 -19.917 1.00 46.76 126 ILE C CA 1
ATOM 6632 C C . ILE C 1 126 ? 37.912 -28.283 -18.397 1.00 52.64 126 ILE C C 1
ATOM 6633 O O . ILE C 1 126 ? 38.059 -27.172 -17.864 1.00 59.04 126 ILE C O 1
ATOM 6638 N N . ASN C 1 127 ? 37.697 -29.391 -17.663 1.00 51.54 127 ASN C N 1
ATOM 6639 C CA . ASN C 1 127 ? 37.579 -29.253 -16.222 1.00 51.41 127 ASN C CA 1
ATOM 6640 C C . ASN C 1 127 ? 38.967 -29.458 -15.590 1.00 52.57 127 ASN C C 1
ATOM 6641 O O . ASN C 1 127 ? 39.990 -29.631 -16.265 1.00 53.15 127 ASN C O 1
ATOM 6646 N N . GLU C 1 128 ? 39.007 -29.404 -14.278 1.00 55.92 128 GLU C N 1
ATOM 6647 C CA . GLU C 1 128 ? 40.285 -29.600 -13.606 1.00 62.77 128 GLU C CA 1
ATOM 6648 C C . GLU C 1 128 ? 40.849 -30.998 -13.855 1.00 62.55 128 GLU C C 1
ATOM 6649 O O . GLU C 1 128 ? 42.025 -31.238 -13.584 1.00 63.17 128 GLU C O 1
ATOM 6655 N N . HIS C 1 129 ? 39.994 -31.956 -14.211 1.00 61.37 129 HIS C N 1
ATOM 6656 C CA . HIS C 1 129 ? 40.404 -33.332 -14.472 1.00 64.03 129 HIS C CA 1
ATOM 6657 C C . HIS C 1 129 ? 41.010 -33.510 -15.846 1.00 66.82 129 HIS C C 1
ATOM 6658 O O . HIS C 1 129 ? 41.317 -34.646 -16.233 1.00 78.28 129 HIS C O 1
ATOM 6665 N N . GLY C 1 130 ? 41.175 -32.419 -16.593 1.00 57.41 130 GLY C N 1
ATOM 6666 C CA . GLY C 1 130 ? 41.663 -32.476 -17.940 1.00 50.27 130 GLY C CA 1
ATOM 6667 C C . GLY C 1 130 ? 40.659 -32.983 -18.938 1.00 47.74 130 GLY C C 1
ATOM 6668 O O . GLY C 1 130 ? 41.037 -33.178 -20.077 1.00 36.79 130 GLY C O 1
ATOM 6669 N N . SER C 1 131 ? 39.352 -33.086 -18.585 1.00 45.57 131 SER C N 1
ATOM 6670 C CA . SER C 1 131 ? 38.363 -33.687 -19.486 1.00 47.22 131 SER C CA 1
ATOM 6671 C C . SER C 1 131 ? 37.100 -32.833 -19.651 1.00 34.83 131 SER C C 1
ATOM 6672 O O . SER C 1 131 ? 36.933 -31.776 -19.036 1.00 37.90 131 SER C O 1
ATOM 6675 N N . ILE C 1 132 ? 36.237 -33.305 -20.538 1.00 43.03 132 ILE C N 1
ATOM 6676 C CA . ILE C 1 132 ? 34.888 -32.801 -20.731 1.00 45.45 132 ILE C CA 1
ATOM 6677 C C . ILE C 1 132 ? 33.881 -33.816 -20.217 1.00 49.88 132 ILE C C 1
ATOM 6678 O O . ILE C 1 132 ? 34.121 -35.025 -20.287 1.00 50.90 132 ILE C O 1
ATOM 6683 N N . THR C 1 133 ? 32.797 -33.322 -19.618 1.00 52.17 133 THR C N 1
ATOM 6684 C CA . THR C 1 133 ? 31.726 -34.209 -19.219 1.00 53.97 133 THR C CA 1
ATOM 6685 C C . THR C 1 133 ? 30.646 -34.194 -20.291 1.00 57.05 133 THR C C 1
ATOM 6686 O O . THR C 1 133 ? 30.420 -33.182 -20.979 1.00 41.10 133 THR C O 1
ATOM 6690 N N . ALA C 1 134 ? 29.919 -35.304 -20.367 1.00 57.81 134 ALA C N 1
ATOM 6691 C CA . ALA C 1 134 ? 28.818 -35.392 -21.317 1.00 59.84 134 ALA C CA 1
ATOM 6692 C C . ALA C 1 134 ? 27.715 -34.376 -20.965 1.00 46.69 134 ALA C C 1
ATOM 6693 O O . ALA C 1 134 ? 27.024 -33.869 -21.859 1.00 58.95 134 ALA C O 1
ATOM 6695 N N . GLU C 1 135 ? 27.589 -34.032 -19.695 1.00 50.43 135 GLU C N 1
ATOM 6696 C CA . GLU C 1 135 ? 26.592 -33.030 -19.287 1.00 54.72 135 GLU C CA 1
ATOM 6697 C C . GLU C 1 135 ? 26.828 -31.676 -19.964 1.00 57.45 135 GLU C C 1
ATOM 6698 O O . GLU C 1 135 ? 25.866 -30.980 -20.304 1.00 62.21 135 GLU C O 1
ATOM 6704 N N . GLN C 1 136 ? 28.092 -31.314 -20.217 1.00 45.96 136 GLN C N 1
ATOM 6705 C CA . GLN C 1 136 ? 28.394 -30.049 -20.902 1.00 49.36 136 GLN C CA 1
ATOM 6706 C C . GLN C 1 136 ? 27.804 -30.015 -22.297 1.00 39.96 136 GLN C C 1
ATOM 6707 O O . GLN C 1 136 ? 27.268 -28.982 -22.733 1.00 51.28 136 GLN C O 1
ATOM 6713 N N . VAL C 1 137 ? 27.950 -31.118 -23.033 1.00 36.95 137 VAL C N 1
ATOM 6714 C CA . VAL C 1 137 ? 27.377 -31.2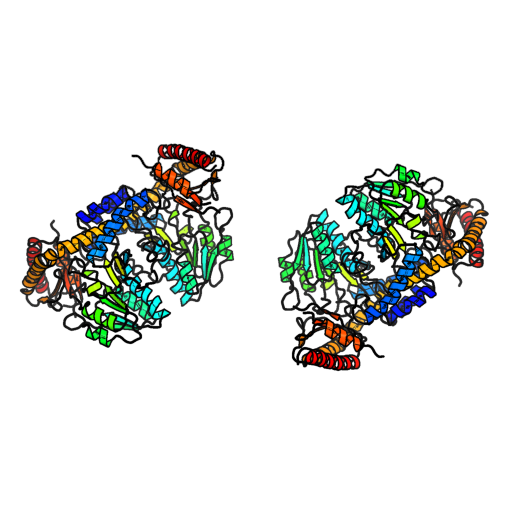40 -24.374 1.00 44.55 137 VAL C CA 1
ATOM 6715 C C . VAL C 1 137 ? 25.859 -31.202 -24.291 1.00 47.05 137 VAL C C 1
ATOM 6716 O O . VAL C 1 137 ? 25.208 -30.539 -25.109 1.00 51.10 137 VAL C O 1
ATOM 6720 N N . ARG C 1 138 ? 25.262 -31.859 -23.272 1.00 46.55 138 ARG C N 1
ATOM 6721 C CA . ARG C 1 138 ? 23.813 -31.782 -23.147 1.00 45.11 138 ARG C CA 1
ATOM 6722 C C . ARG C 1 138 ? 23.385 -30.324 -23.024 1.00 58.58 138 ARG C C 1
ATOM 6723 O O . ARG C 1 138 ? 22.452 -29.872 -23.690 1.00 56.66 138 ARG C O 1
ATOM 6731 N N . GLU C 1 139 ? 24.075 -29.584 -22.158 1.00 57.82 139 GLU C N 1
ATOM 6732 C CA . GLU C 1 139 ? 23.760 -28.184 -21.913 1.00 65.75 139 GLU C CA 1
ATOM 6733 C C . GLU C 1 139 ? 23.889 -27.335 -23.161 1.00 57.12 139 GLU C C 1
ATOM 6734 O O . GLU C 1 139 ? 23.099 -26.397 -23.367 1.00 69.98 139 GLU C O 1
ATOM 6740 N N . ALA C 1 140 ? 24.828 -27.661 -23.996 1.00 50.95 140 ALA C N 1
ATOM 6741 C CA . ALA C 1 140 ? 25.124 -26.787 -25.108 1.00 55.92 140 ALA C CA 1
ATOM 6742 C C . ALA C 1 140 ? 24.315 -27.072 -26.351 1.00 56.99 140 ALA C C 1
ATOM 6743 O O . ALA C 1 140 ? 24.273 -26.209 -27.236 1.00 64.78 140 ALA C O 1
ATOM 6745 N N . ILE C 1 141 ? 23.685 -28.238 -26.465 1.00 51.52 141 ILE C N 1
ATOM 6746 C CA . ILE C 1 141 ? 22.981 -28.544 -27.715 1.00 53.15 141 ILE C CA 1
ATOM 6747 C C . ILE C 1 141 ? 21.770 -27.626 -27.804 1.00 54.93 141 ILE C C 1
ATOM 6748 O O . ILE C 1 141 ? 20.869 -27.676 -26.964 1.00 56.56 141 ILE C O 1
ATOM 6753 N N . THR C 1 142 ? 21.792 -26.722 -28.783 1.00 56.92 142 THR C N 1
ATOM 6754 C CA . THR C 1 142 ? 20.670 -25.807 -28.944 1.00 58.54 142 THR C CA 1
ATOM 6755 C C . THR C 1 142 ? 19.754 -26.171 -30.067 1.00 57.69 142 THR C C 1
ATOM 6756 O O . THR C 1 142 ? 18.912 -25.333 -30.397 1.00 66.51 142 THR C O 1
ATOM 6760 N N . GLU C 1 143 ? 19.909 -27.331 -30.705 1.00 49.04 143 GLU C N 1
ATOM 6761 C CA . GLU C 1 143 ? 18.995 -27.732 -31.772 1.00 61.96 143 GLU C CA 1
ATOM 6762 C C . GLU C 1 143 ? 18.806 -26.626 -32.811 1.00 56.32 143 GLU C C 1
ATOM 6763 O O . GLU C 1 143 ? 17.862 -26.619 -33.568 1.00 57.65 143 GLU C O 1
ATOM 6769 N N . LYS C 1 144 ? 19.654 -25.636 -32.773 1.00 61.21 144 LYS C N 1
ATOM 6770 C CA . LYS C 1 144 ? 20.202 -24.995 -33.939 1.00 49.02 144 LYS C CA 1
ATOM 6771 C C . LYS C 1 144 ? 21.558 -25.611 -34.101 1.00 52.60 144 LYS C C 1
ATOM 6772 O O . LYS C 1 144 ? 22.335 -25.272 -35.014 1.00 61.98 144 LYS C O 1
ATOM 6778 N N . THR C 1 145 ? 21.833 -26.565 -33.223 1.00 50.55 145 THR C N 1
ATOM 6779 C CA . THR C 1 145 ? 23.090 -27.268 -33.214 1.00 39.06 145 THR C CA 1
ATOM 6780 C C . THR C 1 145 ? 23.139 -28.189 -34.421 1.00 38.03 145 THR C C 1
ATOM 6781 O O . THR C 1 145 ? 22.335 -29.119 -34.546 1.00 40.72 145 THR C O 1
ATOM 6785 N N . ALA C 1 146 ? 24.074 -27.918 -35.291 1.00 35.68 146 ALA C N 1
ATOM 6786 C CA . ALA C 1 146 ? 24.256 -28.748 -36.475 1.00 34.38 146 ALA C CA 1
ATOM 6787 C C . ALA C 1 146 ? 25.064 -30.002 -36.195 1.00 31.18 146 ALA C C 1
ATOM 6788 O O . ALA C 1 146 ? 24.902 -31.022 -36.890 1.00 32.07 146 ALA C O 1
ATOM 6790 N N . LEU C 1 147 ? 25.999 -29.910 -35.258 1.00 36.98 147 LEU C N 1
ATOM 6791 C CA . LEU C 1 147 ? 27.022 -30.917 -35.102 1.00 32.61 147 LEU C CA 1
ATOM 6792 C C . LEU C 1 147 ? 27.657 -30.772 -33.737 1.00 31.88 147 LEU C C 1
ATOM 6793 O O . LEU C 1 147 ? 27.866 -29.635 -33.255 1.00 31.79 147 LEU C O 1
ATOM 6798 N N . VAL C 1 148 ? 27.980 -31.917 -33.128 1.00 29.40 148 VAL C N 1
ATOM 6799 C CA . VAL C 1 148 ? 28.900 -31.989 -31.991 1.00 35.60 148 VAL C CA 1
ATOM 6800 C C . VAL C 1 148 ? 30.189 -32.691 -32.438 1.00 35.32 148 VAL C C 1
ATOM 6801 O O . VAL C 1 148 ? 30.144 -33.770 -33.064 1.00 28.85 148 VAL C O 1
ATOM 6805 N N . SER C 1 149 ? 31.346 -32.114 -32.081 1.00 33.40 149 SER C N 1
ATOM 6806 C CA . SER C 1 149 ? 32.652 -32.703 -32.413 1.00 34.52 149 SER C CA 1
ATOM 6807 C C . SER C 1 149 ? 33.509 -32.791 -31.164 1.00 22.00 149 SER C C 1
ATOM 6808 O O . SER C 1 149 ? 33.837 -31.767 -30.550 1.00 31.48 149 SER C O 1
ATOM 6811 N N . VAL C 1 150 ? 33.766 -34.014 -30.708 1.00 25.67 150 VAL C N 1
ATOM 6812 C CA . VAL C 1 150 ? 34.545 -34.271 -29.509 1.00 22.47 150 VAL C CA 1
ATOM 6813 C C . VAL C 1 150 ? 35.566 -35.359 -29.821 1.00 23.91 150 VAL C C 1
ATOM 6814 O O . VAL C 1 150 ? 35.185 -36.427 -30.293 1.00 29.70 150 VAL C O 1
ATOM 6818 N N . MET C 1 151 ? 36.838 -35.088 -29.546 1.00 27.84 151 MET C N 1
ATOM 6819 C CA . MET C 1 151 ? 37.879 -36.059 -29.844 1.00 25.43 151 MET C CA 1
ATOM 6820 C C . MET C 1 151 ? 37.729 -37.257 -28.919 1.00 22.58 151 MET C C 1
ATOM 6821 O O . MET C 1 151 ? 37.281 -37.156 -27.762 1.00 25.86 151 MET C O 1
ATOM 6826 N N . TRP C 1 152 ? 38.057 -38.420 -29.434 1.00 26.67 152 TRP C N 1
ATOM 6827 C CA . TRP C 1 152 ? 37.991 -39.616 -28.593 1.00 27.62 152 TRP C CA 1
ATOM 6828 C C . TRP C 1 152 ? 39.071 -39.576 -27.506 1.00 40.40 152 TRP C C 1
ATOM 6829 O O . TRP C 1 152 ? 38.813 -39.913 -26.326 1.00 30.23 152 TRP C O 1
ATOM 6840 N N . ALA C 1 153 ? 40.313 -39.193 -27.875 1.00 33.19 153 ALA C N 1
ATOM 6841 C CA . ALA C 1 153 ? 41.382 -39.077 -26.887 1.00 39.90 153 ALA C CA 1
ATOM 6842 C C . ALA C 1 153 ? 42.231 -37.830 -27.134 1.00 31.99 153 ALA C C 1
ATOM 6843 O O . ALA C 1 153 ? 42.487 -37.483 -28.258 1.00 34.15 153 ALA C O 1
ATOM 6845 N N . ASN C 1 154 ? 42.637 -37.154 -26.056 1.00 44.11 154 ASN C N 1
ATOM 6846 C CA . ASN C 1 154 ? 43.396 -35.930 -26.201 1.00 35.68 154 ASN C CA 1
ATOM 6847 C C . ASN C 1 154 ? 44.864 -36.254 -26.516 1.00 24.70 154 ASN C C 1
ATOM 6848 O O . ASN C 1 154 ? 45.482 -37.064 -25.852 1.00 27.92 154 ASN C O 1
ATOM 6853 N N . ASN C 1 155 ? 45.467 -35.515 -27.438 1.00 29.14 155 ASN C N 1
ATOM 6854 C CA . ASN C 1 155 ? 46.841 -35.854 -27.806 1.00 23.94 155 ASN C CA 1
ATOM 6855 C C . ASN C 1 155 ? 47.890 -35.406 -26.811 1.00 26.97 155 ASN C C 1
ATOM 6856 O O . ASN C 1 155 ? 49.024 -35.953 -26.805 1.00 31.83 155 ASN C O 1
ATOM 6861 N N . GLU C 1 156 ? 47.583 -34.426 -25.947 1.00 26.89 156 GLU C N 1
ATOM 6862 C CA . GLU C 1 156 ? 48.543 -33.892 -25.026 1.00 31.83 156 GLU C CA 1
ATOM 6863 C C . GLU C 1 156 ? 48.585 -34.667 -23.746 1.00 38.38 156 GLU C C 1
ATOM 6864 O O . GLU C 1 156 ? 49.652 -35.027 -23.267 1.00 31.68 156 GLU C O 1
ATOM 6870 N N . THR C 1 157 ? 47.401 -34.956 -23.180 1.00 43.28 157 THR C N 1
ATOM 6871 C CA . THR C 1 157 ? 47.390 -35.633 -21.913 1.00 33.84 157 THR C CA 1
ATOM 6872 C C . THR C 1 157 ? 47.123 -37.129 -22.038 1.00 31.81 157 THR C C 1
ATOM 6873 O O . THR C 1 157 ? 47.402 -37.854 -21.104 1.00 33.43 157 THR C O 1
ATOM 6877 N N . GLY C 1 158 ? 46.656 -37.588 -23.169 1.00 34.11 158 GLY C N 1
ATOM 6878 C CA . GLY C 1 158 ? 46.207 -38.950 -23.340 1.00 31.90 158 GLY C CA 1
ATOM 6879 C C . GLY C 1 158 ? 44.810 -39.205 -22.718 1.00 43.40 158 GLY C C 1
ATOM 6880 O O . GLY C 1 158 ? 44.305 -40.343 -22.753 1.00 34.94 158 GLY C O 1
ATOM 6881 N N . LEU C 1 159 ? 44.170 -38.175 -22.193 1.00 34.31 159 LEU C N 1
ATOM 6882 C CA . LEU C 1 159 ? 42.893 -38.381 -21.515 1.00 36.53 159 LEU C CA 1
ATOM 6883 C C . LEU C 1 159 ? 41.797 -38.763 -22.524 1.00 33.31 159 LEU C C 1
ATOM 6884 O O . LEU C 1 159 ? 41.638 -38.132 -23.557 1.00 34.46 159 LEU C O 1
ATOM 6889 N N . ILE C 1 160 ? 41.038 -39.831 -22.214 1.00 37.81 160 ILE C N 1
ATOM 6890 C CA . ILE C 1 160 ? 39.945 -40.356 -23.050 1.00 40.42 160 ILE C CA 1
ATOM 6891 C C . ILE C 1 160 ? 38.628 -39.655 -22.667 1.00 36.35 160 ILE C C 1
ATOM 6892 O O . ILE C 1 160 ? 38.365 -39.499 -21.494 1.00 39.86 160 ILE C O 1
ATOM 6897 N N . PHE C 1 161 ? 37.842 -39.243 -23.633 1.00 40.08 161 PHE C N 1
ATOM 6898 C CA . PHE C 1 161 ? 36.600 -38.521 -23.367 1.00 47.77 161 PHE C CA 1
ATOM 6899 C C . PHE C 1 161 ? 35.371 -39.446 -23.355 1.00 42.21 161 PHE C C 1
ATOM 6900 O O . PHE C 1 161 ? 35.428 -40.570 -23.862 1.00 39.35 161 PHE C O 1
ATOM 6908 N N . PRO C 1 162 ? 34.218 -38.989 -22.716 1.00 41.86 162 PRO C N 1
ATOM 6909 C CA . PRO C 1 162 ? 32.998 -39.812 -22.646 1.00 46.80 162 PRO C CA 1
ATOM 6910 C C . PRO C 1 162 ? 32.261 -40.002 -23.955 1.00 49.06 162 PRO C C 1
ATOM 6911 O O . PRO C 1 162 ? 31.032 -39.819 -23.967 1.00 56.86 162 PRO C O 1
ATOM 6915 N N . ILE C 1 163 ? 32.960 -40.394 -25.008 1.00 39.16 163 ILE C N 1
ATOM 6916 C CA . ILE C 1 163 ? 32.381 -40.593 -26.340 1.00 41.59 163 ILE C CA 1
ATOM 6917 C C . ILE C 1 163 ? 31.118 -41.434 -26.288 1.00 46.00 163 ILE C C 1
ATOM 6918 O O . ILE C 1 163 ? 30.074 -41.013 -26.772 1.00 44.12 163 ILE C O 1
ATOM 6923 N N . GLU C 1 164 ? 31.201 -42.644 -25.737 1.00 42.27 164 GLU C N 1
ATOM 6924 C CA . GLU C 1 164 ? 30.045 -43.521 -25.711 1.00 46.34 164 GLU C CA 1
ATOM 6925 C C . GLU C 1 164 ? 28.778 -42.769 -25.294 1.00 44.84 164 GLU C C 1
ATOM 6926 O O . GLU C 1 164 ? 27.763 -42.790 -26.005 1.00 56.95 164 GLU C O 1
ATOM 6932 N N . GLU C 1 165 ? 28.888 -42.029 -24.184 1.00 38.03 165 GLU C N 1
ATOM 6933 C CA . GLU C 1 165 ? 27.750 -41.282 -23.620 1.00 51.04 165 GLU C CA 1
ATOM 6934 C C . GLU C 1 165 ? 27.350 -40.092 -24.487 1.00 53.33 165 GLU C C 1
ATOM 6935 O O . GLU C 1 165 ? 26.155 -39.864 -24.731 1.00 70.58 165 GLU C O 1
ATOM 6941 N N . ILE C 1 166 ? 28.337 -39.313 -24.929 1.00 33.97 166 ILE C N 1
ATOM 6942 C CA . ILE C 1 166 ? 28.093 -38.169 -25.806 1.00 41.54 166 ILE C CA 1
ATOM 6943 C C . ILE C 1 166 ? 27.385 -38.624 -27.071 1.00 47.49 166 ILE C C 1
ATOM 6944 O O . ILE C 1 166 ? 26.442 -37.974 -27.541 1.00 39.31 166 ILE C O 1
ATOM 6949 N N . GLY C 1 167 ? 27.760 -39.802 -27.570 1.00 36.13 167 GLY C N 1
ATOM 6950 C CA . GLY C 1 167 ? 27.085 -40.368 -28.708 1.00 31.78 167 GLY C CA 1
ATOM 6951 C C . GLY C 1 167 ? 25.627 -40.655 -28.410 1.00 29.91 167 GLY C C 1
ATOM 6952 O O . GLY C 1 167 ? 24.748 -40.324 -29.225 1.00 32.28 167 GLY C O 1
ATOM 6953 N N . ALA C 1 168 ? 25.324 -41.188 -27.207 1.00 32.40 168 ALA C N 1
ATOM 6954 C CA . ALA C 1 168 ? 23.925 -41.464 -26.892 1.00 41.27 168 ALA C CA 1
ATOM 6955 C C . ALA C 1 168 ? 23.108 -40.177 -26.773 1.00 55.25 168 ALA C C 1
ATOM 6956 O O . ALA C 1 168 ? 21.971 -40.105 -27.267 1.00 58.35 168 ALA C O 1
ATOM 6958 N N . ILE C 1 169 ? 23.667 -39.157 -26.121 1.00 53.19 169 ILE C N 1
ATOM 6959 C CA . ILE C 1 169 ? 22.989 -37.856 -25.989 1.00 57.58 169 ILE C CA 1
ATOM 6960 C C . ILE C 1 169 ? 22.735 -37.218 -27.379 1.00 44.37 169 ILE C C 1
ATOM 6961 O O . ILE C 1 169 ? 21.620 -36.759 -27.698 1.00 49.96 169 ILE C O 1
ATOM 6966 N N . CYS C 1 170 ? 23.741 -37.258 -28.236 1.00 42.72 170 CYS C N 1
ATOM 6967 C CA . CYS C 1 170 ? 23.609 -36.705 -29.590 1.00 40.64 170 CYS C CA 1
ATOM 6968 C C . CYS C 1 170 ? 22.526 -37.404 -30.368 1.00 38.66 170 CYS C C 1
ATOM 6969 O O . CYS C 1 170 ? 21.686 -36.747 -30.984 1.00 32.32 170 CYS C O 1
ATOM 6972 N N . LYS C 1 171 ? 22.442 -38.719 -30.206 1.00 49.68 171 LYS C N 1
ATOM 6973 C CA . LYS C 1 171 ? 21.400 -39.500 -30.844 1.00 47.28 171 LYS C CA 1
ATOM 6974 C C . LYS C 1 171 ? 20.016 -39.131 -30.339 1.00 41.53 171 LYS C C 1
ATOM 6975 O O . LYS C 1 171 ? 19.115 -38.891 -31.138 1.00 36.12 171 LYS C O 1
ATOM 6981 N N . GLU C 1 172 ? 19.813 -39.047 -29.014 1.00 45.16 172 GLU C N 1
ATOM 6982 C CA . GLU C 1 172 ? 18.485 -38.758 -28.517 1.00 50.62 172 GLU C CA 1
ATOM 6983 C C . GLU C 1 172 ? 17.998 -37.343 -28.868 1.00 38.88 172 GLU C C 1
ATOM 6984 O O . GLU C 1 172 ? 16.764 -37.123 -28.915 1.00 40.79 172 GLU C O 1
ATOM 6990 N N . LYS C 1 173 ? 18.901 -36.394 -29.085 1.00 46.54 173 LYS C N 1
ATOM 6991 C CA . LYS C 1 173 ? 18.483 -35.047 -29.495 1.00 55.67 173 LYS C CA 1
ATOM 6992 C C . LYS C 1 173 ? 18.506 -34.879 -31.014 1.00 46.56 173 LYS C C 1
ATOM 6993 O O . LYS C 1 173 ? 18.223 -33.792 -31.516 1.00 47.95 173 LYS C O 1
ATOM 6999 N N . GLY C 1 174 ? 18.844 -35.923 -31.751 1.00 42.97 174 GLY C N 1
ATOM 7000 C CA . GLY C 1 174 ? 18.850 -35.809 -33.200 1.00 48.65 174 GLY C CA 1
ATOM 7001 C C . GLY C 1 174 ? 19.931 -34.907 -33.798 1.00 41.67 174 GLY C C 1
ATOM 7002 O O . GLY C 1 174 ? 19.697 -34.289 -34.834 1.00 50.54 174 GLY C O 1
ATOM 7003 N N . VAL C 1 175 ? 21.140 -34.910 -33.247 1.00 36.90 175 VAL C N 1
ATOM 7004 C CA . VAL C 1 175 ? 22.234 -34.079 -33.743 1.00 42.40 175 VAL C CA 1
ATOM 7005 C C . VAL C 1 175 ? 23.372 -34.944 -34.268 1.00 37.32 175 VAL C C 1
ATOM 7006 O O . VAL C 1 175 ? 23.714 -35.976 -33.677 1.00 42.88 175 VAL C O 1
ATOM 7010 N N . LEU C 1 176 ? 23.971 -34.515 -35.384 1.00 39.49 176 LEU C N 1
ATOM 7011 C CA . LEU C 1 176 ? 25.124 -35.243 -35.931 1.00 33.36 176 LEU C CA 1
ATOM 7012 C C . LEU C 1 176 ? 26.278 -35.275 -34.925 1.00 31.50 176 LEU C C 1
ATOM 7013 O O . LEU C 1 176 ? 26.561 -34.280 -34.272 1.00 29.32 176 LEU C O 1
ATOM 7018 N N . PHE C 1 177 ? 26.996 -36.414 -34.838 1.00 42.36 177 PHE C N 1
ATOM 7019 C CA . PHE C 1 177 ? 28.129 -36.626 -33.910 1.00 31.39 177 PHE C CA 1
ATOM 7020 C C . PHE C 1 177 ? 29.401 -36.996 -34.660 1.00 36.40 177 PHE C C 1
ATOM 7021 O O . PHE C 1 177 ? 29.452 -38.050 -35.333 1.00 24.24 177 PHE C O 1
ATOM 7029 N N . HIS C 1 178 ? 30.453 -36.196 -34.454 1.00 28.79 178 HIS C N 1
ATOM 7030 C CA . HIS C 1 178 ? 31.751 -36.479 -35.045 1.00 28.36 178 HIS C CA 1
ATOM 7031 C C . HIS C 1 178 ? 32.738 -36.702 -33.931 1.00 25.87 178 HIS C C 1
ATOM 7032 O O . HIS C 1 178 ? 32.812 -35.920 -32.994 1.00 27.46 178 HIS C O 1
ATOM 7039 N N . THR C 1 179 ? 33.580 -37.716 -34.073 1.00 28.71 179 THR C N 1
ATOM 7040 C CA . THR C 1 179 ? 34.646 -37.869 -33.097 1.00 26.79 179 THR C CA 1
ATOM 7041 C C . THR C 1 179 ? 35.961 -37.945 -33.862 1.00 32.55 179 THR C C 1
ATOM 7042 O O . THR C 1 179 ? 36.099 -38.767 -34.790 1.00 26.23 179 THR C O 1
ATOM 7046 N N . ASP C 1 180 ? 36.893 -37.057 -33.492 1.00 20.37 180 ASP C N 1
ATOM 7047 C CA . ASP C 1 180 ? 38.318 -37.110 -34.010 1.00 23.16 180 ASP C CA 1
ATOM 7048 C C . ASP C 1 180 ? 39.015 -38.193 -33.186 1.00 21.81 180 ASP C C 1
ATOM 7049 O O . ASP C 1 180 ? 39.316 -38.002 -32.004 1.00 25.28 180 ASP C O 1
ATOM 7054 N N . ALA C 1 181 ? 39.131 -39.402 -33.771 1.00 17.75 181 ALA C N 1
ATOM 7055 C CA . ALA C 1 181 ? 39.624 -40.570 -33.025 1.00 23.32 181 ALA C CA 1
ATOM 7056 C C . ALA C 1 181 ? 41.106 -40.899 -33.325 1.00 23.24 181 ALA C C 1
ATOM 7057 O O . ALA C 1 181 ? 41.551 -42.019 -32.999 1.00 23.45 181 ALA C O 1
ATOM 7059 N N . VAL C 1 182 ? 41.857 -39.934 -33.858 1.00 20.06 182 VAL C N 1
ATOM 7060 C CA . VAL C 1 182 ? 43.264 -40.168 -34.263 1.00 29.60 182 VAL C CA 1
ATOM 7061 C C . VAL C 1 182 ? 44.120 -40.741 -33.137 1.00 24.14 182 VAL C C 1
ATOM 7062 O O . VAL C 1 182 ? 44.852 -41.704 -33.343 1.00 27.53 182 VAL C O 1
ATOM 7066 N N . GLN C 1 183 ? 44.058 -40.201 -31.919 1.00 29.62 183 GLN C N 1
ATOM 7067 C CA . GLN C 1 183 ? 44.844 -40.802 -30.834 1.00 20.14 183 GLN C CA 1
ATOM 7068 C C . GLN C 1 183 ? 44.299 -42.102 -30.221 1.00 20.93 183 GLN C C 1
ATOM 7069 O O . GLN C 1 183 ? 44.948 -42.632 -29.349 1.00 22.14 183 GLN C O 1
ATOM 7075 N N . ALA C 1 184 ? 43.063 -42.519 -30.552 1.00 22.87 184 ALA C N 1
ATOM 7076 C CA . ALA C 1 184 ? 42.484 -43.757 -29.968 1.00 21.51 184 ALA C CA 1
ATOM 7077 C C . ALA C 1 184 ? 42.875 -45.029 -30.782 1.00 25.17 184 ALA C C 1
ATOM 7078 O O . ALA C 1 184 ? 43.005 -46.088 -30.201 1.00 31.56 184 ALA C O 1
ATOM 7080 N N . ILE C 1 185 ? 43.097 -44.933 -32.094 1.00 27.41 185 ILE C N 1
ATOM 7081 C CA . ILE C 1 185 ? 43.383 -46.135 -32.903 1.00 29.62 185 ILE C CA 1
ATOM 7082 C C . ILE C 1 185 ? 44.692 -46.799 -32.429 1.00 25.04 185 ILE C C 1
ATOM 7083 O O . ILE C 1 185 ? 45.734 -46.135 -32.348 1.00 28.71 185 ILE C O 1
ATOM 7088 N N . GLY C 1 186 ? 44.646 -48.107 -32.100 1.00 26.04 186 GLY C N 1
ATOM 7089 C CA . GLY C 1 186 ? 45.806 -48.837 -31.584 1.00 26.79 186 GLY C CA 1
ATOM 7090 C C . GLY C 1 186 ? 46.113 -48.600 -30.124 1.00 32.25 186 GLY C C 1
ATOM 7091 O O . GLY C 1 186 ? 47.021 -49.219 -29.574 1.00 37.80 186 GLY C O 1
ATOM 7092 N N . LYS C 1 187 ? 45.380 -47.696 -29.463 1.00 37.02 187 LYS C N 1
ATOM 7093 C CA . LYS C 1 187 ? 45.631 -47.442 -28.057 1.00 32.16 187 LYS C CA 1
ATOM 7094 C C . LYS C 1 187 ? 44.553 -48.056 -27.175 1.00 31.75 187 LYS C C 1
ATOM 7095 O O . LYS C 1 187 ? 44.856 -48.568 -26.126 1.00 33.19 187 LYS C O 1
ATOM 7101 N N . ILE C 1 188 ? 43.305 -47.921 -27.603 1.00 37.86 188 ILE C N 1
ATOM 7102 C CA . ILE C 1 188 ? 42.104 -48.484 -26.994 1.00 38.50 188 ILE C CA 1
ATOM 7103 C C . ILE C 1 188 ? 41.178 -48.996 -28.086 1.00 30.84 188 ILE C C 1
ATOM 7104 O O . ILE C 1 188 ? 41.184 -48.467 -29.191 1.00 25.39 188 ILE C O 1
ATOM 7109 N N . PRO C 1 189 ? 40.278 -49.928 -27.755 1.00 38.18 189 PRO C N 1
ATOM 7110 C CA . PRO C 1 189 ? 39.303 -50.414 -28.744 1.00 37.87 189 PRO C CA 1
ATOM 7111 C C . PRO C 1 189 ? 38.450 -49.280 -29.269 1.00 37.56 189 PRO C C 1
ATOM 7112 O O . PRO C 1 189 ? 38.003 -48.416 -28.509 1.00 42.99 189 PRO C O 1
ATOM 7116 N N . VAL C 1 190 ? 38.203 -49.271 -30.566 1.00 31.77 190 VAL C N 1
ATOM 7117 C CA . VAL C 1 190 ? 37.370 -48.245 -31.174 1.00 34.39 190 VAL C CA 1
ATOM 7118 C C . VAL C 1 190 ? 36.201 -48.938 -31.879 1.00 44.12 190 VAL C C 1
ATOM 7119 O O . VAL C 1 190 ? 36.404 -49.717 -32.816 1.00 38.26 190 VAL C O 1
ATOM 7123 N N . ASP C 1 191 ? 34.976 -48.601 -31.472 1.00 36.71 191 ASP C N 1
ATOM 7124 C CA . ASP C 1 191 ? 33.790 -49.192 -32.059 1.00 37.44 191 ASP C CA 1
ATOM 7125 C C . ASP C 1 191 ? 32.860 -48.029 -32.397 1.00 45.99 191 ASP C C 1
ATOM 7126 O O . ASP C 1 191 ? 32.298 -47.405 -31.487 1.00 40.29 191 ASP C O 1
ATOM 7131 N N . VAL C 1 192 ? 32.700 -47.715 -33.691 1.00 28.21 192 VAL C N 1
ATOM 7132 C CA . VAL C 1 192 ? 31.871 -46.563 -34.077 1.00 31.82 192 VAL C CA 1
ATOM 7133 C C . VAL C 1 192 ? 30.425 -46.756 -33.733 1.00 29.69 192 VAL C C 1
ATOM 7134 O O . VAL C 1 192 ? 29.704 -45.766 -33.550 1.00 33.78 192 VAL C O 1
ATOM 7138 N N . LEU C 1 193 ? 29.961 -48.025 -33.663 1.00 27.49 193 LEU C N 1
ATOM 7139 C CA . LEU C 1 193 ? 28.598 -48.376 -33.367 1.00 40.54 193 LEU C CA 1
ATOM 7140 C C . LEU C 1 193 ? 28.342 -48.094 -31.905 1.00 47.36 193 LEU C C 1
ATOM 7141 O O . LEU C 1 193 ? 27.327 -47.483 -31.569 1.00 39.46 193 LEU C O 1
ATOM 7146 N N . LYS C 1 194 ? 29.284 -48.499 -31.033 1.00 43.43 194 LYS C N 1
ATOM 7147 C CA . LYS C 1 194 ? 29.204 -48.132 -29.621 1.00 50.08 194 LYS C CA 1
ATOM 7148 C C . LYS C 1 194 ? 29.216 -46.619 -29.425 1.00 48.14 194 LYS C C 1
ATOM 7149 O O . LYS C 1 194 ? 28.624 -46.115 -28.465 1.00 41.91 194 LYS C O 1
ATOM 7155 N N . ALA C 1 195 ? 29.956 -45.904 -30.241 1.00 47.17 195 ALA C N 1
ATOM 7156 C CA . ALA C 1 195 ? 30.000 -44.461 -30.079 1.00 39.97 195 ALA C CA 1
ATOM 7157 C C . ALA C 1 195 ? 28.803 -43.721 -30.694 1.00 41.51 195 ALA C C 1
ATOM 7158 O O . ALA C 1 195 ? 28.694 -42.509 -30.514 1.00 26.22 195 ALA C O 1
ATOM 7160 N N . ASN C 1 196 ? 27.975 -44.400 -31.469 1.00 30.95 196 ASN C N 1
ATOM 7161 C CA . ASN C 1 196 ? 26.961 -43.783 -32.320 1.00 37.22 196 ASN C CA 1
ATOM 7162 C C . ASN C 1 196 ? 27.527 -42.557 -33.048 1.00 35.48 196 ASN C C 1
ATOM 7163 O O . ASN C 1 196 ? 26.893 -41.510 -33.146 1.00 37.01 196 ASN C O 1
ATOM 7168 N N . ALA C 1 197 ? 28.737 -42.691 -33.563 1.00 26.42 197 ALA C N 1
ATOM 7169 C CA . ALA C 1 197 ? 29.352 -41.615 -34.299 1.00 26.80 197 ALA C CA 1
ATOM 7170 C C . ALA C 1 197 ? 28.741 -41.580 -35.701 1.00 29.30 197 ALA C C 1
ATOM 7171 O O . ALA C 1 197 ? 28.465 -42.632 -36.290 1.00 25.54 197 ALA C O 1
ATOM 7173 N N . ASP C 1 198 ? 28.424 -40.364 -36.182 1.00 21.88 198 ASP C N 1
ATOM 7174 C CA . ASP C 1 198 ? 28.095 -40.160 -37.599 1.00 28.23 198 ASP C CA 1
ATOM 7175 C C . ASP C 1 198 ? 29.342 -40.005 -38.439 1.00 28.46 198 ASP C C 1
ATOM 7176 O O . ASP C 1 198 ? 29.332 -40.337 -39.624 1.00 29.28 198 ASP C O 1
ATOM 7181 N N . PHE C 1 199 ? 30.361 -39.404 -37.870 1.00 26.20 199 PHE C N 1
ATOM 7182 C CA . PHE C 1 199 ? 31.646 -39.217 -38.518 1.00 31.88 199 PHE C CA 1
ATOM 7183 C C . PHE C 1 199 ? 32.743 -39.640 -37.577 1.00 33.66 199 PHE C C 1
ATOM 7184 O O . PHE C 1 199 ? 32.663 -39.399 -36.380 1.00 32.86 199 PHE C O 1
ATOM 7192 N N . LEU C 1 200 ? 33.798 -40.233 -38.117 1.00 36.25 200 LEU C N 1
ATOM 7193 C CA . LEU C 1 200 ? 34.935 -40.511 -37.263 1.00 23.37 200 LEU C CA 1
ATOM 7194 C C . LEU C 1 200 ? 36.202 -40.298 -38.088 1.00 30.17 200 LEU C C 1
ATOM 7195 O O . LEU C 1 200 ? 36.340 -40.917 -39.149 1.00 22.19 200 LEU C O 1
ATOM 7200 N N . SER C 1 201 ? 37.137 -39.531 -37.563 1.00 25.04 201 SER C N 1
ATOM 7201 C CA . SER C 1 201 ? 38.410 -39.261 -38.261 1.00 34.90 201 SER C CA 1
ATOM 7202 C C . SER C 1 201 ? 39.532 -40.130 -37.741 1.00 31.04 201 SER C C 1
ATOM 7203 O O . SER C 1 201 ? 39.624 -40.364 -36.544 1.00 28.50 201 SER C O 1
ATOM 7206 N N . PHE C 1 202 ? 40.434 -40.557 -38.652 1.00 37.67 202 PHE C N 1
ATOM 7207 C CA . PHE C 1 202 ? 41.693 -41.135 -38.191 1.00 28.76 202 PHE C CA 1
ATOM 7208 C C . PHE C 1 202 ? 42.795 -40.867 -39.205 1.00 29.04 202 PHE C C 1
ATOM 7209 O O . PHE C 1 202 ? 42.529 -40.584 -40.372 1.00 20.29 202 PHE C O 1
ATOM 7217 N N . SER C 1 203 ? 44.035 -40.999 -38.733 1.00 29.32 203 SER C N 1
ATOM 7218 C CA . SER C 1 203 ? 45.255 -40.734 -39.478 1.00 29.79 203 SER C CA 1
ATOM 7219 C C . SER C 1 203 ? 46.290 -41.825 -39.221 1.00 28.72 203 SER C C 1
ATOM 7220 O O . SER C 1 203 ? 46.798 -41.973 -38.111 1.00 33.48 203 SER C O 1
ATOM 7223 N N . ALA C 1 204 ? 46.741 -42.471 -40.294 1.00 23.82 204 ALA C N 1
ATOM 7224 C CA . ALA C 1 204 ? 47.581 -43.692 -40.179 1.00 23.83 204 ALA C CA 1
ATOM 7225 C C . ALA C 1 204 ? 48.859 -43.482 -39.374 1.00 18.88 204 ALA C C 1
ATOM 7226 O O . ALA C 1 204 ? 49.362 -44.408 -38.754 1.00 25.04 204 ALA C O 1
ATOM 7228 N N . HIS C 1 205 ? 49.445 -42.316 -39.419 1.00 20.47 205 HIS C N 1
ATOM 7229 C CA . HIS C 1 205 ? 50.770 -42.191 -38.836 1.00 19.46 205 HIS C CA 1
ATOM 7230 C C . HIS C 1 205 ? 50.822 -42.077 -37.346 1.00 19.88 205 HIS C C 1
ATOM 7231 O O . HIS C 1 205 ? 51.920 -42.030 -36.752 1.00 20.62 205 HIS C O 1
ATOM 7262 N N . PHE C 1 207 ? 49.334 -44.640 -35.941 1.00 21.56 207 PHE C N 1
ATOM 7263 C CA . PHE C 1 207 ? 49.298 -46.070 -35.595 1.00 20.00 207 PHE C CA 1
ATOM 7264 C C . PHE C 1 207 ? 50.168 -46.897 -36.560 1.00 30.58 207 PHE C C 1
ATOM 7265 O O . PHE C 1 207 ? 49.747 -47.927 -37.032 1.00 20.53 207 PHE C O 1
ATOM 7273 N N . HIS C 1 208 ? 51.383 -46.386 -36.777 1.00 27.61 208 HIS C N 1
ATOM 7274 C CA . HIS C 1 208 ? 52.468 -47.078 -37.407 1.00 27.88 208 HIS C CA 1
ATOM 7275 C C . HIS C 1 208 ? 52.210 -47.302 -38.872 1.00 23.23 208 HIS C C 1
ATOM 7276 O O . HIS C 1 208 ? 52.816 -48.219 -39.477 1.00 30.31 208 HIS C O 1
ATOM 7283 N N . GLY C 1 209 ? 51.356 -46.449 -39.465 1.00 24.47 209 GLY C N 1
ATOM 7284 C CA . GLY C 1 209 ? 51.259 -46.355 -40.922 1.00 21.47 209 GLY C CA 1
ATOM 7285 C C . GLY C 1 209 ? 52.003 -45.124 -41.433 1.00 22.46 209 GLY C C 1
ATOM 7286 O O . GLY C 1 209 ? 52.427 -44.280 -40.651 1.00 25.57 209 GLY C O 1
ATOM 7287 N N . PRO C 1 210 ? 52.052 -44.922 -42.760 1.00 28.96 210 PRO C N 1
ATOM 7288 C CA . PRO C 1 210 ? 52.709 -43.725 -43.311 1.00 25.42 210 PRO C CA 1
ATOM 7289 C C . PRO C 1 210 ? 51.937 -42.411 -43.100 1.00 20.15 210 PRO C C 1
ATOM 7290 O O . PRO C 1 210 ? 50.703 -42.348 -43.131 1.00 24.38 210 PRO C O 1
ATOM 7294 N N . LYS C 1 211 ? 52.699 -41.344 -43.006 1.00 24.15 211 LYS C N 1
ATOM 7295 C CA . LYS C 1 211 ? 52.144 -39.984 -43.085 1.00 28.06 211 LYS C CA 1
ATOM 7296 C C . LYS C 1 211 ? 51.496 -39.731 -44.440 1.00 31.41 211 LYS C C 1
ATOM 7297 O O . LYS C 1 211 ? 51.921 -40.237 -45.495 1.00 26.89 211 LYS C O 1
ATOM 7303 N N . GLY C 1 212 ? 50.461 -38.934 -44.414 1.00 27.51 212 GLY C N 1
ATOM 7304 C CA . GLY C 1 212 ? 49.804 -38.561 -45.624 1.00 27.85 212 GLY C CA 1
ATOM 7305 C C . GLY C 1 212 ? 48.687 -39.461 -46.074 1.00 29.05 212 GLY C C 1
ATOM 7306 O O . GLY C 1 212 ? 48.410 -39.498 -47.274 1.00 25.41 212 GLY C O 1
ATOM 7307 N N . ILE C 1 213 ? 48.039 -40.204 -45.165 1.00 24.79 213 ILE C N 1
ATOM 7308 C CA . ILE C 1 213 ? 46.806 -40.878 -45.481 1.00 21.20 213 ILE C CA 1
ATOM 7309 C C . ILE C 1 213 ? 45.994 -40.984 -44.169 1.00 18.40 213 ILE C C 1
ATOM 7310 O O . ILE C 1 213 ? 46.586 -41.096 -43.089 1.00 17.42 213 ILE C O 1
ATOM 7315 N N . GLY C 1 214 ? 44.693 -40.860 -44.291 1.00 24.48 214 GLY C N 1
ATOM 7316 C CA . GLY C 1 214 ? 43.756 -41.059 -43.202 1.00 24.78 214 GLY C CA 1
ATOM 7317 C C . GLY C 1 214 ? 42.431 -41.590 -43.683 1.00 22.02 214 GLY C C 1
ATOM 7318 O O . GLY C 1 214 ? 42.265 -42.023 -44.827 1.00 18.39 214 GLY C O 1
ATOM 7319 N N . GLY C 1 215 ? 41.421 -41.554 -42.813 1.00 20.25 215 GLY C N 1
ATOM 7320 C CA . GLY C 1 215 ? 40.129 -42.051 -43.174 1.00 28.43 215 GLY C CA 1
ATOM 7321 C C . GLY C 1 215 ? 39.074 -41.163 -42.549 1.00 25.28 215 GLY C C 1
ATOM 7322 O O . GLY C 1 215 ? 39.334 -40.423 -41.585 1.00 23.55 215 GLY C O 1
ATOM 7323 N N . LEU C 1 216 ? 37.948 -41.134 -43.193 1.00 18.96 216 LEU C N 1
ATOM 7324 C CA . LEU C 1 216 ? 36.710 -40.640 -42.555 1.00 19.86 216 LEU C CA 1
ATOM 7325 C C . LEU C 1 216 ? 35.650 -41.736 -42.648 1.00 28.80 216 LEU C C 1
ATOM 7326 O O . LEU C 1 216 ? 35.160 -42.073 -43.748 1.00 30.82 216 LEU C O 1
ATOM 7331 N N . TYR C 1 217 ? 35.284 -42.300 -41.501 1.00 21.93 217 TYR C N 1
ATOM 7332 C CA . TYR C 1 217 ? 34.070 -43.079 -41.433 1.00 20.96 217 TYR C CA 1
ATOM 7333 C C . TYR C 1 217 ? 32.838 -42.169 -41.561 1.00 29.85 217 TYR C C 1
ATOM 7334 O O . TYR C 1 217 ? 32.748 -41.125 -40.887 1.00 28.22 217 TYR C O 1
ATOM 7343 N N . ILE C 1 218 ? 31.927 -42.540 -42.457 1.00 29.89 218 ILE C N 1
ATOM 7344 C CA . ILE C 1 218 ? 30.592 -41.906 -42.589 1.00 28.94 218 ILE C CA 1
ATOM 7345 C C . ILE C 1 218 ? 29.536 -42.955 -42.405 1.00 38.31 218 ILE C C 1
ATOM 7346 O O . ILE C 1 218 ? 29.462 -43.925 -43.176 1.00 34.27 218 ILE C O 1
ATOM 7351 N N . ARG C 1 219 ? 28.643 -42.714 -41.445 1.00 34.88 219 ARG C N 1
ATOM 7352 C CA . ARG C 1 219 ? 27.580 -43.646 -41.164 1.00 28.32 219 ARG C CA 1
ATOM 7353 C C . ARG C 1 219 ? 26.614 -43.733 -42.352 1.00 28.05 219 ARG C C 1
ATOM 7354 O O . ARG C 1 219 ? 26.293 -42.751 -43.050 1.00 24.72 219 ARG C O 1
ATOM 7362 N N . SER C 1 220 ? 26.104 -44.925 -42.569 1.00 27.13 220 SER C N 1
ATOM 7363 C CA . SER C 1 220 ? 25.207 -45.140 -43.706 1.00 36.11 220 SER C CA 1
ATOM 7364 C C . SER C 1 220 ? 24.040 -44.156 -43.732 1.00 45.82 220 SER C C 1
ATOM 7365 O O . SER C 1 220 ? 23.366 -43.891 -42.717 1.00 43.63 220 SER C O 1
ATOM 7368 N N . GLY C 1 221 ? 23.779 -43.640 -44.922 1.00 41.85 221 GLY C N 1
ATOM 7369 C CA . GLY C 1 221 ? 22.708 -42.705 -45.125 1.00 41.47 221 GLY C CA 1
ATOM 7370 C C . GLY C 1 221 ? 23.040 -41.271 -44.779 1.00 43.10 221 GLY C C 1
ATOM 7371 O O . GLY C 1 221 ? 22.247 -40.366 -45.115 1.00 40.66 221 GLY C O 1
ATOM 7372 N N . VAL C 1 222 ? 24.130 -41.046 -44.045 1.00 39.64 222 VAL C N 1
ATOM 7373 C CA . VAL C 1 222 ? 24.521 -39.700 -43.662 1.00 38.74 222 VAL C CA 1
ATOM 7374 C C . VAL C 1 222 ? 25.153 -39.015 -44.869 1.00 38.14 222 VAL C C 1
ATOM 7375 O O . VAL C 1 222 ? 26.004 -39.599 -45.549 1.00 40.04 222 VAL C O 1
ATOM 7379 N N . GLY C 1 223 ? 24.703 -37.772 -45.161 1.00 42.29 223 GLY C N 1
ATOM 7380 C CA . GLY C 1 223 ? 25.261 -37.012 -46.263 1.00 39.55 223 GLY C CA 1
ATOM 7381 C C . GLY C 1 223 ? 26.408 -36.122 -45.838 1.00 35.10 223 GLY C C 1
ATOM 7382 O O . GLY C 1 223 ? 26.502 -35.761 -44.664 1.00 38.78 223 GLY C O 1
ATOM 7383 N N . LEU C 1 224 ? 27.310 -35.785 -46.811 1.00 27.85 224 LEU C N 1
ATOM 7384 C CA . LEU C 1 224 ? 28.405 -34.872 -46.514 1.00 21.67 224 LEU C CA 1
ATOM 7385 C C . LEU C 1 224 ? 28.990 -34.409 -47.856 1.00 23.44 224 LEU C C 1
ATOM 7386 O O . LEU C 1 224 ? 29.788 -35.137 -48.459 1.00 28.02 224 LEU C O 1
ATOM 7391 N N . THR C 1 225 ? 28.582 -33.226 -48.269 1.00 28.51 225 THR C N 1
ATOM 7392 C CA . THR C 1 225 ? 29.007 -32.628 -49.517 1.00 26.10 225 THR C CA 1
ATOM 7393 C C . THR C 1 225 ? 30.529 -32.732 -49.593 1.00 27.30 225 THR C C 1
ATOM 7394 O O . THR C 1 225 ? 31.222 -32.371 -48.633 1.00 32.61 225 THR C O 1
ATOM 7398 N N . PRO C 1 226 ? 31.066 -33.311 -50.678 1.00 27.82 226 PRO C N 1
ATOM 7399 C CA . PRO C 1 226 ? 32.506 -33.535 -50.799 1.00 30.39 226 PRO C CA 1
ATOM 7400 C C . PRO C 1 226 ? 33.292 -32.233 -50.606 1.00 20.45 226 PRO C C 1
ATOM 7401 O O . PRO C 1 226 ? 32.843 -31.191 -51.005 1.00 21.70 226 PRO C O 1
ATOM 7405 N N . LEU C 1 227 ? 34.464 -32.363 -50.004 1.00 27.96 227 LEU C N 1
ATOM 7406 C CA . LEU C 1 227 ? 35.525 -31.353 -50.000 1.00 22.69 227 LEU C CA 1
ATOM 7407 C C . LEU C 1 227 ? 36.322 -31.447 -51.324 1.00 21.51 227 LEU C C 1
ATOM 7408 O O . LEU C 1 227 ? 36.755 -30.444 -51.879 1.00 26.47 227 LEU C O 1
ATOM 7413 N N . PHE C 1 228 ? 36.496 -32.658 -51.849 1.00 23.12 228 PHE C N 1
ATOM 7414 C CA . PHE C 1 228 ? 37.142 -32.862 -53.180 1.00 23.55 228 PHE C CA 1
ATOM 7415 C C . PHE C 1 228 ? 36.106 -33.309 -54.228 1.00 22.59 228 PHE C C 1
ATOM 7416 O O . PHE C 1 228 ? 35.694 -34.477 -54.198 1.00 20.58 228 PHE C O 1
ATOM 7424 N N . HIS C 1 229 ? 35.644 -32.392 -55.084 1.00 24.14 229 HIS C N 1
ATOM 7425 C CA . HIS C 1 229 ? 34.859 -32.688 -56.275 1.00 28.01 229 HIS C CA 1
ATOM 7426 C C . HIS C 1 229 ? 35.796 -33.122 -57.418 1.00 28.06 229 HIS C C 1
ATOM 7427 O O . HIS C 1 229 ? 36.994 -32.833 -57.404 1.00 36.12 229 HIS C O 1
ATOM 7434 N N . GLY C 1 230 ? 35.255 -33.878 -58.362 1.00 30.73 230 GLY C N 1
ATOM 7435 C CA . GLY C 1 230 ? 36.005 -34.347 -59.546 1.00 42.84 230 GLY C CA 1
ATOM 7436 C C . GLY C 1 230 ? 35.687 -35.713 -60.148 1.00 47.69 230 GLY C C 1
ATOM 7437 O O . GLY C 1 230 ? 34.596 -35.953 -60.666 1.00 45.40 230 GLY C O 1
ATOM 7438 N N . GLY C 1 231 ? 36.632 -36.640 -60.083 1.00 52.71 231 GLY C N 1
ATOM 7439 C CA . GLY C 1 231 ? 36.375 -37.974 -60.579 1.00 50.47 231 GLY C CA 1
ATOM 7440 C C . GLY C 1 231 ? 35.379 -38.730 -59.704 1.00 54.29 231 GLY C C 1
ATOM 7441 O O . GLY C 1 231 ? 34.882 -38.271 -58.682 1.00 51.21 231 GLY C O 1
ATOM 7442 N N . GLU C 1 232 ? 35.081 -39.936 -60.131 1.00 62.30 232 GLU C N 1
ATOM 7443 C CA . GLU C 1 232 ? 34.082 -40.678 -59.401 1.00 48.79 232 GLU C CA 1
ATOM 7444 C C . GLU C 1 232 ? 34.643 -41.525 -58.257 1.00 41.20 232 GLU C C 1
ATOM 7445 O O . GLU C 1 232 ? 33.885 -42.312 -57.698 1.00 43.65 232 GLU C O 1
ATOM 7451 N N . HIS C 1 233 ? 35.863 -41.243 -57.773 1.00 26.89 233 HIS C N 1
ATOM 7452 C CA . HIS C 1 233 ? 36.472 -42.059 -56.727 1.00 23.81 233 HIS C CA 1
ATOM 7453 C C . HIS C 1 233 ? 35.711 -42.062 -55.403 1.00 25.49 233 HIS C C 1
ATOM 7454 O O . HIS C 1 233 ? 35.085 -41.073 -55.031 1.00 29.01 233 HIS C O 1
ATOM 7461 N N . MET C 1 234 ? 35.921 -43.125 -54.620 1.00 23.15 234 MET C N 1
ATOM 7462 C CA . MET C 1 234 ? 35.373 -43.213 -53.267 1.00 25.90 234 MET C CA 1
ATOM 7463 C C . MET C 1 234 ? 33.860 -42.947 -53.290 1.00 27.42 234 MET C C 1
ATOM 7464 O O . MET C 1 234 ? 33.318 -42.127 -52.510 1.00 32.19 234 MET C O 1
ATOM 7469 N N . ASN C 1 235 ? 33.181 -43.711 -54.156 1.00 26.70 235 ASN C N 1
ATOM 7470 C CA . ASN C 1 235 ? 31.726 -43.632 -54.326 1.00 35.32 235 ASN C CA 1
ATOM 7471 C C . ASN C 1 235 ? 31.294 -42.205 -54.632 1.00 36.22 235 ASN C C 1
ATOM 7472 O O . ASN C 1 235 ? 30.223 -41.781 -54.202 1.00 30.84 235 ASN C O 1
ATOM 7477 N N . GLY C 1 236 ? 32.125 -41.452 -55.384 1.00 27.68 236 GLY C N 1
ATOM 7478 C CA . GLY C 1 236 ? 31.858 -40.066 -55.716 1.00 24.02 236 GLY C CA 1
ATOM 7479 C C . GLY C 1 236 ? 32.044 -39.086 -54.570 1.00 27.49 236 GLY C C 1
ATOM 7480 O O . GLY C 1 236 ? 31.980 -37.879 -54.818 1.00 29.14 236 GLY C O 1
ATOM 7481 N N . ARG C 1 237 ? 32.384 -39.531 -53.358 1.00 22.37 237 ARG C N 1
ATOM 7482 C CA . ARG C 1 237 ? 32.481 -38.647 -52.208 1.00 26.76 237 ARG C CA 1
ATOM 7483 C C . ARG C 1 237 ? 33.836 -38.004 -52.018 1.00 24.77 237 ARG C C 1
ATOM 7484 O O . ARG C 1 237 ? 33.926 -37.055 -51.279 1.00 28.65 237 ARG C O 1
ATOM 7492 N N . ARG C 1 238 ? 34.912 -38.509 -52.652 1.00 26.75 238 ARG C N 1
ATOM 7493 C CA . ARG C 1 238 ? 36.224 -37.903 -52.476 1.00 22.55 238 ARG C CA 1
ATOM 7494 C C . ARG C 1 238 ? 37.056 -38.226 -53.717 1.00 26.81 238 ARG C C 1
ATOM 7495 O O . ARG C 1 238 ? 37.507 -39.343 -53.902 1.00 26.93 238 ARG C O 1
ATOM 7503 N N . SER C 1 239 ? 37.265 -37.249 -54.535 1.00 25.37 239 SER C N 1
ATOM 7504 C CA . SER C 1 239 ? 37.884 -37.525 -55.809 1.00 29.06 239 SER C CA 1
ATOM 7505 C C . SER C 1 239 ? 39.435 -37.466 -55.724 1.00 21.47 239 SER C C 1
ATOM 7506 O O . SER C 1 239 ? 40.019 -36.859 -54.838 1.00 20.75 239 SER C O 1
ATOM 7509 N N . GLY C 1 240 ? 40.082 -38.060 -56.707 1.00 29.41 240 GLY C N 1
ATOM 7510 C CA . GLY C 1 240 ? 41.539 -38.102 -56.696 1.00 19.81 240 GLY C CA 1
ATOM 7511 C C . GLY C 1 240 ? 42.052 -39.529 -56.847 1.00 19.93 240 GLY C C 1
ATOM 7512 O O . GLY C 1 240 ? 41.536 -40.476 -56.222 1.00 25.55 240 GLY C O 1
ATOM 7513 N N . THR C 1 241 ? 43.060 -39.724 -57.718 1.00 21.38 241 THR C N 1
ATOM 7514 C CA . THR C 1 241 ? 43.536 -41.100 -57.932 1.00 20.99 241 THR C CA 1
ATOM 7515 C C . THR C 1 241 ? 43.969 -41.673 -56.607 1.00 20.78 241 THR C C 1
ATOM 7516 O O . THR C 1 241 ? 44.642 -41.029 -55.832 1.00 22.03 241 THR C O 1
ATOM 7520 N N . LEU C 1 242 ? 43.558 -42.891 -56.323 1.00 22.39 242 LEU C N 1
ATOM 7521 C CA . LEU C 1 242 ? 43.797 -43.498 -55.041 1.00 22.30 242 LEU C CA 1
ATOM 7522 C C . LEU C 1 242 ? 45.286 -43.638 -54.799 1.00 27.77 242 LEU C C 1
ATOM 7523 O O . LEU C 1 242 ? 46.050 -44.061 -55.711 1.00 29.92 242 LEU C O 1
ATOM 7528 N N . ASN C 1 243 ? 45.676 -43.370 -53.555 1.00 20.46 243 ASN C N 1
ATOM 7529 C CA . ASN C 1 243 ? 47.024 -43.606 -53.083 1.00 23.16 243 ASN C CA 1
ATOM 7530 C C . ASN C 1 243 ? 47.126 -45.101 -52.734 1.00 24.10 243 ASN C C 1
ATOM 7531 O O . ASN C 1 243 ? 47.096 -45.532 -51.557 1.00 20.47 243 ASN C O 1
ATOM 7536 N N . VAL C 1 244 ? 47.234 -45.913 -53.797 1.00 23.40 244 VAL C N 1
ATOM 7537 C CA . VAL C 1 244 ? 47.257 -47.391 -53.664 1.00 25.31 244 VAL C CA 1
ATOM 7538 C C . VAL C 1 244 ? 48.262 -47.895 -52.621 1.00 22.80 244 VAL C C 1
ATOM 7539 O O . VAL C 1 244 ? 47.833 -48.590 -51.688 1.00 30.61 244 VAL C O 1
ATOM 7543 N N . PRO C 1 245 ? 49.557 -47.567 -52.675 1.00 22.34 245 PRO C N 1
ATOM 7544 C CA . PRO C 1 245 ? 50.480 -48.071 -51.646 1.00 24.47 245 PRO C CA 1
ATOM 7545 C C . PRO C 1 245 ? 50.098 -47.671 -50.218 1.00 27.84 245 PRO C C 1
ATOM 7546 O O . PRO C 1 245 ? 50.096 -48.536 -49.297 1.00 27.10 245 PRO C O 1
ATOM 7550 N N . TYR C 1 246 ? 49.736 -46.392 -50.008 1.00 27.93 246 TYR C N 1
ATOM 7551 C CA . TYR C 1 246 ? 49.422 -46.032 -48.629 1.00 32.40 246 TYR C CA 1
ATOM 7552 C C . TYR C 1 246 ? 48.130 -46.663 -48.163 1.00 23.26 246 TYR C C 1
ATOM 7553 O O . TYR C 1 246 ? 47.981 -46.891 -46.952 1.00 24.92 246 TYR C O 1
ATOM 7562 N N . ILE C 1 247 ? 47.175 -46.881 -49.072 1.00 25.90 247 ILE C N 1
ATOM 7563 C CA . ILE C 1 247 ? 45.928 -47.546 -48.741 1.00 29.37 247 ILE C CA 1
ATOM 7564 C C . ILE C 1 247 ? 46.228 -48.924 -48.204 1.00 34.06 247 ILE C C 1
ATOM 7565 O O . ILE C 1 247 ? 45.773 -49.297 -47.107 1.00 25.76 247 ILE C O 1
ATOM 7570 N N . VAL C 1 248 ? 47.063 -49.675 -48.941 1.00 29.97 248 VAL C N 1
ATOM 7571 C CA . VAL C 1 248 ? 47.442 -51.021 -48.554 1.00 31.79 248 VAL C CA 1
ATOM 7572 C C . VAL C 1 248 ? 48.139 -51.028 -47.200 1.00 31.12 248 VAL C C 1
ATOM 7573 O O . VAL C 1 248 ? 47.831 -51.864 -46.325 1.00 24.52 248 VAL C O 1
ATOM 7577 N N . GLY C 1 249 ? 49.116 -50.117 -47.023 1.00 26.71 249 GLY C N 1
ATOM 7578 C CA . GLY C 1 249 ? 49.834 -50.026 -45.751 1.00 33.47 249 GLY C CA 1
ATOM 7579 C C . GLY C 1 249 ? 48.932 -49.665 -44.568 1.00 25.83 249 GLY C C 1
ATOM 7580 O O . GLY C 1 249 ? 49.103 -50.204 -43.457 1.00 22.84 249 GLY C O 1
ATOM 7581 N N . MET C 1 250 ? 48.042 -48.714 -44.773 1.00 27.50 250 MET C N 1
ATOM 7582 C CA . MET C 1 250 ? 47.172 -48.250 -43.685 1.00 36.71 250 MET C CA 1
ATOM 7583 C C . MET C 1 250 ? 46.230 -49.336 -43.271 1.00 28.60 250 MET C C 1
ATOM 7584 O O . MET C 1 250 ? 46.044 -49.547 -42.067 1.00 25.15 250 MET C O 1
ATOM 7589 N N . GLY C 1 251 ? 45.694 -50.100 -44.248 1.00 21.97 251 GLY C N 1
ATOM 7590 C CA . GLY C 1 251 ? 44.952 -51.318 -43.888 1.00 27.05 251 GLY C CA 1
ATOM 7591 C C . GLY C 1 251 ? 45.739 -52.244 -42.980 1.00 33.80 251 GLY C C 1
ATOM 7592 O O . GLY C 1 251 ? 45.242 -52.652 -41.891 1.00 30.91 251 GLY C O 1
ATOM 7593 N N . GLU C 1 252 ? 46.988 -52.592 -43.399 1.00 31.17 252 GLU C N 1
ATOM 7594 C CA . GLU C 1 252 ? 47.802 -53.462 -42.567 1.00 29.02 252 GLU C CA 1
ATOM 7595 C C . GLU C 1 252 ? 48.112 -52.842 -41.205 1.00 33.40 252 GLU C C 1
ATOM 7596 O O . GLU C 1 252 ? 48.048 -53.535 -40.178 1.00 34.41 252 GLU C O 1
ATOM 7602 N N . ALA C 1 253 ? 48.377 -51.545 -41.165 1.00 28.25 253 ALA C N 1
ATOM 7603 C CA . ALA C 1 253 ? 48.678 -50.903 -39.885 1.00 36.69 253 ALA C CA 1
ATOM 7604 C C . ALA C 1 253 ? 47.455 -50.953 -38.914 1.00 22.42 253 ALA C C 1
ATOM 7605 O O . ALA C 1 253 ? 47.645 -51.198 -37.709 1.00 22.88 253 ALA C O 1
ATOM 7607 N N . MET C 1 254 ? 46.241 -50.813 -39.444 1.00 20.57 254 MET C N 1
ATOM 7608 C CA . MET C 1 254 ? 45.010 -50.891 -38.607 1.00 26.15 254 MET C CA 1
ATOM 7609 C C . MET C 1 254 ? 44.871 -52.270 -38.016 1.00 30.37 254 MET C C 1
ATOM 7610 O O . MET C 1 254 ? 44.683 -52.437 -36.799 1.00 35.48 254 MET C O 1
ATOM 7615 N N . LYS C 1 255 ? 45.047 -53.293 -38.862 1.00 27.62 255 LYS C N 1
ATOM 7616 C CA . LYS C 1 255 ? 44.990 -54.658 -38.415 1.00 31.50 255 LYS C CA 1
ATOM 7617 C C . LYS C 1 255 ? 46.020 -54.937 -37.325 1.00 31.12 255 LYS C C 1
ATOM 7618 O O . LYS C 1 255 ? 45.684 -55.523 -36.274 1.00 27.52 255 LYS C O 1
ATOM 7624 N N . LEU C 1 256 ? 47.277 -54.559 -37.555 1.00 28.07 256 LEU C N 1
ATOM 7625 C CA . LEU C 1 256 ? 48.294 -54.812 -36.530 1.00 31.95 256 LEU C CA 1
ATOM 7626 C C . LEU C 1 256 ? 47.996 -54.033 -35.241 1.00 29.58 256 LEU C C 1
ATOM 7627 O O . LEU C 1 256 ? 48.264 -54.521 -34.132 1.00 24.65 256 LEU C O 1
ATOM 7632 N N . ALA C 1 257 ? 47.482 -52.822 -35.403 1.00 27.86 257 ALA C N 1
ATOM 7633 C CA . ALA C 1 257 ? 47.204 -51.944 -34.286 1.00 36.32 257 ALA C CA 1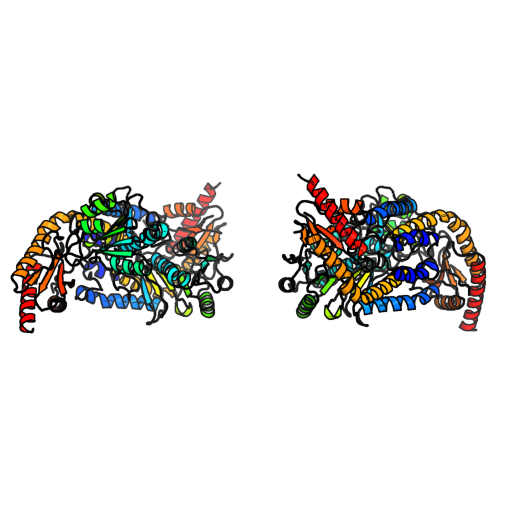
ATOM 7634 C C . ALA C 1 257 ? 46.165 -52.589 -33.367 1.00 24.07 257 ALA C C 1
ATOM 7635 O O . ALA C 1 257 ? 46.444 -52.811 -32.181 1.00 27.26 257 ALA C O 1
ATOM 7637 N N . VAL C 1 258 ? 45.084 -53.131 -33.948 1.00 32.86 258 VAL C N 1
ATOM 7638 C CA . VAL C 1 258 ? 44.049 -53.792 -33.132 1.00 37.05 258 VAL C CA 1
ATOM 7639 C C . VAL C 1 258 ? 44.533 -55.127 -32.578 1.00 36.32 258 VAL C C 1
ATOM 7640 O O . VAL C 1 258 ? 44.228 -55.469 -31.430 1.00 31.90 258 VAL C O 1
ATOM 7644 N N . GLU C 1 259 ? 45.366 -55.869 -33.338 1.00 38.45 259 GLU C N 1
ATOM 7645 C CA . GLU C 1 259 ? 45.904 -57.103 -32.803 1.00 31.74 259 GLU C CA 1
ATOM 7646 C C . GLU C 1 259 ? 46.801 -56.850 -31.616 1.00 30.01 259 GLU C C 1
ATOM 7647 O O . GLU C 1 259 ? 46.925 -57.720 -30.759 1.00 37.11 259 GLU C O 1
ATOM 7653 N N . HIS C 1 260 ? 47.411 -55.669 -31.544 1.00 49.39 260 HIS C N 1
ATOM 7654 C CA . HIS C 1 260 ? 48.283 -55.389 -30.423 1.00 43.90 260 HIS C CA 1
ATOM 7655 C C . HIS C 1 260 ? 47.583 -54.564 -29.332 1.00 36.34 260 HIS C C 1
ATOM 7656 O O . HIS C 1 260 ? 48.273 -54.048 -28.449 1.00 34.12 260 HIS C O 1
ATOM 7663 N N . LEU C 1 261 ? 46.244 -54.470 -29.339 1.00 42.09 261 LEU C N 1
ATOM 7664 C CA . LEU C 1 261 ? 45.584 -53.707 -28.253 1.00 29.63 261 LEU C CA 1
ATOM 7665 C C . LEU C 1 261 ? 45.924 -54.266 -26.872 1.00 33.54 261 LEU C C 1
ATOM 7666 O O . LEU C 1 261 ? 46.258 -53.492 -25.964 1.00 46.27 261 LEU C O 1
ATOM 7671 N N . ASP C 1 262 ? 45.882 -55.613 -26.695 1.00 36.37 262 ASP C N 1
ATOM 7672 C CA . ASP C 1 262 ? 46.222 -56.244 -25.421 1.00 37.21 262 ASP C CA 1
ATOM 7673 C C . ASP C 1 262 ? 47.637 -55.921 -24.954 1.00 51.05 262 ASP C C 1
ATOM 7674 O O . ASP C 1 262 ? 47.850 -55.587 -23.784 1.00 51.60 262 ASP C O 1
ATOM 7679 N N . TYR C 1 263 ? 48.624 -56.070 -25.845 1.00 40.71 263 TYR C N 1
ATOM 7680 C CA . TYR C 1 263 ? 50.006 -55.731 -25.536 1.00 42.47 263 TYR C CA 1
ATOM 7681 C C . TYR C 1 263 ? 50.136 -54.249 -25.190 1.00 32.24 263 TYR C C 1
ATOM 7682 O O . TYR C 1 263 ? 50.937 -53.883 -24.342 1.00 34.78 263 TYR C O 1
ATOM 7691 N N . GLU C 1 264 ? 49.380 -53.394 -25.869 1.00 35.90 264 GLU C N 1
ATOM 7692 C CA . GLU C 1 264 ? 49.418 -51.953 -25.600 1.00 34.99 264 GLU C CA 1
ATOM 7693 C C . GLU C 1 264 ? 48.977 -51.691 -24.167 1.00 34.10 264 GLU C C 1
ATOM 7694 O O . GLU C 1 264 ? 49.539 -50.826 -23.479 1.00 32.87 264 GLU C O 1
ATOM 7700 N N . LYS C 1 265 ? 47.950 -52.395 -23.718 1.00 32.52 265 LYS C N 1
ATOM 7701 C CA . LYS C 1 265 ? 47.504 -52.137 -22.358 1.00 42.60 265 LYS C CA 1
ATOM 7702 C C . LYS C 1 265 ? 48.378 -52.849 -21.325 1.00 44.81 265 LYS C C 1
ATOM 7703 O O . LYS C 1 265 ? 48.809 -52.229 -20.352 1.00 37.00 265 LYS C O 1
ATOM 7709 N N . GLU C 1 266 ? 48.727 -54.124 -21.559 1.00 47.65 266 GLU C N 1
ATOM 7710 C CA . GLU C 1 266 ? 49.403 -54.918 -20.546 1.00 37.56 266 GLU C CA 1
ATOM 7711 C C . GLU C 1 266 ? 50.905 -54.644 -20.510 1.00 36.62 266 GLU C C 1
ATOM 7712 O O . GLU C 1 266 ? 51.504 -54.658 -19.430 1.00 48.06 266 GLU C O 1
ATOM 7718 N N . VAL C 1 267 ? 51.522 -54.366 -21.642 1.00 39.46 267 VAL C N 1
ATOM 7719 C CA . VAL C 1 267 ? 52.965 -54.181 -21.696 1.00 38.26 267 VAL C CA 1
ATOM 7720 C C . VAL C 1 267 ? 53.336 -52.710 -21.874 1.00 31.49 267 VAL C C 1
ATOM 7721 O O . VAL C 1 267 ? 54.078 -52.167 -21.074 1.00 31.75 267 VAL C O 1
ATOM 7725 N N . VAL C 1 268 ? 52.856 -52.061 -22.947 1.00 29.67 268 VAL C N 1
ATOM 7726 C CA . VAL C 1 268 ? 53.171 -50.643 -23.184 1.00 28.04 268 VAL C CA 1
ATOM 7727 C C . VAL C 1 268 ? 52.662 -49.784 -22.006 1.00 31.31 268 VAL C C 1
ATOM 7728 O O . VAL C 1 268 ? 53.346 -48.865 -21.524 1.00 32.91 268 VAL C O 1
ATOM 7732 N N . GLY C 1 269 ? 51.464 -50.067 -21.546 1.00 31.76 269 GLY C N 1
ATOM 7733 C CA . GLY C 1 269 ? 50.922 -49.311 -20.419 1.00 37.33 269 GLY C CA 1
ATOM 7734 C C . GLY C 1 269 ? 51.756 -49.477 -19.176 1.00 35.93 269 GLY C C 1
ATOM 7735 O O . GLY C 1 269 ? 51.957 -48.526 -18.419 1.00 37.84 269 GLY C O 1
ATOM 7736 N N . LYS C 1 270 ? 52.281 -50.685 -18.968 1.00 41.74 270 LYS C N 1
ATOM 7737 C CA . LYS C 1 270 ? 53.111 -50.961 -17.813 1.00 46.36 270 LYS C CA 1
ATOM 7738 C C . LYS C 1 270 ? 54.420 -50.188 -17.899 1.00 43.40 270 LYS C C 1
ATOM 7739 O O . LYS C 1 270 ? 54.890 -49.650 -16.886 1.00 39.41 270 LYS C O 1
ATOM 7745 N N . LEU C 1 271 ? 54.986 -50.084 -19.108 1.00 34.61 271 LEU C N 1
ATOM 7746 C CA . LEU C 1 271 ? 56.218 -49.314 -19.321 1.00 38.77 271 LEU C CA 1
ATOM 7747 C C . LEU C 1 271 ? 55.982 -47.829 -19.067 1.00 39.81 271 LEU C C 1
ATOM 7748 O O . LEU C 1 271 ? 56.830 -47.163 -18.459 1.00 37.49 271 LEU C O 1
ATOM 7753 N N . ARG C 1 272 ? 54.815 -47.309 -19.508 1.00 40.19 272 ARG C N 1
ATOM 7754 C CA . ARG C 1 272 ? 54.388 -45.951 -19.162 1.00 36.73 272 ARG C CA 1
ATOM 7755 C C . ARG C 1 272 ? 54.204 -45.782 -17.650 1.00 33.61 272 ARG C C 1
ATOM 7756 O O . ARG C 1 272 ? 54.560 -44.742 -17.100 1.00 32.71 272 ARG C O 1
ATOM 7764 N N . ASP C 1 273 ? 53.651 -46.785 -16.953 1.00 43.09 273 ASP C N 1
ATOM 7765 C CA . ASP C 1 273 ? 53.420 -46.636 -15.507 1.00 43.56 273 ASP C CA 1
ATOM 7766 C C . ASP C 1 273 ? 54.745 -46.649 -14.731 1.00 44.85 273 ASP C C 1
ATOM 7767 O O . ASP C 1 273 ? 54.996 -45.802 -13.872 1.00 37.96 273 ASP C O 1
ATOM 7772 N N . LYS C 1 274 ? 55.612 -47.576 -15.068 1.00 36.52 274 LYS C N 1
ATOM 7773 C CA . LYS C 1 274 ? 56.972 -47.627 -14.526 1.00 41.75 274 LYS C CA 1
ATOM 7774 C C . LYS C 1 274 ? 57.703 -46.290 -14.740 1.00 36.15 274 LYS C C 1
ATOM 7775 O O . LYS C 1 274 ? 58.336 -45.738 -13.818 1.00 37.41 274 LYS C O 1
ATOM 7781 N N . LEU C 1 275 ? 57.599 -45.772 -15.947 1.00 34.12 275 LEU C N 1
ATOM 7782 C CA . LEU C 1 275 ? 58.160 -44.476 -16.273 1.00 34.47 275 LEU C CA 1
ATOM 7783 C C . LEU C 1 275 ? 57.639 -43.387 -15.370 1.00 35.25 275 LEU C C 1
ATOM 7784 O O . LEU C 1 275 ? 58.426 -42.675 -14.733 1.00 41.39 275 LEU C O 1
ATOM 7789 N N . GLU C 1 276 ? 56.290 -43.288 -15.261 1.00 34.95 276 GLU C N 1
ATOM 7790 C CA . GLU C 1 276 ? 55.621 -42.220 -14.509 1.00 41.58 276 GLU C CA 1
ATOM 7791 C C . GLU C 1 276 ? 55.883 -42.307 -13.012 1.00 38.82 276 GLU C C 1
ATOM 7792 O O . GLU C 1 276 ? 56.276 -41.313 -12.395 1.00 41.94 276 GLU C O 1
ATOM 7798 N N . GLU C 1 277 ? 55.684 -43.489 -12.390 1.00 39.93 277 GLU C N 1
ATOM 7799 C CA . GLU C 1 277 ? 56.008 -43.646 -10.976 1.00 46.82 277 GLU C CA 1
ATOM 7800 C C . GLU C 1 277 ? 57.462 -43.287 -10.679 1.00 47.60 277 GLU C C 1
ATOM 7801 O O . GLU C 1 277 ? 57.748 -42.603 -9.678 1.00 50.25 277 GLU C O 1
ATOM 7807 N N . ALA C 1 278 ? 58.393 -43.697 -11.543 1.00 45.21 278 ALA C N 1
ATOM 7808 C CA . ALA C 1 278 ? 59.777 -43.369 -11.240 1.00 45.87 278 ALA C CA 1
ATOM 7809 C C . ALA C 1 278 ? 59.978 -41.875 -11.271 1.00 41.31 278 ALA C C 1
ATOM 7810 O O . ALA C 1 278 ? 60.651 -41.322 -10.410 1.00 42.94 278 ALA C O 1
ATOM 7812 N N . LEU C 1 279 ? 59.338 -41.215 -12.213 1.00 40.62 279 LEU C N 1
ATOM 7813 C CA . LEU C 1 279 ? 59.508 -39.776 -12.367 1.00 43.66 279 LEU C CA 1
ATOM 7814 C C . LEU C 1 279 ? 58.735 -39.052 -11.277 1.00 49.92 279 LEU C C 1
ATOM 7815 O O . LEU C 1 279 ? 58.893 -37.842 -11.086 1.00 50.41 279 LEU C O 1
ATOM 7820 N N . LEU C 1 280 ? 57.850 -39.758 -10.591 1.00 52.44 280 LEU C N 1
ATOM 7821 C CA . LEU C 1 280 ? 57.160 -39.078 -9.511 1.00 49.52 280 LEU C CA 1
ATOM 7822 C C . LEU C 1 280 ? 57.959 -39.128 -8.229 1.00 51.79 280 LEU C C 1
ATOM 7823 O O . LEU C 1 280 ? 57.752 -38.276 -7.368 1.00 58.48 280 LEU C O 1
ATOM 7828 N N . LYS C 1 281 ? 59.021 -39.935 -8.181 1.00 56.06 281 LYS C N 1
ATOM 7829 C CA . LYS C 1 281 ? 59.854 -39.912 -6.987 1.00 55.54 281 LYS C CA 1
ATOM 7830 C C . LYS C 1 281 ? 60.716 -38.664 -6.948 1.00 56.58 281 LYS C C 1
ATOM 7831 O O . LYS C 1 281 ? 61.184 -38.280 -5.878 1.00 64.05 281 LYS C O 1
ATOM 7837 N N . ILE C 1 282 ? 60.890 -38.000 -8.085 1.00 53.89 282 ILE C N 1
ATOM 7838 C CA . ILE C 1 282 ? 61.599 -36.730 -8.135 1.00 56.70 282 ILE C CA 1
ATOM 7839 C C . ILE C 1 282 ? 60.665 -35.753 -7.425 1.00 56.57 282 ILE C C 1
ATOM 7840 O O . ILE C 1 282 ? 59.449 -35.872 -7.592 1.00 59.42 282 ILE C O 1
ATOM 7845 N N . PRO C 1 283 ? 61.162 -34.772 -6.660 1.00 57.41 283 PRO C N 1
ATOM 7846 C CA . PRO C 1 283 ? 60.286 -34.023 -5.736 1.00 61.76 283 PRO C CA 1
ATOM 7847 C C . PRO C 1 283 ? 59.139 -33.242 -6.380 1.00 67.27 283 PRO C C 1
ATOM 7848 O O . PRO C 1 283 ? 57.978 -33.667 -6.344 1.00 67.25 283 PRO C O 1
ATOM 7852 N N . ASP C 1 284 ? 59.466 -32.076 -6.950 1.00 61.91 284 ASP C N 1
ATOM 7853 C CA . ASP C 1 284 ? 58.552 -31.117 -7.575 1.00 60.41 284 ASP C CA 1
ATOM 7854 C C . ASP C 1 284 ? 57.886 -31.513 -8.896 1.00 57.94 284 ASP C C 1
ATOM 7855 O O . ASP C 1 284 ? 57.391 -30.638 -9.613 1.00 57.44 284 ASP C O 1
ATOM 7860 N N . VAL C 1 285 ? 57.752 -32.809 -9.173 1.00 51.43 285 VAL C N 1
ATOM 7861 C CA . VAL C 1 285 ? 57.192 -33.321 -10.409 1.00 49.72 285 VAL C CA 1
ATOM 7862 C C . VAL C 1 285 ? 55.756 -33.769 -10.159 1.00 50.45 285 VAL C C 1
ATOM 7863 O O . VAL C 1 285 ? 55.444 -34.364 -9.125 1.00 59.72 285 VAL C O 1
ATOM 7867 N N . MET C 1 286 ? 54.879 -33.489 -11.121 1.00 55.89 286 MET C N 1
ATOM 7868 C CA . MET C 1 286 ? 53.473 -33.827 -10.992 1.00 55.44 286 MET C CA 1
ATOM 7869 C C . MET C 1 286 ? 52.894 -34.069 -12.374 1.00 61.37 286 MET C C 1
ATOM 7870 O O . MET C 1 286 ? 53.316 -33.458 -13.362 1.00 63.96 286 MET C O 1
ATOM 7875 N N . VAL C 1 287 ? 52.009 -35.054 -12.455 1.00 58.30 287 VAL C N 1
ATOM 7876 C CA . VAL C 1 287 ? 51.333 -35.325 -13.707 1.00 49.38 287 VAL C CA 1
ATOM 7877 C C . VAL C 1 287 ? 50.287 -34.240 -13.963 1.00 50.58 287 VAL C C 1
ATOM 7878 O O . VAL C 1 287 ? 49.610 -33.767 -13.038 1.00 51.66 287 VAL C O 1
ATOM 7882 N N . VAL C 1 288 ? 50.200 -33.777 -15.213 1.00 59.01 288 VAL C N 1
ATOM 7883 C CA . VAL C 1 288 ? 49.217 -32.754 -15.566 1.00 61.23 288 VAL C CA 1
ATOM 7884 C C . VAL C 1 288 ? 47.954 -33.491 -15.995 1.00 56.11 288 VAL C C 1
ATOM 7885 O O . VAL C 1 288 ? 47.881 -34.021 -17.112 1.00 54.92 288 VAL C O 1
ATOM 7889 N N . GLY C 1 289 ? 46.958 -33.505 -15.111 1.00 65.32 289 GLY C N 1
ATOM 7890 C CA . GLY C 1 289 ? 45.671 -34.094 -15.410 1.00 65.54 289 GLY C CA 1
ATOM 7891 C C . GLY C 1 289 ? 45.479 -35.416 -14.680 1.00 60.90 289 GLY C C 1
ATOM 7892 O O . GLY C 1 289 ? 46.358 -35.910 -13.967 1.00 57.94 289 GLY C O 1
ATOM 7893 N N . ASP C 1 290 ? 44.313 -36.000 -14.937 1.00 51.16 290 ASP C N 1
ATOM 7894 C CA . ASP C 1 290 ? 43.918 -37.268 -14.335 1.00 57.79 290 ASP C CA 1
ATOM 7895 C C . ASP C 1 290 ? 44.809 -38.409 -14.808 1.00 57.78 290 ASP C C 1
ATOM 7896 O O . ASP C 1 290 ? 45.291 -38.412 -15.931 1.00 60.03 290 ASP C O 1
ATOM 7901 N N . ARG C 1 291 ? 45.030 -39.396 -13.932 1.00 63.19 291 ARG C N 1
ATOM 7902 C CA . ARG C 1 291 ? 45.896 -40.522 -14.292 1.00 56.24 291 ARG C CA 1
ATOM 7903 C C . ARG C 1 291 ? 45.100 -41.776 -14.585 1.00 53.46 291 ARG C C 1
ATOM 7904 O O . ARG C 1 291 ? 45.684 -42.795 -14.947 1.00 60.37 291 ARG C O 1
ATOM 7912 N N . ILE C 1 292 ? 43.785 -41.709 -14.480 1.00 59.04 292 ILE C N 1
ATOM 7913 C CA . ILE C 1 292 ? 42.942 -42.829 -14.811 1.00 59.44 292 ILE C CA 1
ATOM 7914 C C . ILE C 1 292 ? 42.204 -42.390 -16.067 1.00 60.27 292 ILE C C 1
ATOM 7915 O O . ILE C 1 292 ? 42.083 -41.199 -16.357 1.00 68.38 292 ILE C O 1
ATOM 7920 N N . HIS C 1 293 ? 41.677 -43.356 -16.796 1.00 54.27 293 HIS C N 1
ATOM 7921 C CA . HIS C 1 293 ? 40.917 -43.076 -18.002 1.00 56.78 293 HIS C CA 1
ATOM 7922 C C . HIS C 1 293 ? 41.808 -42.324 -18.999 1.00 46.02 293 HIS C C 1
ATOM 7923 O O . HIS C 1 293 ? 41.497 -41.250 -19.502 1.00 53.18 293 HIS C O 1
ATOM 7930 N N . ARG C 1 294 ? 42.952 -42.880 -19.225 1.00 39.02 294 ARG C N 1
ATOM 7931 C CA . ARG C 1 294 ? 43.830 -42.331 -20.242 1.00 42.94 294 ARG C CA 1
ATOM 7932 C C . ARG C 1 294 ? 44.314 -43.493 -21.102 1.00 45.34 294 ARG C C 1
ATOM 7933 O O . ARG C 1 294 ? 44.350 -44.643 -20.662 1.00 49.12 294 ARG C O 1
ATOM 7941 N N . VAL C 1 295 ? 44.696 -43.187 -22.331 1.00 35.29 295 VAL C N 1
ATOM 7942 C CA . VAL C 1 295 ? 45.277 -44.241 -23.176 1.00 42.20 295 VAL C CA 1
ATOM 7943 C C . VAL C 1 295 ? 46.570 -44.736 -22.540 1.00 45.19 295 VAL C C 1
ATOM 7944 O O . VAL C 1 295 ? 47.225 -43.991 -21.803 1.00 42.55 295 VAL C O 1
ATOM 7948 N N . PRO C 1 296 ? 46.985 -45.979 -22.796 1.00 38.85 296 PRO C N 1
ATOM 7949 C CA . PRO C 1 296 ? 48.053 -46.544 -21.968 1.00 32.22 296 PRO C CA 1
ATOM 7950 C C . PRO C 1 296 ? 49.438 -45.952 -22.250 1.00 32.86 296 PRO C C 1
ATOM 7951 O O . PRO C 1 296 ? 50.326 -46.113 -21.412 1.00 33.44 296 PRO C O 1
ATOM 7955 N N . ASN C 1 297 ? 49.649 -45.249 -23.373 1.00 27.67 297 ASN C N 1
ATOM 7956 C CA . ASN C 1 297 ? 50.994 -44.959 -23.800 1.00 31.16 297 ASN C CA 1
ATOM 7957 C C . ASN C 1 297 ? 51.517 -43.587 -23.383 1.00 31.33 297 ASN C C 1
ATOM 7958 O O . ASN C 1 297 ? 52.697 -43.282 -23.649 1.00 30.74 297 ASN C O 1
ATOM 7963 N N . THR C 1 298 ? 50.677 -42.721 -22.804 1.00 31.57 298 THR C N 1
ATOM 7964 C CA . THR C 1 298 ? 51.081 -41.318 -22.645 1.00 27.03 298 THR C CA 1
ATOM 7965 C C . THR C 1 298 ? 51.186 -40.932 -21.167 1.00 29.23 298 THR C C 1
ATOM 7966 O O . THR C 1 298 ? 50.329 -41.310 -20.368 1.00 37.81 298 THR C O 1
ATOM 7970 N N . THR C 1 299 ? 52.250 -40.161 -20.804 1.00 35.49 299 THR C N 1
ATOM 7971 C CA . THR C 1 299 ? 52.265 -39.413 -19.535 1.00 35.61 299 THR C CA 1
ATOM 7972 C C . THR C 1 299 ? 52.705 -37.989 -19.818 1.00 37.21 299 THR C C 1
ATOM 7973 O O . THR C 1 299 ? 53.603 -37.757 -20.641 1.00 52.60 299 THR C O 1
ATOM 7977 N N . LEU C 1 300 ? 52.047 -37.037 -19.170 1.00 34.21 300 LEU C N 1
ATOM 7978 C CA . LEU C 1 300 ? 52.422 -35.623 -19.319 1.00 39.00 300 LEU C CA 1
ATOM 7979 C C . LEU C 1 300 ? 52.831 -35.071 -17.955 1.00 38.37 300 LEU C C 1
ATOM 7980 O O . LEU C 1 300 ? 51.972 -34.771 -17.123 1.00 42.27 300 LEU C O 1
ATOM 7985 N N . VAL C 1 301 ? 54.124 -34.915 -17.694 1.00 41.64 301 VAL C N 1
ATOM 7986 C CA . VAL C 1 301 ? 54.595 -34.465 -16.370 1.00 45.43 301 VAL C CA 1
ATOM 7987 C C . VAL C 1 301 ? 55.160 -33.051 -16.433 1.00 51.59 301 VAL C C 1
ATOM 7988 O O . VAL C 1 301 ? 55.920 -32.712 -17.349 1.00 60.14 301 VAL C O 1
ATOM 7992 N N . SER C 1 302 ? 54.925 -32.298 -15.370 1.00 51.60 302 SER C N 1
ATOM 7993 C CA . SER C 1 302 ? 55.390 -30.934 -15.165 1.00 56.76 302 SER C CA 1
ATOM 7994 C C . SER C 1 302 ? 56.382 -30.887 -14.008 1.00 54.60 302 SER C C 1
ATOM 7995 O O . SER C 1 302 ? 56.227 -31.622 -13.022 1.00 59.36 302 SER C O 1
ATOM 7998 N N . VAL C 1 303 ? 57.411 -30.046 -14.148 1.00 50.77 303 VAL C N 1
ATOM 7999 C CA . VAL C 1 303 ? 58.501 -29.901 -13.179 1.00 53.57 303 VAL C CA 1
ATOM 8000 C C . VAL C 1 303 ? 58.591 -28.445 -12.711 1.00 61.25 303 VAL C C 1
ATOM 8001 O O . VAL C 1 303 ? 58.628 -27.525 -13.537 1.00 61.51 303 VAL C O 1
ATOM 8005 N N . ARG C 1 304 ? 58.575 -28.245 -11.378 1.00 62.54 304 ARG C N 1
ATOM 8006 C CA . ARG C 1 304 ? 58.722 -26.972 -10.657 1.00 69.63 304 ARG C CA 1
ATOM 8007 C C . ARG C 1 304 ? 58.865 -25.683 -11.445 1.00 76.06 304 ARG C C 1
ATOM 8008 O O . ARG C 1 304 ? 57.893 -24.938 -11.621 1.00 80.39 304 ARG C O 1
ATOM 8016 N N . GLY C 1 305 ? 60.120 -25.376 -11.807 1.00 74.98 305 GLY C N 1
ATOM 8017 C CA . GLY C 1 305 ? 60.526 -24.136 -12.434 1.00 74.96 305 GLY C CA 1
ATOM 8018 C C . GLY C 1 305 ? 61.219 -24.333 -13.762 1.00 72.31 305 GLY C C 1
ATOM 8019 O O . GLY C 1 305 ? 61.487 -23.358 -14.468 1.00 77.08 305 GLY C O 1
ATOM 8020 N N . ILE C 1 306 ? 61.517 -25.571 -14.125 1.00 70.91 306 ILE C N 1
ATOM 8021 C CA . ILE C 1 306 ? 62.111 -25.818 -15.431 1.00 69.29 306 ILE C CA 1
ATOM 8022 C C . ILE C 1 306 ? 61.015 -25.835 -16.474 1.00 71.81 306 ILE C C 1
ATOM 8023 O O . ILE C 1 306 ? 59.976 -26.484 -16.309 1.00 67.39 306 ILE C O 1
ATOM 8028 N N . GLU C 1 307 ? 61.227 -25.092 -17.547 1.00 76.42 307 GLU C N 1
ATOM 8029 C CA . GLU C 1 307 ? 60.197 -25.125 -18.551 1.00 71.56 307 GLU C CA 1
ATOM 8030 C C . GLU C 1 307 ? 60.198 -26.498 -19.204 1.00 63.34 307 GLU C C 1
ATOM 8031 O O . GLU C 1 307 ? 61.155 -27.272 -19.094 1.00 63.74 307 GLU C O 1
ATOM 8037 N N . GLY C 1 308 ? 59.104 -26.810 -19.890 1.00 54.38 308 GLY C N 1
ATOM 8038 C CA . GLY C 1 308 ? 59.073 -28.071 -20.580 1.00 50.80 308 GLY C CA 1
ATOM 8039 C C . GLY C 1 308 ? 60.099 -28.053 -21.701 1.00 51.03 308 GLY C C 1
ATOM 8040 O O . GLY C 1 308 ? 60.779 -29.051 -21.944 1.00 50.03 308 GLY C O 1
ATOM 8041 N N . GLU C 1 309 ? 60.267 -26.886 -22.328 1.00 49.84 309 GLU C N 1
ATOM 8042 C CA . GLU C 1 309 ? 61.184 -26.727 -23.447 1.00 54.78 309 GLU C CA 1
ATOM 8043 C C . GLU C 1 309 ? 62.656 -27.006 -23.060 1.00 52.48 309 GLU C C 1
ATOM 8044 O O . GLU C 1 309 ? 63.383 -27.634 -23.834 1.00 56.26 309 GLU C O 1
ATOM 8050 N N . ALA C 1 310 ? 63.108 -26.605 -21.868 1.00 55.35 310 ALA C N 1
ATOM 8051 C CA . ALA C 1 310 ? 64.485 -26.886 -21.438 1.00 56.32 310 ALA C CA 1
ATOM 8052 C C . ALA C 1 310 ? 64.705 -28.366 -21.246 1.00 56.53 310 ALA C C 1
ATOM 8053 O O . ALA C 1 310 ? 65.735 -28.922 -21.661 1.00 50.04 310 ALA C O 1
ATOM 8055 N N . MET C 1 311 ? 63.759 -29.005 -20.566 1.00 51.85 311 MET C N 1
ATOM 8056 C CA . MET C 1 311 ? 63.877 -30.425 -20.345 1.00 56.98 311 MET C CA 1
ATOM 8057 C C . MET C 1 311 ? 63.882 -31.161 -21.670 1.00 51.30 311 MET C C 1
ATOM 8058 O O . MET C 1 311 ? 64.647 -32.114 -21.842 1.00 52.24 311 MET C O 1
ATOM 8063 N N . LEU C 1 312 ? 63.087 -30.693 -22.634 1.00 49.08 312 LEU C N 1
ATOM 8064 C CA . LEU C 1 312 ? 63.070 -31.354 -23.931 1.00 49.47 312 LEU C CA 1
ATOM 8065 C C . LEU C 1 312 ? 64.399 -31.153 -24.646 1.00 46.51 312 LEU C C 1
ATOM 8066 O O . LEU C 1 312 ? 64.866 -32.055 -25.336 1.00 44.03 312 LEU C O 1
ATOM 8071 N N . TRP C 1 313 ? 64.969 -29.958 -24.542 1.00 46.00 313 TRP C N 1
ATOM 8072 C CA . TRP C 1 313 ? 66.253 -29.655 -25.171 1.00 57.15 313 TRP C CA 1
ATOM 8073 C C . TRP C 1 313 ? 67.386 -30.503 -24.593 1.00 57.75 313 TRP C C 1
ATOM 8074 O O . TRP C 1 313 ? 68.236 -31.048 -25.329 1.00 60.67 313 TRP C O 1
ATOM 8085 N N . ASP C 1 314 ? 67.425 -30.607 -23.270 1.00 46.96 314 ASP C N 1
ATOM 8086 C CA . ASP C 1 314 ? 68.415 -31.450 -22.629 1.00 50.41 314 ASP C CA 1
ATOM 8087 C C . ASP C 1 314 ? 68.199 -32.908 -23.023 1.00 47.50 314 ASP C C 1
ATOM 8088 O O . ASP C 1 314 ? 69.148 -33.611 -23.395 1.00 45.45 314 ASP C O 1
ATOM 8093 N N . LEU C 1 315 ? 66.952 -33.380 -22.927 1.00 42.15 315 LEU C N 1
ATOM 8094 C CA . LEU C 1 315 ? 66.627 -34.748 -23.324 1.00 40.65 315 LEU C CA 1
ATOM 8095 C C . LEU C 1 315 ? 67.041 -35.009 -24.768 1.00 42.03 315 LEU C C 1
ATOM 8096 O O . LEU C 1 315 ? 67.546 -36.088 -25.081 1.00 33.90 315 LEU C O 1
ATOM 8101 N N . ASN C 1 316 ? 66.861 -34.024 -25.650 1.00 39.36 316 ASN C N 1
ATOM 8102 C CA . ASN C 1 316 ? 67.206 -34.227 -27.045 1.00 34.22 316 ASN C CA 1
ATOM 8103 C C . ASN C 1 316 ? 68.710 -34.382 -27.217 1.00 41.43 316 ASN C C 1
ATOM 8104 O O . ASN C 1 316 ? 69.169 -35.208 -28.028 1.00 32.81 316 ASN C O 1
ATOM 8109 N N . ARG C 1 317 ? 69.490 -33.635 -26.423 1.00 35.99 317 ARG C N 1
ATOM 8110 C CA . ARG C 1 317 ? 70.927 -33.819 -26.408 1.00 42.02 317 ARG C CA 1
ATOM 8111 C C . ARG C 1 317 ? 71.329 -35.263 -26.066 1.00 42.60 317 ARG C C 1
ATOM 8112 O O . ARG C 1 317 ? 72.358 -35.759 -26.576 1.00 37.66 317 ARG C O 1
ATOM 8120 N N . SER C 1 318 ? 70.565 -35.941 -25.211 1.00 35.61 318 SER C N 1
ATOM 8121 C CA . SER C 1 318 ? 70.767 -37.369 -24.937 1.00 45.20 318 SER C CA 1
ATOM 8122 C C . SER C 1 318 ? 70.037 -38.289 -25.944 1.00 38.51 318 SER C C 1
ATOM 8123 O O . SER C 1 318 ? 69.916 -39.494 -25.694 1.00 46.15 318 SER C O 1
ATOM 8126 N N . ASN C 1 319 ? 69.581 -37.741 -27.077 1.00 34.69 319 ASN C N 1
ATOM 8127 C CA . ASN C 1 319 ? 68.897 -38.479 -28.167 1.00 39.84 319 ASN C CA 1
ATOM 8128 C C . ASN C 1 319 ? 67.633 -39.201 -27.682 1.00 43.61 319 ASN C C 1
ATOM 8129 O O . ASN C 1 319 ? 67.274 -40.270 -28.174 1.00 42.01 319 ASN C O 1
ATOM 8134 N N . ILE C 1 320 ? 66.882 -38.530 -26.821 1.00 36.57 320 ILE C N 1
ATOM 8135 C CA . ILE C 1 320 ? 65.573 -38.967 -26.380 1.00 28.84 320 ILE C CA 1
ATOM 8136 C C . ILE C 1 320 ? 64.606 -37.924 -26.918 1.00 28.11 320 ILE C C 1
ATOM 8137 O O . ILE C 1 320 ? 64.812 -36.712 -26.744 1.00 30.86 320 ILE C O 1
ATOM 8142 N N . ALA C 1 321 ? 63.633 -38.366 -27.673 1.00 34.27 321 ALA C N 1
ATOM 8143 C CA . ALA C 1 321 ? 62.697 -37.442 -28.294 1.00 30.74 321 ALA C CA 1
ATOM 8144 C C . ALA C 1 321 ? 61.366 -37.480 -27.535 1.00 27.67 321 ALA C C 1
ATOM 8145 O O . ALA C 1 321 ? 60.741 -38.540 -27.428 1.00 27.03 321 ALA C O 1
ATOM 8147 N N . ALA C 1 322 ? 60.934 -36.329 -27.060 1.00 31.87 322 ALA C N 1
ATOM 8148 C CA . ALA C 1 322 ? 59.599 -36.151 -26.492 1.00 33.15 322 ALA C CA 1
ATOM 8149 C C . ALA C 1 322 ? 59.130 -34.769 -26.892 1.00 36.55 322 ALA C C 1
ATOM 8150 O O . ALA C 1 322 ? 59.817 -34.057 -27.622 1.00 38.29 322 ALA C O 1
ATOM 8152 N N . SER C 1 323 ? 57.957 -34.348 -26.434 1.00 37.34 323 SER C N 1
ATOM 8153 C CA . SER C 1 323 ? 57.501 -33.021 -26.840 1.00 39.98 323 SER C CA 1
ATOM 8154 C C . SER C 1 323 ? 56.864 -32.309 -25.639 1.00 41.36 323 SER C C 1
ATOM 8155 O O . SER C 1 323 ? 56.833 -32.827 -24.518 1.00 41.24 323 SER C O 1
ATOM 8158 N N . THR C 1 324 ? 56.388 -31.117 -25.895 1.00 41.42 324 THR C N 1
ATOM 8159 C CA . THR C 1 324 ? 55.779 -30.329 -24.851 1.00 48.07 324 THR C CA 1
ATOM 8160 C C . THR C 1 324 ? 54.284 -30.662 -24.709 1.00 47.64 324 THR C C 1
ATOM 8161 O O . THR C 1 324 ? 53.734 -31.596 -25.310 1.00 45.34 324 THR C O 1
ATOM 8165 N N . GLY C 1 325 ? 53.642 -29.903 -23.853 1.00 52.88 325 GLY C N 1
ATOM 8166 C CA . GLY C 1 325 ? 52.217 -30.062 -23.675 1.00 57.00 325 GLY C CA 1
ATOM 8167 C C . GLY C 1 325 ? 51.715 -28.905 -22.867 1.00 53.90 325 GLY C C 1
ATOM 8168 O O . GLY C 1 325 ? 52.444 -28.413 -22.006 1.00 54.13 325 GLY C O 1
ATOM 8169 N N . SER C 1 326 ? 50.539 -28.381 -23.185 1.00 61.33 326 SER C N 1
ATOM 8170 C CA . SER C 1 326 ? 50.016 -27.279 -22.409 1.00 62.31 326 SER C CA 1
ATOM 8171 C C . SER C 1 326 ? 49.746 -27.758 -20.985 1.00 62.70 326 SER C C 1
ATOM 8172 O O . SER C 1 326 ? 49.342 -28.906 -20.772 1.00 71.38 326 SER C O 1
ATOM 8175 N N . ALA C 1 327 ? 50.048 -26.901 -20.007 1.00 57.90 327 ALA C N 1
ATOM 8176 C CA . ALA C 1 327 ? 49.834 -27.196 -18.588 1.00 64.05 327 ALA C CA 1
ATOM 8177 C C . ALA C 1 327 ? 49.095 -26.063 -17.919 1.00 67.17 327 ALA C C 1
ATOM 8178 O O . ALA C 1 327 ? 49.451 -24.896 -18.104 1.00 76.84 327 ALA C O 1
ATOM 8180 N N . CYS C 1 328 ? 48.116 -26.425 -17.086 1.00 71.14 328 CYS C N 1
ATOM 8181 C CA . CYS C 1 328 ? 47.225 -25.490 -16.408 1.00 69.78 328 CYS C CA 1
ATOM 8182 C C . CYS C 1 328 ? 46.997 -25.939 -14.963 1.00 66.79 328 CYS C C 1
ATOM 8183 O O . CYS C 1 328 ? 47.067 -25.146 -14.022 1.00 71.27 328 CYS C O 1
ATOM 8186 N N . HIS C 1 350 ? 55.786 -23.338 -17.317 1.00 73.75 350 HIS C N 1
ATOM 8187 C CA . HIS C 1 350 ? 54.522 -23.051 -18.000 1.00 67.88 350 HIS C CA 1
ATOM 8188 C C . HIS C 1 350 ? 54.028 -24.224 -18.801 1.00 66.45 350 HIS C C 1
ATOM 8189 O O . HIS C 1 350 ? 52.825 -24.494 -18.836 1.00 73.52 350 HIS C O 1
ATOM 8196 N N . THR C 1 351 ? 54.942 -24.884 -19.518 1.00 57.94 351 THR C N 1
ATOM 8197 C CA . THR C 1 351 ? 54.586 -26.026 -20.324 1.00 55.64 351 THR C CA 1
ATOM 8198 C C . THR C 1 351 ? 55.101 -27.296 -19.658 1.00 51.83 351 THR C C 1
ATOM 8199 O O . THR C 1 351 ? 56.167 -27.292 -19.029 1.00 55.12 351 THR C O 1
ATOM 8203 N N . ALA C 1 352 ? 54.379 -28.397 -19.866 1.00 43.97 352 ALA C N 1
ATOM 8204 C CA . ALA C 1 352 ? 54.761 -29.698 -19.319 1.00 49.71 352 ALA C CA 1
ATOM 8205 C C . ALA C 1 352 ? 55.431 -30.530 -20.399 1.00 44.40 352 ALA C C 1
ATOM 8206 O O . ALA C 1 352 ? 55.488 -30.135 -21.566 1.00 51.71 352 ALA C O 1
ATOM 8208 N N . ILE C 1 353 ? 55.960 -31.686 -19.989 1.00 44.46 353 ILE C N 1
ATOM 8209 C CA . ILE C 1 353 ? 56.685 -32.604 -20.856 1.00 44.29 353 ILE C CA 1
ATOM 8210 C C . ILE C 1 353 ? 55.882 -33.877 -21.132 1.00 41.10 353 ILE C C 1
ATOM 8211 O O . ILE C 1 353 ? 55.644 -34.703 -20.222 1.00 39.13 353 ILE C O 1
ATOM 8216 N N . ARG C 1 354 ? 55.565 -34.081 -22.404 1.00 37.89 354 ARG C N 1
ATOM 8217 C CA . ARG C 1 354 ? 54.839 -35.237 -22.884 1.00 33.80 354 ARG C CA 1
ATOM 8218 C C . ARG C 1 354 ? 55.783 -36.330 -23.389 1.00 32.40 354 ARG C C 1
ATOM 8219 O O . ARG C 1 354 ? 56.548 -36.108 -24.352 1.00 41.20 354 ARG C O 1
ATOM 8227 N N . LEU C 1 355 ? 55.712 -37.501 -22.734 1.00 30.84 355 LEU C N 1
ATOM 8228 C CA . LEU C 1 355 ? 56.369 -38.766 -23.092 1.00 28.58 355 LEU C CA 1
ATOM 8229 C C . LEU C 1 355 ? 55.314 -39.759 -23.566 1.00 32.23 355 LEU C C 1
ATOM 8230 O O . LEU C 1 355 ? 54.453 -40.152 -22.756 1.00 26.05 355 LEU C O 1
ATOM 8235 N N . SER C 1 356 ? 55.414 -40.211 -24.836 1.00 28.97 356 SER C N 1
ATOM 8236 C CA . SER C 1 356 ? 54.367 -41.051 -25.461 1.00 27.17 356 SER C CA 1
ATOM 8237 C C . SER C 1 356 ? 54.998 -42.233 -26.159 1.00 30.44 356 SER C C 1
ATOM 8238 O O . SER C 1 356 ? 55.849 -42.060 -27.045 1.00 35.27 356 SER C O 1
ATOM 8241 N N . LEU C 1 357 ? 54.638 -43.443 -25.700 1.00 28.08 357 LEU C N 1
ATOM 8242 C CA . LEU C 1 357 ? 55.366 -44.657 -26.066 1.00 29.23 357 LEU C CA 1
ATOM 8243 C C . LEU C 1 357 ? 54.702 -45.418 -27.201 1.00 28.52 357 LEU C C 1
ATOM 8244 O O . LEU C 1 357 ? 53.603 -45.074 -27.630 1.00 27.72 357 LEU C O 1
ATOM 8249 N N . SER C 1 358 ? 55.312 -46.539 -27.635 1.00 27.49 358 SER C N 1
ATOM 8250 C CA . SER C 1 358 ? 54.633 -47.402 -28.606 1.00 33.86 358 SER C CA 1
ATOM 8251 C C . SER C 1 358 ? 55.071 -48.820 -28.350 1.00 25.55 358 SER C C 1
ATOM 8252 O O . SER C 1 358 ? 55.973 -49.076 -27.545 1.00 26.94 358 SER C O 1
ATOM 8255 N N . ARG C 1 359 ? 54.484 -49.760 -29.120 1.00 26.01 359 ARG C N 1
ATOM 8256 C CA . ARG C 1 359 ? 54.851 -51.170 -28.975 1.00 28.89 359 ARG C CA 1
ATOM 8257 C C . ARG C 1 359 ? 56.350 -51.392 -29.244 1.00 32.35 359 ARG C C 1
ATOM 8258 O O . ARG C 1 359 ? 56.882 -52.479 -28.948 1.00 31.17 359 ARG C O 1
ATOM 8266 N N . PHE C 1 360 ? 57.037 -50.408 -29.819 1.00 25.39 360 PHE C N 1
ATOM 8267 C CA . PHE C 1 360 ? 58.465 -50.588 -30.145 1.00 26.40 360 PHE C CA 1
ATOM 8268 C C . PHE C 1 360 ? 59.404 -50.105 -29.045 1.00 31.54 360 PHE C C 1
ATOM 8269 O O . PHE C 1 360 ? 60.610 -50.339 -29.130 1.00 32.92 360 PHE C O 1
ATOM 8277 N N . ASN C 1 361 ? 58.898 -49.470 -27.984 1.00 27.80 361 ASN C N 1
ATOM 8278 C CA . ASN C 1 361 ? 59.762 -49.149 -26.852 1.00 28.84 361 ASN C CA 1
ATOM 8279 C C . ASN C 1 361 ? 60.042 -50.394 -25.992 1.00 34.38 361 ASN C C 1
ATOM 8280 O O . ASN C 1 361 ? 59.300 -51.370 -25.987 1.00 30.03 361 ASN C O 1
ATOM 8285 N N . THR C 1 362 ? 61.134 -50.375 -25.251 1.00 35.43 362 THR C N 1
ATOM 8286 C CA . THR C 1 362 ? 61.516 -51.488 -24.413 1.00 32.03 362 THR C CA 1
ATOM 8287 C C . THR C 1 362 ? 61.755 -51.010 -22.991 1.00 29.84 362 THR C C 1
ATOM 8288 O O . THR C 1 362 ? 61.838 -49.804 -22.746 1.00 33.05 362 THR C O 1
ATOM 8292 N N . GLU C 1 363 ? 61.945 -51.951 -22.082 1.00 43.05 363 GLU C N 1
ATOM 8293 C CA . GLU C 1 363 ? 62.143 -51.585 -20.674 1.00 41.65 363 GLU C CA 1
ATOM 8294 C C . GLU C 1 363 ? 63.506 -50.915 -20.451 1.00 51.26 363 GLU C C 1
ATOM 8295 O O . GLU C 1 363 ? 63.603 -49.889 -19.764 1.00 54.17 363 GLU C O 1
ATOM 8301 N N . ALA C 1 364 ? 64.549 -51.407 -21.123 1.00 48.06 364 ALA C N 1
ATOM 8302 C CA . ALA C 1 364 ? 65.851 -50.755 -21.027 1.00 44.38 364 ALA C CA 1
ATOM 8303 C C . ALA C 1 364 ? 65.755 -49.256 -21.337 1.00 41.69 364 ALA C C 1
ATOM 8304 O O . ALA C 1 364 ? 66.245 -48.432 -20.557 1.00 37.38 364 ALA C O 1
ATOM 8306 N N . GLU C 1 365 ? 65.095 -48.903 -22.443 1.00 44.81 365 GLU C N 1
ATOM 8307 C CA . GLU C 1 365 ? 64.870 -47.522 -22.849 1.00 31.45 365 GLU C CA 1
ATOM 8308 C C . GLU C 1 365 ? 64.166 -46.695 -21.773 1.00 37.85 365 GLU C C 1
ATOM 8309 O O . GLU C 1 365 ? 64.525 -45.538 -21.546 1.00 37.75 365 GLU C O 1
ATOM 8315 N N . ILE C 1 366 ? 63.121 -47.242 -21.139 1.00 30.64 366 ILE C N 1
ATOM 8316 C CA . ILE C 1 366 ? 62.480 -46.455 -20.081 1.00 30.64 366 ILE C CA 1
ATOM 8317 C C . ILE C 1 366 ? 63.454 -46.232 -18.928 1.00 41.32 366 ILE C C 1
ATOM 8318 O O . ILE C 1 366 ? 63.499 -45.146 -18.327 1.00 33.96 366 ILE C O 1
ATOM 8323 N N . ASP C 1 367 ? 64.195 -47.282 -18.556 1.00 30.69 367 ASP C N 1
ATOM 8324 C CA . ASP C 1 367 ? 65.208 -47.140 -17.531 1.00 31.72 367 ASP C CA 1
ATOM 8325 C C . ASP C 1 367 ? 66.198 -46.040 -17.894 1.00 35.59 367 ASP C C 1
ATOM 8326 O O . ASP C 1 367 ? 66.523 -45.174 -17.058 1.00 36.12 367 ASP C O 1
ATOM 8331 N N . LYS C 1 368 ? 66.730 -46.107 -19.125 1.00 34.84 368 LYS C N 1
ATOM 8332 C CA . LYS C 1 368 ? 67.672 -45.098 -19.618 1.00 36.77 368 LYS C CA 1
ATOM 8333 C C . LYS C 1 368 ? 67.058 -43.710 -19.486 1.00 35.00 368 LYS C C 1
ATOM 8334 O O . LYS C 1 368 ? 67.676 -42.809 -18.900 1.00 36.51 368 LYS C O 1
ATOM 8340 N N . THR C 1 369 ? 65.775 -43.594 -19.860 1.00 35.08 369 THR C N 1
ATOM 8341 C CA . THR C 1 369 ? 65.049 -42.339 -19.816 1.00 43.51 369 THR C CA 1
ATOM 8342 C C . THR C 1 369 ? 64.803 -41.854 -18.386 1.00 38.61 369 THR C C 1
ATOM 8343 O O . THR C 1 369 ? 64.958 -40.656 -18.133 1.00 40.62 369 THR C O 1
ATOM 8347 N N . ILE C 1 370 ? 64.518 -42.756 -17.426 1.00 38.26 370 ILE C N 1
ATOM 8348 C CA . ILE C 1 370 ? 64.401 -42.347 -16.017 1.00 39.74 370 ILE C CA 1
ATOM 8349 C C . ILE C 1 370 ? 65.716 -41.735 -15.557 1.00 44.17 370 ILE C C 1
ATOM 8350 O O . ILE C 1 370 ? 65.757 -40.635 -14.978 1.00 42.71 370 ILE C O 1
ATOM 8355 N N . GLU C 1 371 ? 66.822 -42.425 -15.839 1.00 38.74 371 GLU C N 1
ATOM 8356 C CA . GLU C 1 371 ? 68.122 -41.915 -15.410 1.00 39.74 371 GLU C CA 1
ATOM 8357 C C . GLU C 1 371 ? 68.406 -40.535 -16.028 1.00 40.57 371 GLU C C 1
ATOM 8358 O O . GLU C 1 371 ? 68.834 -39.594 -15.332 1.00 42.22 371 GLU C O 1
ATOM 8364 N N . VAL C 1 372 ? 68.243 -40.425 -17.346 1.00 39.65 372 VAL C N 1
ATOM 8365 C CA . VAL C 1 372 ? 68.601 -39.178 -18.024 1.00 41.30 372 VAL C CA 1
ATOM 8366 C C . VAL C 1 372 ? 67.704 -38.030 -17.608 1.00 43.79 372 VAL C C 1
ATOM 8367 O O . VAL C 1 372 ? 68.178 -36.926 -17.346 1.00 45.69 372 VAL C O 1
ATOM 8371 N N . PHE C 1 373 ? 66.408 -38.302 -17.485 1.00 44.26 373 PHE C N 1
ATOM 8372 C CA . PHE C 1 373 ? 65.448 -37.304 -17.041 1.00 48.39 373 PHE C CA 1
ATOM 8373 C C . PHE C 1 373 ? 65.812 -36.811 -15.650 1.00 49.63 373 PHE C C 1
ATOM 8374 O O . PHE C 1 373 ? 65.899 -35.599 -15.431 1.00 54.98 373 PHE C O 1
ATOM 8382 N N . SER C 1 374 ? 66.158 -37.737 -14.734 1.00 46.89 374 SER C N 1
ATOM 8383 C CA . SER C 1 374 ? 66.537 -37.366 -13.371 1.00 47.40 374 SER C CA 1
ATOM 8384 C C . SER C 1 374 ? 67.761 -36.471 -13.343 1.00 51.61 374 SER C C 1
ATOM 8385 O O . SER C 1 374 ? 67.749 -35.400 -12.717 1.00 54.38 374 SER C O 1
ATOM 8388 N N . GLN C 1 375 ? 68.844 -36.899 -14.016 1.00 50.51 375 GLN C N 1
ATOM 8389 C CA . GLN C 1 375 ? 70.043 -36.068 -14.058 1.00 54.02 375 GLN C CA 1
ATOM 8390 C C . GLN C 1 375 ? 69.748 -34.707 -14.662 1.00 52.61 375 GLN C C 1
ATOM 8391 O O . GLN C 1 375 ? 70.236 -33.688 -14.174 1.00 58.69 375 GLN C O 1
ATOM 8397 N N . ALA C 1 376 ? 68.962 -34.676 -15.727 1.00 56.59 376 ALA C N 1
ATOM 8398 C CA . ALA C 1 376 ? 68.632 -33.411 -16.381 1.00 60.75 376 ALA C CA 1
ATOM 8399 C C . ALA C 1 376 ? 67.880 -32.485 -15.434 1.00 59.74 376 ALA C C 1
ATOM 8400 O O . ALA C 1 376 ? 68.113 -31.270 -15.419 1.00 59.89 376 ALA C O 1
ATOM 8402 N N . ALA C 1 377 ? 66.972 -33.047 -14.632 1.00 58.10 377 ALA C N 1
ATOM 8403 C CA . ALA C 1 377 ? 66.213 -32.236 -13.685 1.00 60.77 377 ALA C CA 1
ATOM 8404 C C . ALA C 1 377 ? 67.117 -31.639 -12.625 1.00 62.02 377 ALA C C 1
ATOM 8405 O O . ALA C 1 377 ? 67.087 -30.424 -12.368 1.00 61.71 377 ALA C O 1
ATOM 8407 N N . VAL C 1 378 ? 67.934 -32.484 -11.984 1.00 62.11 378 VAL C N 1
ATOM 8408 C CA . VAL C 1 378 ? 68.789 -31.934 -10.942 1.00 63.73 378 VAL C CA 1
ATOM 8409 C C . VAL C 1 378 ? 69.814 -30.983 -11.543 1.00 64.47 378 VAL C C 1
ATOM 8410 O O . VAL C 1 378 ? 70.272 -30.056 -10.872 1.00 68.78 378 VAL C O 1
ATOM 8414 N N . ARG C 1 379 ? 70.166 -31.160 -12.818 1.00 67.30 379 ARG C N 1
ATOM 8415 C CA . ARG C 1 379 ? 71.195 -30.295 -13.390 1.00 68.60 379 ARG C CA 1
ATOM 8416 C C . ARG C 1 379 ? 70.633 -28.920 -13.725 1.00 68.07 379 ARG C C 1
ATOM 8417 O O . ARG C 1 379 ? 71.226 -27.899 -13.377 1.00 69.50 379 ARG C O 1
ATOM 8425 N N . LEU C 1 380 ? 69.471 -28.891 -14.387 1.00 69.74 380 LEU C N 1
ATOM 8426 C CA . LEU C 1 380 ? 68.811 -27.643 -14.734 1.00 73.04 380 LEU C CA 1
ATOM 8427 C C . LEU C 1 380 ? 68.350 -26.899 -13.493 1.00 76.56 380 LEU C C 1
ATOM 8428 O O . LEU C 1 380 ? 68.090 -25.694 -13.575 1.00 79.85 380 LEU C O 1
ATOM 8433 N N . ARG C 1 381 ? 68.170 -27.612 -12.374 1.00 76.05 381 ARG C N 1
ATOM 8434 C CA . ARG C 1 381 ? 67.833 -27.004 -11.087 1.00 79.12 381 ARG C CA 1
ATOM 8435 C C . ARG C 1 381 ? 69.047 -26.445 -10.338 1.00 80.49 381 ARG C C 1
ATOM 8436 O O . ARG C 1 381 ? 68.989 -25.331 -9.794 1.00 84.68 381 ARG C O 1
ATOM 8444 N N . ASN C 1 382 ? 70.132 -27.223 -10.234 1.00 75.42 382 ASN C N 1
ATOM 8445 C CA . ASN C 1 382 ? 71.321 -26.714 -9.561 1.00 73.51 382 ASN C CA 1
ATOM 8446 C C . ASN C 1 382 ? 71.817 -25.444 -10.235 1.00 76.15 382 ASN C C 1
ATOM 8447 O O . ASN C 1 382 ? 72.249 -24.495 -9.571 1.00 84.05 382 ASN C O 1
ATOM 8452 N N . ILE C 1 383 ? 71.731 -25.396 -11.560 1.00 76.57 383 ILE C N 1
ATOM 8453 C CA . ILE C 1 383 ? 72.145 -24.198 -12.264 1.00 81.38 383 ILE C CA 1
ATOM 8454 C C . ILE C 1 383 ? 71.078 -23.108 -12.179 1.00 84.71 383 ILE C C 1
ATOM 8455 O O . ILE C 1 383 ? 71.402 -21.921 -12.317 1.00 84.92 383 ILE C O 1
ATOM 8460 N N . SER C 1 384 ? 69.825 -23.486 -11.871 1.00 84.71 384 SER C N 1
ATOM 8461 C CA . SER C 1 384 ? 68.705 -22.544 -11.884 1.00 86.47 384 SER C CA 1
ATOM 8462 C C . SER C 1 384 ? 68.787 -21.498 -10.788 1.00 88.28 384 SER C C 1
ATOM 8463 O O . SER C 1 384 ? 68.238 -20.401 -10.939 1.00 94.21 384 SER C O 1
ATOM 8466 N N . SER C 1 385 ? 69.439 -21.797 -9.680 1.00 85.08 385 SER C N 1
ATOM 8467 C CA . SER C 1 385 ? 69.507 -20.795 -8.633 1.00 87.21 385 SER C CA 1
ATOM 8468 C C . SER C 1 385 ? 70.723 -21.082 -7.795 1.00 94.84 385 SER C C 1
ATOM 8469 O O . SER C 1 385 ? 71.632 -20.259 -7.660 1.00 91.80 385 SER C O 1
ATOM 8472 N N . SER C 1 386 ? 70.733 -22.297 -7.261 1.00 105.11 386 SER C N 1
ATOM 8473 C CA . SER C 1 386 ? 71.661 -22.647 -6.138 1.00 109.12 386 SER C CA 1
ATOM 8474 C C . SER C 1 386 ? 72.109 -24.075 -6.158 1.00 106.30 386 SER C C 1
ATOM 8475 O O . SER C 1 386 ? 73.010 -24.395 -7.018 1.00 106.08 386 SER C O 1
ATOM 8478 N N . VAL D 1 2 ? 55.140 -63.908 -68.224 1.00 44.90 2 VAL D N 1
ATOM 8479 C CA . VAL D 1 2 ? 54.693 -63.044 -69.326 1.00 41.00 2 VAL D CA 1
ATOM 8480 C C . VAL D 1 2 ? 55.270 -61.636 -69.368 1.00 39.18 2 VAL D C 1
ATOM 8481 O O . VAL D 1 2 ? 55.967 -61.215 -68.450 1.00 38.84 2 VAL D O 1
ATOM 8485 N N . GLN D 1 3 ? 55.026 -60.908 -70.467 1.00 38.16 3 GLN D N 1
ATOM 8486 C CA . GLN D 1 3 ? 55.549 -59.534 -70.649 1.00 39.58 3 GLN D CA 1
ATOM 8487 C C . GLN D 1 3 ? 54.438 -58.544 -70.949 1.00 35.04 3 GLN D C 1
ATOM 8488 O O . GLN D 1 3 ? 53.837 -58.611 -72.010 1.00 36.65 3 GLN D O 1
ATOM 8494 N N . ARG D 1 4 ? 54.107 -57.669 -70.025 1.00 33.81 4 ARG D N 1
ATOM 8495 C CA . ARG D 1 4 ? 53.056 -56.718 -70.364 1.00 40.03 4 ARG D CA 1
ATOM 8496 C C . ARG D 1 4 ? 53.611 -55.359 -70.813 1.00 33.03 4 ARG D C 1
ATOM 8497 O O . ARG D 1 4 ? 54.753 -55.014 -70.536 1.00 44.95 4 ARG D O 1
ATOM 8505 N N . ILE D 1 5 ? 52.772 -54.593 -71.525 1.00 30.60 5 ILE D N 1
ATOM 8506 C CA . ILE D 1 5 ? 53.157 -53.307 -72.102 1.00 29.72 5 ILE D CA 1
ATOM 8507 C C . ILE D 1 5 ? 52.256 -52.210 -71.606 1.00 28.58 5 ILE D C 1
ATOM 8508 O O . ILE D 1 5 ? 51.022 -52.297 -71.749 1.00 32.41 5 ILE D O 1
ATOM 8513 N N . TYR D 1 6 ? 52.849 -51.142 -71.038 1.00 31.77 6 TYR D N 1
ATOM 8514 C CA . TYR D 1 6 ? 52.048 -50.084 -70.435 1.00 36.54 6 TYR D CA 1
ATOM 8515 C C . TYR D 1 6 ? 52.025 -48.859 -71.335 1.00 35.09 6 TYR D C 1
ATOM 8516 O O . TYR D 1 6 ? 53.039 -48.167 -71.498 1.00 43.44 6 TYR D O 1
ATOM 8525 N N . LEU D 1 7 ? 50.844 -48.556 -71.897 1.00 33.16 7 LEU D N 1
ATOM 8526 C CA . LEU D 1 7 ? 50.675 -47.346 -72.705 1.00 26.33 7 LEU D CA 1
ATOM 8527 C C . LEU D 1 7 ? 49.494 -46.495 -72.150 1.00 29.03 7 LEU D C 1
ATOM 8528 O O . LEU D 1 7 ? 48.673 -45.994 -72.908 1.00 34.51 7 LEU D O 1
ATOM 8533 N N . ASP D 1 8 ? 49.368 -46.362 -70.819 1.00 27.96 8 ASP D N 1
ATOM 8534 C CA . ASP D 1 8 ? 48.282 -45.557 -70.242 1.00 33.92 8 ASP D CA 1
ATOM 8535 C C . ASP D 1 8 ? 48.861 -44.523 -69.275 1.00 34.54 8 ASP D C 1
ATOM 8536 O O . ASP D 1 8 ? 48.366 -44.306 -68.158 1.00 33.62 8 ASP D O 1
ATOM 8541 N N . ASN D 1 9 ? 49.950 -43.880 -69.699 1.00 31.94 9 ASN D N 1
ATOM 8542 C CA . ASN D 1 9 ? 50.710 -43.032 -68.804 1.00 33.95 9 ASN D CA 1
ATOM 8543 C C . ASN D 1 9 ? 50.021 -41.716 -68.519 1.00 34.00 9 ASN D C 1
ATOM 8544 O O . ASN D 1 9 ? 50.368 -41.071 -67.530 1.00 26.32 9 ASN D O 1
ATOM 8549 N N . ASN D 1 10 ? 49.027 -41.316 -69.310 1.00 29.68 10 ASN D N 1
ATOM 8550 C CA . ASN D 1 10 ? 48.248 -40.164 -68.903 1.00 31.34 10 ASN D CA 1
ATOM 8551 C C . ASN D 1 10 ? 47.239 -40.496 -67.810 1.00 29.66 10 ASN D C 1
ATOM 8552 O O . ASN D 1 10 ? 46.681 -39.565 -67.188 1.00 28.24 10 ASN D O 1
ATOM 8557 N N . ALA D 1 11 ? 46.983 -41.784 -67.565 1.00 24.41 11 ALA D N 1
ATOM 8558 C CA . ALA D 1 11 ? 46.163 -42.160 -66.404 1.00 26.22 11 ALA D CA 1
ATOM 8559 C C . ALA D 1 11 ? 46.970 -42.232 -65.100 1.00 26.92 11 ALA D C 1
ATOM 8560 O O . ALA D 1 11 ? 46.461 -41.900 -64.029 1.00 26.21 11 ALA D O 1
ATOM 8562 N N . THR D 1 12 ? 48.196 -42.703 -65.144 1.00 22.88 12 THR D N 1
ATOM 8563 C CA . THR D 1 12 ? 49.139 -42.693 -64.016 1.00 22.47 12 THR D CA 1
ATOM 8564 C C . THR D 1 12 ? 50.412 -43.289 -64.613 1.00 22.85 12 THR D C 1
ATOM 8565 O O . THR D 1 12 ? 50.347 -43.856 -65.688 1.00 27.32 12 THR D O 1
ATOM 8569 N N . THR D 1 13 ? 51.527 -43.174 -63.901 1.00 27.87 13 THR D N 1
ATOM 8570 C CA . THR D 1 13 ? 52.823 -43.717 -64.330 1.00 27.82 13 THR D CA 1
ATOM 8571 C C . THR D 1 13 ? 53.438 -44.585 -63.222 1.00 28.89 13 THR D C 1
ATOM 8572 O O . THR D 1 13 ? 53.062 -44.518 -62.068 1.00 37.98 13 THR D O 1
ATOM 8576 N N . ARG D 1 14 ? 54.465 -45.340 -63.569 1.00 28.42 14 ARG D N 1
ATOM 8577 C CA . ARG D 1 14 ? 55.231 -46.125 -62.612 1.00 24.63 14 ARG D CA 1
ATOM 8578 C C . ARG D 1 14 ? 56.214 -45.194 -61.871 1.00 25.07 14 ARG D C 1
ATOM 8579 O O . ARG D 1 14 ? 56.753 -44.252 -62.445 1.00 39.84 14 ARG D O 1
ATOM 8587 N N . ILE D 1 15 ? 56.432 -45.447 -60.574 1.00 30.21 15 ILE D N 1
ATOM 8588 C CA . ILE D 1 15 ? 57.477 -44.732 -59.836 1.00 26.36 15 ILE D CA 1
ATOM 8589 C C . ILE D 1 15 ? 58.870 -45.060 -60.376 1.00 26.62 15 ILE D C 1
ATOM 8590 O O . ILE D 1 15 ? 59.224 -46.234 -60.589 1.00 30.60 15 ILE D O 1
ATOM 8595 N N . ASP D 1 16 ? 59.670 -44.019 -60.627 1.00 27.32 16 ASP D N 1
ATOM 8596 C CA . ASP D 1 16 ? 61.060 -44.249 -60.997 1.00 32.37 16 ASP D CA 1
ATOM 8597 C C . ASP D 1 16 ? 61.751 -44.921 -59.806 1.00 34.11 16 ASP D C 1
ATOM 8598 O O . ASP D 1 16 ? 61.495 -44.529 -58.639 1.00 34.94 16 ASP D O 1
ATOM 8603 N N . PRO D 1 17 ? 62.490 -46.001 -60.020 1.00 34.22 17 PRO D N 1
ATOM 8604 C CA . PRO D 1 17 ? 63.149 -46.664 -58.880 1.00 42.44 17 PRO D CA 1
ATOM 8605 C C . PRO D 1 17 ? 64.033 -45.728 -58.091 1.00 45.21 17 PRO D C 1
ATOM 8606 O O . PRO D 1 17 ? 64.292 -45.986 -56.913 1.00 55.74 17 PRO D O 1
ATOM 8610 N N . LYS D 1 18 ? 64.583 -44.701 -58.733 1.00 48.21 18 LYS D N 1
ATOM 8611 C CA . LYS D 1 18 ? 65.344 -43.727 -57.974 1.00 46.28 18 LYS D CA 1
ATOM 8612 C C . LYS D 1 18 ? 64.463 -42.933 -57.047 1.00 32.09 18 LYS D C 1
ATOM 8613 O O . LYS D 1 18 ? 64.936 -42.516 -55.965 1.00 27.90 18 LYS D O 1
ATOM 8619 N N . VAL D 1 19 ? 63.206 -42.686 -57.466 1.00 26.41 19 VAL D N 1
ATOM 8620 C CA . VAL D 1 19 ? 62.236 -42.028 -56.626 1.00 26.38 19 VAL D CA 1
ATOM 8621 C C . VAL D 1 19 ? 61.909 -42.927 -55.423 1.00 36.58 19 VAL D C 1
ATOM 8622 O O . VAL D 1 19 ? 62.024 -42.491 -54.276 1.00 28.92 19 VAL D O 1
ATOM 8626 N N . LYS D 1 20 ? 61.620 -44.217 -55.667 1.00 30.29 20 LYS D N 1
ATOM 8627 C CA . LYS D 1 20 ? 61.366 -45.175 -54.575 1.00 36.61 20 LYS D CA 1
ATOM 8628 C C . LYS D 1 20 ? 62.540 -45.224 -53.591 1.00 37.05 20 LYS D C 1
ATOM 8629 O O . LYS D 1 20 ? 62.381 -45.130 -52.345 1.00 26.74 20 LYS D O 1
ATOM 8635 N N . GLU D 1 21 ? 63.737 -45.321 -54.140 1.00 43.40 21 GLU D N 1
ATOM 8636 C CA . GLU D 1 21 ? 64.928 -45.434 -53.324 1.00 35.16 21 GLU D CA 1
ATOM 8637 C C . GLU D 1 21 ? 65.080 -44.218 -52.424 1.00 36.56 21 GLU D C 1
ATOM 8638 O O . GLU D 1 21 ? 65.432 -44.355 -51.233 1.00 26.93 21 GLU D O 1
ATOM 8644 N N . ILE D 1 22 ? 64.888 -43.013 -52.984 1.00 30.44 22 ILE D N 1
ATOM 8645 C CA . ILE D 1 22 ? 65.105 -41.793 -52.214 1.00 28.62 22 ILE D CA 1
ATOM 8646 C C . ILE D 1 22 ? 64.048 -41.652 -51.101 1.00 26.21 22 ILE D C 1
ATOM 8647 O O . ILE D 1 22 ? 64.288 -40.996 -50.092 1.00 24.20 22 ILE D O 1
ATOM 8652 N N . MET D 1 23 ? 62.878 -42.228 -51.298 1.00 27.17 23 MET D N 1
ATOM 8653 C CA . MET D 1 23 ? 61.810 -42.211 -50.295 1.00 27.73 23 MET D CA 1
ATOM 8654 C C . MET D 1 23 ? 62.030 -43.191 -49.136 1.00 24.31 23 MET D C 1
ATOM 8655 O O . MET D 1 23 ? 61.554 -42.913 -48.024 1.00 31.23 23 MET D O 1
ATOM 8660 N N . ASP D 1 24 ? 62.651 -44.358 -49.382 1.00 34.29 24 ASP D N 1
ATOM 8661 C CA . ASP D 1 24 ? 62.688 -45.434 -48.376 1.00 30.25 24 ASP D CA 1
ATOM 8662 C C . ASP D 1 24 ? 63.155 -45.031 -46.979 1.00 33.14 24 ASP D C 1
ATOM 8663 O O . ASP D 1 24 ? 62.593 -45.563 -45.994 1.00 33.39 24 ASP D O 1
ATOM 8668 N N . PRO D 1 25 ? 64.228 -44.249 -46.809 1.00 34.16 25 PRO D N 1
ATOM 8669 C CA . PRO D 1 25 ? 64.680 -43.962 -45.440 1.00 32.75 25 PRO D CA 1
ATOM 8670 C C . PRO D 1 25 ? 63.612 -43.310 -44.623 1.00 33.07 25 PRO D C 1
ATOM 8671 O O . PRO D 1 25 ? 63.594 -43.495 -43.376 1.00 26.57 25 PRO D O 1
ATOM 8675 N N . PHE D 1 26 ? 62.739 -42.546 -45.296 1.00 30.56 26 PHE D N 1
ATOM 8676 C CA . PHE D 1 26 ? 61.658 -41.871 -44.593 1.00 31.89 26 PHE D CA 1
ATOM 8677 C C . PHE D 1 26 ? 60.458 -42.770 -44.354 1.00 25.55 26 PHE D C 1
ATOM 8678 O O . PHE D 1 26 ? 59.596 -42.411 -43.526 1.00 34.92 26 PHE D O 1
ATOM 8686 N N . LEU D 1 27 ? 60.440 -43.941 -44.975 1.00 25.33 27 LEU D N 1
ATOM 8687 C CA . LEU D 1 27 ? 59.455 -44.970 -44.670 1.00 31.57 27 LEU D CA 1
ATOM 8688 C C . LEU D 1 27 ? 59.912 -45.902 -43.555 1.00 29.40 27 LEU D C 1
ATOM 8689 O O . LEU D 1 27 ? 59.096 -46.677 -43.034 1.00 38.95 27 LEU D O 1
ATOM 8694 N N . ARG D 1 28 ? 61.177 -45.783 -43.128 1.00 29.62 28 ARG D N 1
ATOM 8695 C CA . ARG D 1 28 ? 61.782 -46.643 -42.115 1.00 36.73 28 ARG D CA 1
ATOM 8696 C C . ARG D 1 28 ? 62.178 -45.809 -40.896 1.00 40.95 28 ARG D C 1
ATOM 8697 O O . ARG D 1 28 ? 61.371 -45.653 -39.962 1.00 28.82 28 ARG D O 1
ATOM 8705 N N . ASP D 1 29 ? 63.461 -45.364 -40.809 1.00 32.08 29 ASP D N 1
ATOM 8706 C CA . ASP D 1 29 ? 64.006 -44.829 -39.571 1.00 31.04 29 ASP D CA 1
ATOM 8707 C C . ASP D 1 29 ? 63.970 -43.341 -39.460 1.00 35.61 29 ASP D C 1
ATOM 8708 O O . ASP D 1 29 ? 64.309 -42.826 -38.388 1.00 41.73 29 ASP D O 1
ATOM 8713 N N . HIS D 1 30 ? 63.643 -42.642 -40.528 1.00 26.89 30 HIS D N 1
ATOM 8714 C CA . HIS D 1 30 ? 63.588 -41.205 -40.423 1.00 29.74 30 HIS D CA 1
ATOM 8715 C C . HIS D 1 30 ? 62.140 -40.816 -40.540 1.00 31.39 30 HIS D C 1
ATOM 8716 O O . HIS D 1 30 ? 61.756 -40.162 -41.515 1.00 36.41 30 HIS D O 1
ATOM 8723 N N . TYR D 1 31 ? 61.349 -41.239 -39.527 1.00 28.26 31 TYR D N 1
ATOM 8724 C CA . TYR D 1 31 ? 59.900 -41.096 -39.441 1.00 26.89 31 TYR D CA 1
ATOM 8725 C C . TYR D 1 31 ? 59.477 -39.871 -38.650 1.00 32.94 31 TYR D C 1
ATOM 8726 O O . TYR D 1 31 ? 58.302 -39.791 -38.242 1.00 31.57 31 TYR D O 1
ATOM 8735 N N . GLY D 1 32 ? 60.395 -38.951 -38.392 1.00 26.53 32 GLY D N 1
ATOM 8736 C CA . GLY D 1 32 ? 60.100 -37.834 -37.485 1.00 33.65 32 GLY D CA 1
ATOM 8737 C C . GLY D 1 32 ? 59.057 -36.871 -38.020 1.00 28.16 32 GLY D C 1
ATOM 8738 O O . GLY D 1 32 ? 58.920 -36.672 -39.209 1.00 27.87 32 GLY D O 1
ATOM 8739 N N . ASN D 1 33 ? 58.267 -36.247 -37.108 1.00 30.10 33 ASN D N 1
ATOM 8740 C CA . ASN D 1 33 ? 57.339 -35.221 -37.592 1.00 29.56 33 ASN D CA 1
ATOM 8741 C C . ASN D 1 33 ? 58.109 -33.919 -37.788 1.00 28.15 33 ASN D C 1
ATOM 8742 O O . ASN D 1 33 ? 58.621 -33.374 -36.814 1.00 31.06 33 ASN D O 1
ATOM 8747 N N . PRO D 1 34 ? 58.209 -33.379 -39.016 1.00 28.19 34 PRO D N 1
ATOM 8748 C CA . PRO D 1 34 ? 59.084 -32.189 -39.222 1.00 23.85 34 PRO D CA 1
ATOM 8749 C C . PRO D 1 34 ? 58.674 -30.977 -38.335 1.00 28.09 34 PRO D C 1
ATOM 8750 O O . PRO D 1 34 ? 59.508 -30.096 -38.108 1.00 25.95 34 PRO D O 1
ATOM 8754 N N . SER D 1 35 ? 57.414 -30.924 -37.844 1.00 23.84 35 SER D N 1
ATOM 8755 C CA . SER D 1 35 ? 57.052 -29.869 -36.884 1.00 28.10 35 SER D CA 1
ATOM 8756 C C . SER D 1 35 ? 57.646 -30.144 -35.507 1.00 34.11 35 SER D C 1
ATOM 8757 O O . SER D 1 35 ? 57.653 -29.259 -34.655 1.00 36.99 35 SER D O 1
ATOM 8760 N N . SER D 1 36 ? 58.143 -31.356 -35.253 1.00 28.51 36 SER D N 1
ATOM 8761 C CA . SER D 1 36 ? 58.743 -31.591 -33.949 1.00 27.34 36 SER D CA 1
ATOM 8762 C C . SER D 1 36 ? 60.012 -30.776 -33.769 1.00 36.20 36 SER D C 1
ATOM 8763 O O . SER D 1 36 ? 60.787 -30.560 -34.710 1.00 29.04 36 SER D O 1
ATOM 8766 N N . LEU D 1 37 ? 60.223 -30.311 -32.525 1.00 26.11 37 LEU D N 1
ATOM 8767 C CA . LEU D 1 37 ? 61.389 -29.528 -32.186 1.00 28.85 37 LEU D CA 1
ATOM 8768 C C . LEU D 1 37 ? 62.615 -30.381 -31.895 1.00 30.91 37 LEU D C 1
ATOM 8769 O O . LEU D 1 37 ? 63.733 -29.891 -32.017 1.00 35.49 37 LEU D O 1
ATOM 8774 N N . HIS D 1 38 ? 62.421 -31.640 -31.524 1.00 27.35 38 HIS D N 1
ATOM 8775 C CA . HIS D 1 38 ? 63.529 -32.507 -31.193 1.00 30.39 38 HIS D CA 1
ATOM 8776 C C . HIS D 1 38 ? 64.187 -32.985 -32.504 1.00 36.95 38 HIS D C 1
ATOM 8777 O O . HIS D 1 38 ? 63.750 -32.685 -33.619 1.00 36.41 38 HIS D O 1
ATOM 8784 N N . GLN D 1 39 ? 65.174 -33.838 -32.337 1.00 39.22 39 GLN D N 1
ATOM 8785 C CA . GLN D 1 39 ? 66.046 -34.283 -33.404 1.00 30.12 39 GLN D CA 1
ATOM 8786 C C . GLN D 1 39 ? 65.342 -35.124 -34.470 1.00 34.28 39 GLN D C 1
ATOM 8787 O O . GLN D 1 39 ? 65.683 -34.999 -35.666 1.00 30.75 39 GLN D O 1
ATOM 8793 N N . PHE D 1 40 ? 64.324 -35.954 -34.103 1.00 38.97 40 PHE D N 1
ATOM 8794 C CA . PHE D 1 40 ? 63.616 -36.727 -35.138 1.00 29.99 40 PHE D CA 1
ATOM 8795 C C . PHE D 1 40 ? 62.884 -35.819 -36.118 1.00 32.43 40 PHE D C 1
ATOM 8796 O O . PHE D 1 40 ? 62.861 -36.081 -37.342 1.00 29.69 40 PHE D O 1
ATOM 8804 N N . GLY D 1 41 ? 62.435 -34.679 -35.644 1.00 23.83 41 GLY D N 1
ATOM 8805 C CA . GLY D 1 41 ? 61.781 -33.735 -36.481 1.00 25.56 41 GLY D CA 1
ATOM 8806 C C . GLY D 1 41 ? 62.785 -32.928 -37.285 1.00 25.55 41 GLY D C 1
ATOM 8807 O O . GLY D 1 41 ? 62.628 -32.815 -38.505 1.00 37.34 41 GLY D O 1
ATOM 8808 N N . THR D 1 42 ? 63.789 -32.329 -36.633 1.00 28.15 42 THR D N 1
ATOM 8809 C CA . THR D 1 42 ? 64.685 -31.452 -37.364 1.00 26.50 42 THR D CA 1
ATOM 8810 C C . THR D 1 42 ? 65.602 -32.212 -38.329 1.00 29.85 42 THR D C 1
ATOM 8811 O O . THR D 1 42 ? 66.061 -31.626 -39.315 1.00 25.63 42 THR D O 1
ATOM 8815 N N . GLU D 1 43 ? 65.833 -33.487 -38.073 1.00 25.13 43 GLU D N 1
ATOM 8816 C CA . GLU D 1 43 ? 66.586 -34.387 -38.936 1.00 32.10 43 GLU D CA 1
ATOM 8817 C C . GLU D 1 43 ? 66.050 -34.406 -40.378 1.00 31.62 43 GLU D C 1
ATOM 8818 O O . GLU D 1 43 ? 66.793 -34.750 -41.305 1.00 29.76 43 GLU D O 1
ATOM 8824 N N . THR D 1 44 ? 64.775 -34.117 -40.563 1.00 25.58 44 THR D N 1
ATOM 8825 C CA . THR D 1 44 ? 64.119 -34.201 -41.860 1.00 28.42 44 THR D CA 1
ATOM 8826 C C . THR D 1 44 ? 64.263 -32.912 -42.679 1.00 33.02 44 THR D C 1
ATOM 8827 O O . THR D 1 44 ? 64.006 -32.942 -43.878 1.00 35.90 44 THR D O 1
ATOM 8831 N N . HIS D 1 45 ? 64.612 -31.780 -42.048 1.00 28.44 45 HIS D N 1
ATOM 8832 C CA . HIS D 1 45 ? 64.474 -30.482 -42.711 1.00 27.32 45 HIS D CA 1
ATOM 8833 C C . HIS D 1 45 ? 65.402 -30.386 -43.931 1.00 27.29 45 HIS D C 1
ATOM 8834 O O . HIS D 1 45 ? 64.943 -29.908 -44.977 1.00 33.10 45 HIS D O 1
ATOM 8841 N N . PRO D 1 46 ? 66.667 -30.787 -43.858 1.00 27.35 46 PRO D N 1
ATOM 8842 C CA . PRO D 1 46 ? 67.507 -30.710 -45.077 1.00 27.26 46 PRO D CA 1
ATOM 8843 C C . PRO D 1 46 ? 66.822 -31.385 -46.273 1.00 24.80 46 PRO D C 1
ATOM 8844 O O . PRO D 1 46 ? 66.657 -30.755 -47.299 1.00 34.52 46 PRO D O 1
ATOM 8848 N N . ALA D 1 47 ? 66.340 -32.609 -46.140 1.00 26.46 47 ALA D N 1
ATOM 8849 C CA . ALA D 1 47 ? 65.811 -33.326 -47.308 1.00 27.15 47 ALA D CA 1
ATOM 8850 C C . ALA D 1 47 ? 64.489 -32.714 -47.797 1.00 23.59 47 ALA D C 1
ATOM 8851 O O . ALA D 1 47 ? 64.231 -32.648 -49.008 1.00 26.55 47 ALA D O 1
ATOM 8853 N N . ILE D 1 48 ? 63.627 -32.225 -46.881 1.00 23.32 48 ILE D N 1
ATOM 8854 C CA . ILE D 1 48 ? 62.437 -31.500 -47.317 1.00 29.33 48 ILE D CA 1
ATOM 8855 C C . ILE D 1 48 ? 62.821 -30.248 -48.090 1.00 23.43 48 ILE D C 1
ATOM 8856 O O . ILE D 1 48 ? 62.168 -29.893 -49.086 1.00 28.76 48 ILE D O 1
ATOM 8861 N N . ALA D 1 49 ? 63.821 -29.512 -47.592 1.00 27.04 49 ALA D N 1
ATOM 8862 C CA . ALA D 1 49 ? 64.256 -28.281 -48.227 1.00 34.82 49 ALA D CA 1
ATOM 8863 C C . ALA D 1 49 ? 64.826 -28.599 -49.623 1.00 25.96 49 ALA D C 1
ATOM 8864 O O . ALA D 1 49 ? 64.440 -27.973 -50.615 1.00 23.80 49 ALA D O 1
ATOM 8866 N N . GLU D 1 50 ? 65.589 -29.686 -49.730 1.00 28.46 50 GLU D N 1
ATOM 8867 C CA . GLU D 1 50 ? 66.167 -30.039 -51.044 1.00 34.37 50 GLU D CA 1
ATOM 8868 C C . GLU D 1 50 ? 65.069 -30.427 -52.026 1.00 29.89 50 GLU D C 1
ATOM 8869 O O . GLU D 1 50 ? 65.113 -30.060 -53.222 1.00 36.88 50 GLU D O 1
ATOM 8875 N N . ALA D 1 51 ? 64.058 -31.164 -51.526 1.00 25.78 51 ALA D N 1
ATOM 8876 C CA . ALA D 1 51 ? 62.928 -31.571 -52.350 1.00 24.09 51 ALA D CA 1
ATOM 8877 C C . ALA D 1 51 ? 62.181 -30.355 -52.890 1.00 28.94 51 ALA D C 1
ATOM 8878 O O . ALA D 1 51 ? 61.833 -30.264 -54.085 1.00 26.00 51 ALA D O 1
ATOM 8880 N N . LEU D 1 52 ? 61.849 -29.444 -51.981 1.00 29.90 52 LEU D N 1
ATOM 8881 C CA . LEU D 1 52 ? 61.132 -28.249 -52.342 1.00 27.11 52 LEU D CA 1
ATOM 8882 C C . LEU D 1 52 ? 61.909 -27.429 -53.369 1.00 29.21 52 LEU D C 1
ATOM 8883 O O . LEU D 1 52 ? 61.340 -26.939 -54.351 1.00 25.81 52 LEU D O 1
ATOM 8888 N N . ASP D 1 53 ? 63.225 -27.294 -53.163 1.00 33.71 53 ASP D N 1
ATOM 8889 C CA . ASP D 1 53 ? 64.050 -26.597 -54.123 1.00 31.11 53 ASP D CA 1
ATOM 8890 C C . ASP D 1 53 ? 63.920 -27.216 -55.524 1.00 31.10 53 ASP D C 1
ATOM 8891 O O . ASP D 1 53 ? 63.715 -26.463 -56.499 1.00 25.81 53 ASP D O 1
ATOM 8896 N N . LYS D 1 54 ? 63.982 -28.578 -55.629 1.00 24.14 54 LYS D N 1
ATOM 8897 C CA . LYS D 1 54 ? 63.719 -29.266 -56.893 1.00 32.82 54 LYS D CA 1
ATOM 8898 C C . LYS D 1 54 ? 62.392 -28.877 -57.522 1.00 28.61 54 LYS D C 1
ATOM 8899 O O . LYS D 1 54 ? 62.280 -28.774 -58.747 1.00 26.20 54 LYS D O 1
ATOM 8905 N N . LEU D 1 55 ? 61.346 -28.704 -56.703 1.00 27.73 55 LEU D N 1
ATOM 8906 C CA . LEU D 1 55 ? 60.050 -28.377 -57.273 1.00 25.87 55 LEU D CA 1
ATOM 8907 C C . LEU D 1 55 ? 60.002 -26.959 -57.826 1.00 25.17 55 LEU D C 1
ATOM 8908 O O . LEU D 1 55 ? 59.473 -26.718 -58.919 1.00 26.92 55 LEU D O 1
ATOM 8913 N N . TYR D 1 56 ? 60.487 -25.995 -57.033 1.00 33.56 56 TYR D N 1
ATOM 8914 C CA . TYR D 1 56 ? 60.634 -24.622 -57.467 1.00 37.34 56 TYR D CA 1
ATOM 8915 C C . TYR D 1 56 ? 61.406 -24.529 -58.792 1.00 38.53 56 TYR D C 1
ATOM 8916 O O . TYR D 1 56 ? 60.949 -23.910 -59.752 1.00 43.40 56 TYR D O 1
ATOM 8925 N N . LYS D 1 57 ? 62.590 -25.133 -58.847 1.00 30.35 57 LYS D N 1
ATOM 8926 C CA . LYS D 1 57 ? 63.389 -25.069 -60.081 1.00 37.89 57 LYS D CA 1
ATOM 8927 C C . LYS D 1 57 ? 62.665 -25.750 -61.232 1.00 34.90 57 LYS D C 1
ATOM 8928 O O . LYS D 1 57 ? 62.700 -25.259 -62.354 1.00 41.60 57 LYS D O 1
ATOM 8934 N N . GLY D 1 58 ? 61.861 -26.783 -60.931 1.00 37.35 58 GLY D N 1
ATOM 8935 C CA . GLY D 1 58 ? 61.154 -27.487 -61.997 1.00 34.16 58 GLY D CA 1
ATOM 8936 C C . GLY D 1 58 ? 60.160 -26.624 -62.753 1.00 35.55 58 GLY D C 1
ATOM 8937 O O . GLY D 1 58 ? 59.997 -26.786 -63.952 1.00 34.04 58 GLY D O 1
ATOM 8938 N N . ILE D 1 59 ? 59.452 -25.722 -62.058 1.00 34.71 59 ILE D N 1
ATOM 8939 C CA . ILE D 1 59 ? 58.472 -24.860 -62.731 1.00 29.23 59 ILE D CA 1
ATOM 8940 C C . ILE D 1 59 ? 58.921 -23.405 -62.752 1.00 34.42 59 ILE D C 1
ATOM 8941 O O . ILE D 1 59 ? 58.129 -22.508 -63.104 1.00 34.69 59 ILE D O 1
ATOM 8946 N N . ASN D 1 60 ? 60.200 -23.149 -62.446 1.00 38.81 60 ASN D N 1
ATOM 8947 C CA . ASN D 1 60 ? 60.791 -21.838 -62.479 1.00 33.03 60 ASN D CA 1
ATOM 8948 C C . ASN D 1 60 ? 60.089 -20.847 -61.528 1.00 38.14 60 ASN D C 1
ATOM 8949 O O . ASN D 1 60 ? 60.111 -19.629 -61.753 1.00 44.31 60 ASN D O 1
ATOM 8954 N N . ALA D 1 61 ? 59.545 -21.352 -60.424 1.00 33.55 61 ALA D N 1
ATOM 8955 C CA . ALA D 1 61 ? 59.042 -20.489 -59.358 1.00 36.71 61 ALA D CA 1
ATOM 8956 C C . ALA D 1 61 ? 60.189 -19.721 -58.681 1.00 44.35 61 ALA D C 1
ATOM 8957 O O . ALA D 1 61 ? 61.294 -20.236 -58.487 1.00 43.55 61 ALA D O 1
ATOM 8959 N N . ARG D 1 62 ? 59.920 -18.476 -58.298 1.00 41.91 62 ARG D N 1
ATOM 8960 C CA . ARG D 1 62 ? 60.923 -17.620 -57.676 1.00 38.76 62 ARG D CA 1
ATOM 8961 C C . ARG D 1 62 ? 60.957 -17.863 -56.155 1.00 34.75 62 ARG D C 1
ATOM 8962 O O . ARG D 1 62 ? 60.046 -18.403 -55.588 1.00 39.76 62 ARG D O 1
ATOM 8970 N N . ASP D 1 63 ? 62.031 -17.409 -55.497 1.00 47.25 63 ASP D N 1
ATOM 8971 C CA . ASP D 1 63 ? 62.126 -17.611 -54.048 1.00 39.82 63 ASP D CA 1
ATOM 8972 C C . ASP D 1 63 ? 60.931 -16.978 -53.304 1.00 42.58 63 ASP D C 1
ATOM 8973 O O . ASP D 1 63 ? 60.506 -17.497 -52.286 1.00 36.59 63 ASP D O 1
ATOM 8978 N N . ILE D 1 64 ? 60.399 -15.851 -53.789 1.00 50.12 64 ILE D N 1
ATOM 8979 C CA . ILE D 1 64 ? 59.226 -15.226 -53.151 1.00 49.75 64 ILE D CA 1
ATOM 8980 C C . ILE D 1 64 ? 57.928 -15.933 -53.471 1.00 44.20 64 ILE D C 1
ATOM 8981 O O . ILE D 1 64 ? 56.898 -15.607 -52.865 1.00 36.91 64 ILE D O 1
ATOM 8986 N N . ASP D 1 65 ? 57.901 -16.844 -54.455 1.00 40.54 65 ASP D N 1
ATOM 8987 C CA . ASP D 1 65 ? 56.638 -17.533 -54.686 1.00 38.40 65 ASP D CA 1
ATOM 8988 C C . ASP D 1 65 ? 56.462 -18.694 -53.711 1.00 25.00 65 ASP D C 1
ATOM 8989 O O . ASP D 1 65 ? 57.388 -19.122 -53.029 1.00 27.85 65 ASP D O 1
ATOM 8994 N N . ASP D 1 66 ? 55.267 -19.224 -53.655 1.00 25.42 66 ASP D N 1
ATOM 8995 C CA . ASP D 1 66 ? 55.069 -20.494 -52.962 1.00 25.92 66 ASP D CA 1
ATOM 8996 C C . ASP D 1 66 ? 54.839 -21.675 -53.875 1.00 23.24 66 ASP D C 1
ATOM 8997 O O . ASP D 1 66 ? 54.094 -21.618 -54.857 1.00 28.51 66 ASP D O 1
ATOM 9002 N N . VAL D 1 67 ? 55.373 -22.790 -53.478 1.00 23.50 67 VAL D N 1
ATOM 9003 C CA . VAL D 1 67 ? 54.983 -24.045 -54.030 1.00 25.69 67 VAL D CA 1
ATOM 9004 C C . VAL D 1 67 ? 54.454 -24.853 -52.851 1.00 28.64 67 VAL D C 1
ATOM 9005 O O . VAL D 1 67 ? 55.224 -25.217 -51.969 1.00 36.75 67 VAL D O 1
ATOM 9009 N N . ILE D 1 68 ? 53.136 -24.951 -52.727 1.00 34.30 68 ILE D N 1
ATOM 9010 C CA . ILE D 1 68 ? 52.529 -25.650 -51.595 1.00 24.89 68 ILE D CA 1
ATOM 9011 C C . ILE D 1 68 ? 52.329 -27.126 -51.913 1.00 21.14 68 ILE D C 1
ATOM 9012 O O . ILE D 1 68 ? 51.824 -27.485 -52.986 1.00 20.33 68 ILE D O 1
ATOM 9017 N N . ILE D 1 69 ? 52.731 -27.969 -50.966 1.00 24.59 69 ILE D N 1
ATOM 9018 C CA . ILE D 1 69 ? 52.552 -29.415 -51.049 1.00 24.73 69 ILE D CA 1
ATOM 9019 C C . ILE D 1 69 ? 51.103 -29.711 -50.736 1.00 25.64 69 ILE D C 1
ATOM 9020 O O . ILE D 1 69 ? 50.612 -29.298 -49.676 1.00 24.43 69 ILE D O 1
ATOM 9025 N N . THR D 1 70 ? 50.408 -30.364 -51.675 1.00 28.75 70 THR D N 1
ATOM 9026 C CA . THR D 1 70 ? 49.018 -30.847 -51.515 1.00 30.65 70 THR D CA 1
ATOM 9027 C C . THR D 1 70 ? 48.956 -32.353 -51.605 1.00 25.74 70 THR D C 1
ATOM 9028 O O . THR D 1 70 ? 49.957 -33.041 -51.784 1.00 27.43 70 THR D O 1
ATOM 9032 N N . SER D 1 71 ? 47.747 -32.868 -51.538 1.00 21.32 71 SER D N 1
ATOM 9033 C CA . SER D 1 71 ? 47.644 -34.313 -51.503 1.00 20.90 71 SER D CA 1
ATOM 9034 C C . SER D 1 71 ? 47.426 -34.898 -52.886 1.00 21.73 71 SER D C 1
ATOM 9035 O O . SER D 1 71 ? 47.391 -36.098 -52.994 1.00 19.70 71 SER D O 1
ATOM 9038 N N . CYS D 1 72 ? 47.224 -34.059 -53.915 1.00 19.86 72 CYS D N 1
ATOM 9039 C CA . CYS D 1 72 ? 46.988 -34.467 -55.310 1.00 23.37 72 CYS D CA 1
ATOM 9040 C C . CYS D 1 72 ? 46.547 -33.251 -56.086 1.00 21.18 72 CYS D C 1
ATOM 9041 O O . CYS D 1 72 ? 46.145 -32.238 -55.465 1.00 22.33 72 CYS D O 1
ATOM 9044 N N . ALA D 1 73 ? 46.581 -33.324 -57.433 1.00 18.25 73 ALA D N 1
ATOM 9045 C CA . ALA D 1 73 ? 46.121 -32.173 -58.228 1.00 24.15 73 ALA D CA 1
ATOM 9046 C C . ALA D 1 73 ? 44.650 -31.848 -57.964 1.00 23.18 73 ALA D C 1
ATOM 9047 O O . ALA D 1 73 ? 44.248 -30.682 -58.061 1.00 24.61 73 ALA D O 1
ATOM 9049 N N . THR D 1 74 ? 43.837 -32.845 -57.706 1.00 23.25 74 THR D N 1
ATOM 9050 C CA . THR D 1 74 ? 42.431 -32.600 -57.315 1.00 23.05 74 THR D CA 1
ATOM 9051 C C . THR D 1 74 ? 42.317 -31.704 -56.063 1.00 19.66 74 THR D C 1
ATOM 9052 O O . THR D 1 74 ? 41.490 -30.805 -56.046 1.00 20.90 74 THR D O 1
ATOM 9056 N N . GLU D 1 75 ? 43.132 -31.908 -55.032 1.00 22.25 75 GLU D N 1
ATOM 9057 C CA . GLU D 1 75 ? 43.144 -30.974 -53.908 1.00 27.87 75 GLU D CA 1
ATOM 9058 C C . GLU D 1 75 ? 43.577 -29.584 -54.374 1.00 26.86 75 GLU D C 1
ATOM 9059 O O . GLU D 1 75 ? 42.911 -28.593 -54.063 1.00 27.53 75 GLU D O 1
ATOM 9065 N N . SER D 1 76 ? 44.649 -29.499 -55.192 1.00 27.31 76 SER D N 1
ATOM 9066 C CA . SER D 1 76 ? 45.103 -28.203 -55.726 1.00 26.74 76 SER D CA 1
ATOM 9067 C C . SER D 1 76 ? 43.995 -27.481 -56.490 1.00 18.79 76 SER D C 1
ATOM 9068 O O . SER D 1 76 ? 43.755 -26.294 -56.275 1.00 25.31 76 SER D O 1
ATOM 9071 N N . ASN D 1 77 ? 43.281 -28.195 -57.362 1.00 21.48 77 ASN D N 1
ATOM 9072 C CA . ASN D 1 77 ? 42.244 -27.582 -58.193 1.00 21.79 77 ASN D CA 1
ATOM 9073 C C . ASN D 1 77 ? 41.033 -27.152 -57.328 1.00 22.79 77 ASN D C 1
ATOM 9074 O O . ASN D 1 77 ? 40.432 -26.098 -57.569 1.00 24.94 77 ASN D O 1
ATOM 9079 N N . ASN D 1 78 ? 40.615 -28.014 -56.393 1.00 25.31 78 ASN D N 1
ATOM 9080 C CA . ASN D 1 78 ? 39.514 -27.620 -55.499 1.00 27.41 78 ASN D CA 1
ATOM 9081 C C . ASN D 1 78 ? 39.886 -26.357 -54.732 1.00 26.21 78 ASN D C 1
ATOM 9082 O O . ASN D 1 78 ? 39.034 -25.478 -54.495 1.00 22.21 78 ASN D O 1
ATOM 9087 N N . TRP D 1 79 ? 41.150 -26.285 -54.309 1.00 22.59 79 TRP D N 1
ATOM 9088 C CA . TRP D 1 79 ? 41.614 -25.193 -53.476 1.00 25.71 79 TRP D CA 1
ATOM 9089 C C . TRP D 1 79 ? 41.589 -23.912 -54.264 1.00 30.66 79 TRP D C 1
ATOM 9090 O O . TRP D 1 79 ? 41.094 -22.888 -53.788 1.00 22.71 79 TRP D O 1
ATOM 9101 N N . VAL D 1 80 ? 42.113 -23.956 -55.503 1.00 29.77 80 VAL D N 1
ATOM 9102 C CA . VAL D 1 80 ? 42.108 -22.778 -56.345 1.00 28.88 80 VAL D CA 1
ATOM 9103 C C . VAL D 1 80 ? 40.684 -22.299 -56.546 1.00 29.75 80 VAL D C 1
ATOM 9104 O O . VAL D 1 80 ? 40.359 -21.129 -56.297 1.00 36.26 80 VAL D O 1
ATOM 9108 N N . LEU D 1 81 ? 39.809 -23.207 -57.014 1.00 27.88 81 LEU D N 1
ATOM 9109 C CA . LEU D 1 81 ? 38.464 -22.776 -57.395 1.00 27.46 81 LEU D CA 1
ATOM 9110 C C . LEU D 1 81 ? 37.635 -22.288 -56.189 1.00 36.31 81 LEU D C 1
ATOM 9111 O O . LEU D 1 81 ? 36.970 -21.240 -56.258 1.00 39.24 81 LEU D O 1
ATOM 9116 N N . LYS D 1 82 ? 37.673 -22.995 -55.069 1.00 34.52 82 LYS D N 1
ATOM 9117 C CA . LYS D 1 82 ? 36.836 -22.587 -53.932 1.00 32.97 82 LYS D CA 1
ATOM 9118 C C . LYS D 1 82 ? 37.466 -21.437 -53.180 1.00 28.15 82 LYS D C 1
ATOM 9119 O O . LYS D 1 82 ? 36.760 -20.595 -52.572 1.00 27.75 82 LYS D O 1
ATOM 9125 N N . GLY D 1 83 ? 38.801 -21.428 -53.153 1.00 26.42 83 GLY D N 1
ATOM 9126 C CA . GLY D 1 83 ? 39.444 -20.294 -52.543 1.00 32.16 83 GLY D CA 1
ATOM 9127 C C . GLY D 1 83 ? 39.119 -19.018 -53.281 1.00 26.56 83 GLY D C 1
ATOM 9128 O O . GLY D 1 83 ? 38.900 -17.981 -52.674 1.00 34.88 83 GLY D O 1
ATOM 9129 N N . VAL D 1 84 ? 39.144 -19.076 -54.621 1.00 26.51 84 VAL D N 1
ATOM 9130 C CA . VAL D 1 84 ? 38.829 -17.878 -55.401 1.00 28.38 84 VAL D CA 1
ATOM 9131 C C . VAL D 1 84 ? 37.382 -17.497 -55.304 1.00 40.98 84 VAL D C 1
ATOM 9132 O O . VAL D 1 84 ? 37.065 -16.297 -55.285 1.00 46.59 84 VAL D O 1
ATOM 9136 N N . TYR D 1 85 ? 36.504 -18.497 -55.122 1.00 33.88 85 TYR D N 1
ATOM 9137 C CA . TYR D 1 85 ? 35.103 -18.218 -54.936 1.00 31.70 85 TYR D CA 1
ATOM 9138 C C . TYR D 1 85 ? 34.893 -17.369 -53.686 1.00 35.07 85 TYR D C 1
ATOM 9139 O O . TYR D 1 85 ? 34.252 -16.319 -53.734 1.00 43.76 85 TYR D O 1
ATOM 9148 N N . PHE D 1 86 ? 35.565 -17.743 -52.596 1.00 40.85 86 PHE D N 1
ATOM 9149 C CA . PHE D 1 86 ? 35.370 -17.045 -51.333 1.00 45.90 86 PHE D CA 1
ATOM 9150 C C . PHE D 1 86 ? 36.056 -15.673 -51.355 1.00 50.18 86 PHE D C 1
ATOM 9151 O O . PHE D 1 86 ? 35.451 -14.685 -50.942 1.00 56.54 86 PHE D O 1
ATOM 9159 N N . ASP D 1 87 ? 37.287 -15.585 -51.894 1.00 45.71 87 ASP D N 1
ATOM 9160 C CA . ASP D 1 87 ? 38.046 -14.325 -51.862 1.00 48.38 87 ASP D CA 1
ATOM 9161 C C . ASP D 1 87 ? 37.624 -13.357 -52.972 1.00 48.46 87 ASP D C 1
ATOM 9162 O O . ASP D 1 87 ? 37.554 -12.148 -52.726 1.00 48.84 87 ASP D O 1
ATOM 9167 N N . GLU D 1 88 ? 37.394 -13.837 -54.215 1.00 49.33 88 GLU D N 1
ATOM 9168 C CA . GLU D 1 88 ? 37.066 -12.921 -55.310 1.00 43.55 88 GLU D CA 1
ATOM 9169 C C . GLU D 1 88 ? 35.581 -12.895 -55.654 1.00 41.31 88 GLU D C 1
ATOM 9170 O O . GLU D 1 88 ? 34.982 -11.814 -55.744 1.00 48.59 88 GLU D O 1
ATOM 9176 N N . CYS D 1 89 ? 34.926 -14.065 -55.769 1.00 45.79 89 CYS D N 1
ATOM 9177 C CA . CYS D 1 89 ? 33.539 -14.060 -56.232 1.00 45.13 89 CYS D CA 1
ATOM 9178 C C . CYS D 1 89 ? 32.629 -13.491 -55.157 1.00 49.68 89 CYS D C 1
ATOM 9179 O O . CYS D 1 89 ? 31.842 -12.561 -55.406 1.00 53.96 89 CYS D O 1
ATOM 9182 N N . LEU D 1 90 ? 32.776 -13.995 -53.950 1.00 49.63 90 LEU D N 1
ATOM 9183 C CA . LEU D 1 90 ? 31.922 -13.591 -52.856 1.00 50.88 90 LEU D CA 1
ATOM 9184 C C . LEU D 1 90 ? 32.288 -12.216 -52.293 1.00 52.93 90 LEU D C 1
ATOM 9185 O O . LEU D 1 90 ? 31.413 -11.377 -52.097 1.00 62.48 90 LEU D O 1
ATOM 9190 N N . LYS D 1 91 ? 33.549 -11.998 -51.939 1.00 53.23 91 LYS D N 1
ATOM 9191 C CA . LYS D 1 91 ? 33.940 -10.767 -51.275 1.00 45.75 91 LYS D CA 1
ATOM 9192 C C . LYS D 1 91 ? 34.253 -9.603 -52.200 1.00 51.77 91 LYS D C 1
ATOM 9193 O O . LYS D 1 91 ? 34.359 -8.477 -51.727 1.00 60.98 91 LYS D O 1
ATOM 9199 N N . LYS D 1 92 ? 34.453 -9.833 -53.491 1.00 48.58 92 LYS D N 1
ATOM 9200 C CA . LYS D 1 92 ? 34.708 -8.708 -54.368 1.00 49.69 92 LYS D CA 1
ATOM 9201 C C . LYS D 1 92 ? 33.697 -8.616 -55.504 1.00 55.95 92 LYS D C 1
ATOM 9202 O O . LYS D 1 92 ? 33.869 -7.777 -56.386 1.00 59.47 92 LYS D O 1
ATOM 9208 N N . GLY D 1 93 ? 32.675 -9.473 -55.541 1.00 54.75 93 GLY D N 1
ATOM 9209 C CA . GLY D 1 93 ? 31.651 -9.355 -56.566 1.00 52.72 93 GLY D CA 1
ATOM 9210 C C . GLY D 1 93 ? 32.084 -9.756 -57.972 1.00 49.42 93 GLY D C 1
ATOM 9211 O O . GLY D 1 93 ? 31.374 -9.474 -58.945 1.00 53.21 93 GLY D O 1
ATOM 9212 N N . LYS D 1 94 ? 33.256 -10.354 -58.097 1.00 46.78 94 LYS D N 1
ATOM 9213 C CA . LYS D 1 94 ? 33.747 -10.906 -59.362 1.00 43.03 94 LYS D CA 1
ATOM 9214 C C . LYS D 1 94 ? 33.202 -12.337 -59.487 1.00 39.65 94 LYS D C 1
ATOM 9215 O O . LYS D 1 94 ? 33.871 -13.341 -59.275 1.00 49.43 94 LYS D O 1
ATOM 9221 N N . ASN D 1 95 ? 31.912 -12.400 -59.813 1.00 54.09 95 ASN D N 1
ATOM 9222 C CA . ASN D 1 95 ? 31.094 -13.617 -59.783 1.00 43.77 95 ASN D CA 1
ATOM 9223 C C . ASN D 1 95 ? 31.107 -14.339 -61.110 1.00 45.62 95 ASN D C 1
ATOM 9224 O O . ASN D 1 95 ? 30.060 -14.745 -61.615 1.00 48.61 95 ASN D O 1
ATOM 9229 N N . HIS D 1 96 ? 32.284 -14.430 -61.725 1.00 42.21 96 HIS D N 1
ATOM 9230 C CA . HIS D 1 96 ? 32.396 -15.043 -63.038 1.00 47.00 96 HIS D CA 1
ATOM 9231 C C . HIS D 1 96 ? 33.743 -15.741 -63.176 1.00 44.17 96 HIS D C 1
ATOM 9232 O O . HIS D 1 96 ? 34.773 -15.219 -62.735 1.00 35.54 96 HIS D O 1
ATOM 9239 N N . ILE D 1 97 ? 33.722 -16.948 -63.751 1.00 49.01 97 ILE D N 1
ATOM 9240 C CA . ILE D 1 97 ? 34.918 -17.758 -63.973 1.00 43.33 97 ILE D CA 1
ATOM 9241 C C . ILE D 1 97 ? 34.897 -18.247 -65.423 1.00 45.13 97 ILE D C 1
ATOM 9242 O O . ILE D 1 97 ? 33.846 -18.684 -65.916 1.00 32.61 97 ILE D O 1
ATOM 9247 N N . VAL D 1 98 ? 36.044 -18.140 -66.113 1.00 34.40 98 VAL D N 1
ATOM 9248 C CA . VAL D 1 98 ? 36.189 -18.603 -67.497 1.00 42.17 98 VAL D CA 1
ATOM 9249 C C . VAL D 1 98 ? 37.103 -19.818 -67.480 1.00 34.41 98 VAL D C 1
ATOM 9250 O O . VAL D 1 98 ? 38.197 -19.779 -66.889 1.00 30.27 98 VAL D O 1
ATOM 9254 N N . THR D 1 99 ? 36.658 -20.907 -68.108 1.00 33.56 99 THR D N 1
ATOM 9255 C CA . THR D 1 99 ? 37.442 -22.142 -68.179 1.00 30.25 99 THR D CA 1
ATOM 9256 C C . THR D 1 99 ? 37.093 -22.815 -69.495 1.00 28.83 99 THR D C 1
ATOM 9257 O O . THR D 1 99 ? 36.471 -22.200 -70.350 1.00 29.87 99 THR D O 1
ATOM 9261 N N . THR D 1 100 ? 37.485 -24.076 -69.691 1.00 30.72 100 THR D N 1
ATOM 9262 C CA . THR D 1 100 ? 37.169 -24.752 -70.951 1.00 29.09 100 THR D CA 1
ATOM 9263 C C . THR D 1 100 ? 36.318 -26.009 -70.719 1.00 35.86 100 THR D C 1
ATOM 9264 O O . THR D 1 100 ? 36.182 -26.494 -69.596 1.00 33.56 100 THR D O 1
ATOM 9268 N N . VAL D 1 101 ? 35.709 -26.506 -71.800 1.00 32.06 101 VAL D N 1
ATOM 9269 C CA . VAL D 1 101 ? 34.976 -27.767 -71.754 1.00 33.84 101 VAL D CA 1
ATOM 9270 C C . VAL D 1 101 ? 35.920 -28.950 -71.681 1.00 32.53 101 VAL D C 1
ATOM 9271 O O . VAL D 1 101 ? 35.480 -30.056 -71.394 1.00 29.93 101 VAL D O 1
ATOM 9275 N N . ALA D 1 102 ? 37.217 -28.732 -71.912 1.00 34.25 102 ALA D N 1
ATOM 9276 C CA . ALA D 1 102 ? 38.214 -29.795 -71.964 1.00 40.12 102 ALA D CA 1
ATOM 9277 C C . ALA D 1 102 ? 38.779 -30.152 -70.600 1.00 29.95 102 ALA D C 1
ATOM 9278 O O . ALA D 1 102 ? 39.521 -31.113 -70.486 1.00 28.33 102 ALA D O 1
ATOM 9280 N N . GLU D 1 103 ? 38.419 -29.375 -69.562 1.00 31.71 103 GLU D N 1
ATOM 9281 C CA . GLU D 1 103 ? 39.048 -29.499 -68.255 1.00 34.00 103 GLU D CA 1
ATOM 9282 C C . GLU D 1 103 ? 38.763 -30.846 -67.623 1.00 28.40 103 GLU D C 1
ATOM 9283 O O . GLU D 1 103 ? 37.820 -31.546 -67.991 1.00 29.75 103 GLU D O 1
ATOM 9289 N N . HIS D 1 104 ? 39.702 -31.261 -66.791 1.00 27.89 104 HIS D N 1
ATOM 9290 C CA . HIS D 1 104 ? 39.600 -32.448 -65.980 1.00 27.69 104 HIS D CA 1
ATOM 9291 C C . HIS D 1 104 ? 38.375 -32.308 -65.086 1.00 27.95 104 HIS D C 1
ATOM 9292 O O . HIS D 1 104 ? 38.035 -31.196 -64.714 1.00 28.48 104 HIS D O 1
ATOM 9299 N N . PRO D 1 105 ? 37.729 -33.397 -64.722 1.00 27.54 105 PRO D N 1
ATOM 9300 C CA . PRO D 1 105 ? 36.629 -33.290 -63.722 1.00 28.96 105 PRO D CA 1
ATOM 9301 C C . PRO D 1 105 ? 37.034 -32.576 -62.438 1.00 29.80 105 PRO D C 1
ATOM 9302 O O . PRO D 1 105 ? 36.160 -31.969 -61.825 1.00 33.68 105 PRO D O 1
ATOM 9306 N N . ALA D 1 106 ? 38.318 -32.596 -62.014 1.00 26.98 106 ALA D N 1
ATOM 9307 C CA . ALA D 1 106 ? 38.706 -31.855 -60.804 1.00 29.66 106 ALA D CA 1
ATOM 9308 C C . ALA D 1 106 ? 38.468 -30.351 -60.982 1.00 34.29 106 ALA D C 1
ATOM 9309 O O . ALA D 1 106 ? 38.410 -29.604 -59.996 1.00 29.30 106 ALA D O 1
ATOM 9311 N N . VAL D 1 107 ? 38.420 -29.873 -62.226 1.00 37.52 107 VAL D N 1
ATOM 9312 C CA . VAL D 1 107 ? 38.058 -28.486 -62.494 1.00 27.27 107 VAL D CA 1
ATOM 9313 C C . VAL D 1 107 ? 36.582 -28.362 -62.855 1.00 30.37 107 VAL D C 1
ATOM 9314 O O . VAL D 1 107 ? 35.810 -27.683 -62.152 1.00 28.08 107 VAL D O 1
ATOM 9318 N N . ARG D 1 108 ? 36.113 -29.158 -63.837 1.00 27.94 108 ARG D N 1
ATOM 9319 C CA . ARG D 1 108 ? 34.773 -28.940 -64.373 1.00 28.74 108 ARG D CA 1
ATOM 9320 C C . ARG D 1 108 ? 33.691 -29.271 -63.353 1.00 29.00 108 ARG D C 1
ATOM 9321 O O . ARG D 1 108 ? 32.725 -28.521 -63.181 1.00 27.93 108 ARG D O 1
ATOM 9329 N N . SER D 1 109 ? 33.877 -30.350 -62.635 1.00 33.88 109 SER D N 1
ATOM 9330 C CA . SER D 1 109 ? 32.855 -30.732 -61.689 1.00 34.49 109 SER D CA 1
ATOM 9331 C C . SER D 1 109 ? 32.816 -29.749 -60.510 1.00 32.73 109 SER D C 1
ATOM 9332 O O . SER D 1 109 ? 31.741 -29.386 -60.052 1.00 43.60 109 SER D O 1
ATOM 9335 N N . THR D 1 110 ? 33.978 -29.265 -60.069 1.00 33.66 110 THR D N 1
ATOM 9336 C CA . THR D 1 110 ? 34.034 -28.252 -59.017 1.00 32.23 110 THR D CA 1
ATOM 9337 C C . THR D 1 110 ? 33.360 -26.967 -59.480 1.00 32.28 110 THR D C 1
ATOM 9338 O O . THR D 1 110 ? 32.626 -26.325 -58.719 1.00 30.45 110 THR D O 1
ATOM 9342 N N . CYS D 1 111 ? 33.642 -26.553 -60.743 1.00 26.94 111 CYS D N 1
ATOM 9343 C CA . CYS D 1 111 ? 32.953 -25.415 -61.329 1.00 30.16 111 CYS D CA 1
ATOM 9344 C C . CYS D 1 111 ? 31.448 -25.630 -61.365 1.00 28.31 111 CYS D C 1
ATOM 9345 O O . CYS D 1 111 ? 30.679 -24.700 -61.120 1.00 27.98 111 CYS D O 1
ATOM 9348 N N . ASN D 1 112 ? 31.010 -26.841 -61.719 1.00 27.47 112 ASN D N 1
ATOM 9349 C CA . ASN D 1 112 ? 29.596 -27.122 -61.757 1.00 30.29 112 ASN D CA 1
ATOM 9350 C C . ASN D 1 112 ? 29.002 -26.924 -60.366 1.00 37.00 112 ASN D C 1
ATOM 9351 O O . ASN D 1 112 ? 27.877 -26.427 -60.230 1.00 33.57 112 ASN D O 1
ATOM 9356 N N . PHE D 1 113 ? 29.764 -27.293 -59.338 1.00 36.85 113 PHE D N 1
ATOM 9357 C CA . PHE D 1 113 ? 29.310 -27.055 -57.956 1.00 35.17 113 PHE D CA 1
ATOM 9358 C C . PHE D 1 113 ? 29.194 -25.553 -57.680 1.00 33.46 113 PHE D C 1
ATOM 9359 O O . PHE D 1 113 ? 28.205 -25.075 -57.111 1.00 34.80 113 PHE D O 1
ATOM 9367 N N . LEU D 1 114 ? 30.186 -24.779 -58.145 1.00 37.80 114 LEU D N 1
ATOM 9368 C CA . LEU D 1 114 ? 30.157 -23.330 -57.963 1.00 34.08 114 LEU D CA 1
ATOM 9369 C C . LEU D 1 114 ? 28.990 -22.720 -58.682 1.00 30.98 114 LEU D C 1
ATOM 9370 O O . LEU D 1 114 ? 28.359 -21.774 -58.188 1.00 32.51 114 LEU D O 1
ATOM 9375 N N . GLU D 1 115 ? 28.678 -23.229 -59.860 1.00 30.98 115 GLU D N 1
ATOM 9376 C CA . GLU D 1 115 ? 27.486 -22.756 -60.557 1.00 32.82 115 GLU D CA 1
ATOM 9377 C C . GLU D 1 115 ? 26.242 -23.003 -59.718 1.00 35.39 115 GLU D C 1
ATOM 9378 O O . GLU D 1 115 ? 25.331 -22.174 -59.698 1.00 42.75 115 GLU D O 1
ATOM 9384 N N . SER D 1 116 ? 26.187 -24.147 -59.032 1.00 33.63 116 SER D N 1
ATOM 9385 C CA . SER D 1 116 ? 25.022 -24.393 -58.187 1.00 43.70 116 SER D CA 1
ATOM 9386 C C . SER D 1 116 ? 24.957 -23.357 -57.091 1.00 36.16 116 SER D C 1
ATOM 9387 O O . SER D 1 116 ? 23.882 -23.117 -56.554 1.00 40.81 116 SER D O 1
ATOM 9390 N N . LEU D 1 117 ? 26.111 -22.782 -56.727 1.00 41.31 117 LEU D N 1
ATOM 9391 C CA . LEU D 1 117 ? 26.108 -21.727 -55.719 1.00 47.31 117 LEU D CA 1
ATOM 9392 C C . LEU D 1 117 ? 25.719 -20.382 -56.304 1.00 55.62 117 LEU D C 1
ATOM 9393 O O . LEU D 1 117 ? 25.441 -19.425 -55.552 1.00 59.98 117 LEU D O 1
ATOM 9398 N N . GLY D 1 118 ? 25.606 -20.305 -57.626 1.00 52.60 118 GLY D N 1
ATOM 9399 C CA . GLY D 1 118 ? 25.191 -19.057 -58.237 1.00 47.73 118 GLY D CA 1
ATOM 9400 C C . GLY D 1 118 ? 26.297 -18.364 -58.998 1.00 43.38 118 GLY D C 1
ATOM 9401 O O . GLY D 1 118 ? 26.108 -17.216 -59.416 1.00 52.95 118 GLY D O 1
ATOM 9402 N N . VAL D 1 119 ? 27.465 -18.971 -59.086 1.00 40.64 119 VAL D N 1
ATOM 9403 C CA . VAL D 1 119 ? 28.545 -18.383 -59.869 1.00 39.85 119 VAL D CA 1
ATOM 9404 C C . VAL D 1 119 ? 28.270 -18.579 -61.360 1.00 41.14 119 VAL D C 1
ATOM 9405 O O . VAL D 1 119 ? 27.975 -19.691 -61.815 1.00 38.01 119 VAL D O 1
ATOM 9409 N N . GLU D 1 120 ? 28.460 -17.532 -62.152 1.00 42.52 120 GLU D N 1
ATOM 9410 C CA . GLU D 1 120 ? 28.335 -17.671 -63.598 1.00 40.04 120 GLU D CA 1
ATOM 9411 C C . GLU D 1 120 ? 29.685 -18.181 -64.130 1.00 44.60 120 GLU D C 1
ATOM 9412 O O . GLU D 1 120 ? 30.729 -17.558 -63.898 1.00 50.86 120 GLU D O 1
ATOM 9418 N N . VAL D 1 121 ? 29.672 -19.336 -64.792 1.00 39.83 121 VAL D N 1
ATOM 9419 C CA . VAL D 1 121 ? 30.868 -19.977 -65.342 1.00 39.20 121 VAL D CA 1
ATOM 9420 C C . VAL D 1 121 ? 30.669 -20.165 -66.844 1.00 44.51 121 VAL D C 1
ATOM 9421 O O . VAL D 1 121 ? 29.671 -20.754 -67.277 1.00 39.76 121 VAL D O 1
ATOM 9425 N N . THR D 1 122 ? 31.621 -19.688 -67.646 1.00 34.42 122 THR D N 1
ATOM 9426 C CA . THR D 1 122 ? 31.570 -19.914 -69.083 1.00 40.58 122 THR D CA 1
ATOM 9427 C C . THR D 1 122 ? 32.606 -21.000 -69.391 1.00 37.61 122 THR D C 1
ATOM 9428 O O . THR D 1 122 ? 33.733 -20.939 -68.906 1.00 41.44 122 THR D O 1
ATOM 9432 N N . TYR D 1 123 ? 32.175 -22.066 -70.039 1.00 35.07 123 TYR D N 1
ATOM 9433 C CA . TYR D 1 123 ? 33.062 -23.150 -70.463 1.00 37.98 123 TYR D CA 1
ATOM 9434 C C . TYR D 1 123 ? 33.412 -22.932 -71.945 1.00 32.51 123 TYR D C 1
ATOM 9435 O O . TYR D 1 123 ? 32.588 -23.174 -72.817 1.00 33.87 123 TYR D O 1
ATOM 9444 N N . LEU D 1 124 ? 34.604 -22.456 -72.222 1.00 36.47 124 LEU D N 1
ATOM 9445 C CA . LEU D 1 124 ? 34.924 -22.111 -73.621 1.00 36.41 124 LEU D CA 1
ATOM 9446 C C . LEU D 1 124 ? 34.931 -23.376 -74.484 1.00 34.60 124 LEU D C 1
ATOM 9447 O O . LEU D 1 124 ? 35.403 -24.414 -74.031 1.00 36.49 124 LEU D O 1
ATOM 9452 N N . PRO D 1 125 ? 34.331 -23.358 -75.666 1.00 35.73 125 PRO D N 1
ATOM 9453 C CA . PRO D 1 125 ? 34.269 -24.567 -76.479 1.00 36.34 125 PRO D CA 1
ATOM 9454 C C . PRO D 1 125 ? 35.569 -24.882 -77.207 1.00 48.77 125 PRO D C 1
ATOM 9455 O O . PRO D 1 125 ? 36.337 -24.004 -77.616 1.00 39.20 125 PRO D O 1
ATOM 9459 N N . ILE D 1 126 ? 35.766 -26.151 -77.417 1.00 48.12 126 ILE D N 1
ATOM 9460 C CA . ILE D 1 126 ? 36.899 -26.577 -78.216 1.00 51.82 126 ILE D CA 1
ATOM 9461 C C . ILE D 1 126 ? 36.586 -26.340 -79.694 1.00 43.07 126 ILE D C 1
ATOM 9462 O O . ILE D 1 126 ? 35.441 -26.442 -80.134 1.00 46.72 126 ILE D O 1
ATOM 9467 N N . ASN D 1 127 ? 37.588 -26.008 -80.516 1.00 56.92 127 ASN D N 1
ATOM 9468 C CA . ASN D 1 127 ? 37.282 -25.780 -81.921 1.00 48.97 127 ASN D CA 1
ATOM 9469 C C . ASN D 1 127 ? 37.528 -27.079 -82.684 1.00 54.33 127 ASN D C 1
ATOM 9470 O O . ASN D 1 127 ? 37.824 -28.108 -82.080 1.00 69.58 127 ASN D O 1
ATOM 9475 N N . GLU D 1 128 ? 37.363 -27.063 -84.010 1.00 61.70 128 GLU D N 1
ATOM 9476 C CA . GLU D 1 128 ? 37.578 -28.313 -84.747 1.00 63.81 128 GLU D CA 1
ATOM 9477 C C . GLU D 1 128 ? 39.032 -28.768 -84.661 1.00 68.30 128 GLU D C 1
ATOM 9478 O O . GLU D 1 128 ? 39.347 -29.905 -85.042 1.00 63.25 128 GLU D O 1
ATOM 9484 N N . HIS D 1 129 ? 39.933 -27.859 -84.300 1.00 65.77 129 HIS D N 1
ATOM 9485 C CA . HIS D 1 129 ? 41.340 -28.153 -84.109 1.00 58.96 129 HIS D CA 1
ATOM 9486 C C . HIS D 1 129 ? 41.598 -28.866 -82.803 1.00 60.32 129 HIS D C 1
ATOM 9487 O O . HIS D 1 129 ? 42.764 -29.070 -82.453 1.00 69.00 129 HIS D O 1
ATOM 9494 N N . GLY D 1 130 ? 40.553 -29.177 -82.026 1.00 60.87 130 GLY D N 1
ATOM 9495 C CA . GLY D 1 130 ? 40.747 -29.790 -80.738 1.00 55.05 130 GLY D CA 1
ATOM 9496 C C . GLY D 1 130 ? 41.343 -28.879 -79.696 1.00 52.32 130 GLY D C 1
ATOM 9497 O O . GLY D 1 130 ? 41.835 -29.372 -78.690 1.00 57.43 130 GLY D O 1
ATOM 9498 N N . SER D 1 131 ? 41.336 -27.570 -79.911 1.00 58.00 131 SER D N 1
ATOM 9499 C CA . SER D 1 131 ? 42.067 -26.632 -79.074 1.00 49.62 131 SER D CA 1
ATOM 9500 C C . SER D 1 131 ? 41.169 -25.473 -78.654 1.00 49.40 131 SER D C 1
ATOM 9501 O O . SER D 1 131 ? 40.021 -25.347 -79.105 1.00 53.55 131 SER D O 1
ATOM 9504 N N . ILE D 1 132 ? 41.717 -24.631 -77.772 1.00 45.70 132 ILE D N 1
ATOM 9505 C CA . ILE D 1 132 ? 41.178 -23.308 -77.438 1.00 45.87 132 ILE D CA 1
ATOM 9506 C C . ILE D 1 132 ? 42.062 -22.219 -78.033 1.00 49.20 132 ILE D C 1
ATOM 9507 O O . ILE D 1 132 ? 43.282 -22.371 -78.085 1.00 49.39 132 ILE D O 1
ATOM 9512 N N . THR D 1 133 ? 41.452 -21.129 -78.474 1.00 54.12 133 THR D N 1
ATOM 9513 C CA . THR D 1 133 ? 42.187 -19.929 -78.852 1.00 54.31 133 THR D CA 1
ATOM 9514 C C . THR D 1 133 ? 42.246 -18.917 -77.705 1.00 54.01 133 THR D C 1
ATOM 9515 O O . THR D 1 133 ? 41.362 -18.848 -76.856 1.00 50.86 133 THR D O 1
ATOM 9519 N N . ALA D 1 134 ? 43.293 -18.090 -77.729 1.00 58.17 134 ALA D N 1
ATOM 9520 C CA . ALA D 1 134 ? 43.447 -17.047 -76.722 1.00 55.13 134 ALA D CA 1
ATOM 9521 C C . ALA D 1 134 ? 42.418 -15.943 -76.963 1.00 53.91 134 ALA D C 1
ATOM 9522 O O . ALA D 1 134 ? 42.009 -15.251 -76.021 1.00 58.47 134 ALA D O 1
ATOM 9524 N N . GLU D 1 135 ? 42.012 -15.738 -78.223 1.00 52.85 135 GLU D N 1
ATOM 9525 C CA . GLU D 1 135 ? 40.928 -14.796 -78.430 1.00 51.21 135 GLU D CA 1
ATOM 9526 C C . GLU D 1 135 ? 39.656 -15.250 -77.716 1.00 43.11 135 GLU D C 1
ATOM 9527 O O . GLU D 1 135 ? 38.912 -14.407 -77.236 1.00 43.51 135 GLU D O 1
ATOM 9533 N N . GLN D 1 136 ? 39.400 -16.556 -77.598 1.00 41.42 136 GLN D N 1
ATOM 9534 C CA . GLN D 1 136 ? 38.188 -16.960 -76.880 1.00 40.62 136 GLN D CA 1
ATOM 9535 C C . GLN D 1 136 ? 38.204 -16.427 -75.442 1.00 43.52 136 GLN D C 1
ATOM 9536 O O . GLN D 1 136 ? 37.182 -15.934 -74.941 1.00 44.98 136 GLN D O 1
ATOM 9542 N N . VAL D 1 137 ? 39.352 -16.548 -74.756 1.00 44.89 137 VAL D N 1
ATOM 9543 C CA . VAL D 1 137 ? 39.483 -15.997 -73.401 1.00 44.57 137 VAL D CA 1
ATOM 9544 C C . VAL D 1 137 ? 39.331 -14.470 -73.399 1.00 48.45 137 VAL D C 1
ATOM 9545 O O . VAL D 1 137 ? 38.572 -13.924 -72.597 1.00 47.38 137 VAL D O 1
ATOM 9549 N N . ARG D 1 138 ? 40.006 -13.751 -74.323 1.00 49.88 138 ARG D N 1
ATOM 9550 C CA . ARG D 1 138 ? 39.850 -12.286 -74.326 1.00 47.87 138 ARG D CA 1
ATOM 9551 C C . ARG D 1 138 ? 38.390 -11.897 -74.539 1.00 50.74 138 ARG D C 1
ATOM 9552 O O . ARG D 1 138 ? 37.881 -10.998 -73.872 1.00 51.71 138 ARG D O 1
ATOM 9560 N N . GLU D 1 139 ? 37.718 -12.553 -75.494 1.00 54.86 139 GLU D N 1
ATOM 9561 C CA . GLU D 1 139 ? 36.286 -12.364 -75.759 1.00 52.32 139 GLU D CA 1
ATOM 9562 C C . GLU D 1 139 ? 35.436 -12.632 -74.519 1.00 43.98 139 GLU D C 1
ATOM 9563 O O . GLU D 1 139 ? 34.440 -11.952 -74.302 1.00 49.63 139 GLU D O 1
ATOM 9569 N N . ALA D 1 140 ? 35.812 -13.589 -73.704 1.00 49.23 140 ALA D N 1
ATOM 9570 C CA . ALA D 1 140 ? 34.922 -13.959 -72.610 1.00 48.29 140 ALA D CA 1
ATOM 9571 C C . ALA D 1 140 ? 35.164 -13.158 -71.321 1.00 54.91 140 ALA D C 1
ATOM 9572 O O . ALA D 1 140 ? 34.367 -13.272 -70.374 1.00 39.89 140 ALA D O 1
ATOM 9574 N N . ILE D 1 141 ? 36.271 -12.421 -71.219 1.00 52.87 141 ILE D N 1
ATOM 9575 C CA . ILE D 1 141 ? 36.538 -11.691 -69.980 1.00 52.30 141 ILE D CA 1
ATOM 9576 C C . ILE D 1 141 ? 35.612 -10.475 -69.898 1.00 49.49 141 ILE D C 1
ATOM 9577 O O . ILE D 1 141 ? 35.621 -9.599 -70.778 1.00 60.39 141 ILE D O 1
ATOM 9582 N N . THR D 1 142 ? 34.744 -10.459 -68.886 1.00 53.49 142 THR D N 1
ATOM 9583 C CA . THR D 1 142 ? 33.877 -9.315 -68.621 1.00 53.13 142 THR D CA 1
ATOM 9584 C C . THR D 1 142 ? 34.361 -8.455 -67.465 1.00 55.01 142 THR D C 1
ATOM 9585 O O . THR D 1 142 ? 33.676 -7.496 -67.103 1.00 66.44 142 THR D O 1
ATOM 9589 N N . GLU D 1 143 ? 35.502 -8.773 -66.870 1.00 61.31 143 GLU D N 1
ATOM 9590 C CA . GLU D 1 143 ? 36.027 -7.978 -65.774 1.00 61.40 143 GLU D CA 1
ATOM 9591 C C . GLU D 1 143 ? 34.978 -7.875 -64.662 1.00 61.22 143 GLU D C 1
ATOM 9592 O O . GLU D 1 143 ? 34.624 -6.806 -64.167 1.00 62.05 143 GLU D O 1
ATOM 9598 N N . LYS D 1 144 ? 34.457 -9.041 -64.338 1.00 62.68 144 LYS D N 1
ATOM 9599 C CA . LYS D 1 144 ? 33.543 -9.437 -63.286 1.00 61.12 144 LYS D CA 1
ATOM 9600 C C . LYS D 1 144 ? 34.046 -10.858 -63.228 1.00 57.49 144 LYS D C 1
ATOM 9601 O O . LYS D 1 144 ? 33.654 -11.709 -62.420 1.00 58.29 144 LYS D O 1
ATOM 9607 N N . THR D 1 145 ? 34.990 -11.060 -64.147 1.00 51.52 145 THR D N 1
ATOM 9608 C CA . THR D 1 145 ? 35.766 -12.265 -64.223 1.00 38.57 145 THR D CA 1
ATOM 9609 C C . THR D 1 145 ? 36.753 -12.233 -63.072 1.00 40.24 145 THR D C 1
ATOM 9610 O O . THR D 1 145 ? 37.589 -11.321 -62.980 1.00 49.65 145 THR D O 1
ATOM 9614 N N . ALA D 1 146 ? 36.627 -13.198 -62.173 1.00 36.29 146 ALA D N 1
ATOM 9615 C CA . ALA D 1 146 ? 37.615 -13.363 -61.129 1.00 39.95 146 ALA D CA 1
ATOM 9616 C C . ALA D 1 146 ? 38.777 -14.212 -61.590 1.00 31.62 146 ALA D C 1
ATOM 9617 O O . ALA D 1 146 ? 39.899 -14.065 -61.095 1.00 38.73 146 ALA D O 1
ATOM 9619 N N . LEU D 1 147 ? 38.525 -15.170 -62.454 1.00 30.70 147 LEU D N 1
ATOM 9620 C CA . LEU D 1 147 ? 39.555 -16.166 -62.608 1.00 30.31 147 LEU D CA 1
ATOM 9621 C C . LEU D 1 147 ? 39.400 -16.791 -63.975 1.00 41.44 147 LEU D C 1
ATOM 9622 O O . LEU D 1 147 ? 38.269 -17.045 -64.401 1.00 31.35 147 LEU D O 1
ATOM 9627 N N . VAL D 1 148 ? 40.537 -17.033 -64.639 1.00 46.12 148 VAL D N 1
ATOM 9628 C CA . VAL D 1 148 ? 40.601 -17.859 -65.844 1.00 45.70 148 VAL D CA 1
ATOM 9629 C C . VAL D 1 148 ? 41.370 -19.120 -65.494 1.00 38.19 148 VAL D C 1
ATOM 9630 O O . VAL D 1 148 ? 42.423 -19.060 -64.850 1.00 44.41 148 VAL D O 1
ATOM 9634 N N . SER D 1 149 ? 40.828 -20.265 -65.881 1.00 40.59 149 SER D N 1
ATOM 9635 C CA . SER D 1 149 ? 41.445 -21.553 -65.596 1.00 33.91 149 SER D CA 1
ATOM 9636 C C . SER D 1 149 ? 41.421 -22.328 -66.895 1.00 38.77 149 SER D C 1
ATOM 9637 O O . SER D 1 149 ? 40.353 -22.738 -67.357 1.00 38.45 149 SER D O 1
ATOM 9640 N N . VAL D 1 150 ? 42.595 -22.512 -67.505 1.00 28.15 150 VAL D N 1
ATOM 9641 C CA . VAL D 1 150 ? 42.704 -23.297 -68.719 1.00 30.84 150 VAL D CA 1
ATOM 9642 C C . VAL D 1 150 ? 43.837 -24.273 -68.472 1.00 25.04 150 VAL D C 1
ATOM 9643 O O . VAL D 1 150 ? 44.929 -23.852 -68.068 1.00 32.43 150 VAL D O 1
ATOM 9647 N N . MET D 1 151 ? 43.591 -25.552 -68.691 1.00 28.86 151 MET D N 1
ATOM 9648 C CA . MET D 1 151 ? 44.651 -26.547 -68.499 1.00 31.17 151 MET D CA 1
ATOM 9649 C C . MET D 1 151 ? 45.768 -26.332 -69.525 1.00 25.10 151 MET D C 1
ATOM 9650 O O . MET D 1 151 ? 45.530 -25.899 -70.633 1.00 29.50 151 MET D O 1
ATOM 9655 N N . TRP D 1 152 ? 46.989 -26.658 -69.127 1.00 27.15 152 TRP D N 1
ATOM 9656 C CA . TRP D 1 152 ? 48.144 -26.487 -70.003 1.00 34.18 152 TRP D CA 1
ATOM 9657 C C . TRP D 1 152 ? 48.102 -27.503 -71.136 1.00 34.84 152 TRP D C 1
ATOM 9658 O O . TRP D 1 152 ? 48.243 -27.144 -72.316 1.00 38.82 152 TRP D O 1
ATOM 9669 N N . ALA D 1 153 ? 47.870 -28.779 -70.810 1.00 26.36 153 ALA D N 1
ATOM 9670 C CA . ALA D 1 153 ? 47.775 -29.779 -71.860 1.00 28.40 153 ALA D CA 1
ATOM 9671 C C . ALA D 1 153 ? 46.618 -30.712 -71.499 1.00 24.32 153 ALA D C 1
ATOM 9672 O O . ALA D 1 153 ? 46.433 -31.086 -70.344 1.00 31.96 153 ALA D O 1
ATOM 9674 N N . ASN D 1 154 ? 45.859 -31.060 -72.529 1.00 26.24 154 ASN D N 1
ATOM 9675 C CA . ASN D 1 154 ? 44.694 -31.875 -72.355 1.00 33.09 154 ASN D CA 1
ATOM 9676 C C . ASN D 1 154 ? 45.115 -33.337 -72.196 1.00 33.70 154 ASN D C 1
ATOM 9677 O O . ASN D 1 154 ? 46.008 -33.804 -72.902 1.00 30.30 154 ASN D O 1
ATOM 9682 N N . ASN D 1 155 ? 44.475 -34.066 -71.258 1.00 27.84 155 ASN D N 1
ATOM 9683 C CA . ASN D 1 155 ? 44.841 -35.469 -70.990 1.00 29.95 155 ASN D CA 1
ATOM 9684 C C . ASN D 1 155 ? 44.331 -36.463 -72.022 1.00 29.06 155 ASN D C 1
ATOM 9685 O O . ASN D 1 155 ? 44.882 -37.569 -72.120 1.00 35.05 155 ASN D O 1
ATOM 9690 N N . GLU D 1 156 ? 43.305 -36.134 -72.801 1.00 30.05 156 GLU D N 1
ATOM 9691 C CA . GLU D 1 156 ? 42.772 -37.073 -73.770 1.00 36.69 156 GLU D CA 1
ATOM 9692 C C . GLU D 1 156 ? 43.481 -37.004 -75.109 1.00 39.47 156 GLU D C 1
ATOM 9693 O O . GLU D 1 156 ? 43.794 -38.034 -75.732 1.00 37.29 156 GLU D O 1
ATOM 9699 N N . THR D 1 157 ? 43.705 -35.786 -75.582 1.00 34.25 157 THR D N 1
ATOM 9700 C CA . THR D 1 157 ? 44.237 -35.603 -76.912 1.00 40.01 157 THR D CA 1
ATOM 9701 C C . THR D 1 157 ? 45.708 -35.295 -76.892 1.00 32.00 157 THR D C 1
ATOM 9702 O O . THR D 1 157 ? 46.362 -35.470 -77.919 1.00 42.70 157 THR D O 1
ATOM 9706 N N . GLY D 1 158 ? 46.227 -34.930 -75.740 1.00 39.76 158 GLY D N 1
ATOM 9707 C CA . GLY D 1 158 ? 47.564 -34.430 -75.579 1.00 43.63 158 GLY D CA 1
ATOM 9708 C C . GLY D 1 158 ? 47.758 -33.009 -76.072 1.00 42.92 158 GLY D C 1
ATOM 9709 O O . GLY D 1 158 ? 48.874 -32.506 -75.981 1.00 40.66 158 GLY D O 1
ATOM 9710 N N . LEU D 1 159 ? 46.696 -32.333 -76.526 1.00 43.87 159 LEU D N 1
ATOM 9711 C CA . LEU D 1 159 ? 46.858 -31.053 -77.203 1.00 43.03 159 LEU D CA 1
ATOM 9712 C C . LEU D 1 159 ? 47.244 -29.973 -76.215 1.00 41.01 159 LEU D C 1
ATOM 9713 O O . LEU D 1 159 ? 46.686 -29.899 -75.112 1.00 39.82 159 LEU D O 1
ATOM 9718 N N . ILE D 1 160 ? 48.235 -29.146 -76.617 1.00 39.60 160 ILE D N 1
ATOM 9719 C CA . ILE D 1 160 ? 48.746 -28.076 -75.763 1.00 41.77 160 ILE D CA 1
ATOM 9720 C C . ILE D 1 160 ? 47.941 -26.805 -76.018 1.00 34.73 160 ILE D C 1
ATOM 9721 O O . ILE D 1 160 ? 47.683 -26.462 -77.164 1.00 41.63 160 ILE D O 1
ATOM 9726 N N . PHE D 1 161 ? 47.507 -26.123 -74.956 1.00 42.57 161 PHE D N 1
ATOM 9727 C CA . PHE D 1 161 ? 46.746 -24.895 -75.191 1.00 41.63 161 PHE D CA 1
ATOM 9728 C C . PHE D 1 161 ? 47.671 -23.677 -75.193 1.00 47.00 161 PHE D C 1
ATOM 9729 O O . PHE D 1 161 ? 48.833 -23.778 -74.780 1.00 44.10 161 PHE D O 1
ATOM 9737 N N . PRO D 1 162 ? 47.224 -22.520 -75.709 1.00 43.89 162 PRO D N 1
ATOM 9738 C CA . PRO D 1 162 ? 48.154 -21.376 -75.865 1.00 43.20 162 PRO D CA 1
ATOM 9739 C C . PRO D 1 162 ? 48.751 -20.770 -74.595 1.00 46.38 162 PRO D C 1
ATOM 9740 O O . PRO D 1 162 ? 49.709 -19.995 -74.743 1.00 70.77 162 PRO D O 1
ATOM 9744 N N . ILE D 1 163 ? 48.262 -21.074 -73.394 1.00 47.68 163 ILE D N 1
ATOM 9745 C CA . ILE D 1 163 ? 48.768 -20.619 -72.078 1.00 44.92 163 ILE D CA 1
ATOM 9746 C C . ILE D 1 163 ? 49.612 -19.329 -72.050 1.00 49.15 163 ILE D C 1
ATOM 9747 O O . ILE D 1 163 ? 49.187 -18.336 -71.452 1.00 53.84 163 ILE D O 1
ATOM 9752 N N . GLU D 1 164 ? 50.803 -19.311 -72.661 1.00 45.74 164 GLU D N 1
ATOM 9753 C CA . GLU D 1 164 ? 51.588 -18.054 -72.671 1.00 48.41 164 GLU D CA 1
ATOM 9754 C C . GLU D 1 164 ? 50.737 -16.831 -73.058 1.00 56.40 164 GLU D C 1
ATOM 9755 O O . GLU D 1 164 ? 50.743 -15.793 -72.377 1.00 68.56 164 GLU D O 1
ATOM 9761 N N . GLU D 1 165 ? 49.965 -16.966 -74.138 1.00 58.11 165 GLU D N 1
ATOM 9762 C CA . GLU D 1 165 ? 49.095 -15.890 -74.623 1.00 49.56 165 GLU D CA 1
ATOM 9763 C C . GLU D 1 165 ? 47.941 -15.602 -73.654 1.00 45.80 165 GLU D C 1
ATOM 9764 O O . GLU D 1 165 ? 47.582 -14.444 -73.405 1.00 66.89 165 GLU D O 1
ATOM 9770 N N . ILE D 1 166 ? 47.295 -16.630 -73.187 1.00 44.93 166 ILE D N 1
ATOM 9771 C CA . ILE D 1 166 ? 46.203 -16.449 -72.243 1.00 41.12 166 ILE D CA 1
ATOM 9772 C C . ILE D 1 166 ? 46.709 -15.744 -70.995 1.00 52.87 166 ILE D C 1
ATOM 9773 O O . ILE D 1 166 ? 46.018 -14.888 -70.402 1.00 45.54 166 ILE D O 1
ATOM 9778 N N . GLY D 1 167 ? 47.928 -16.075 -70.577 1.00 43.76 167 GLY D N 1
ATOM 9779 C CA . GLY D 1 167 ? 48.501 -15.365 -69.461 1.00 44.97 167 GLY D CA 1
ATOM 9780 C C . GLY D 1 167 ? 48.700 -13.912 -69.773 1.00 46.62 167 GLY D C 1
ATOM 9781 O O . GLY D 1 167 ? 48.466 -13.063 -68.919 1.00 45.55 167 GLY D O 1
ATOM 9782 N N . ALA D 1 168 ? 49.090 -13.593 -71.024 1.00 57.00 168 ALA D N 1
ATOM 9783 C CA . ALA D 1 168 ? 49.289 -12.198 -71.375 1.00 50.32 168 ALA D CA 1
ATOM 9784 C C . ALA D 1 168 ? 47.966 -11.438 -71.381 1.00 57.62 168 ALA D C 1
ATOM 9785 O O . ALA D 1 168 ? 47.928 -10.267 -70.998 1.00 57.74 168 ALA D O 1
ATOM 9787 N N . ILE D 1 169 ? 46.888 -12.065 -71.860 1.00 59.34 169 ILE D N 1
ATOM 9788 C CA . ILE D 1 169 ? 45.565 -11.431 -71.816 1.00 59.77 169 ILE D CA 1
ATOM 9789 C C . ILE D 1 169 ? 45.143 -11.184 -70.371 1.00 49.74 169 ILE D C 1
ATOM 9790 O O . ILE D 1 169 ? 44.749 -10.071 -69.996 1.00 57.12 169 ILE D O 1
ATOM 9795 N N . CYS D 1 170 ? 45.305 -12.210 -69.530 1.00 51.64 170 CYS D N 1
ATOM 9796 C CA . CYS D 1 170 ? 44.922 -12.118 -68.115 1.00 48.28 170 CYS D CA 1
ATOM 9797 C C . CYS D 1 170 ? 45.704 -11.015 -67.404 1.00 56.45 170 CYS D C 1
ATOM 9798 O O . CYS D 1 170 ? 45.131 -10.209 -66.656 1.00 59.66 170 CYS D O 1
ATOM 9801 N N . LYS D 1 171 ? 46.990 -10.900 -67.716 1.00 52.36 171 LYS D N 1
ATOM 9802 C CA . LYS D 1 171 ? 47.835 -9.857 -67.139 1.00 53.80 171 LYS D CA 1
ATOM 9803 C C . LYS D 1 171 ? 47.407 -8.477 -67.593 1.00 49.93 171 LYS D C 1
ATOM 9804 O O . LYS D 1 171 ? 47.304 -7.562 -66.784 1.00 51.22 171 LYS D O 1
ATOM 9810 N N . GLU D 1 172 ? 47.180 -8.286 -68.895 1.00 60.11 172 GLU D N 1
ATOM 9811 C CA . GLU D 1 172 ? 46.820 -6.958 -69.352 1.00 47.43 172 GLU D CA 1
ATOM 9812 C C . GLU D 1 172 ? 45.433 -6.539 -68.874 1.00 47.80 172 GLU D C 1
ATOM 9813 O O . GLU D 1 172 ? 45.172 -5.330 -68.827 1.00 51.27 172 GLU D O 1
ATOM 9819 N N . LYS D 1 173 ? 44.543 -7.488 -68.555 1.00 52.04 173 LYS D N 1
ATOM 9820 C CA . LYS D 1 173 ? 43.204 -7.159 -68.045 1.00 57.46 173 LYS D CA 1
ATOM 9821 C C . LYS D 1 173 ? 43.041 -7.275 -66.523 1.00 56.58 173 LYS D C 1
ATOM 9822 O O . LYS D 1 173 ? 42.005 -6.853 -65.991 1.00 64.74 173 LYS D O 1
ATOM 9828 N N . GLY D 1 174 ? 44.055 -7.738 -65.809 1.00 53.59 174 GLY D N 1
ATOM 9829 C CA . GLY D 1 174 ? 43.998 -7.810 -64.360 1.00 53.17 174 GLY D CA 1
ATOM 9830 C C . GLY D 1 174 ? 43.106 -8.893 -63.802 1.00 50.69 174 GLY D C 1
ATOM 9831 O O . GLY D 1 174 ? 42.491 -8.695 -62.749 1.00 49.96 174 GLY D O 1
ATOM 9832 N N . VAL D 1 175 ? 43.123 -10.069 -64.434 1.00 44.17 175 VAL D N 1
ATOM 9833 C CA . VAL D 1 175 ? 42.384 -11.256 -64.036 1.00 45.10 175 VAL D CA 1
ATOM 9834 C C . VAL D 1 175 ? 43.376 -12.338 -63.650 1.00 45.55 175 VAL D C 1
ATOM 9835 O O . VAL D 1 175 ? 44.433 -12.499 -64.281 1.00 54.31 175 VAL D O 1
ATOM 9839 N N . LEU D 1 176 ? 43.025 -13.076 -62.598 1.00 39.85 176 LEU D N 1
ATOM 9840 C CA . LEU D 1 176 ? 43.836 -14.164 -62.091 1.00 37.15 176 LEU D CA 1
ATOM 9841 C C . LEU D 1 176 ? 43.931 -15.320 -63.086 1.00 32.37 176 LEU D C 1
ATOM 9842 O O . LEU D 1 176 ? 42.947 -15.693 -63.730 1.00 30.46 176 LEU D O 1
ATOM 9847 N N . PHE D 1 177 ? 45.106 -15.944 -63.170 1.00 29.89 177 PHE D N 1
ATOM 9848 C CA . PHE D 1 177 ? 45.290 -17.046 -64.133 1.00 30.51 177 PHE D CA 1
ATOM 9849 C C . PHE D 1 177 ? 45.784 -18.291 -63.438 1.00 25.20 177 PHE D C 1
ATOM 9850 O O . PHE D 1 177 ? 46.839 -18.293 -62.792 1.00 33.98 177 PHE D O 1
ATOM 9858 N N . HIS D 1 178 ? 45.011 -19.367 -63.571 1.00 28.49 178 HIS D N 1
ATOM 9859 C CA . HIS D 1 178 ? 45.348 -20.666 -63.044 1.00 33.93 178 HIS D CA 1
ATOM 9860 C C . HIS D 1 178 ? 45.456 -21.620 -64.216 1.00 29.50 178 HIS D C 1
ATOM 9861 O O . HIS D 1 178 ? 44.583 -21.634 -65.106 1.00 31.06 178 HIS D O 1
ATOM 9868 N N . THR D 1 179 ? 46.495 -22.442 -64.197 1.00 27.68 179 THR D N 1
ATOM 9869 C CA . THR D 1 179 ? 46.603 -23.445 -65.245 1.00 28.19 179 THR D CA 1
ATOM 9870 C C . THR D 1 179 ? 46.759 -24.780 -64.537 1.00 25.63 179 THR D C 1
ATOM 9871 O O . THR D 1 179 ? 47.571 -24.924 -63.612 1.00 29.20 179 THR D O 1
ATOM 9875 N N . ASP D 1 180 ? 45.893 -25.714 -64.891 1.00 29.04 180 ASP D N 1
ATOM 9876 C CA . ASP D 1 180 ? 46.035 -27.103 -64.480 1.00 32.12 180 ASP D CA 1
ATOM 9877 C C . ASP D 1 180 ? 47.070 -27.744 -65.399 1.00 31.46 180 ASP D C 1
ATOM 9878 O O . ASP D 1 180 ? 46.739 -28.072 -66.519 1.00 32.29 180 ASP D O 1
ATOM 9883 N N . ALA D 1 181 ? 48.291 -27.939 -64.907 1.00 25.60 181 ALA D N 1
ATOM 9884 C CA . ALA D 1 181 ? 49.437 -28.295 -65.747 1.00 22.08 181 ALA D CA 1
ATOM 9885 C C . ALA D 1 181 ? 49.870 -29.761 -65.554 1.00 20.18 181 ALA D C 1
ATOM 9886 O O . ALA D 1 181 ? 51.013 -30.112 -65.882 1.00 23.80 181 ALA D O 1
ATOM 9888 N N . VAL D 1 182 ? 48.976 -30.606 -65.032 1.00 22.85 182 VAL D N 1
ATOM 9889 C CA . VAL D 1 182 ? 49.325 -31.972 -64.632 1.00 27.67 182 VAL D CA 1
ATOM 9890 C C . VAL D 1 182 ? 49.943 -32.747 -65.778 1.00 28.53 182 VAL D C 1
ATOM 9891 O O . VAL D 1 182 ? 50.944 -33.431 -65.599 1.00 29.87 182 VAL D O 1
ATOM 9895 N N . GLN D 1 183 ? 49.338 -32.666 -66.959 1.00 33.38 183 GLN D N 1
ATOM 9896 C CA . GLN D 1 183 ? 49.802 -33.354 -68.153 1.00 34.04 183 GLN D CA 1
ATOM 9897 C C . GLN D 1 183 ? 51.009 -32.671 -68.814 1.00 41.11 183 GLN D C 1
ATOM 9898 O O . GLN D 1 183 ? 51.650 -33.300 -69.641 1.00 44.21 183 GLN D O 1
ATOM 9904 N N . ALA D 1 184 ? 51.387 -31.448 -68.416 1.00 32.87 184 ALA D N 1
ATOM 9905 C CA . ALA D 1 184 ? 52.584 -30.824 -68.975 1.00 36.66 184 ALA D CA 1
ATOM 9906 C C . ALA D 1 184 ? 53.875 -31.199 -68.248 1.00 33.07 184 ALA D C 1
ATOM 9907 O O . ALA D 1 184 ? 54.915 -31.242 -68.893 1.00 37.23 184 ALA D O 1
ATOM 9909 N N . ILE D 1 185 ? 53.841 -31.483 -66.943 1.00 38.66 185 ILE D N 1
ATOM 9910 C CA . ILE D 1 185 ? 55.084 -31.769 -66.227 1.00 30.72 185 ILE D CA 1
ATOM 9911 C C . ILE D 1 185 ? 55.768 -32.981 -66.828 1.00 32.80 185 ILE D C 1
ATOM 9912 O O . ILE D 1 185 ? 55.146 -34.033 -66.990 1.00 32.76 185 ILE D O 1
ATOM 9917 N N . GLY D 1 186 ? 57.039 -32.799 -67.234 1.00 29.60 186 GLY D N 1
ATOM 9918 C CA . GLY D 1 186 ? 57.832 -33.853 -67.824 1.00 31.93 186 GLY D CA 1
ATOM 9919 C C . GLY D 1 186 ? 57.562 -34.110 -69.272 1.00 30.37 186 GLY D C 1
ATOM 9920 O O . GLY D 1 186 ? 58.174 -35.030 -69.863 1.00 29.73 186 GLY D O 1
ATOM 9921 N N . LYS D 1 187 ? 56.597 -33.400 -69.852 1.00 32.58 187 LYS D N 1
ATOM 9922 C CA . LYS D 1 187 ? 56.216 -33.515 -71.255 1.00 31.82 187 LYS D CA 1
ATOM 9923 C C . LYS D 1 187 ? 56.696 -32.338 -72.120 1.00 32.91 187 LYS D C 1
ATOM 9924 O O . LYS D 1 187 ? 57.141 -32.542 -73.237 1.00 38.93 187 LYS D O 1
ATOM 9930 N N . ILE D 1 188 ? 56.506 -31.117 -71.627 1.00 37.60 188 ILE D N 1
ATOM 9931 C CA . ILE D 1 188 ? 56.963 -29.866 -72.235 1.00 43.43 188 ILE D CA 1
ATOM 9932 C C . ILE D 1 188 ? 57.537 -28.986 -71.134 1.00 39.88 188 ILE D C 1
ATOM 9933 O O . ILE D 1 188 ? 57.124 -29.112 -69.998 1.00 35.67 188 ILE D O 1
ATOM 9938 N N . PRO D 1 189 ? 58.468 -28.070 -71.444 1.00 44.64 189 PRO D N 1
ATOM 9939 C CA . PRO D 1 189 ? 58.982 -27.179 -70.393 1.00 39.41 189 PRO D CA 1
ATOM 9940 C C . PRO D 1 189 ? 57.838 -26.359 -69.824 1.00 40.47 189 PRO D C 1
ATOM 9941 O O . PRO D 1 189 ? 56.919 -25.967 -70.538 1.00 43.50 189 PRO D O 1
ATOM 9945 N N . VAL D 1 190 ? 57.839 -26.240 -68.506 1.00 41.94 190 VAL D N 1
ATOM 9946 C CA . VAL D 1 190 ? 56.818 -25.501 -67.761 1.00 37.82 190 VAL D CA 1
ATOM 9947 C C . VAL D 1 190 ? 57.517 -24.369 -67.014 1.00 35.89 190 VAL D C 1
ATOM 9948 O O . VAL D 1 190 ? 58.416 -24.597 -66.188 1.00 31.45 190 VAL D O 1
ATOM 9952 N N . ASP D 1 191 ? 57.104 -23.160 -67.310 1.00 38.94 191 ASP D N 1
ATOM 9953 C CA . ASP D 1 191 ? 57.705 -21.946 -66.771 1.00 38.70 191 ASP D CA 1
ATOM 9954 C C . ASP D 1 191 ? 56.525 -21.046 -66.422 1.00 46.17 191 ASP D C 1
ATOM 9955 O O . ASP D 1 191 ? 55.833 -20.540 -67.322 1.00 40.26 191 ASP D O 1
ATOM 9960 N N . VAL D 1 192 ? 56.279 -20.922 -65.107 1.00 42.64 192 VAL D N 1
ATOM 9961 C CA . VAL D 1 192 ? 55.150 -20.159 -64.582 1.00 46.12 192 VAL D CA 1
ATOM 9962 C C . VAL D 1 192 ? 55.320 -18.683 -64.818 1.00 46.15 192 VAL D C 1
ATOM 9963 O O . VAL D 1 192 ? 54.319 -17.963 -64.898 1.00 47.93 192 VAL D O 1
ATOM 9967 N N . LEU D 1 193 ? 56.583 -18.183 -64.923 1.00 43.77 193 LEU D N 1
ATOM 9968 C CA . LEU D 1 193 ? 56.776 -16.776 -65.194 1.00 37.59 193 LEU D CA 1
ATOM 9969 C C . LEU D 1 193 ? 56.438 -16.482 -66.647 1.00 44.36 193 LEU D C 1
ATOM 9970 O O . LEU D 1 193 ? 55.775 -15.486 -66.936 1.00 46.96 193 LEU D O 1
ATOM 9975 N N . LYS D 1 194 ? 56.942 -17.328 -67.589 1.00 53.27 194 LYS D N 1
ATOM 9976 C CA . LYS D 1 194 ? 56.559 -17.228 -69.001 1.00 49.02 194 LYS D CA 1
ATOM 9977 C C . LYS D 1 194 ? 55.061 -17.361 -69.166 1.00 32.78 194 LYS D C 1
ATOM 9978 O O . LYS D 1 194 ? 54.477 -16.686 -70.035 1.00 54.13 194 LYS D O 1
ATOM 9984 N N . ALA D 1 195 ? 54.444 -18.210 -68.352 1.00 30.71 195 ALA D N 1
ATOM 9985 C CA . ALA D 1 195 ? 53.007 -18.420 -68.426 1.00 37.99 195 ALA D CA 1
ATOM 9986 C C . ALA D 1 195 ? 52.214 -17.297 -67.759 1.00 37.53 195 ALA D C 1
ATOM 9987 O O . ALA D 1 195 ? 51.002 -17.218 -67.965 1.00 43.39 195 ALA D O 1
ATOM 9989 N N . ASN D 1 196 ? 52.869 -16.439 -66.995 1.00 43.04 196 ASN D N 1
ATOM 9990 C CA . ASN D 1 196 ? 52.188 -15.475 -66.133 1.00 43.05 196 ASN D CA 1
ATOM 9991 C C . ASN D 1 196 ? 51.040 -16.113 -65.350 1.00 36.58 196 ASN D C 1
ATOM 9992 O O . ASN D 1 196 ? 49.928 -15.596 -65.317 1.00 46.92 196 ASN D O 1
ATOM 9997 N N . ALA D 1 197 ? 51.302 -17.281 -64.778 1.00 42.69 197 ALA D N 1
ATOM 9998 C CA . ALA D 1 197 ? 50.300 -17.993 -63.990 1.00 42.35 197 ALA D CA 1
ATOM 9999 C C . ALA D 1 197 ? 50.293 -17.447 -62.566 1.00 35.82 197 ALA D C 1
ATOM 10000 O O . ALA D 1 197 ? 51.335 -17.113 -62.031 1.00 29.68 197 ALA D O 1
ATOM 10002 N N . ASP D 1 198 ? 49.101 -17.246 -61.998 1.00 36.87 198 ASP D N 1
ATOM 10003 C CA . ASP D 1 198 ? 48.982 -16.975 -60.561 1.00 31.56 198 ASP D CA 1
ATOM 10004 C C . ASP D 1 198 ? 48.909 -18.256 -59.758 1.00 25.86 198 ASP D C 1
ATOM 10005 O O . ASP D 1 198 ? 49.381 -18.325 -58.633 1.00 27.41 198 ASP D O 1
ATOM 10010 N N . PHE D 1 199 ? 48.320 -19.288 -60.334 1.00 24.51 199 PHE D N 1
ATOM 10011 C CA . PHE D 1 199 ? 48.169 -20.582 -59.747 1.00 21.47 199 PHE D CA 1
ATOM 10012 C C . PHE D 1 199 ? 48.510 -21.654 -60.762 1.00 23.03 199 PHE D C 1
ATOM 10013 O O . PHE D 1 199 ? 48.175 -21.511 -61.947 1.00 27.91 199 PHE D O 1
ATOM 10021 N N . LEU D 1 200 ? 49.179 -22.714 -60.299 1.00 26.97 200 LEU D N 1
ATOM 10022 C CA . LEU D 1 200 ? 49.458 -23.844 -61.193 1.00 30.49 200 LEU D CA 1
ATOM 10023 C C . LEU D 1 200 ? 49.374 -25.137 -60.415 1.00 22.84 200 LEU D C 1
ATOM 10024 O O . LEU D 1 200 ? 50.030 -25.254 -59.384 1.00 27.59 200 LEU D O 1
ATOM 10029 N N . SER D 1 201 ? 48.627 -26.120 -60.944 1.00 24.17 201 SER D N 1
ATOM 10030 C CA . SER D 1 201 ? 48.458 -27.426 -60.308 1.00 26.87 201 SER D CA 1
ATOM 10031 C C . SER D 1 201 ? 49.320 -28.513 -60.962 1.00 25.04 201 SER D C 1
ATOM 10032 O O . SER D 1 201 ? 49.428 -28.574 -62.192 1.00 22.30 201 SER D O 1
ATOM 10035 N N . PHE D 1 202 ? 49.806 -29.450 -60.142 1.00 22.50 202 PHE D N 1
ATOM 10036 C CA . PHE D 1 202 ? 50.410 -30.660 -60.711 1.00 22.92 202 PHE D CA 1
ATOM 10037 C C . PHE D 1 202 ? 50.238 -31.842 -59.749 1.00 28.24 202 PHE D C 1
ATOM 10038 O O . PHE D 1 202 ? 49.971 -31.665 -58.555 1.00 23.37 202 PHE D O 1
ATOM 10046 N N . SER D 1 203 ? 50.408 -33.059 -60.287 1.00 26.58 203 SER D N 1
ATOM 10047 C CA . SER D 1 203 ? 50.228 -34.323 -59.574 1.00 20.95 203 SER D CA 1
ATOM 10048 C C . SER D 1 203 ? 51.378 -35.256 -59.914 1.00 21.99 203 SER D C 1
ATOM 10049 O O . SER D 1 203 ? 51.620 -35.529 -61.097 1.00 19.90 203 SER D O 1
ATOM 10052 N N . ALA D 1 204 ? 52.056 -35.727 -58.861 1.00 22.53 204 ALA D N 1
ATOM 10053 C CA . ALA D 1 204 ? 53.322 -36.422 -58.985 1.00 23.09 204 ALA D CA 1
ATOM 10054 C C . ALA D 1 204 ? 53.159 -37.659 -59.840 1.00 21.29 204 ALA D C 1
ATOM 10055 O O . ALA D 1 204 ? 54.036 -37.973 -60.640 1.00 27.49 204 ALA D O 1
ATOM 10057 N N . HIS D 1 205 ? 52.045 -38.347 -59.730 1.00 24.60 205 HIS D N 1
ATOM 10058 C CA . HIS D 1 205 ? 51.966 -39.680 -60.401 1.00 22.76 205 HIS D CA 1
ATOM 10059 C C . HIS D 1 205 ? 51.739 -39.568 -61.885 1.00 18.49 205 HIS D C 1
ATOM 10060 O O . HIS D 1 205 ? 51.641 -40.574 -62.577 1.00 22.71 205 HIS D O 1
ATOM 10091 N N . PHE D 1 207 ? 54.128 -37.803 -63.448 1.00 22.64 207 PHE D N 1
ATOM 10092 C CA . PHE D 1 207 ? 55.572 -37.765 -63.881 1.00 26.44 207 PHE D CA 1
ATOM 10093 C C . PHE D 1 207 ? 56.487 -38.641 -63.025 1.00 31.56 207 PHE D C 1
ATOM 10094 O O . PHE D 1 207 ? 57.603 -38.231 -62.641 1.00 37.75 207 PHE D O 1
ATOM 10102 N N . HIS D 1 208 ? 56.027 -39.894 -62.813 1.00 32.20 208 HIS D N 1
ATOM 10103 C CA . HIS D 1 208 ? 56.834 -40.972 -62.233 1.00 25.13 208 HIS D CA 1
ATOM 10104 C C . HIS D 1 208 ? 57.141 -40.787 -60.746 1.00 27.19 208 HIS D C 1
ATOM 10105 O O . HIS D 1 208 ? 58.139 -41.324 -60.250 1.00 28.30 208 HIS D O 1
ATOM 10112 N N . GLY D 1 209 ? 56.269 -40.051 -60.039 1.00 25.20 209 GLY D N 1
ATOM 10113 C CA . GLY D 1 209 ? 56.230 -40.061 -58.593 1.00 22.18 209 GLY D CA 1
ATOM 10114 C C . GLY D 1 209 ? 55.001 -40.843 -58.078 1.00 18.28 209 GLY D C 1
ATOM 10115 O O . GLY D 1 209 ? 54.164 -41.315 -58.843 1.00 19.36 209 GLY D O 1
ATOM 10116 N N . PRO D 1 210 ? 54.848 -40.954 -56.777 1.00 20.97 210 PRO D N 1
ATOM 10117 C CA . PRO D 1 210 ? 53.704 -41.746 -56.237 1.00 21.46 210 PRO D CA 1
ATOM 10118 C C . PRO D 1 210 ? 52.373 -41.009 -56.328 1.00 22.18 210 PRO D C 1
ATOM 10119 O O . PRO D 1 210 ? 52.318 -39.759 -56.269 1.00 23.94 210 PRO D O 1
ATOM 10123 N N . LYS D 1 211 ? 51.298 -41.796 -56.477 1.00 21.92 211 LYS D N 1
ATOM 10124 C CA . LYS D 1 211 ? 49.934 -41.308 -56.329 1.00 23.55 211 LYS D CA 1
ATOM 10125 C C . LYS D 1 211 ? 49.730 -40.734 -54.916 1.00 32.50 211 LYS D C 1
ATOM 10126 O O . LYS D 1 211 ? 50.373 -41.161 -53.972 1.00 27.32 211 LYS D O 1
ATOM 10132 N N . GLY D 1 212 ? 48.868 -39.722 -54.781 1.00 37.62 212 GLY D N 1
ATOM 10133 C CA . GLY D 1 212 ? 48.556 -39.155 -53.459 1.00 28.24 212 GLY D CA 1
ATOM 10134 C C . GLY D 1 212 ? 49.447 -38.017 -52.989 1.00 31.20 212 GLY D C 1
ATOM 10135 O O . GLY D 1 212 ? 49.592 -37.816 -51.765 1.00 35.89 212 GLY D O 1
ATOM 10136 N N . ILE D 1 213 ? 50.105 -37.300 -53.911 1.00 22.36 213 ILE D N 1
ATOM 10137 C CA . ILE D 1 213 ? 50.755 -36.049 -53.575 1.00 21.15 213 ILE D CA 1
ATOM 10138 C C . ILE D 1 213 ? 50.790 -35.153 -54.822 1.00 26.24 213 ILE D C 1
ATOM 10139 O O . ILE D 1 213 ? 50.893 -35.622 -55.963 1.00 27.72 213 ILE D O 1
ATOM 10144 N N . GLY D 1 214 ? 50.620 -33.871 -54.590 1.00 36.86 214 GLY D N 1
ATOM 10145 C CA . GLY D 1 214 ? 50.672 -32.888 -55.641 1.00 29.37 214 GLY D CA 1
ATOM 10146 C C . GLY D 1 214 ? 51.181 -31.584 -55.110 1.00 31.39 214 GLY D C 1
ATOM 10147 O O . GLY D 1 214 ? 51.705 -31.513 -53.975 1.00 22.78 214 GLY D O 1
ATOM 10148 N N . GLY D 1 215 ? 50.967 -30.546 -55.926 1.00 30.40 215 GLY D N 1
ATOM 10149 C CA . GLY D 1 215 ? 51.464 -29.214 -55.644 1.00 32.61 215 GLY D CA 1
ATOM 10150 C C . GLY D 1 215 ? 50.585 -28.130 -56.218 1.00 29.79 215 GLY D C 1
ATOM 10151 O O . GLY D 1 215 ? 49.919 -28.319 -57.241 1.00 34.52 215 GLY D O 1
ATOM 10152 N N . LEU D 1 216 ? 50.541 -26.995 -55.515 1.00 31.28 216 LEU D N 1
ATOM 10153 C CA . LEU D 1 216 ? 49.929 -25.767 -56.024 1.00 34.37 216 LEU D CA 1
ATOM 10154 C C . LEU D 1 216 ? 50.932 -24.648 -55.924 1.00 24.25 216 LEU D C 1
ATOM 10155 O O . LEU D 1 216 ? 51.315 -24.238 -54.818 1.00 29.71 216 LEU D O 1
ATOM 10160 N N . TYR D 1 217 ? 51.366 -24.147 -57.075 1.00 23.77 217 TYR D N 1
ATOM 10161 C CA . TYR D 1 217 ? 52.142 -22.932 -57.144 1.00 25.33 217 TYR D CA 1
ATOM 10162 C C . TYR D 1 217 ? 51.215 -21.746 -56.919 1.00 20.18 217 TYR D C 1
ATOM 10163 O O . TYR D 1 217 ? 50.148 -21.667 -57.539 1.00 37.09 217 TYR D O 1
ATOM 10172 N N . ILE D 1 218 ? 51.587 -20.888 -56.010 1.00 29.28 218 ILE D N 1
ATOM 10173 C CA . ILE D 1 218 ? 50.902 -19.631 -55.769 1.00 30.05 218 ILE D CA 1
ATOM 10174 C C . ILE D 1 218 ? 51.890 -18.514 -55.974 1.00 23.57 218 ILE D C 1
ATOM 10175 O O . ILE D 1 218 ? 52.895 -18.413 -55.243 1.00 35.06 218 ILE D O 1
ATOM 10180 N N . ARG D 1 219 ? 51.556 -17.593 -56.882 1.00 31.44 219 ARG D N 1
ATOM 10181 C CA . ARG D 1 219 ? 52.441 -16.463 -57.181 1.00 40.30 219 ARG D CA 1
ATOM 10182 C C . ARG D 1 219 ? 52.501 -15.565 -55.961 1.00 44.89 219 ARG D C 1
ATOM 10183 O O . ARG D 1 219 ? 51.498 -15.413 -55.243 1.00 31.24 219 ARG D O 1
ATOM 10191 N N . SER D 1 220 ? 53.679 -14.975 -55.727 1.00 37.54 220 SER D N 1
ATOM 10192 C CA . SER D 1 220 ? 53.893 -14.121 -54.565 1.00 39.47 220 SER D CA 1
ATOM 10193 C C . SER D 1 220 ? 52.827 -13.030 -54.430 1.00 44.50 220 SER D C 1
ATOM 10194 O O . SER D 1 220 ? 52.494 -12.326 -55.398 1.00 36.91 220 SER D O 1
ATOM 10197 N N . GLY D 1 221 ? 52.298 -12.845 -53.204 1.00 41.50 221 GLY D N 1
ATOM 10198 C CA . GLY D 1 221 ? 51.310 -11.781 -53.020 1.00 43.55 221 GLY D CA 1
ATOM 10199 C C . GLY D 1 221 ? 49.878 -12.123 -53.409 1.00 42.33 221 GLY D C 1
ATOM 10200 O O . GLY D 1 221 ? 48.969 -11.315 -53.175 1.00 47.44 221 GLY D O 1
ATOM 10201 N N . VAL D 1 222 ? 49.667 -13.201 -54.116 1.00 34.91 222 VAL D N 1
ATOM 10202 C CA . VAL D 1 222 ? 48.319 -13.651 -54.427 1.00 44.61 222 VAL D CA 1
ATOM 10203 C C . VAL D 1 222 ? 47.768 -14.390 -53.200 1.00 34.13 222 VAL D C 1
ATOM 10204 O O . VAL D 1 222 ? 48.430 -15.273 -52.668 1.00 48.16 222 VAL D O 1
ATOM 10208 N N . GLY D 1 223 ? 46.588 -14.025 -52.738 1.00 45.97 223 GLY D N 1
ATOM 10209 C CA . GLY D 1 223 ? 45.996 -14.678 -51.580 1.00 36.10 223 GLY D CA 1
ATOM 10210 C C . GLY D 1 223 ? 45.140 -15.839 -52.011 1.00 35.17 223 GLY D C 1
ATOM 10211 O O . GLY D 1 223 ? 44.787 -15.928 -53.187 1.00 38.00 223 GLY D O 1
ATOM 10212 N N . LEU D 1 224 ? 44.890 -16.813 -51.096 1.00 28.33 224 LEU D N 1
ATOM 10213 C CA . LEU D 1 224 ? 44.108 -17.997 -51.404 1.00 25.61 224 LEU D CA 1
ATOM 10214 C C . LEU D 1 224 ? 43.696 -18.642 -50.082 1.00 35.35 224 LEU D C 1
ATOM 10215 O O . LEU D 1 224 ? 44.396 -19.522 -49.572 1.00 38.25 224 LEU D O 1
ATOM 10220 N N . THR D 1 225 ? 42.510 -18.297 -49.598 1.00 41.77 225 THR D N 1
ATOM 10221 C CA . THR D 1 225 ? 42.034 -18.819 -48.320 1.00 31.97 225 THR D CA 1
ATOM 10222 C C . THR D 1 225 ? 42.188 -20.350 -48.286 1.00 25.49 225 THR D C 1
ATOM 10223 O O . THR D 1 225 ? 41.782 -21.033 -49.227 1.00 29.17 225 THR D O 1
ATOM 10227 N N . PRO D 1 226 ? 42.826 -20.918 -47.245 1.00 35.98 226 PRO D N 1
ATOM 10228 C CA . PRO D 1 226 ? 43.091 -22.356 -47.227 1.00 36.40 226 PRO D CA 1
ATOM 10229 C C . PRO D 1 226 ? 41.833 -23.191 -47.402 1.00 28.78 226 PRO D C 1
ATOM 10230 O O . PRO D 1 226 ? 40.749 -22.847 -46.905 1.00 30.85 226 PRO D O 1
ATOM 10234 N N . LEU D 1 227 ? 42.028 -24.319 -48.066 1.00 26.21 227 LEU D N 1
ATOM 10235 C CA . LEU D 1 227 ? 41.065 -25.401 -48.116 1.00 32.28 227 LEU D CA 1
ATOM 10236 C C . LEU D 1 227 ? 41.226 -26.331 -46.913 1.00 35.14 227 LEU D C 1
ATOM 10237 O O . LEU D 1 227 ? 40.270 -26.971 -46.535 1.00 29.83 227 LEU D O 1
ATOM 10242 N N . PHE D 1 228 ? 42.461 -26.530 -46.424 1.00 27.86 228 PHE D N 1
ATOM 10243 C CA . PHE D 1 228 ? 42.753 -27.211 -45.161 1.00 33.60 228 PHE D CA 1
ATOM 10244 C C . PHE D 1 228 ? 43.196 -26.179 -44.140 1.00 34.18 228 PHE D C 1
ATOM 10245 O O . PHE D 1 228 ? 44.335 -25.710 -44.181 1.00 30.03 228 PHE D O 1
ATOM 10253 N N . HIS D 1 229 ? 42.312 -25.803 -43.268 1.00 29.36 229 HIS D N 1
ATOM 10254 C CA . HIS D 1 229 ? 42.575 -24.960 -42.138 1.00 32.94 229 HIS D CA 1
ATOM 10255 C C . HIS D 1 229 ? 43.182 -25.787 -41.003 1.00 42.29 229 HIS D C 1
ATOM 10256 O O . HIS D 1 229 ? 42.968 -27.009 -40.877 1.00 35.40 229 HIS D O 1
ATOM 10263 N N . GLY D 1 230 ? 43.868 -25.078 -40.121 1.00 32.42 230 GLY D N 1
ATOM 10264 C CA . GLY D 1 230 ? 44.460 -25.719 -38.964 1.00 42.25 230 GLY D CA 1
ATOM 10265 C C . GLY D 1 230 ? 45.668 -24.928 -38.588 1.00 34.37 230 GLY D C 1
ATOM 10266 O O . GLY D 1 230 ? 46.118 -24.990 -37.458 1.00 50.26 230 GLY D O 1
ATOM 10267 N N . GLY D 1 231 ? 46.112 -24.111 -39.559 1.00 55.14 231 GLY D N 1
ATOM 10268 C CA . GLY D 1 231 ? 47.268 -23.251 -39.428 1.00 56.40 231 GLY D CA 1
ATOM 10269 C C . GLY D 1 231 ? 48.553 -24.032 -39.634 1.00 50.14 231 GLY D C 1
ATOM 10270 O O . GLY D 1 231 ? 48.598 -25.071 -40.314 1.00 63.80 231 GLY D O 1
ATOM 10271 N N . GLU D 1 232 ? 49.610 -23.510 -39.036 1.00 46.82 232 GLU D N 1
ATOM 10272 C CA . GLU D 1 232 ? 50.880 -24.205 -39.041 1.00 49.63 232 GLU D CA 1
ATOM 10273 C C . GLU D 1 232 ? 51.410 -24.506 -40.422 1.00 40.08 232 GLU D C 1
ATOM 10274 O O . GLU D 1 232 ? 52.111 -23.703 -40.990 1.00 45.90 232 GLU D O 1
ATOM 10280 N N . HIS D 1 233 ? 51.132 -25.705 -40.927 1.00 36.75 233 HIS D N 1
ATOM 10281 C CA . HIS D 1 233 ? 51.961 -26.267 -41.992 1.00 28.79 233 HIS D CA 1
ATOM 10282 C C . HIS D 1 233 ? 51.906 -25.469 -43.283 1.00 36.09 233 HIS D C 1
ATOM 10283 O O . HIS D 1 233 ? 50.917 -24.784 -43.602 1.00 30.47 233 HIS D O 1
ATOM 10290 N N . MET D 1 234 ? 53.010 -25.576 -44.025 1.00 34.51 234 MET D N 1
ATOM 10291 C CA . MET D 1 234 ? 53.114 -24.952 -45.338 1.00 29.83 234 MET D CA 1
ATOM 10292 C C . MET D 1 234 ? 52.827 -23.462 -45.250 1.00 32.13 234 MET D C 1
ATOM 10293 O O . MET D 1 234 ? 51.897 -22.968 -45.878 1.00 27.73 234 MET D O 1
ATOM 10298 N N . ASN D 1 235 ? 53.608 -22.766 -44.419 1.00 38.81 235 ASN D N 1
ATOM 10299 C CA . ASN D 1 235 ? 53.484 -21.327 -44.204 1.00 44.98 235 ASN D CA 1
ATOM 10300 C C . ASN D 1 235 ? 52.071 -20.934 -43.808 1.00 38.22 235 ASN D C 1
ATOM 10301 O O . ASN D 1 235 ? 51.646 -19.843 -44.149 1.00 36.69 235 ASN D O 1
ATOM 10306 N N . GLY D 1 236 ? 51.345 -21.800 -43.079 1.00 40.21 236 GLY D N 1
ATOM 10307 C CA . GLY D 1 236 ? 49.948 -21.523 -42.731 1.00 30.09 236 GLY D CA 1
ATOM 10308 C C . GLY D 1 236 ? 48.948 -21.676 -43.882 1.00 34.39 236 GLY D C 1
ATOM 10309 O O . GLY D 1 236 ? 47.752 -21.438 -43.686 1.00 33.66 236 GLY D O 1
ATOM 10310 N N . ARG D 1 237 ? 49.378 -22.058 -45.084 1.00 32.58 237 ARG D N 1
ATOM 10311 C CA . ARG D 1 237 ? 48.432 -22.122 -46.199 1.00 26.02 237 ARG D CA 1
ATOM 10312 C C . ARG D 1 237 ? 47.728 -23.472 -46.363 1.00 28.97 237 ARG D C 1
ATOM 10313 O O . ARG D 1 237 ? 46.682 -23.523 -47.025 1.00 37.61 237 ARG D O 1
ATOM 10321 N N . ARG D 1 238 ? 48.254 -24.551 -45.774 1.00 25.28 238 ARG D N 1
ATOM 10322 C CA . ARG D 1 238 ? 47.709 -25.892 -46.028 1.00 25.25 238 ARG D CA 1
ATOM 10323 C C . ARG D 1 238 ? 48.081 -26.749 -44.820 1.00 24.89 238 ARG D C 1
ATOM 10324 O O . ARG D 1 238 ? 49.196 -27.273 -44.717 1.00 25.83 238 ARG D O 1
ATOM 10332 N N . SER D 1 239 ? 47.138 -26.985 -43.950 1.00 22.10 239 SER D N 1
ATOM 10333 C CA . SER D 1 239 ? 47.486 -27.632 -42.694 1.00 25.89 239 SER D CA 1
ATOM 10334 C C . SER D 1 239 ? 47.530 -29.154 -42.871 1.00 34.87 239 SER D C 1
ATOM 10335 O O . SER D 1 239 ? 46.880 -29.713 -43.750 1.00 42.41 239 SER D O 1
ATOM 10338 N N . GLY D 1 240 ? 48.251 -29.819 -41.967 1.00 36.28 240 GLY D N 1
ATOM 10339 C CA . GLY D 1 240 ? 48.389 -31.264 -41.998 1.00 30.25 240 GLY D CA 1
ATOM 10340 C C . GLY D 1 240 ? 49.813 -31.784 -41.928 1.00 27.19 240 GLY D C 1
ATOM 10341 O O . GLY D 1 240 ? 50.706 -31.327 -42.661 1.00 24.48 240 GLY D O 1
ATOM 10342 N N . THR D 1 241 ? 50.046 -32.785 -41.098 1.00 27.21 241 THR D N 1
ATOM 10343 C CA . THR D 1 241 ? 51.417 -33.289 -40.950 1.00 24.04 241 THR D CA 1
ATOM 10344 C C . THR D 1 241 ? 52.006 -33.717 -42.279 1.00 21.99 241 THR D C 1
ATOM 10345 O O . THR D 1 241 ? 51.348 -34.403 -43.036 1.00 26.27 241 THR D O 1
ATOM 10349 N N . LEU D 1 242 ? 53.243 -33.263 -42.590 1.00 24.12 242 LEU D N 1
ATOM 10350 C CA . LEU D 1 242 ? 53.773 -33.417 -43.928 1.00 23.75 242 LEU D CA 1
ATOM 10351 C C . LEU D 1 242 ? 53.938 -34.903 -44.269 1.00 21.96 242 LEU D C 1
ATOM 10352 O O . LEU D 1 242 ? 54.323 -35.694 -43.431 1.00 21.29 242 LEU D O 1
ATOM 10357 N N . ASN D 1 243 ? 53.651 -35.230 -45.533 1.00 20.48 243 ASN D N 1
ATOM 10358 C CA . ASN D 1 243 ? 53.852 -36.557 -46.096 1.00 19.61 243 ASN D CA 1
ATOM 10359 C C . ASN D 1 243 ? 55.321 -36.581 -46.507 1.00 20.38 243 ASN D C 1
ATOM 10360 O O . ASN D 1 243 ? 55.655 -36.496 -47.708 1.00 21.11 243 ASN D O 1
ATOM 10365 N N . VAL D 1 244 ? 56.201 -36.725 -45.488 1.00 19.36 244 VAL D N 1
ATOM 10366 C CA . VAL D 1 244 ? 57.648 -36.617 -45.734 1.00 22.06 244 VAL D CA 1
ATOM 10367 C C . VAL D 1 244 ? 58.117 -37.530 -46.885 1.00 26.21 244 VAL D C 1
ATOM 10368 O O . VAL D 1 244 ? 58.811 -37.045 -47.784 1.00 27.38 244 VAL D O 1
ATOM 10372 N N . PRO D 1 245 ? 57.828 -38.826 -46.887 1.00 25.35 245 PRO D N 1
ATOM 10373 C CA . PRO D 1 245 ? 58.397 -39.686 -47.947 1.00 26.82 245 PRO D CA 1
ATOM 10374 C C . PRO D 1 245 ? 58.036 -39.234 -49.353 1.00 26.19 245 PRO D C 1
ATOM 10375 O O . PRO D 1 245 ? 58.927 -39.088 -50.242 1.00 24.69 245 PRO D O 1
ATOM 10379 N N . TYR D 1 246 ? 56.779 -38.904 -49.547 1.00 25.42 246 TYR D N 1
ATOM 10380 C CA . TYR D 1 246 ? 56.293 -38.547 -50.872 1.00 21.66 246 TYR D CA 1
ATOM 10381 C C . TYR D 1 246 ? 56.779 -37.160 -51.283 1.00 23.34 246 TYR D C 1
ATOM 10382 O O . TYR D 1 246 ? 56.826 -36.898 -52.492 1.00 22.56 246 TYR D O 1
ATOM 10391 N N . ILE D 1 247 ? 57.073 -36.270 -50.308 1.00 22.34 247 ILE D N 1
ATOM 10392 C CA . ILE D 1 247 ? 57.642 -34.962 -50.594 1.00 16.09 247 ILE D CA 1
ATOM 10393 C C . ILE D 1 247 ? 59.027 -35.160 -51.193 1.00 18.10 247 ILE D C 1
ATOM 10394 O O . ILE D 1 247 ? 59.259 -34.698 -52.285 1.00 22.20 247 ILE D O 1
ATOM 10399 N N . VAL D 1 248 ? 59.860 -35.973 -50.532 1.00 22.92 248 VAL D N 1
ATOM 10400 C CA . VAL D 1 248 ? 61.193 -36.272 -51.035 1.00 32.65 248 VAL D CA 1
ATOM 10401 C C . VAL D 1 248 ? 61.085 -36.922 -52.399 1.00 23.76 248 VAL D C 1
ATOM 10402 O O . VAL D 1 248 ? 61.741 -36.483 -53.363 1.00 27.46 248 VAL D O 1
ATOM 10406 N N . GLY D 1 249 ? 60.206 -37.912 -52.516 1.00 31.00 249 GLY D N 1
ATOM 10407 C CA . GLY D 1 249 ? 60.038 -38.632 -53.778 1.00 32.37 249 GLY D CA 1
ATOM 10408 C C . GLY D 1 249 ? 59.586 -37.728 -54.922 1.00 38.30 249 GLY D C 1
ATOM 10409 O O . GLY D 1 249 ? 60.097 -37.825 -56.063 1.00 26.16 249 GLY D O 1
ATOM 10410 N N . MET D 1 250 ? 58.654 -36.804 -54.623 1.00 21.87 250 MET D N 1
ATOM 10411 C CA . MET D 1 250 ? 58.098 -35.982 -55.678 1.00 24.97 250 MET D CA 1
ATOM 10412 C C . MET D 1 250 ? 59.086 -34.961 -56.126 1.00 26.66 250 MET D C 1
ATOM 10413 O O . MET D 1 250 ? 59.124 -34.636 -57.308 1.00 27.09 250 MET D O 1
ATOM 10418 N N . GLY D 1 251 ? 59.851 -34.417 -55.176 1.00 28.05 251 GLY D N 1
ATOM 10419 C CA . GLY D 1 251 ? 60.965 -33.561 -55.535 1.00 27.68 251 GLY D CA 1
ATOM 10420 C C . GLY D 1 251 ? 61.890 -34.278 -56.505 1.00 38.86 251 GLY D C 1
ATOM 10421 O O . GLY D 1 251 ? 62.270 -33.721 -57.551 1.00 23.67 251 GLY D O 1
ATOM 10422 N N . GLU D 1 252 ? 62.280 -35.524 -56.162 1.00 30.63 252 GLU D N 1
ATOM 10423 C CA . GLU D 1 252 ? 63.179 -36.223 -57.070 1.00 35.21 252 GLU D CA 1
ATOM 10424 C C . GLU D 1 252 ? 62.525 -36.458 -58.417 1.00 34.97 252 GLU D C 1
ATOM 10425 O O . GLU D 1 252 ? 63.162 -36.248 -59.463 1.00 52.21 252 GLU D O 1
ATOM 10431 N N . ALA D 1 253 ? 61.248 -36.794 -58.405 1.00 31.38 253 ALA D N 1
ATOM 10432 C CA . ALA D 1 253 ? 60.500 -37.098 -59.621 1.00 28.48 253 ALA D CA 1
ATOM 10433 C C . ALA D 1 253 ? 60.452 -35.877 -60.542 1.00 29.04 253 ALA D C 1
ATOM 10434 O O . ALA D 1 253 ? 60.607 -36.009 -61.754 1.00 25.22 253 ALA D O 1
ATOM 10436 N N . MET D 1 254 ? 60.284 -34.677 -59.976 1.00 25.28 254 MET D N 1
ATOM 10437 C CA . MET D 1 254 ? 60.304 -33.440 -60.781 1.00 25.05 254 MET D CA 1
ATOM 10438 C C . MET D 1 254 ? 61.669 -33.199 -61.408 1.00 33.17 254 MET D C 1
ATOM 10439 O O . MET D 1 254 ? 61.792 -32.926 -62.614 1.00 41.14 254 MET D O 1
ATOM 10444 N N . LYS D 1 255 ? 62.714 -33.335 -60.604 1.00 29.72 255 LYS D N 1
ATOM 10445 C CA . LYS D 1 255 ? 64.057 -33.157 -61.107 1.00 33.73 255 LYS D CA 1
ATOM 10446 C C . LYS D 1 255 ? 64.326 -34.102 -62.296 1.00 34.03 255 LYS D C 1
ATOM 10447 O O . LYS D 1 255 ? 64.745 -33.662 -63.366 1.00 34.29 255 LYS D O 1
ATOM 10453 N N . LEU D 1 256 ? 64.043 -35.399 -62.132 1.00 36.95 256 LEU D N 1
ATOM 10454 C CA . LEU D 1 256 ? 64.218 -36.363 -63.229 1.00 39.88 256 LEU D CA 1
ATOM 10455 C C . LEU D 1 256 ? 63.296 -36.032 -64.423 1.00 44.39 256 LEU D C 1
ATOM 10456 O O . LEU D 1 256 ? 63.669 -36.239 -65.585 1.00 40.82 256 LEU D O 1
ATOM 10461 N N . ALA D 1 257 ? 62.087 -35.538 -64.159 1.00 38.62 257 ALA D N 1
ATOM 10462 C CA . ALA D 1 257 ? 61.127 -35.257 -65.235 1.00 39.47 257 ALA D CA 1
ATOM 10463 C C . ALA D 1 257 ? 61.664 -34.172 -66.160 1.00 46.13 257 ALA D C 1
ATOM 10464 O O . ALA D 1 257 ? 61.661 -34.320 -67.388 1.00 52.69 257 ALA D O 1
ATOM 10466 N N . VAL D 1 258 ? 62.161 -33.085 -65.576 1.00 46.91 258 VAL D N 1
ATOM 10467 C CA . VAL D 1 258 ? 62.696 -31.993 -66.368 1.00 48.00 258 VAL D CA 1
ATOM 10468 C C . VAL D 1 258 ? 64.012 -32.411 -67.007 1.00 45.30 258 VAL D C 1
ATOM 10469 O O . VAL D 1 258 ? 64.312 -31.990 -68.130 1.00 49.26 258 VAL D O 1
ATOM 10473 N N . GLU D 1 259 ? 64.806 -33.260 -66.343 1.00 45.95 259 GLU D N 1
ATOM 10474 C CA . GLU D 1 259 ? 66.062 -33.689 -66.961 1.00 45.89 259 GLU D CA 1
ATOM 10475 C C . GLU D 1 259 ? 65.796 -34.514 -68.209 1.00 41.95 259 GLU D C 1
ATOM 10476 O O . GLU D 1 259 ? 66.592 -34.511 -69.121 1.00 52.60 259 GLU D O 1
ATOM 10482 N N . HIS D 1 260 ? 64.649 -35.191 -68.273 1.00 45.74 260 HIS D N 1
ATOM 10483 C CA . HIS D 1 260 ? 64.338 -36.069 -69.381 1.00 42.02 260 HIS D CA 1
ATOM 10484 C C . HIS D 1 260 ? 63.460 -35.405 -70.407 1.00 39.03 260 HIS D C 1
ATOM 10485 O O . HIS D 1 260 ? 62.853 -36.121 -71.226 1.00 36.67 260 HIS D O 1
ATOM 10492 N N . LEU D 1 261 ? 63.378 -34.070 -70.381 1.00 39.32 261 LEU D N 1
ATOM 10493 C CA . LEU D 1 261 ? 62.553 -33.367 -71.362 1.00 38.28 261 LEU D CA 1
ATOM 10494 C C . LEU D 1 261 ? 63.105 -33.634 -72.758 1.00 37.60 261 LEU D C 1
ATOM 10495 O O . LEU D 1 261 ? 62.339 -33.955 -73.655 1.00 40.85 261 LEU D O 1
ATOM 10500 N N . ASP D 1 262 ? 64.435 -33.579 -72.931 1.00 39.77 262 ASP D N 1
ATOM 10501 C CA . ASP D 1 262 ? 65.051 -33.894 -74.228 1.00 47.08 262 ASP D CA 1
ATOM 10502 C C . ASP D 1 262 ? 64.718 -35.298 -74.696 1.00 40.26 262 ASP D C 1
ATOM 10503 O O . ASP D 1 262 ? 64.240 -35.478 -75.807 1.00 44.87 262 ASP D O 1
ATOM 10508 N N . TYR D 1 263 ? 64.940 -36.301 -73.854 1.00 40.94 263 TYR D N 1
ATOM 10509 C CA . TYR D 1 263 ? 64.591 -37.671 -74.225 1.00 39.42 263 TYR D CA 1
ATOM 10510 C C . TYR D 1 263 ? 63.104 -37.770 -74.510 1.00 43.63 263 TYR D C 1
ATOM 10511 O O . TYR D 1 263 ? 62.677 -38.477 -75.433 1.00 39.84 263 TYR D O 1
ATOM 10520 N N . GLU D 1 264 ? 62.296 -37.039 -73.746 1.00 33.51 264 GLU D N 1
ATOM 10521 C CA . GLU D 1 264 ? 60.863 -37.112 -73.947 1.00 34.36 264 GLU D CA 1
ATOM 10522 C C . GLU D 1 264 ? 60.486 -36.597 -75.322 1.00 33.10 264 GLU D C 1
ATOM 10523 O O . GLU D 1 264 ? 59.664 -37.207 -76.005 1.00 34.98 264 GLU D O 1
ATOM 10529 N N . LYS D 1 265 ? 61.087 -35.489 -75.771 1.00 43.73 265 LYS D N 1
ATOM 10530 C CA . LYS D 1 265 ? 60.703 -34.982 -77.078 1.00 41.03 265 LYS D CA 1
ATOM 10531 C C . LYS D 1 265 ? 61.339 -35.792 -78.209 1.00 39.73 265 LYS D C 1
ATOM 10532 O O . LYS D 1 265 ? 60.658 -36.162 -79.164 1.00 44.66 265 LYS D O 1
ATOM 10538 N N . GLU D 1 266 ? 62.624 -36.117 -78.088 1.00 42.76 266 GLU D N 1
ATOM 10539 C CA . GLU D 1 266 ? 63.343 -36.727 -79.193 1.00 43.38 266 GLU D CA 1
ATOM 10540 C C . GLU D 1 266 ? 63.124 -38.238 -79.282 1.00 46.73 266 GLU D C 1
ATOM 10541 O O . GLU D 1 266 ? 63.139 -38.777 -80.388 1.00 69.68 266 GLU D O 1
ATOM 10547 N N . VAL D 1 267 ? 62.927 -38.946 -78.183 1.00 43.38 267 VAL D N 1
ATOM 10548 C CA . VAL D 1 267 ? 62.821 -40.413 -78.207 1.00 55.53 267 VAL D CA 1
ATOM 10549 C C . VAL D 1 267 ? 61.382 -40.899 -78.001 1.00 46.27 267 VAL D C 1
ATOM 10550 O O . VAL D 1 267 ? 60.869 -41.691 -78.795 1.00 51.34 267 VAL D O 1
ATOM 10554 N N . VAL D 1 268 ? 60.736 -40.477 -76.914 1.00 43.57 268 VAL D N 1
ATOM 10555 C CA . VAL D 1 268 ? 59.344 -40.854 -76.654 1.00 42.40 268 VAL D CA 1
ATOM 10556 C C . VAL D 1 268 ? 58.430 -40.342 -77.765 1.00 44.94 268 VAL D C 1
ATOM 10557 O O . VAL D 1 268 ? 57.561 -41.064 -78.253 1.00 46.83 268 VAL D O 1
ATOM 10561 N N . GLY D 1 269 ? 58.617 -39.089 -78.181 1.00 53.19 269 GLY D N 1
ATOM 10562 C CA . GLY D 1 269 ? 57.818 -38.531 -79.259 1.00 47.10 269 GLY D CA 1
ATOM 10563 C C . GLY D 1 269 ? 58.006 -39.243 -80.586 1.00 47.31 269 GLY D C 1
ATOM 10564 O O . GLY D 1 269 ? 57.088 -39.310 -81.399 1.00 53.89 269 GLY D O 1
ATOM 10565 N N . LYS D 1 270 ? 59.224 -39.674 -80.876 1.00 49.00 270 LYS D N 1
ATOM 10566 C CA . LYS D 1 270 ? 59.430 -40.444 -82.110 1.00 49.37 270 LYS D CA 1
ATOM 10567 C C . LYS D 1 270 ? 58.807 -41.824 -81.961 1.00 42.74 270 LYS D C 1
ATOM 10568 O O . LYS D 1 270 ? 58.268 -42.363 -82.924 1.00 56.52 270 LYS D O 1
ATOM 10574 N N . LEU D 1 271 ? 58.836 -42.392 -80.751 1.00 41.73 271 LEU D N 1
ATOM 10575 C CA . LEU D 1 271 ? 58.131 -43.653 -80.533 1.00 45.82 271 LEU D CA 1
ATOM 10576 C C . LEU D 1 271 ? 56.631 -43.464 -80.713 1.00 44.25 271 LEU D C 1
ATOM 10577 O O . LEU D 1 271 ? 55.956 -44.294 -81.353 1.00 40.22 271 LEU D O 1
ATOM 10582 N N . ARG D 1 272 ? 56.114 -42.323 -80.232 1.00 43.12 272 ARG D N 1
ATOM 10583 C CA . ARG D 1 272 ? 54.706 -42.012 -80.385 1.00 31.52 272 ARG D CA 1
ATOM 10584 C C . ARG D 1 272 ? 54.348 -41.824 -81.835 1.00 36.30 272 ARG D C 1
ATOM 10585 O O . ARG D 1 272 ? 53.298 -42.312 -82.271 1.00 42.98 272 ARG D O 1
ATOM 10593 N N . ASP D 1 273 ? 55.232 -41.168 -82.613 1.00 36.52 273 ASP D N 1
ATOM 10594 C CA . ASP D 1 273 ? 54.960 -40.939 -84.013 1.00 42.04 273 ASP D CA 1
ATOM 10595 C C . ASP D 1 273 ? 55.025 -42.246 -84.788 1.00 53.93 273 ASP D C 1
ATOM 10596 O O . ASP D 1 273 ? 54.239 -42.460 -85.717 1.00 57.78 273 ASP D O 1
ATOM 10601 N N . LYS D 1 274 ? 55.978 -43.117 -84.424 1.00 48.41 274 LYS D N 1
ATOM 10602 C CA . LYS D 1 274 ? 56.082 -44.428 -85.045 1.00 50.32 274 LYS D CA 1
ATOM 10603 C C . LYS D 1 274 ? 54.793 -45.214 -84.889 1.00 42.95 274 LYS D C 1
ATOM 10604 O O . LYS D 1 274 ? 54.224 -45.682 -85.883 1.00 53.37 274 LYS D O 1
ATOM 10610 N N . LEU D 1 275 ? 54.297 -45.301 -83.665 1.00 52.93 275 LEU D N 1
ATOM 10611 C CA . LEU D 1 275 ? 53.023 -45.966 -83.405 1.00 54.31 275 LEU D CA 1
ATOM 10612 C C . LEU D 1 275 ? 51.886 -45.342 -84.208 1.00 53.03 275 LEU D C 1
ATOM 10613 O O . LEU D 1 275 ? 51.116 -46.055 -84.864 1.00 44.78 275 LEU D O 1
ATOM 10618 N N . GLU D 1 276 ? 51.763 -44.014 -84.165 1.00 48.68 276 GLU D N 1
ATOM 10619 C CA . GLU D 1 276 ? 50.632 -43.362 -84.810 1.00 45.96 276 GLU D CA 1
ATOM 10620 C C . GLU D 1 276 ? 50.657 -43.587 -86.312 1.00 43.95 276 GLU D C 1
ATOM 10621 O O . GLU D 1 276 ? 49.664 -44.015 -86.898 1.00 48.90 276 GLU D O 1
ATOM 10627 N N . GLU D 1 277 ? 51.805 -43.375 -86.955 1.00 49.31 277 GLU D N 1
ATOM 10628 C CA . GLU D 1 277 ? 51.870 -43.584 -88.391 1.00 52.31 277 GLU D CA 1
ATOM 10629 C C . GLU D 1 277 ? 51.561 -45.039 -88.767 1.00 45.96 277 GLU D C 1
ATOM 10630 O O . GLU D 1 277 ? 50.806 -45.314 -89.725 1.00 48.23 277 GLU D O 1
ATOM 10636 N N . ALA D 1 278 ? 52.069 -45.980 -87.978 1.00 48.46 278 ALA D N 1
ATOM 10637 C CA . ALA D 1 278 ? 51.775 -47.379 -88.311 1.00 47.79 278 ALA D CA 1
ATOM 10638 C C . ALA D 1 278 ? 50.279 -47.637 -88.176 1.00 43.58 278 ALA D C 1
ATOM 10639 O O . ALA D 1 278 ? 49.681 -48.313 -89.017 1.00 45.18 278 ALA D O 1
ATOM 10641 N N . LEU D 1 279 ? 49.656 -47.007 -87.178 1.00 47.61 279 LEU D N 1
ATOM 10642 C CA . LEU D 1 279 ? 48.225 -47.168 -86.944 1.00 46.79 279 LEU D CA 1
ATOM 10643 C C . LEU D 1 279 ? 47.415 -46.391 -87.985 1.00 50.58 279 LEU D C 1
ATOM 10644 O O . LEU D 1 279 ? 46.190 -46.542 -88.052 1.00 46.91 279 LEU D O 1
ATOM 10649 N N . LEU D 1 280 ? 48.036 -45.484 -88.740 1.00 48.18 280 LEU D N 1
ATOM 10650 C CA . LEU D 1 280 ? 47.225 -44.837 -89.747 1.00 51.92 280 LEU D CA 1
ATOM 10651 C C . LEU D 1 280 ? 47.274 -45.591 -91.049 1.00 54.03 280 LEU D C 1
ATOM 10652 O O . LEU D 1 280 ? 46.395 -45.390 -91.890 1.00 54.00 280 LEU D O 1
ATOM 10657 N N . LYS D 1 281 ? 48.179 -46.579 -91.178 1.00 58.66 281 LYS D N 1
ATOM 10658 C CA . LYS D 1 281 ? 48.109 -47.337 -92.425 1.00 60.34 281 LYS D CA 1
ATOM 10659 C C . LYS D 1 281 ? 46.914 -48.294 -92.441 1.00 54.59 281 LYS D C 1
ATOM 10660 O O . LYS D 1 281 ? 46.450 -48.646 -93.533 1.00 63.28 281 LYS D O 1
ATOM 10666 N N . ILE D 1 282 ? 46.339 -48.647 -91.284 1.00 58.02 282 ILE D N 1
ATOM 10667 C CA . ILE D 1 282 ? 45.089 -49.439 -91.295 1.00 58.65 282 ILE D CA 1
ATOM 10668 C C . ILE D 1 282 ? 44.012 -48.552 -91.898 1.00 55.39 282 ILE D C 1
ATOM 10669 O O . ILE D 1 282 ? 43.918 -47.383 -91.494 1.00 52.94 282 ILE D O 1
ATOM 10674 N N . PRO D 1 283 ? 43.087 -49.106 -92.698 1.00 55.98 283 PRO D N 1
ATOM 10675 C CA . PRO D 1 283 ? 42.217 -48.267 -93.545 1.00 60.67 283 PRO D CA 1
ATOM 10676 C C . PRO D 1 283 ? 41.483 -47.110 -92.832 1.00 65.87 283 PRO D C 1
ATOM 10677 O O . PRO D 1 283 ? 42.031 -46.006 -92.797 1.00 69.93 283 PRO D O 1
ATOM 10681 N N . ASP D 1 284 ? 40.304 -47.285 -92.249 1.00 62.95 284 ASP D N 1
ATOM 10682 C CA . ASP D 1 284 ? 39.615 -46.105 -91.712 1.00 67.69 284 ASP D CA 1
ATOM 10683 C C . ASP D 1 284 ? 39.976 -45.690 -90.288 1.00 62.32 284 ASP D C 1
ATOM 10684 O O . ASP D 1 284 ? 39.104 -45.506 -89.440 1.00 61.89 284 ASP D O 1
ATOM 10689 N N . VAL D 1 285 ? 41.254 -45.591 -89.996 1.00 58.17 285 VAL D N 1
ATOM 10690 C CA . VAL D 1 285 ? 41.721 -45.168 -88.692 1.00 58.77 285 VAL D CA 1
ATOM 10691 C C . VAL D 1 285 ? 42.174 -43.724 -88.824 1.00 58.65 285 VAL D C 1
ATOM 10692 O O . VAL D 1 285 ? 42.806 -43.360 -89.826 1.00 55.68 285 VAL D O 1
ATOM 10696 N N . MET D 1 286 ? 41.844 -42.904 -87.821 1.00 56.18 286 MET D N 1
ATOM 10697 C CA . MET D 1 286 ? 42.114 -41.468 -87.862 1.00 59.29 286 MET D CA 1
ATOM 10698 C C . MET D 1 286 ? 42.336 -40.910 -86.457 1.00 55.83 286 MET D C 1
ATOM 10699 O O . MET D 1 286 ? 41.622 -41.270 -85.516 1.00 53.59 286 MET D O 1
ATOM 10704 N N . VAL D 1 287 ? 43.338 -40.041 -86.336 1.00 52.00 287 VAL D N 1
ATOM 10705 C CA . VAL D 1 287 ? 43.654 -39.362 -85.082 1.00 54.96 287 VAL D CA 1
ATOM 10706 C C . VAL D 1 287 ? 42.604 -38.303 -84.764 1.00 53.59 287 VAL D C 1
ATOM 10707 O O . VAL D 1 287 ? 42.201 -37.532 -85.629 1.00 54.80 287 VAL D O 1
ATOM 10711 N N . VAL D 1 288 ? 42.170 -38.253 -83.511 1.00 52.01 288 VAL D N 1
ATOM 10712 C CA . VAL D 1 288 ? 41.161 -37.292 -83.081 1.00 54.12 288 VAL D CA 1
ATOM 10713 C C . VAL D 1 288 ? 41.893 -36.039 -82.626 1.00 48.76 288 VAL D C 1
ATOM 10714 O O . VAL D 1 288 ? 42.676 -36.065 -81.666 1.00 44.83 288 VAL D O 1
ATOM 10718 N N . GLY D 1 289 ? 41.749 -34.994 -83.392 1.00 55.41 289 GLY D N 1
ATOM 10719 C CA . GLY D 1 289 ? 42.270 -33.688 -83.053 1.00 57.87 289 GLY D CA 1
ATOM 10720 C C . GLY D 1 289 ? 43.495 -33.373 -83.886 1.00 62.13 289 GLY D C 1
ATOM 10721 O O . GLY D 1 289 ? 44.043 -34.221 -84.593 1.00 62.34 289 GLY D O 1
ATOM 10722 N N . ASP D 1 290 ? 43.985 -32.159 -83.697 1.00 63.19 290 ASP D N 1
ATOM 10723 C CA . ASP D 1 290 ? 45.170 -31.770 -84.423 1.00 62.48 290 ASP D CA 1
ATOM 10724 C C . ASP D 1 290 ? 46.345 -32.635 -83.975 1.00 59.81 290 ASP D C 1
ATOM 10725 O O . ASP D 1 290 ? 46.439 -33.062 -82.827 1.00 58.23 290 ASP D O 1
ATOM 10730 N N . ARG D 1 291 ? 47.248 -32.912 -84.901 1.00 62.53 291 ARG D N 1
ATOM 10731 C CA . ARG D 1 291 ? 48.379 -33.771 -84.610 1.00 53.68 291 ARG D CA 1
ATOM 10732 C C . ARG D 1 291 ? 49.637 -32.968 -84.344 1.00 57.01 291 ARG D C 1
ATOM 10733 O O . ARG D 1 291 ? 50.686 -33.555 -84.027 1.00 53.92 291 ARG D O 1
ATOM 10741 N N . ILE D 1 292 ? 49.543 -31.643 -84.379 1.00 58.09 292 ILE D N 1
ATOM 10742 C CA . ILE D 1 292 ? 50.692 -30.804 -84.109 1.00 65.22 292 ILE D CA 1
ATOM 10743 C C . ILE D 1 292 ? 50.457 -30.116 -82.763 1.00 66.21 292 ILE D C 1
ATOM 10744 O O . ILE D 1 292 ? 49.317 -29.898 -82.344 1.00 72.89 292 ILE D O 1
ATOM 10749 N N . HIS D 1 293 ? 51.535 -29.724 -82.105 1.00 57.29 293 HIS D N 1
ATOM 10750 C CA . HIS D 1 293 ? 51.435 -28.992 -80.851 1.00 55.85 293 HIS D CA 1
ATOM 10751 C C . HIS D 1 293 ? 50.634 -29.772 -79.808 1.00 49.00 293 HIS D C 1
ATOM 10752 O O . HIS D 1 293 ? 49.631 -29.347 -79.255 1.00 49.80 293 HIS D O 1
ATOM 10759 N N . ARG D 1 294 ? 51.108 -30.962 -79.579 1.00 45.23 294 ARG D N 1
ATOM 10760 C CA . ARG D 1 294 ? 50.599 -31.773 -78.527 1.00 50.33 294 ARG D CA 1
ATOM 10761 C C . ARG D 1 294 ? 51.863 -32.204 -77.838 1.00 49.24 294 ARG D C 1
ATOM 10762 O O . ARG D 1 294 ? 52.961 -31.984 -78.351 1.00 52.73 294 ARG D O 1
ATOM 10770 N N . VAL D 1 295 ? 51.712 -32.719 -76.635 1.00 45.49 295 VAL D N 1
ATOM 10771 C CA . VAL D 1 295 ? 52.811 -33.252 -75.850 1.00 35.25 295 VAL D CA 1
ATOM 10772 C C . VAL D 1 295 ? 53.342 -34.445 -76.620 1.00 39.38 295 VAL D C 1
ATOM 10773 O O . VAL D 1 295 ? 52.618 -34.983 -77.469 1.00 37.51 295 VAL D O 1
ATOM 10777 N N . PRO D 1 296 ? 54.599 -34.852 -76.418 1.00 44.50 296 PRO D N 1
ATOM 10778 C CA . PRO D 1 296 ? 55.178 -35.906 -77.280 1.00 43.86 296 PRO D CA 1
ATOM 10779 C C . PRO D 1 296 ? 54.623 -37.320 -77.033 1.00 41.18 296 PRO D C 1
ATOM 10780 O O . PRO D 1 296 ? 54.812 -38.175 -77.909 1.00 45.43 296 PRO D O 1
ATOM 10784 N N . ASN D 1 297 ? 53.925 -37.604 -75.927 1.00 31.73 297 ASN D N 1
ATOM 10785 C CA . ASN D 1 297 ? 53.722 -39.006 -75.562 1.00 28.03 297 ASN D CA 1
ATOM 10786 C C . ASN D 1 297 ? 52.370 -39.571 -75.972 1.00 29.18 297 ASN D C 1
ATOM 10787 O O . ASN D 1 297 ? 52.145 -40.763 -75.777 1.00 30.89 297 ASN D O 1
ATOM 10792 N N . THR D 1 298 ? 51.465 -38.764 -76.481 1.00 32.42 298 THR D N 1
ATOM 10793 C CA . THR D 1 298 ? 50.073 -39.137 -76.564 1.00 33.56 298 THR D CA 1
ATOM 10794 C C . THR D 1 298 ? 49.609 -39.221 -77.995 1.00 36.11 298 THR D C 1
ATOM 10795 O O . THR D 1 298 ? 49.938 -38.357 -78.810 1.00 37.09 298 THR D O 1
ATOM 10799 N N . THR D 1 299 ? 48.854 -40.271 -78.288 1.00 37.17 299 THR D N 1
ATOM 10800 C CA . THR D 1 299 ? 48.069 -40.338 -79.506 1.00 44.05 299 THR D CA 1
ATOM 10801 C C . THR D 1 299 ? 46.646 -40.822 -79.192 1.00 39.73 299 THR D C 1
ATOM 10802 O O . THR D 1 299 ? 46.448 -41.707 -78.363 1.00 36.58 299 THR D O 1
ATOM 10806 N N . LEU D 1 300 ? 45.678 -40.254 -79.868 1.00 41.83 300 LEU D N 1
ATOM 10807 C CA . LEU D 1 300 ? 44.269 -40.614 -79.683 1.00 43.77 300 LEU D CA 1
ATOM 10808 C C . LEU D 1 300 ? 43.646 -41.028 -81.018 1.00 45.52 300 LEU D C 1
ATOM 10809 O O . LEU D 1 300 ? 43.372 -40.157 -81.838 1.00 47.18 300 LEU D O 1
ATOM 10814 N N . VAL D 1 301 ? 43.443 -42.338 -81.276 1.00 47.37 301 VAL D N 1
ATOM 10815 C CA . VAL D 1 301 ? 42.944 -42.792 -82.589 1.00 53.98 301 VAL D CA 1
ATOM 10816 C C . VAL D 1 301 ? 41.526 -43.351 -82.497 1.00 55.45 301 VAL D C 1
ATOM 10817 O O . VAL D 1 301 ? 41.176 -44.028 -81.530 1.00 49.71 301 VAL D O 1
ATOM 10821 N N . SER D 1 302 ? 40.734 -43.115 -83.545 1.00 55.46 302 SER D N 1
ATOM 10822 C CA . SER D 1 302 ? 39.396 -43.663 -83.713 1.00 60.26 302 SER D CA 1
ATOM 10823 C C . SER D 1 302 ? 39.360 -44.589 -84.924 1.00 62.39 302 SER D C 1
ATOM 10824 O O . SER D 1 302 ? 39.942 -44.279 -85.970 1.00 66.12 302 SER D O 1
ATOM 10827 N N . VAL D 1 303 ? 38.648 -45.709 -84.778 1.00 58.37 303 VAL D N 1
ATOM 10828 C CA . VAL D 1 303 ? 38.528 -46.750 -85.798 1.00 65.94 303 VAL D CA 1
ATOM 10829 C C . VAL D 1 303 ? 37.057 -47.025 -86.125 1.00 66.05 303 VAL D C 1
ATOM 10830 O O . VAL D 1 303 ? 36.221 -47.136 -85.220 1.00 65.78 303 VAL D O 1
ATOM 10834 N N . ARG D 1 304 ? 36.741 -47.053 -87.426 1.00 66.59 304 ARG D N 1
ATOM 10835 C CA . ARG D 1 304 ? 35.430 -47.372 -88.008 1.00 72.29 304 ARG D CA 1
ATOM 10836 C C . ARG D 1 304 ? 34.179 -47.350 -87.131 1.00 72.35 304 ARG D C 1
ATOM 10837 O O . ARG D 1 304 ? 33.605 -46.301 -86.815 1.00 75.73 304 ARG D O 1
ATOM 10845 N N . GLY D 1 305 ? 33.717 -48.564 -86.844 1.00 71.62 305 GLY D N 1
ATOM 10846 C CA . GLY D 1 305 ? 32.496 -48.871 -86.143 1.00 74.39 305 GLY D CA 1
ATOM 10847 C C . GLY D 1 305 ? 32.852 -49.667 -84.911 1.00 72.78 305 GLY D C 1
ATOM 10848 O O . GLY D 1 305 ? 32.011 -49.890 -84.036 1.00 75.32 305 GLY D O 1
ATOM 10849 N N . ILE D 1 306 ? 34.118 -50.071 -84.823 1.00 69.10 306 ILE D N 1
ATOM 10850 C CA . ILE D 1 306 ? 34.624 -50.706 -83.619 1.00 65.67 306 ILE D CA 1
ATOM 10851 C C . ILE D 1 306 ? 34.904 -49.554 -82.674 1.00 66.67 306 ILE D C 1
ATOM 10852 O O . ILE D 1 306 ? 35.619 -48.614 -83.011 1.00 73.36 306 ILE D O 1
ATOM 10857 N N . GLU D 1 307 ? 34.286 -49.556 -81.526 1.00 69.69 307 GLU D N 1
ATOM 10858 C CA . GLU D 1 307 ? 34.555 -48.402 -80.678 1.00 64.23 307 GLU D CA 1
ATOM 10859 C C . GLU D 1 307 ? 35.731 -48.683 -79.756 1.00 54.02 307 GLU D C 1
ATOM 10860 O O . GLU D 1 307 ? 36.306 -49.774 -79.751 1.00 53.96 307 GLU D O 1
ATOM 10866 N N . GLY D 1 308 ? 36.078 -47.675 -78.959 1.00 48.64 308 GLY D N 1
ATOM 10867 C CA . GLY D 1 308 ? 37.290 -47.765 -78.174 1.00 47.18 308 GLY D CA 1
ATOM 10868 C C . GLY D 1 308 ? 37.277 -48.864 -77.131 1.00 45.64 308 GLY D C 1
ATOM 10869 O O . GLY D 1 308 ? 38.192 -49.688 -77.103 1.00 46.90 308 GLY D O 1
ATOM 10870 N N . GLU D 1 309 ? 36.181 -49.024 -76.406 1.00 47.08 309 GLU D N 1
ATOM 10871 C CA . GLU D 1 309 ? 36.140 -50.041 -75.357 1.00 48.51 309 GLU D CA 1
ATOM 10872 C C . GLU D 1 309 ? 36.356 -51.474 -75.881 1.00 49.27 309 GLU D C 1
ATOM 10873 O O . GLU D 1 309 ? 36.932 -52.302 -75.175 1.00 49.50 309 GLU D O 1
ATOM 10879 N N . ALA D 1 310 ? 35.882 -51.798 -77.078 1.00 52.47 310 ALA D N 1
ATOM 10880 C CA . ALA D 1 310 ? 36.124 -53.132 -77.616 1.00 53.28 310 ALA D CA 1
ATOM 10881 C C . ALA D 1 310 ? 37.611 -53.356 -77.856 1.00 50.36 310 ALA D C 1
ATOM 10882 O O . ALA D 1 310 ? 38.176 -54.374 -77.430 1.00 48.60 310 ALA D O 1
ATOM 10884 N N . MET D 1 311 ? 38.267 -52.377 -78.513 1.00 48.62 311 MET D N 1
ATOM 10885 C CA . MET D 1 311 ? 39.705 -52.469 -78.741 1.00 44.25 311 MET D CA 1
ATOM 10886 C C . MET D 1 311 ? 40.461 -52.491 -77.408 1.00 40.91 311 MET D C 1
ATOM 10887 O O . MET D 1 311 ? 41.455 -53.208 -77.261 1.00 39.61 311 MET D O 1
ATOM 10892 N N . LEU D 1 312 ? 39.986 -51.763 -76.417 1.00 41.03 312 LEU D N 1
ATOM 10893 C CA . LEU D 1 312 ? 40.652 -51.727 -75.120 1.00 40.25 312 LEU D CA 1
ATOM 10894 C C . LEU D 1 312 ? 40.590 -53.091 -74.459 1.00 42.25 312 LEU D C 1
ATOM 10895 O O . LEU D 1 312 ? 41.588 -53.572 -73.933 1.00 41.02 312 LEU D O 1
ATOM 10900 N N . TRP D 1 313 ? 39.435 -53.727 -74.487 1.00 46.38 313 TRP D N 1
ATOM 10901 C CA . TRP D 1 313 ? 39.288 -55.058 -73.925 1.00 46.83 313 TRP D CA 1
ATOM 10902 C C . TRP D 1 313 ? 40.202 -56.066 -74.631 1.00 45.20 313 TRP D C 1
ATOM 10903 O O . TRP D 1 313 ? 40.945 -56.841 -73.996 1.00 44.11 313 TRP D O 1
ATOM 10914 N N . ASP D 1 314 ? 40.177 -56.033 -75.960 1.00 44.86 314 ASP D N 1
ATOM 10915 C CA . ASP D 1 314 ? 40.990 -56.962 -76.727 1.00 44.31 314 ASP D CA 1
ATOM 10916 C C . ASP D 1 314 ? 42.470 -56.743 -76.434 1.00 40.63 314 ASP D C 1
ATOM 10917 O O . ASP D 1 314 ? 43.199 -57.694 -76.113 1.00 40.11 314 ASP D O 1
ATOM 10922 N N . LEU D 1 315 ? 42.924 -55.501 -76.536 1.00 38.22 315 LEU D N 1
ATOM 10923 C CA . LEU D 1 315 ? 44.319 -55.148 -76.252 1.00 41.93 315 LEU D CA 1
ATOM 10924 C C . LEU D 1 315 ? 44.714 -55.556 -74.851 1.00 46.33 315 LEU D C 1
ATOM 10925 O O . LEU D 1 315 ? 45.854 -55.975 -74.608 1.00 45.97 315 LEU D O 1
ATOM 10930 N N . ASN D 1 316 ? 43.786 -55.400 -73.903 1.00 37.62 316 ASN D N 1
ATOM 10931 C CA . ASN D 1 316 ? 44.070 -55.796 -72.554 1.00 45.26 316 ASN D CA 1
ATOM 10932 C C . ASN D 1 316 ? 44.299 -57.283 -72.470 1.00 40.35 316 ASN D C 1
ATOM 10933 O O . ASN D 1 316 ? 45.181 -57.697 -71.728 1.00 42.28 316 ASN D O 1
ATOM 10938 N N . ARG D 1 317 ? 43.549 -58.083 -73.245 1.00 41.00 317 ARG D N 1
ATOM 10939 C CA . ARG D 1 317 ? 43.726 -59.536 -73.258 1.00 47.94 317 ARG D CA 1
ATOM 10940 C C . ARG D 1 317 ? 45.146 -59.919 -73.636 1.00 41.91 317 ARG D C 1
ATOM 10941 O O . ARG D 1 317 ? 45.654 -60.931 -73.174 1.00 44.55 317 ARG D O 1
ATOM 10949 N N . SER D 1 318 ? 45.775 -59.105 -74.467 1.00 39.53 318 SER D N 1
ATOM 10950 C CA . SER D 1 318 ? 47.162 -59.227 -74.885 1.00 49.65 318 SER D CA 1
ATOM 10951 C C . SER D 1 318 ? 48.124 -58.494 -73.967 1.00 49.62 318 SER D C 1
ATOM 10952 O O . SER D 1 318 ? 49.298 -58.327 -74.321 1.00 37.87 318 SER D O 1
ATOM 10955 N N . ASN D 1 319 ? 47.654 -58.084 -72.771 1.00 41.28 319 ASN D N 1
ATOM 10956 C CA . ASN D 1 319 ? 48.483 -57.451 -71.736 1.00 36.64 319 ASN D CA 1
ATOM 10957 C C . ASN D 1 319 ? 49.107 -56.166 -72.266 1.00 33.73 319 ASN D C 1
ATOM 10958 O O . ASN D 1 319 ? 50.174 -55.708 -71.833 1.00 33.19 319 ASN D O 1
ATOM 10963 N N . ILE D 1 320 ? 48.307 -55.422 -73.001 1.00 32.04 320 ILE D N 1
ATOM 10964 C CA . ILE D 1 320 ? 48.662 -54.081 -73.410 1.00 42.15 320 ILE D CA 1
ATOM 10965 C C . ILE D 1 320 ? 47.633 -53.138 -72.795 1.00 33.51 320 ILE D C 1
ATOM 10966 O O . ILE D 1 320 ? 46.421 -53.388 -72.865 1.00 31.38 320 ILE D O 1
ATOM 10971 N N . ALA D 1 321 ? 48.106 -52.124 -72.084 1.00 36.80 321 ALA D N 1
ATOM 10972 C CA . ALA D 1 321 ? 47.218 -51.269 -71.320 1.00 28.03 321 ALA D CA 1
ATOM 10973 C C . ALA D 1 321 ? 47.075 -49.923 -72.015 1.00 34.86 321 ALA D C 1
ATOM 10974 O O . ALA D 1 321 ? 48.080 -49.233 -72.281 1.00 45.82 321 ALA D O 1
ATOM 10976 N N . ALA D 1 322 ? 45.832 -49.593 -72.390 1.00 29.38 322 ALA D N 1
ATOM 10977 C CA . ALA D 1 322 ? 45.516 -48.247 -72.880 1.00 31.43 322 ALA D CA 1
ATOM 10978 C C . ALA D 1 322 ? 44.132 -47.870 -72.366 1.00 40.53 322 ALA D C 1
ATOM 10979 O O . ALA D 1 322 ? 43.534 -48.597 -71.554 1.00 48.84 322 ALA D O 1
ATOM 10981 N N . SER D 1 323 ? 43.645 -46.683 -72.746 1.00 37.12 323 SER D N 1
ATOM 10982 C CA . SER D 1 323 ? 42.346 -46.219 -72.250 1.00 38.72 323 SER D CA 1
ATOM 10983 C C . SER D 1 323 ? 41.559 -45.574 -73.391 1.00 41.55 323 SER D C 1
ATOM 10984 O O . SER D 1 323 ? 42.049 -45.467 -74.501 1.00 51.18 323 SER D O 1
ATOM 10987 N N . THR D 1 324 ? 40.351 -45.121 -73.106 1.00 31.94 324 THR D N 1
ATOM 10988 C CA . THR D 1 324 ? 39.481 -44.476 -74.083 1.00 46.88 324 THR D CA 1
ATOM 10989 C C . THR D 1 324 ? 39.635 -42.950 -74.115 1.00 52.75 324 THR D C 1
ATOM 10990 O O . THR D 1 324 ? 40.544 -42.359 -73.528 1.00 50.26 324 THR D O 1
ATOM 10994 N N . GLY D 1 325 ? 38.755 -42.322 -74.901 1.00 53.22 325 GLY D N 1
ATOM 10995 C CA . GLY D 1 325 ? 38.681 -40.870 -74.992 1.00 53.07 325 GLY D CA 1
ATOM 10996 C C . GLY D 1 325 ? 37.510 -40.377 -75.818 1.00 59.19 325 GLY D C 1
ATOM 10997 O O . GLY D 1 325 ? 37.211 -40.980 -76.862 1.00 72.27 325 GLY D O 1
ATOM 10998 N N . SER D 1 326 ? 36.841 -39.309 -75.383 1.00 58.14 326 SER D N 1
ATOM 10999 C CA . SER D 1 326 ? 35.679 -38.793 -76.107 1.00 60.80 326 SER D CA 1
ATOM 11000 C C . SER D 1 326 ? 36.078 -38.330 -77.513 1.00 63.55 326 SER D C 1
ATOM 11001 O O . SER D 1 326 ? 37.218 -37.918 -77.748 1.00 62.66 326 SER D O 1
ATOM 11004 N N . ALA D 1 327 ? 35.198 -38.585 -78.481 1.00 64.82 327 ALA D N 1
ATOM 11005 C CA . ALA D 1 327 ? 35.385 -38.174 -79.863 1.00 63.72 327 ALA D CA 1
ATOM 11006 C C . ALA D 1 327 ? 34.092 -37.590 -80.397 1.00 72.22 327 ALA D C 1
ATOM 11007 O O . ALA D 1 327 ? 33.022 -38.193 -80.242 1.00 80.43 327 ALA D O 1
ATOM 11009 N N . CYS D 1 328 ? 34.202 -36.452 -81.090 1.00 72.86 328 CYS D N 1
ATOM 11010 C CA . CYS D 1 328 ? 33.045 -35.689 -81.539 1.00 72.49 328 CYS D CA 1
ATOM 11011 C C . CYS D 1 328 ? 33.282 -35.334 -83.002 1.00 75.77 328 CYS D C 1
ATOM 11012 O O . CYS D 1 328 ? 34.244 -35.815 -83.612 1.00 72.19 328 CYS D O 1
ATOM 11015 N N . ALA D 1 349 ? 33.447 -46.067 -82.760 1.00 64.25 349 ALA D N 1
ATOM 11016 C CA . ALA D 1 349 ? 32.846 -44.961 -83.487 1.00 66.29 349 ALA D CA 1
ATOM 11017 C C . ALA D 1 349 ? 32.755 -43.768 -82.546 1.00 64.90 349 ALA D C 1
ATOM 11018 O O . ALA D 1 349 ? 33.445 -42.759 -82.744 1.00 59.69 349 ALA D O 1
ATOM 11020 N N . HIS D 1 350 ? 31.935 -43.937 -81.498 1.00 63.10 350 HIS D N 1
ATOM 11021 C CA . HIS D 1 350 ? 31.701 -42.872 -80.526 1.00 65.00 350 HIS D CA 1
ATOM 11022 C C . HIS D 1 350 ? 32.952 -42.578 -79.690 1.00 63.58 350 HIS D C 1
ATOM 11023 O O . HIS D 1 350 ? 33.246 -41.412 -79.395 1.00 72.37 350 HIS D O 1
ATOM 11030 N N . THR D 1 351 ? 33.673 -43.600 -79.232 1.00 59.25 351 THR D N 1
ATOM 11031 C CA . THR D 1 351 ? 34.884 -43.332 -78.470 1.00 52.93 351 THR D CA 1
ATOM 11032 C C . THR D 1 351 ? 36.137 -43.785 -79.205 1.00 49.23 351 THR D C 1
ATOM 11033 O O . THR D 1 351 ? 36.151 -44.827 -79.875 1.00 47.84 351 THR D O 1
ATOM 11037 N N . ALA D 1 352 ? 37.227 -43.080 -78.921 1.00 47.12 352 ALA D N 1
ATOM 11038 C CA . ALA D 1 352 ? 38.560 -43.319 -79.467 1.00 43.55 352 ALA D CA 1
ATOM 11039 C C . ALA D 1 352 ? 39.444 -44.022 -78.432 1.00 41.68 352 ALA D C 1
ATOM 11040 O O . ALA D 1 352 ? 39.049 -44.215 -77.269 1.00 37.04 352 ALA D O 1
ATOM 11042 N N . ILE D 1 353 ? 40.639 -44.429 -78.871 1.00 39.97 353 ILE D N 1
ATOM 11043 C CA . ILE D 1 353 ? 41.605 -45.167 -78.066 1.00 36.20 353 ILE D CA 1
ATOM 11044 C C . ILE D 1 353 ? 42.816 -44.285 -77.808 1.00 42.20 353 ILE D C 1
ATOM 11045 O O . ILE D 1 353 ? 43.588 -43.995 -78.738 1.00 38.43 353 ILE D O 1
ATOM 11050 N N . ARG D 1 354 ? 43.043 -43.941 -76.542 1.00 30.73 354 ARG D N 1
ATOM 11051 C CA . ARG D 1 354 ? 44.207 -43.148 -76.149 1.00 33.92 354 ARG D CA 1
ATOM 11052 C C . ARG D 1 354 ? 45.350 -44.068 -75.725 1.00 31.37 354 ARG D C 1
ATOM 11053 O O . ARG D 1 354 ? 45.214 -44.867 -74.775 1.00 43.39 354 ARG D O 1
ATOM 11061 N N . LEU D 1 355 ? 46.473 -43.946 -76.421 1.00 32.54 355 LEU D N 1
ATOM 11062 C CA . LEU D 1 355 ? 47.715 -44.620 -76.080 1.00 34.70 355 LEU D CA 1
ATOM 11063 C C . LEU D 1 355 ? 48.701 -43.534 -75.661 1.00 34.73 355 LEU D C 1
ATOM 11064 O O . LEU D 1 355 ? 48.944 -42.606 -76.445 1.00 37.67 355 LEU D O 1
ATOM 11069 N N . SER D 1 356 ? 49.236 -43.632 -74.427 1.00 26.98 356 SER D N 1
ATOM 11070 C CA . SER D 1 356 ? 50.135 -42.622 -73.877 1.00 30.04 356 SER D CA 1
ATOM 11071 C C . SER D 1 356 ? 51.422 -43.269 -73.350 1.00 27.12 356 SER D C 1
ATOM 11072 O O . SER D 1 356 ? 51.389 -44.198 -72.539 1.00 29.26 356 SER D O 1
ATOM 11075 N N . LEU D 1 357 ? 52.556 -42.832 -73.891 1.00 33.69 357 LEU D N 1
ATOM 11076 C CA . LEU D 1 357 ? 53.856 -43.420 -73.639 1.00 37.30 357 LEU D CA 1
ATOM 11077 C C . LEU D 1 357 ? 54.580 -42.744 -72.476 1.00 28.72 357 LEU D C 1
ATOM 11078 O O . LEU D 1 357 ? 54.151 -41.712 -71.993 1.00 32.87 357 LEU D O 1
ATOM 11083 N N . SER D 1 358 ? 55.752 -43.274 -72.115 1.00 29.28 358 SER D N 1
ATOM 11084 C CA . SER D 1 358 ? 56.650 -42.677 -71.124 1.00 26.39 358 SER D CA 1
ATOM 11085 C C . SER D 1 358 ? 58.048 -43.092 -71.503 1.00 28.12 358 SER D C 1
ATOM 11086 O O . SER D 1 358 ? 58.231 -43.917 -72.395 1.00 28.60 358 SER D O 1
ATOM 11089 N N . ARG D 1 359 ? 59.026 -42.560 -70.754 1.00 35.62 359 ARG D N 1
ATOM 11090 C CA . ARG D 1 359 ? 60.427 -42.896 -70.900 1.00 38.69 359 ARG D CA 1
ATOM 11091 C C . ARG D 1 359 ? 60.680 -44.399 -70.658 1.00 31.64 359 ARG D C 1
ATOM 11092 O O . ARG D 1 359 ? 61.748 -44.881 -70.973 1.00 33.92 359 ARG D O 1
ATOM 11100 N N . PHE D 1 360 ? 59.719 -45.155 -70.114 1.00 31.41 360 PHE D N 1
ATOM 11101 C CA . PHE D 1 360 ? 59.927 -46.571 -69.794 1.00 31.44 360 PHE D CA 1
ATOM 11102 C C . PHE D 1 360 ? 59.472 -47.495 -70.935 1.00 28.88 360 PHE D C 1
ATOM 11103 O O . PHE D 1 360 ? 59.799 -48.678 -70.956 1.00 30.63 360 PHE D O 1
ATOM 11111 N N . ASN D 1 361 ? 58.812 -46.959 -71.940 1.00 27.94 361 ASN D N 1
ATOM 11112 C CA . ASN D 1 361 ? 58.500 -47.742 -73.138 1.00 32.68 361 ASN D CA 1
ATOM 11113 C C . ASN D 1 361 ? 59.703 -47.873 -74.059 1.00 35.80 361 ASN D C 1
ATOM 11114 O O . ASN D 1 361 ? 60.598 -47.044 -74.061 1.00 44.58 361 ASN D O 1
ATOM 11119 N N . THR D 1 362 ? 59.730 -48.979 -74.818 1.00 39.40 362 THR D N 1
ATOM 11120 C CA . THR D 1 362 ? 60.821 -49.314 -75.708 1.00 45.94 362 THR D CA 1
ATOM 11121 C C . THR D 1 362 ? 60.306 -49.469 -77.114 1.00 41.08 362 THR D C 1
ATOM 11122 O O . THR D 1 362 ? 59.109 -49.669 -77.335 1.00 44.39 362 THR D O 1
ATOM 11126 N N . GLU D 1 363 ? 61.259 -49.450 -78.073 1.00 47.45 363 GLU D N 1
ATOM 11127 C CA . GLU D 1 363 ? 60.827 -49.550 -79.449 1.00 43.55 363 GLU D CA 1
ATOM 11128 C C . GLU D 1 363 ? 60.173 -50.906 -79.717 1.00 53.42 363 GLU D C 1
ATOM 11129 O O . GLU D 1 363 ? 59.094 -50.979 -80.332 1.00 57.32 363 GLU D O 1
ATOM 11135 N N . ALA D 1 364 ? 60.749 -51.968 -79.136 1.00 42.05 364 ALA D N 1
ATOM 11136 C CA . ALA D 1 364 ? 60.177 -53.307 -79.242 1.00 45.70 364 ALA D CA 1
ATOM 11137 C C . ALA D 1 364 ? 58.703 -53.318 -78.837 1.00 40.52 364 ALA D C 1
ATOM 11138 O O . ALA D 1 364 ? 57.872 -53.938 -79.519 1.00 47.08 364 ALA D O 1
ATOM 11140 N N . GLU D 1 365 ? 58.377 -52.656 -77.714 1.00 41.35 365 GLU D N 1
ATOM 11141 C CA . GLU D 1 365 ? 56.994 -52.565 -77.253 1.00 42.70 365 GLU D CA 1
ATOM 11142 C C . GLU D 1 365 ? 56.091 -51.891 -78.280 1.00 52.75 365 GLU D C 1
ATOM 11143 O O . GLU D 1 365 ? 54.929 -52.303 -78.454 1.00 41.50 365 GLU D O 1
ATOM 11149 N N . ILE D 1 366 ? 56.595 -50.850 -78.963 1.00 49.03 366 ILE D N 1
ATOM 11150 C CA . ILE D 1 366 ? 55.757 -50.190 -79.958 1.00 50.99 366 ILE D CA 1
ATOM 11151 C C . ILE D 1 366 ? 55.449 -51.156 -81.094 1.00 44.08 366 ILE D C 1
ATOM 11152 O O . ILE D 1 366 ? 54.298 -51.259 -81.542 1.00 50.60 366 ILE D O 1
ATOM 11157 N N . ASP D 1 367 ? 56.466 -51.880 -81.557 1.00 46.66 367 ASP D N 1
ATOM 11158 C CA . ASP D 1 367 ? 56.258 -52.861 -82.633 1.00 46.57 367 ASP D CA 1
ATOM 11159 C C . ASP D 1 367 ? 55.196 -53.878 -82.238 1.00 56.27 367 ASP D C 1
ATOM 11160 O O . ASP D 1 367 ? 54.246 -54.141 -82.991 1.00 57.47 367 ASP D O 1
ATOM 11165 N N . LYS D 1 368 ? 55.365 -54.490 -81.064 1.00 48.94 368 LYS D N 1
ATOM 11166 C CA . LYS D 1 368 ? 54.370 -55.467 -80.654 1.00 53.55 368 LYS D CA 1
ATOM 11167 C C . LYS D 1 368 ? 53.000 -54.835 -80.635 1.00 36.70 368 LYS D C 1
ATOM 11168 O O . LYS D 1 368 ? 52.033 -55.440 -81.123 1.00 52.87 368 LYS D O 1
ATOM 11174 N N . THR D 1 369 ? 52.918 -53.571 -80.180 1.00 36.72 369 THR D N 1
ATOM 11175 C CA . THR D 1 369 ? 51.626 -52.924 -80.079 1.00 40.20 369 THR D CA 1
ATOM 11176 C C . THR D 1 369 ? 51.000 -52.737 -81.458 1.00 42.23 369 THR D C 1
ATOM 11177 O O . THR D 1 369 ? 49.825 -53.043 -81.644 1.00 35.35 369 THR D O 1
ATOM 11181 N N . ILE D 1 370 ? 51.784 -52.354 -82.467 1.00 45.21 370 ILE D N 1
ATOM 11182 C CA . ILE D 1 370 ? 51.258 -52.278 -83.835 1.00 36.61 370 ILE D CA 1
ATOM 11183 C C . ILE D 1 370 ? 50.719 -53.635 -84.280 1.00 38.54 370 ILE D C 1
ATOM 11184 O O . ILE D 1 370 ? 49.650 -53.730 -84.905 1.00 50.12 370 ILE D O 1
ATOM 11189 N N . GLU D 1 371 ? 51.484 -54.701 -84.026 1.00 40.07 371 GLU D N 1
ATOM 11190 C CA . GLU D 1 371 ? 51.037 -56.027 -84.425 1.00 42.42 371 GLU D CA 1
ATOM 11191 C C . GLU D 1 371 ? 49.682 -56.384 -83.797 1.00 41.97 371 GLU D C 1
ATOM 11192 O O . GLU D 1 371 ? 48.726 -56.727 -84.503 1.00 42.19 371 GLU D O 1
ATOM 11198 N N . VAL D 1 372 ? 49.603 -56.302 -82.465 1.00 38.90 372 VAL D N 1
ATOM 11199 C CA . VAL D 1 372 ? 48.390 -56.686 -81.728 1.00 43.09 372 VAL D CA 1
ATOM 11200 C C . VAL D 1 372 ? 47.220 -55.784 -82.085 1.00 38.30 372 VAL D C 1
ATOM 11201 O O . VAL D 1 372 ? 46.072 -56.232 -82.243 1.00 41.57 372 VAL D O 1
ATOM 11205 N N . PHE D 1 373 ? 47.496 -54.505 -82.252 1.00 35.27 373 PHE D N 1
ATOM 11206 C CA . PHE D 1 373 ? 46.446 -53.562 -82.580 1.00 34.57 373 PHE D CA 1
ATOM 11207 C C . PHE D 1 373 ? 45.840 -53.878 -83.926 1.00 40.28 373 PHE D C 1
ATOM 11208 O O . PHE D 1 373 ? 44.608 -53.917 -84.052 1.00 37.43 373 PHE D O 1
ATOM 11216 N N . SER D 1 374 ? 46.677 -54.154 -84.944 1.00 38.85 374 SER D N 1
ATOM 11217 C CA . SER D 1 374 ? 46.131 -54.468 -86.242 1.00 41.54 374 SER D CA 1
ATOM 11218 C C . SER D 1 374 ? 45.340 -55.771 -86.198 1.00 50.49 374 SER D C 1
ATOM 11219 O O . SER D 1 374 ? 44.193 -55.824 -86.658 1.00 50.55 374 SER D O 1
ATOM 11222 N N . GLN D 1 375 ? 45.937 -56.838 -85.651 1.00 50.91 375 GLN D N 1
ATOM 11223 C CA . GLN D 1 375 ? 45.224 -58.114 -85.608 1.00 53.29 375 GLN D CA 1
ATOM 11224 C C . GLN D 1 375 ? 43.872 -57.975 -84.880 1.00 44.28 375 GLN D C 1
ATOM 11225 O O . GLN D 1 375 ? 42.861 -58.540 -85.319 1.00 47.37 375 GLN D O 1
ATOM 11231 N N . ALA D 1 376 ? 43.850 -57.238 -83.784 1.00 47.38 376 ALA D N 1
ATOM 11232 C CA . ALA D 1 376 ? 42.594 -57.011 -83.062 1.00 49.94 376 ALA D CA 1
ATOM 11233 C C . ALA D 1 376 ? 41.604 -56.215 -83.914 1.00 49.04 376 ALA D C 1
ATOM 11234 O O . ALA D 1 376 ? 40.385 -56.503 -83.920 1.00 45.58 376 ALA D O 1
ATOM 11236 N N . ALA D 1 377 ? 42.114 -55.235 -84.665 1.00 42.87 377 ALA D N 1
ATOM 11237 C CA . ALA D 1 377 ? 41.251 -54.468 -85.548 1.00 46.40 377 ALA D CA 1
ATOM 11238 C C . ALA D 1 377 ? 40.633 -55.339 -86.653 1.00 50.78 377 ALA D C 1
ATOM 11239 O O . ALA D 1 377 ? 39.409 -55.369 -86.802 1.00 50.36 377 ALA D O 1
ATOM 11241 N N . VAL D 1 378 ? 41.449 -56.097 -87.426 1.00 52.19 378 VAL D N 1
ATOM 11242 C CA . VAL D 1 378 ? 40.851 -56.887 -88.501 1.00 50.50 378 VAL D CA 1
ATOM 11243 C C . VAL D 1 378 ? 39.925 -57.977 -87.935 1.00 51.48 378 VAL D C 1
ATOM 11244 O O . VAL D 1 378 ? 38.889 -58.313 -88.531 1.00 53.97 378 VAL D O 1
ATOM 11248 N N . ARG D 1 379 ? 40.202 -58.461 -86.738 1.00 55.15 379 ARG D N 1
ATOM 11249 C CA . ARG D 1 379 ? 39.302 -59.484 -86.200 1.00 63.25 379 ARG D CA 1
ATOM 11250 C C . ARG D 1 379 ? 37.966 -58.906 -85.746 1.00 58.28 379 ARG D C 1
ATOM 11251 O O . ARG D 1 379 ? 36.901 -59.466 -86.062 1.00 56.42 379 ARG D O 1
ATOM 11259 N N . LEU D 1 380 ? 38.008 -57.759 -85.078 1.00 60.31 380 LEU D N 1
ATOM 11260 C CA . LEU D 1 380 ? 36.778 -57.092 -84.665 1.00 62.28 380 LEU D CA 1
ATOM 11261 C C . LEU D 1 380 ? 35.968 -56.581 -85.854 1.00 67.04 380 LEU D C 1
ATOM 11262 O O . LEU D 1 380 ? 34.727 -56.538 -85.784 1.00 72.20 380 LEU D O 1
ATOM 11267 N N . ARG D 1 381 ? 36.629 -56.283 -86.980 1.00 64.97 381 ARG D N 1
ATOM 11268 C CA . ARG D 1 381 ? 35.867 -55.826 -88.134 1.00 69.39 381 ARG D CA 1
ATOM 11269 C C . ARG D 1 381 ? 35.132 -56.994 -88.780 1.00 72.45 381 ARG D C 1
ATOM 11270 O O . ARG D 1 381 ? 33.936 -56.881 -89.091 1.00 72.53 381 ARG D O 1
ATOM 11278 N N . ASN D 1 382 ? 35.824 -58.128 -88.988 1.00 74.44 382 ASN D N 1
ATOM 11279 C CA . ASN D 1 382 ? 35.145 -59.293 -89.552 1.00 70.95 382 ASN D CA 1
ATOM 11280 C C . ASN D 1 382 ? 33.991 -59.770 -88.657 1.00 72.25 382 ASN D C 1
ATOM 11281 O O . ASN D 1 382 ? 32.933 -60.176 -89.158 1.00 76.66 382 ASN D O 1
ATOM 11286 N N . ILE D 1 383 ? 34.154 -59.697 -87.332 1.00 70.80 383 ILE D N 1
ATOM 11287 C CA . ILE D 1 383 ? 33.054 -60.104 -86.449 1.00 74.07 383 ILE D CA 1
ATOM 11288 C C . ILE D 1 383 ? 31.937 -59.059 -86.352 1.00 77.06 383 ILE D C 1
ATOM 11289 O O . ILE D 1 383 ? 30.855 -59.378 -85.841 1.00 79.13 383 ILE D O 1
ATOM 11294 N N . SER D 1 384 ? 32.149 -57.818 -86.815 1.00 73.99 384 SER D N 1
ATOM 11295 C CA . SER D 1 384 ? 31.066 -56.826 -86.782 1.00 72.38 384 SER D CA 1
ATOM 11296 C C . SER D 1 384 ? 29.906 -57.201 -87.715 1.00 74.48 384 SER D C 1
ATOM 11297 O O . SER D 1 384 ? 28.756 -57.334 -87.272 1.00 79.54 384 SER D O 1
ATOM 11300 N N . SER D 1 385 ? 30.173 -57.360 -89.014 1.00 71.96 385 SER D N 1
ATOM 11301 C CA . SER D 1 385 ? 29.092 -57.736 -89.930 1.00 75.79 385 SER D CA 1
ATOM 11302 C C . SER D 1 385 ? 29.454 -58.908 -90.828 1.00 78.37 385 SER D C 1
ATOM 11303 O O . SER D 1 385 ? 28.586 -59.736 -91.134 1.00 80.84 385 SER D O 1
ATOM 11306 N N . SER D 1 386 ? 30.716 -58.998 -91.247 1.00 78.25 386 SER D N 1
ATOM 11307 C CA . SER D 1 386 ? 31.173 -59.919 -92.292 1.00 78.49 386 SER D CA 1
ATOM 11308 C C . SER D 1 386 ? 30.335 -59.811 -93.561 1.00 81.83 386 SER D C 1
ATOM 11309 O O . SER D 1 386 ? 30.744 -59.179 -94.537 1.00 86.23 386 SER D O 1
#

Sequence (1451 aa):
VQRIYLDNNATTRIDPKVKEIMDPFLRDHYGNPSSLHQFGTETHPAIAEALDKLYKGINARDIDDVIITSCATESNNWVLKGVYFDECLKKGKNHIVTTVAEHPAVRSSTCNFLESLGVEVTYLPINEHGSITAEQVREAITEKTALVSVMWANNETGLIFPIEEIGAICKEKGVLFHTDAVQAIGKIPVDVLKANADFLSFSAHFHGPKGIGGLYIRSGVGLTPLFHGGEHMNGRRSGTLNVPYIVGMGEAMKLAVEHLDYEKEVVGKLRDKLEEALLKIPDVMVVGDRIHRVPNTTLVSVRGIEGEAMLWDLNRSNIAASTGSACHTAIRLSLSRFNTEAEIDKTIEVFSQAAVRLRNISSVQRIYLDNNATTRIDPKVKEIMDPFLRDHYGNPSSLHQFGTETHPAIAEALDKLYKGINARDIDDVIITSCATESNNWVLKGVYFDECLKKGKNHIVTTVAEHPAVRSTCNFLESLGVEVTYLPINEHGSITAEQVREAITEKTALVSVMWANNETGLIFPIEEIGAICKEKGVLFHTDAVQAIGKIPVDVLKANADFLSFSAHFHGPKGIGGLYIRSGVGLTPLFHGGEHMNGRRSGTLNVPYIVGMGEAMKLAVEHLDYEKEVVGKLRDKLEEALLKIPDVMVVGDRIHRVPNTTLVSVRGIEGEAMLWDLNRSNIAASTGSACAHTAIRLSLSRFNTEAEIDKTIEVFSQAAVRLRNISVQRIYLDNNATTRIDPKVKEIMDPFLRDHYGNPSSLHQFGTETHPAIAEALDKLYKGINARDIDDVIITSCATESNNWVLKGVYFDECLKKGKNHIVTTVAEHPAVRSTCNFLESLGVEVTYLPINEHGSITAEQVREAITEKTALVSVMWANNETGLIFPIEEIGAICKEKGVLFHTDAVQAIGKIPVDVLKANADFLSFSAHFHGPKGIGGLYIRSGVGLTPLFHGGEHMNGRRSGTLNVPYIVGMGEAMKLAVEHLDYEKEVVGKLRDKLEEALLKIPDVMVVGDRIHRVPNTTLVSVRGIEGEAMLWDLNRSNIAASTGSACHTAIRLSLSRFNTEAEIDKTIEVFSQAAVRLRNISSSVQRIYLDNNATTRIDPKVKEIMDPFLRDHYGNPSSLHQFGTETHPAIAEALDKLYKGINARDIDDVIITSCATESNNWVLKGVYFDECLKKGKNHIVTTVAEHPAVRSTCNFLESLGVEVTYLPINEHGSITAEQVREAITEKTALVSVMWANNETGLIFPIEEIGAICKEKGVLFHTDAVQAIGKIPVDVLKANADFLSFSAHFHGPKGIGGLYIRSGVGLTPLFHGGEHMNGRRSGTLNVPYIVGMGEAMKLAVEHLDYEKEVVGKLRDKLEEALLKIPDVMVVGDRIHRVPNTTLVSVRGIEGEAMLWDLNRSNIAASTGSACAHTAIRLSLSRFNTEAEIDKTIEVFSQAAVRLRNISSS

Organism: Helicobacter pylori (strain ATCC 700392 / 26695) (NCBI:txid85962)

CATH classification: 3.40.640.10

Foldseek 3Di:
DDFAEFAPLVFDAADVVLVVQLVVCVPDLVDFCVDPDPSNVVLVVLLVLLVVLVCVLQVNDPLWAKDKFQFLLQQLLQVVVQLCVVQCPPPVLQEEEEAPQDDCSNVVSVVVSVVVPRHYHHHYADQQRADDLVRVLVVDDLSYQEYEYEQAGSQAQAGYPQLSNLVSCVVNVHAYEYADASPQLQARHYCVSSNHQWYWYGQSLNADRGMIIIIHGRPDDTCAPAQDDCPRNRRHDDGDPSSRSSSSSVSSNVSVVCNVVNVPPQLVLVVVLQVLQPVQDQKDFAHHPPRGGRFKTWMDGVPDAQVQLQVQSVVVNYHWDWDVHCVITTMGGDDPPDDSVSSVVCSVSSNVSNVVVVVVVD/DDFAEFAPLVFAAADPVLVVLLVVCVPDLVDFLPDPDPSNVVLVVLLVLLLVLVCVLAVNDPLWAKFKFQFLLQQQLQVVVLLCVVPVVVPVLQEEEEAPQDDCSNVVSVVVSVVVPRHYHHQYADQQRADALVSVVVVDDLSYAEYEYAQAGSFAQAGYPLLSNLVSCVVSVHAYEYADAVPQLQARHYCVSSNHQWYKYGQSLNADRGMIIIIGHRPDDTQAPAADDCPRVRRYDDGDPSSRSSSSSVSSNVSVVCNVVNCPPLLVLQVVLVVLCPVQPQKDWAHNPPRGRSFKTWIDHDPDAQVQLQVQCVVVNYHWDWDQHCVGITIMTGDDPPDDSVSSVVVSVSSNVSNVVVVVVD/DDFAEFAPLVFAAADVVLVVQLVVCVPDLVDQLVDPDDSNVVLVVLLVLLLVLVCVLAVNDPQWAKFKAFFLLQQQLQVVVQLCVPQCPPVVLQEEEEAPQDDCSNVVSVVVSVVVVRHYDHQYADQQRADALVSVLVPDPVSYAEYEYEQAGSFAQAGYPQLSNLVSCVVSVHAYEYADASVQLQDRHYCVSSVHQWYKYGQSLNADHTMIIIIGHRPDDTQAPAADDCPSVRRHDDRDPSSRSSSSSVSSNVSVVCNVCSVPPQLVLVVVLVVLLPVQDQKDWAHHPPRGGSFKTWMDGDPDAQVQLQVQSVVVNYHWDWHVHCVITTMGGDHSPDDNVSSVVVSVSSNVSRVVCVVVVPD/DDFAEFAPLVFAAADVVLVVLLVVCVPPLVAQLPDPDCSNVVLVVLLVLLLVLVCVLQVNDPLWAKFKDFFLLLQQLQQVVQLCVVQCVPPQLLEEEEAPLDDCSNPVSVVVSVVVVRHYHHQYQDQQRADDLVSLLVPDPVSYAEYEYAQAGSAALAGYPQLSNLVSCVVSVHAYEYADASPQLQPRHHCVSSNHQWYKYGQSLNADRTMIIIIGHRPDDTQAPAADAPPRNRRHDDRDPSSRSSSSSVSSNVSSVCNVVQQPPQLVLVVVLVVLQPVPDPKDWAHNPPRGGRFKTKIADDPCAAVQLQVQVVVVNYHWDWAAHCVGIIIMGGDDPPDDSVSSVVVSVSSVVSRVVVVVVPPD

Solvent-accessible surface area: 53204 Å² total

GO terms:
  GO:0005515 protein binding (F, IPI)

B-factor: mean 40.46, std 14.32, range [14.79, 119.41]

Secondary structure (DSSP, 8-state):
---EE-BTTT--PPPHHHHHHHHHHHTT----TT-SSHHHHTTHHHHHHHHHHHHHHHT--TTSEEEEES-HHHHHHHHHHHHIIIIIIHH---EEEEETT--HHHHHHHHHHHHHT-EEEEEPP-TTSS--HHHHHHH--TTEEEEE--SB-TTT-BBP-HHHHHHHHHHHT-EEEEE-TTTTTTS---TTTTT-SEEEEE----S-TT-EEEEE-TT-----SS-SS-TTTTTS-S---HHHHHHHHHHHHHHHHTHHHIIIIIHHHHHHHHHHHHTSTTEEESS-SSSB-TTEEEEEESSS-HHHHHHHHHHTTEE-EEEE---EEEEEE--TT--HHHHHHHHHHHHHHHHHHHHHH-/---EE-BTTT--PPPHHHHHHHHHHHTT----TT-SSHHHHTTHHHHHHHHHHHHHHHT--TTSEEEEES-HHHHHHHHHHHHIIIIIIHH---EEEEETTS-HHHHHHHHHHHHTT-EEEEEPP-TTSS--HHHHHHH--TTEEEEE--SB-TTT-BBP-THHHHHHHHHHT-EEEEE-GGGTTTS---HHHHT-SEEEEE----S-SS-EEEEE-TT-----SS-SS-TTTTTS-S---HHHHHHHHHHHHHHHHTHHHIIIIIHHHHHHHHHHHTSSTTEEESS-SSSB-TTEEEEEETTB-HHHHHHHHHHTTEE-EEEE----EEEEEE--TT--HHHHHHHHHHHHHHHHHHHHH-/---EE-BTTT--PPPHHHHHHHGGGGTT----TT-SSHHHHTTHHHHHHHHHHHHHHHT--TTSEEEEESSHHHHHHHHHHHHIIIIIIHH---EEEEETTS-HHHHHHHHHHHHTT-EEEEEPP-TTS---HHHHHHH--SSEEEEE--SB-TTT-BBP-HHHHHHHHHHTT-EEEEE-TTTTTTS---TTTTT-SEEEEE----S-SS-EEEEE-TT-----SS-SSSTTTTTS-S---HHHHHHHHHHHHHHHHTHHHIIIIIHHHHHHHHHHHHSSTTEEESS-SSSB-TTEEEEEESSS-HHHHHHHHHHTTEE-EEEE---EEEEEE--TT--HHHHHHHHHHHHHHHHHHHHTTT-/---EE-BTTT--PPPHHHHHHHHHHHTT----TT-SSHHHHTTHHHHHHHHHHHHHHHT--TTSEEEEESSHHHHHHHHHHHHIIIIIIHH---EEEEETT--HHHHHHHHHHHHHT-EEEEEPP-TTSS--HHHHHHH--SSEEEEE--SB-TTT-BBP-THHHHHHHHHHT-EEEEE-TTTTTTS---HHHHT-SEEEEE----S-SS-EEEEE-TT-----SS-SSSTTTTTS-S---HHHHHHHHHHHHHHHHTHHHIIIIIHHHHHHHHHHHHHSTTEEESS-SSSB-TTEEEEEESSS-HHHHHHHHHHTTEE-EEEE----EEEEEE--TT--HHHHHHHHHHHHHHHHHHHHHHT-